Protein AF-A0A0A9WWU2-F1 (afdb_monomer)

InterPro domains:
  IPR002110 Ankyrin repeat [PF00023] (186-217)
  IPR002110 Ankyrin repeat [PF00023] (389-419)
  IPR002110 Ankyrin repeat [PF12796] (60-145)
  IPR002110 Ankyrin repeat [PF12796] (426-517)
  IPR002110 Ankyrin repeat [PF12796] (536-629)
  IPR002110 Ankyrin repeat [PS50088] (89-121)
  IPR002110 Ankyrin repeat [PS50088] (186-218)
  IPR002110 Ankyrin repeat [PS50088] (310-342)
  IPR002110 Ankyrin repeat [PS50088] (388-420)
  IPR002110 Ankyrin repeat [PS50088] (531-563)
  IPR002110 Ankyrin repeat [PS50088] (568-600)
  IPR002110 Ankyrin repeat [PS50088] (602-634)
  IPR002110 Ankyrin repeat [SM00248] (55-85)
  IPR002110 Ankyrin repeat [SM00248] (89-118)
  IPR002110 Ankyrin repeat [SM00248] (122-152)
  IPR002110 Ankyrin repeat [SM00248] (186-215)
  IPR002110 Ankyrin repeat [SM00248] (310-339)
  IPR002110 Ankyrin repeat [SM00248] (343-372)
  IPR002110 Ankyrin repeat [SM00248] (388-417)
  IPR002110 Ankyrin repeat [SM00248] (421-449)

Secondary structure (DSSP, 8-state):
------------------------------S---SHHHHHHHHHHHHHHHHHHHHHHHHHHHHHHTT-HHHHHHHHHTT--TT-B-TTT--BHHHHHHHHT-HHHHHHHHHTT--TT-B-TTS-BHHHHHHHTT-HHHHHHHHHH-GGGTT-----PPPPTTS---B--S--HHHHHHHS-PPPPTT--HHHHHHHHT-HHHHHHHHHTT--TT---TTS--HHHHTTTT----S---------GGGGGTS-THHHHHHHHHHHGGGTTS--PPPHHHHHHHHHHHTTPPPP------GGGTTT--SSPPP--HHHHHHHHT-HHHHHHHHHTT--TT-B-TTS-BHHHHHHHTT-HHHHHHHHH--GGGSTT--S--S-SSS---TTS--HHHHHHHTT-HHHHHHHHHTT--TT---TT---HHHHHHHHT-HHHHHHHHHSTTGGGTTT---TTS--HHHHHHHTT-HHHHHHHHHTT--TT-EETTTEEHHHHHHHTT-HHHHHHHHH-HHHHHTTTTTPPP-SSS-S--HHHHHHHHT-HHHHHHHHHTT--TT-B--HHHHTT-BHHHHHHHHT-HHHHHHHHHH-TTGGG---TT---HHHHHHHTT-HHHHHHHHHTT--TT-EEEETTEEEEHHHHHHHHSSSHHHHHHHHHHHTEEE-SS-TTSTT--EEEE-TTTS-S-TTT-TTHHHHHHHHSS-HHHHHHHTTSHHHHHHHHHHHHHHHHHHHHHHHHHHHHHHHHHHHHIIIIII----HHHHHHHHHHHHHHHHHHHHHHHHHHHHHHH-TTTGGGSHHHHHHHHHHHHHHHHHHS-TTSTTHHHHHHHHHHHHHHHHHHHHTT-TTTHHHHHHHHHHHHHHHHHHHHHHHHHHHHHHHHHHHTTT-TTSSSHHHHHHHHHHTTTS---TTSS---SS--HHHHHHHHHHHHHIIIIIIIIHHHHHHHHHTTHHHHHHHHHHHHHHHHHHHHHHHHHHHT-TTHHHHS-HHHHHHHHTT-PPPSEEEE-SSS-S-S-TTPPPHHHHHHHHHHHHHHHHHHHHHHHHHHHHHHHHHHHHHHHHHHHHHH-TT------THHHHHHHHHHHHHHHHHHHHHHHHHHHHHHHHHHHHHHHHTTSPPPPPPP-

Radius of gyration: 55.6 Å; Cα contacts (8 Å, |Δi|>4): 1404; chains: 1; bounding box: 120×112×161 Å

Mean predicted aligned error: 19.59 Å

Sequence (1134 aa):
MKSTRYLRVPTNGDVELDDIDDGRSLERQQSLTTSIGSAETGRRVRQQNDRRRERLNTELLNAVSHKDVDQVQKLILEGASGRACCRKSGITALHLAASLGDIITLSVLLENGADARARDGKGREAAHLAAWAGQLEVLEDLANKDPGIIGCRVERSSISEDQEILDSWTHSHEEFDAIIPIELEDGITPLHLASMRGHVRCVDFLLKNGANVDAQTAKELTPIDVAGLHLAEPEGADDISKPRVGDIAEEGPGRFMAVAFKMVNASKKKPKAQNPLLRIYEELVNSGATMPKGRVLRSTEMRSAVQTKKVTTPMHTGVMTGDVEVIRYLLNSGACLMAWNSDEETALHLAVREKLYEPLKEMLYWDADQLNNVGSHWESKVDVRDSRGLTPLLLAAQLQWADGVALLLEEGADVTLTSNKNETVLHFAAKLGDDRMMQEFLSAPNCSKILERRDDQYYTPVCHAVESKSLDCVKLLSNSKANLAVTVPGNLTMLHKAAENNSPDIIAFLATDESVKQQDLVNKVCRLEKGGVAPLHIAALKGYHECVRELIQGGCDVSVKTLPESHRSSTALHLAARHGHLSAMELILMRDTKSHTARDDDYWTPLHVAAARGHSQCVKILLWCNADLAAAVRDESGKRTAIDLIMLCIPQPVDFLEGIFDAYITFDGKSMTDEDAKITIKYDVLVPDDRCERQLKVMNALLNCDKIDTIQKLLLHPVIETFLCLKWRKLRIFFVMIMILYGIMTSALTVYAHLMYVEKTSDPLLLDIANAASCVMIFFDFIILFLEIMNLIQLHRFYIKDFESLIKWGMIITCFVVGMADPTYNWTKYVAATAVLLSWLELLFLLARCPSWGYYVLMFSRVAVDVLKVLSTFVLMFIGFTFSFLILFEGTDPFRNFFESFIKLLVMTLEFDYQNMFEPVKGVTALSVTGRLTFISFLILVSIVMMNLMLGLAVNDISALKAQGKTQRLVKQTQFLSLLEMLVYNRTLKRLLPLRIYRPFEDRRAVDDKIIVRPAKPLESINHTLPKSLREAVIDSIWSKSQDNEVEVTISLQDINQKIEDLTDVVKRGSSSSSSSVGGGNILQPLLSVLEDIQHEQAAMKAVLDDIKSKIAEDRASRASVRGHWGPRPPQRT

Structure (mmCIF, N/CA/C/O backbone):
data_AF-A0A0A9WWU2-F1
#
_entry.id   AF-A0A0A9WWU2-F1
#
loop_
_atom_site.group_PDB
_atom_site.id
_atom_site.type_symbol
_atom_site.label_atom_id
_atom_site.label_alt_id
_atom_site.label_comp_id
_atom_site.label_asym_id
_atom_site.label_entity_id
_atom_site.label_seq_id
_atom_site.pdbx_PDB_ins_code
_atom_site.Cartn_x
_atom_site.Cartn_y
_atom_site.Cartn_z
_atom_site.occupancy
_atom_site.B_iso_or_equiv
_atom_site.auth_seq_id
_atom_site.auth_comp_id
_atom_site.auth_asym_id
_atom_site.auth_atom_id
_atom_site.pdbx_PDB_model_num
ATOM 1 N N . MET A 1 1 ? 5.470 39.200 13.741 1.00 31.44 1 MET A N 1
ATOM 2 C CA . MET A 1 1 ? 6.683 39.792 14.365 1.00 31.44 1 MET A CA 1
ATOM 3 C C . MET A 1 1 ? 7.929 39.243 13.662 1.00 31.44 1 MET A C 1
ATOM 5 O O . MET A 1 1 ? 7.791 38.237 12.988 1.00 31.44 1 MET A O 1
ATOM 9 N N . LYS A 1 2 ? 9.086 39.916 13.816 1.00 24.81 2 LYS A N 1
ATOM 10 C CA . LYS A 1 2 ? 10.490 39.408 13.871 1.00 24.81 2 LYS A CA 1
ATOM 11 C C . LYS A 1 2 ? 10.729 37.898 13.555 1.00 24.81 2 LYS A C 1
ATOM 13 O O . LYS A 1 2 ? 10.044 37.080 14.148 1.00 24.81 2 LYS A O 1
ATOM 18 N N . SER A 1 3 ? 11.750 37.456 12.792 1.00 24.61 3 SER A N 1
ATOM 19 C CA . SER A 1 3 ? 12.922 38.165 12.220 1.00 24.61 3 SER A CA 1
ATOM 20 C C . SER A 1 3 ? 13.755 37.333 11.200 1.00 24.61 3 SER A C 1
ATOM 22 O O . SER A 1 3 ? 13.970 36.152 11.422 1.00 24.61 3 SER A O 1
ATOM 24 N N . THR A 1 4 ? 14.344 38.010 10.195 1.00 28.08 4 THR A N 1
ATOM 25 C CA . THR A 1 4 ? 15.682 37.793 9.550 1.00 28.08 4 THR A CA 1
ATOM 26 C C . THR A 1 4 ? 16.160 36.459 8.913 1.00 28.08 4 THR A C 1
ATOM 28 O O . THR A 1 4 ? 16.507 35.545 9.646 1.00 28.08 4 THR A O 1
ATOM 31 N N . ARG A 1 5 ? 16.534 36.570 7.608 1.00 29.56 5 ARG A N 1
ATOM 32 C CA . ARG A 1 5 ? 17.795 36.102 6.930 1.00 29.56 5 ARG A CA 1
ATOM 33 C C . ARG A 1 5 ? 17.992 34.575 6.713 1.00 29.56 5 ARG A C 1
ATOM 35 O O . ARG A 1 5 ? 17.654 33.808 7.596 1.00 29.56 5 ARG A O 1
ATOM 42 N N . TYR A 1 6 ? 18.599 34.044 5.631 1.00 29.28 6 TYR A N 1
ATOM 43 C CA . TYR A 1 6 ? 19.192 34.531 4.345 1.00 29.28 6 TYR A CA 1
ATOM 44 C C . TYR A 1 6 ? 19.515 33.274 3.439 1.00 29.28 6 TYR A C 1
ATOM 46 O O . TYR A 1 6 ? 19.091 32.198 3.839 1.00 29.28 6 TYR A O 1
ATOM 54 N N . LEU A 1 7 ? 20.195 33.224 2.263 1.00 28.75 7 LEU A N 1
ATOM 55 C CA . LEU A 1 7 ? 21.044 34.135 1.445 1.00 28.75 7 LEU A CA 1
ATOM 56 C C . LEU A 1 7 ? 21.164 33.635 -0.044 1.00 28.75 7 LEU A C 1
ATOM 58 O O . LEU A 1 7 ? 21.513 32.479 -0.222 1.00 28.75 7 LEU A O 1
ATOM 62 N N . ARG A 1 8 ? 20.991 34.522 -1.054 1.00 26.16 8 ARG A N 1
ATOM 63 C CA . ARG A 1 8 ? 21.381 34.494 -2.515 1.00 26.16 8 ARG A CA 1
ATOM 64 C C . ARG A 1 8 ? 21.003 33.297 -3.458 1.00 26.16 8 ARG A C 1
ATOM 66 O O . ARG A 1 8 ? 21.093 32.162 -3.024 1.00 26.16 8 ARG A O 1
ATOM 73 N N . VAL A 1 9 ? 20.537 33.423 -4.732 1.00 27.72 9 VAL A N 1
ATOM 74 C CA . VAL A 1 9 ? 20.553 34.448 -5.853 1.00 27.72 9 VAL A CA 1
ATOM 75 C C . VAL A 1 9 ? 21.805 34.353 -6.764 1.00 27.72 9 VAL A C 1
ATOM 77 O O . VAL A 1 9 ? 22.866 34.119 -6.180 1.00 27.72 9 VAL A O 1
ATOM 80 N N . PRO A 1 10 ? 21.763 34.551 -8.120 1.00 36.72 10 PRO A N 1
ATOM 81 C CA . PRO A 1 10 ? 20.729 35.161 -9.014 1.00 36.72 10 PRO A C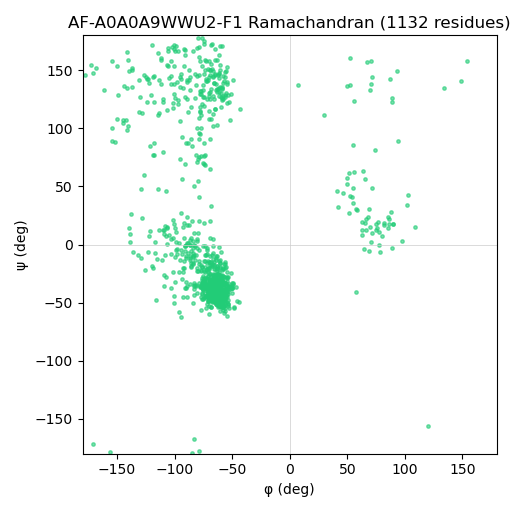A 1
ATOM 82 C C . PRO A 1 10 ? 20.137 34.230 -10.112 1.00 36.72 10 PRO A C 1
ATOM 84 O O . PRO A 1 10 ? 20.613 33.110 -10.243 1.00 36.72 10 PRO A O 1
ATOM 87 N N . THR A 1 11 ? 19.092 34.513 -10.923 1.00 28.08 11 THR A N 1
ATOM 88 C CA . THR A 1 11 ? 18.175 35.659 -1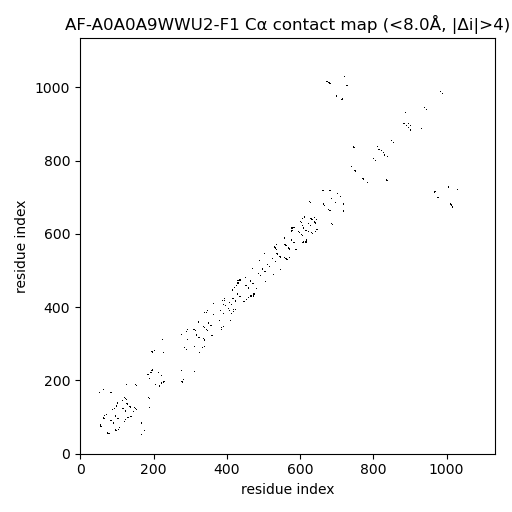1.253 1.00 28.08 11 THR A CA 1
ATOM 89 C C . THR A 1 11 ? 18.549 36.681 -12.354 1.00 28.08 11 THR A C 1
ATOM 91 O O . THR A 1 11 ? 19.534 37.400 -12.230 1.00 28.08 11 THR A O 1
ATOM 94 N N . ASN A 1 12 ? 17.661 36.820 -13.355 1.00 27.56 12 ASN A N 1
ATOM 95 C CA . ASN A 1 12 ? 17.605 37.894 -14.374 1.00 27.56 12 ASN A CA 1
ATOM 96 C C . ASN A 1 12 ? 16.943 39.188 -13.835 1.00 27.56 12 ASN A C 1
ATOM 98 O O . ASN A 1 12 ? 16.232 39.110 -12.833 1.00 27.56 12 ASN A O 1
ATOM 102 N N . GLY A 1 13 ? 17.040 40.303 -14.584 1.00 31.27 13 GLY A N 1
ATOM 103 C CA . GLY A 1 13 ? 16.009 41.366 -14.625 1.00 31.27 13 GLY A CA 1
ATOM 104 C C . GLY A 1 13 ? 16.492 42.828 -14.528 1.00 31.27 13 GLY A C 1
ATOM 105 O O . GLY A 1 13 ? 17.268 43.135 -13.630 1.00 31.27 13 GLY A O 1
ATOM 106 N N . ASP A 1 14 ? 15.930 43.678 -15.406 1.00 25.89 14 ASP A N 1
ATOM 107 C CA . ASP A 1 14 ? 15.613 45.124 -15.255 1.00 25.89 14 ASP A CA 1
ATOM 108 C C . ASP A 1 14 ? 16.807 46.145 -15.181 1.00 25.89 14 ASP A C 1
ATOM 110 O O . ASP A 1 14 ? 17.831 45.836 -14.583 1.00 25.89 14 ASP A O 1
ATOM 114 N N . VAL A 1 15 ? 16.896 47.310 -15.878 1.00 28.97 15 VAL A N 1
ATOM 115 C CA . VAL A 1 15 ? 15.990 48.462 -16.228 1.00 28.97 15 VAL A CA 1
ATOM 116 C C . VAL A 1 15 ? 16.039 49.572 -15.137 1.00 28.97 15 VAL A C 1
ATOM 118 O O . VAL A 1 15 ? 15.866 49.243 -13.969 1.00 28.97 15 VAL A O 1
ATOM 121 N N . GLU A 1 16 ? 16.317 50.878 -15.376 1.00 26.86 16 GLU A N 1
ATOM 122 C CA . GLU A 1 16 ? 16.407 51.742 -16.595 1.00 26.86 16 GLU A CA 1
ATOM 123 C C . GLU A 1 16 ? 17.314 53.015 -16.398 1.00 26.86 16 GLU A C 1
ATOM 125 O O . GLU A 1 16 ? 17.797 53.216 -15.286 1.00 26.86 16 GLU A O 1
ATOM 130 N N . LEU A 1 17 ? 17.438 53.892 -17.430 1.00 26.64 17 LEU A N 1
ATOM 131 C CA . LEU A 1 17 ? 17.912 55.323 -17.431 1.00 26.64 17 LEU A CA 1
ATOM 132 C C . LEU A 1 17 ? 19.436 55.594 -17.168 1.00 26.64 17 LEU A C 1
ATOM 134 O O . LEU A 1 17 ? 20.127 54.696 -16.698 1.00 26.64 17 LEU A O 1
ATOM 138 N N . ASP A 1 18 ? 20.112 56.711 -17.537 1.00 24.98 18 ASP A N 1
ATOM 139 C CA . ASP A 1 18 ? 19.771 58.141 -17.803 1.00 24.98 18 ASP A CA 1
ATOM 140 C C . ASP A 1 18 ? 20.582 58.813 -18.971 1.00 24.98 18 ASP A C 1
ATOM 142 O O . ASP A 1 18 ? 21.797 58.655 -19.057 1.00 24.98 18 ASP A O 1
ATOM 146 N N . ASP A 1 19 ? 19.886 59.580 -19.829 1.00 28.55 19 ASP A N 1
ATOM 147 C CA . ASP A 1 19 ? 19.956 61.048 -20.120 1.00 28.55 19 ASP A CA 1
ATOM 148 C C . ASP A 1 19 ? 21.225 61.908 -20.500 1.00 28.55 19 ASP A C 1
ATOM 150 O O . ASP A 1 19 ? 22.367 61.598 -20.174 1.00 28.55 19 ASP A O 1
ATOM 154 N N . ILE A 1 20 ? 20.936 63.092 -21.105 1.00 29.23 20 ILE A N 1
ATOM 155 C CA . ILE A 1 20 ? 21.700 64.391 -21.175 1.00 29.23 20 ILE A CA 1
ATOM 156 C C . ILE A 1 20 ? 22.672 64.740 -22.366 1.00 29.23 20 ILE A C 1
ATOM 158 O O . ILE A 1 20 ? 23.887 64.569 -22.303 1.00 29.23 20 ILE A O 1
ATOM 162 N N . ASP A 1 21 ? 22.082 65.356 -23.416 1.00 29.41 21 ASP A N 1
ATOM 163 C CA . ASP A 1 21 ? 22.186 66.798 -23.836 1.00 29.41 21 ASP A CA 1
ATOM 164 C C . ASP A 1 21 ? 23.204 67.401 -24.876 1.00 29.41 21 ASP A C 1
ATOM 166 O O . ASP A 1 21 ? 24.341 66.966 -25.027 1.00 29.41 21 ASP A O 1
ATOM 170 N N . ASP A 1 22 ? 22.707 68.472 -25.543 1.00 29.42 22 ASP A N 1
ATOM 171 C CA . ASP A 1 22 ? 23.290 69.662 -26.240 1.00 29.42 22 ASP A CA 1
ATOM 172 C C . ASP A 1 22 ? 24.438 69.508 -27.292 1.00 29.42 22 ASP A C 1
ATOM 174 O O . ASP A 1 22 ? 25.447 68.855 -27.073 1.00 29.42 22 ASP A O 1
ATOM 178 N N . GLY A 1 23 ? 24.483 70.158 -28.466 1.00 28.00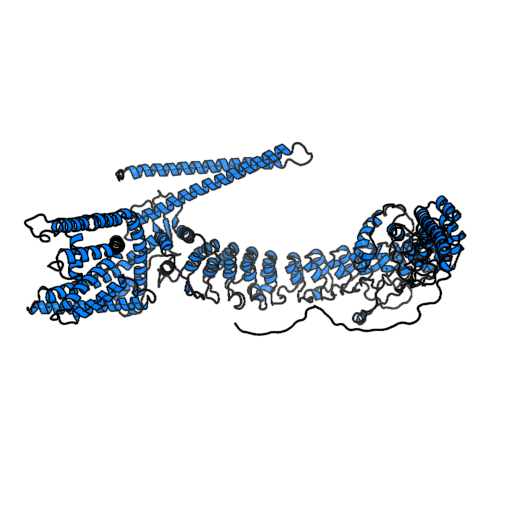 23 GLY A N 1
ATOM 179 C CA . GLY A 1 23 ? 23.793 71.345 -28.972 1.00 28.00 23 GLY A CA 1
ATOM 180 C C . GLY A 1 23 ? 24.604 72.069 -30.074 1.00 28.00 23 GLY A C 1
ATOM 181 O O . GLY A 1 23 ? 25.831 72.001 -30.095 1.00 28.00 23 GLY A O 1
ATOM 182 N N . ARG A 1 24 ? 23.913 72.862 -30.922 1.00 26.17 24 ARG A N 1
ATOM 183 C CA . ARG A 1 24 ? 24.454 73.868 -31.889 1.00 26.17 24 ARG A CA 1
ATOM 184 C C . ARG A 1 24 ? 25.275 73.344 -33.097 1.00 26.17 24 ARG A C 1
ATOM 186 O O . ARG A 1 24 ? 25.878 72.288 -33.046 1.00 26.17 24 ARG A O 1
ATOM 193 N N . SER A 1 25 ? 25.399 74.066 -34.221 1.00 26.59 25 SER A N 1
ATOM 194 C CA . SER A 1 25 ? 24.532 75.091 -34.849 1.00 26.59 25 SER A CA 1
ATOM 195 C C . SER A 1 25 ? 25.003 75.405 -36.281 1.00 26.59 25 SER A C 1
ATOM 197 O O . SER A 1 25 ? 26.201 75.385 -36.530 1.00 26.59 25 SER A O 1
ATOM 199 N N . LEU A 1 26 ? 24.072 75.818 -37.153 1.00 30.38 26 LEU A N 1
ATOM 200 C CA . LEU A 1 26 ? 24.240 76.810 -38.237 1.00 30.38 26 LEU A CA 1
ATOM 201 C C . LEU A 1 26 ? 25.626 76.967 -38.910 1.00 30.38 26 LEU A C 1
ATOM 203 O O . LEU A 1 26 ? 26.474 77.693 -38.401 1.00 30.38 26 LEU A O 1
ATOM 207 N N . GLU A 1 27 ? 25.728 76.571 -40.185 1.00 28.81 27 GLU A N 1
ATOM 208 C CA . GLU A 1 27 ? 26.043 77.556 -41.236 1.00 28.81 27 GLU A CA 1
ATOM 209 C C . GLU A 1 27 ? 25.511 77.122 -42.621 1.00 28.81 27 GLU A C 1
ATOM 211 O O . GLU A 1 27 ? 25.275 75.944 -42.871 1.00 28.81 27 GLU A O 1
ATOM 216 N N . ARG A 1 28 ? 25.335 78.098 -43.525 1.00 27.80 28 ARG A N 1
ATOM 217 C CA . ARG A 1 28 ? 25.100 77.941 -44.981 1.00 27.80 28 ARG A CA 1
ATOM 218 C C . ARG A 1 28 ? 23.819 77.228 -45.426 1.00 27.80 28 ARG A C 1
ATOM 220 O O . ARG A 1 28 ? 23.825 76.297 -46.227 1.00 27.80 28 ARG A O 1
ATOM 227 N N . GLN A 1 29 ? 22.696 77.850 -45.079 1.00 33.09 29 GLN A N 1
ATOM 228 C CA . GLN A 1 29 ? 21.669 78.077 -46.102 1.00 33.09 29 GLN A CA 1
ATOM 229 C C . GLN A 1 29 ? 22.179 79.041 -47.205 1.00 33.09 29 GLN A C 1
ATOM 231 O O . GLN A 1 29 ? 23.164 79.749 -47.014 1.00 33.09 29 GLN A O 1
ATOM 236 N N . GLN A 1 30 ? 21.420 79.126 -48.306 1.00 31.56 30 GLN A N 1
ATOM 237 C CA . GLN A 1 30 ? 21.478 80.161 -49.357 1.00 31.56 30 GLN A CA 1
ATOM 238 C C . GLN A 1 30 ? 22.662 80.132 -50.343 1.00 31.56 30 GLN A C 1
ATOM 240 O O . GLN A 1 30 ? 23.523 81.008 -50.361 1.00 31.56 30 GLN A O 1
ATOM 245 N N . SER A 1 31 ? 22.533 79.257 -51.345 1.00 27.38 31 SER A N 1
ATOM 246 C CA . SER A 1 31 ? 22.768 79.657 -52.739 1.00 27.38 31 SER A CA 1
ATOM 247 C C . SER A 1 31 ? 21.765 79.001 -53.708 1.00 27.38 31 SER A C 1
ATOM 249 O O . SER A 1 31 ? 21.940 77.873 -54.150 1.00 27.38 31 SER A O 1
ATOM 251 N N . LEU A 1 32 ? 20.722 79.765 -54.071 1.00 32.12 32 LEU A N 1
ATOM 252 C CA . LEU A 1 32 ? 20.094 79.774 -55.409 1.00 32.12 32 LEU A CA 1
ATOM 253 C C . LEU A 1 32 ? 19.612 78.402 -55.953 1.00 32.12 32 LEU A C 1
ATOM 255 O O . LEU A 1 32 ? 20.302 77.733 -56.712 1.00 32.12 32 LEU A O 1
ATOM 259 N N . THR A 1 33 ? 18.409 77.900 -55.659 1.00 36.00 33 THR A N 1
ATOM 260 C CA . THR A 1 33 ? 17.083 78.449 -56.042 1.00 36.00 33 THR A CA 1
ATOM 261 C C . THR A 1 33 ? 16.942 78.994 -57.478 1.00 36.00 33 THR A C 1
ATOM 263 O O . THR A 1 33 ? 16.146 79.902 -57.698 1.00 36.00 33 THR A O 1
ATOM 266 N N . THR A 1 34 ? 17.646 78.426 -58.473 1.00 41.47 34 THR A N 1
ATOM 267 C CA . THR A 1 34 ? 17.454 78.787 -59.907 1.00 41.47 34 THR A CA 1
ATOM 268 C C . THR A 1 34 ? 17.456 77.632 -60.931 1.00 41.47 34 THR A C 1
ATOM 270 O O . THR A 1 34 ? 17.405 77.901 -62.127 1.00 41.47 34 THR A O 1
ATOM 273 N N . SER A 1 35 ? 17.449 76.353 -60.523 1.00 41.25 35 SER A N 1
ATOM 274 C CA . SER A 1 35 ? 17.482 75.194 -61.457 1.00 41.25 35 SER A CA 1
ATOM 275 C C . SER A 1 35 ? 16.326 74.183 -61.337 1.00 41.25 35 SER A C 1
ATOM 277 O O . SER A 1 35 ? 16.211 73.271 -62.156 1.00 41.25 35 SER A O 1
ATOM 279 N N . ILE A 1 36 ? 15.447 74.334 -60.341 1.00 43.94 36 ILE A N 1
ATOM 280 C CA . ILE A 1 36 ? 14.460 73.304 -59.953 1.00 43.94 36 ILE A CA 1
ATOM 281 C C . ILE A 1 36 ? 13.452 72.993 -61.084 1.00 43.94 36 ILE A C 1
ATOM 283 O O . ILE A 1 36 ? 13.068 71.841 -61.268 1.00 43.94 36 ILE A O 1
ATOM 287 N N . GLY A 1 37 ? 13.092 73.986 -61.907 1.00 43.84 37 GLY A N 1
ATOM 288 C CA . GLY A 1 37 ? 12.043 73.861 -62.930 1.00 43.84 37 GLY A CA 1
ATOM 289 C C . GLY A 1 37 ? 12.329 72.938 -64.128 1.00 43.84 37 GLY A C 1
ATOM 290 O O . GLY A 1 37 ? 11.388 72.598 -64.839 1.00 43.84 37 GLY A O 1
ATOM 291 N N . SER A 1 38 ? 13.579 72.522 -64.376 1.00 46.62 38 SER A N 1
ATOM 292 C CA . SER A 1 38 ? 13.928 71.631 -65.507 1.00 46.62 38 SER A CA 1
ATOM 293 C C . SER A 1 38 ? 14.558 70.295 -65.098 1.00 46.62 38 SER A C 1
ATOM 295 O O . SER A 1 38 ? 14.521 69.338 -65.871 1.00 46.62 38 SER A O 1
ATOM 297 N N . ALA A 1 39 ? 15.088 70.181 -63.877 1.00 46.88 39 ALA A N 1
ATOM 298 C CA . ALA A 1 39 ? 15.637 68.922 -63.374 1.00 46.88 39 ALA A CA 1
ATOM 299 C C . ALA A 1 39 ? 14.539 67.899 -63.013 1.00 46.88 39 ALA A C 1
ATOM 301 O O . ALA A 1 39 ? 14.731 66.692 -63.181 1.00 46.88 39 ALA A O 1
ATOM 302 N N . GLU A 1 40 ? 13.376 68.358 -62.538 1.00 47.72 40 GLU A N 1
ATOM 303 C CA . GLU A 1 40 ? 12.282 67.470 -62.118 1.00 47.72 40 GLU A CA 1
ATOM 304 C C . GLU A 1 40 ? 11.579 66.771 -63.287 1.00 47.72 40 GLU A C 1
ATOM 306 O O . GLU A 1 40 ? 11.230 65.595 -63.177 1.00 47.72 40 GLU A O 1
ATOM 311 N N . THR A 1 41 ? 11.408 67.446 -64.427 1.00 45.91 41 THR A N 1
ATOM 312 C CA . THR A 1 41 ? 10.816 66.841 -65.631 1.00 45.91 41 THR A CA 1
ATOM 313 C C . THR A 1 41 ? 11.724 65.756 -66.210 1.00 45.91 41 THR A C 1
ATOM 315 O O . THR A 1 41 ? 11.249 64.655 -66.488 1.00 45.91 41 THR A O 1
ATOM 318 N N . GLY A 1 42 ? 13.037 66.002 -66.284 1.00 50.56 42 GLY A N 1
ATOM 319 C CA . GLY A 1 42 ? 14.022 64.989 -66.679 1.00 50.56 42 GLY A CA 1
ATOM 320 C C . GLY A 1 42 ? 14.055 63.776 -65.738 1.00 50.56 42 GLY A C 1
ATOM 321 O O . GLY A 1 42 ? 14.077 62.635 -66.202 1.00 50.56 42 GLY A O 1
ATOM 322 N N . ARG A 1 43 ? 13.980 64.000 -64.415 1.00 51.69 43 ARG A N 1
ATOM 323 C CA . ARG A 1 43 ? 13.891 62.915 -63.418 1.00 51.69 43 ARG A CA 1
ATOM 324 C C . ARG A 1 43 ? 12.603 62.097 -63.549 1.00 51.69 43 ARG A C 1
ATOM 326 O O . ARG A 1 43 ? 12.678 60.874 -63.479 1.00 51.69 43 ARG A O 1
ATOM 333 N N . ARG A 1 44 ? 11.448 62.731 -63.791 1.00 50.28 44 ARG A N 1
ATOM 334 C CA . ARG A 1 44 ? 10.166 62.025 -63.991 1.00 50.28 44 ARG A CA 1
ATOM 335 C C . ARG A 1 44 ? 10.160 61.149 -65.246 1.00 50.28 44 ARG A C 1
ATOM 337 O O . ARG A 1 44 ? 9.656 60.033 -65.181 1.00 50.28 44 ARG A O 1
ATOM 344 N N . VAL A 1 45 ? 10.739 61.613 -66.358 1.00 54.06 45 VAL A N 1
ATOM 345 C CA . VAL A 1 45 ? 10.802 60.820 -67.603 1.00 54.06 45 VAL A CA 1
ATOM 346 C C . VAL A 1 45 ? 11.761 59.633 -67.475 1.00 54.06 45 VAL A C 1
ATOM 348 O O . VAL A 1 45 ? 11.417 58.549 -67.943 1.00 54.06 45 VAL A O 1
ATOM 351 N N . ARG A 1 46 ? 12.906 59.784 -66.783 1.00 56.38 46 ARG A N 1
ATOM 352 C CA . ARG A 1 46 ? 13.734 58.625 -66.392 1.00 56.38 46 ARG A CA 1
ATOM 353 C C . ARG A 1 46 ? 12.915 57.639 -65.559 1.00 56.38 46 ARG A C 1
ATOM 355 O O . ARG A 1 46 ? 12.640 56.553 -66.050 1.00 56.38 46 ARG A O 1
ATOM 362 N N . GLN A 1 47 ? 12.360 58.070 -64.423 1.00 59.62 47 GLN A N 1
ATOM 363 C CA . GLN A 1 47 ? 11.559 57.205 -63.542 1.00 59.62 47 GLN A CA 1
ATOM 364 C C . GLN A 1 47 ? 10.374 56.496 -64.230 1.00 59.62 47 GLN A C 1
ATOM 366 O O . GLN A 1 47 ? 9.972 55.428 -63.776 1.00 59.62 47 GLN A O 1
ATOM 371 N N . GLN A 1 48 ? 9.789 57.051 -65.299 1.00 58.78 48 GLN A N 1
ATOM 372 C CA . GLN A 1 48 ? 8.766 56.353 -66.094 1.00 58.78 48 GLN A CA 1
ATOM 373 C C . GLN A 1 48 ? 9.345 55.279 -67.027 1.00 58.78 48 GLN A C 1
ATOM 375 O O . GLN A 1 48 ? 8.772 54.193 -67.120 1.00 58.78 48 GLN A O 1
ATOM 380 N N . ASN A 1 49 ? 10.462 55.558 -67.703 1.00 60.91 49 ASN A N 1
ATOM 381 C CA . ASN A 1 49 ? 11.142 54.580 -68.556 1.00 60.91 49 ASN A CA 1
ATOM 382 C C . ASN A 1 49 ? 11.775 53.454 -67.729 1.00 60.91 49 ASN A C 1
ATOM 384 O O . ASN A 1 49 ? 11.658 52.288 -68.105 1.00 60.91 49 ASN A O 1
ATOM 388 N N . ASP A 1 50 ? 12.364 53.804 -66.585 1.00 64.44 50 ASP A N 1
ATOM 389 C CA . ASP A 1 50 ? 12.920 52.867 -65.614 1.00 64.44 50 ASP A CA 1
ATOM 390 C C . ASP A 1 50 ? 11.807 51.906 -65.163 1.00 64.44 50 ASP A C 1
ATOM 392 O O . ASP A 1 50 ? 11.887 50.720 -65.463 1.00 64.44 50 ASP A O 1
ATOM 396 N N . ARG A 1 51 ? 10.678 52.413 -64.635 1.00 67.75 51 ARG A N 1
ATOM 397 C CA . ARG A 1 51 ? 9.503 51.596 -64.247 1.00 67.75 51 ARG A CA 1
ATOM 398 C C . ARG A 1 51 ? 8.935 50.710 -65.351 1.00 67.75 51 ARG A C 1
ATOM 400 O O . ARG A 1 51 ? 8.430 49.623 -65.067 1.00 67.75 51 ARG A O 1
ATOM 407 N N . ARG A 1 52 ? 8.993 51.141 -66.616 1.00 73.44 52 ARG A N 1
ATOM 408 C CA . ARG A 1 52 ? 8.593 50.287 -67.745 1.00 73.44 52 ARG A CA 1
ATOM 409 C C . ARG A 1 52 ? 9.550 49.100 -67.899 1.00 73.44 52 ARG A C 1
ATOM 411 O O . ARG A 1 52 ? 9.084 47.983 -68.105 1.00 73.44 52 ARG A O 1
ATOM 418 N N . ARG A 1 53 ? 10.860 49.326 -67.771 1.00 72.75 53 ARG A N 1
ATOM 419 C CA . ARG A 1 53 ? 11.889 48.276 -67.814 1.00 72.75 53 ARG A CA 1
ATOM 420 C C . ARG A 1 53 ? 11.838 47.375 -66.577 1.00 72.75 53 ARG A C 1
ATOM 422 O O . ARG A 1 53 ? 11.928 46.164 -66.734 1.00 72.75 53 ARG A O 1
ATOM 429 N N . GLU A 1 54 ? 11.595 47.934 -65.388 1.00 72.44 54 GLU A N 1
ATOM 430 C CA . GLU A 1 54 ? 11.369 47.180 -64.143 1.00 72.44 54 GLU A CA 1
ATOM 431 C C . GLU A 1 54 ? 10.216 46.172 -64.318 1.00 72.44 54 GLU A C 1
ATOM 433 O O . GLU A 1 54 ? 10.331 44.992 -63.972 1.00 72.44 54 GLU A O 1
ATOM 438 N N . ARG A 1 55 ? 9.109 46.606 -64.938 1.00 77.88 55 ARG A N 1
ATOM 439 C CA . ARG A 1 55 ? 7.973 45.735 -65.271 1.00 77.88 55 ARG A CA 1
ATOM 440 C C . ARG A 1 55 ? 8.317 44.684 -66.336 1.00 77.88 55 ARG A C 1
ATOM 442 O O . ARG A 1 55 ? 8.022 43.515 -66.118 1.00 77.88 55 ARG A O 1
ATOM 449 N N . LEU A 1 56 ? 8.954 45.062 -67.446 1.00 79.62 56 LEU A N 1
ATOM 450 C CA . LEU A 1 56 ? 9.329 44.116 -68.510 1.00 79.62 56 LEU A CA 1
ATOM 451 C C . LEU A 1 56 ? 10.317 43.042 -68.018 1.00 79.62 56 LEU A C 1
ATOM 453 O O . LEU A 1 56 ? 10.156 41.872 -68.346 1.00 79.62 56 LEU A O 1
ATOM 457 N N . ASN A 1 57 ? 11.281 43.405 -67.165 1.00 83.06 57 ASN A N 1
ATOM 458 C CA . ASN A 1 57 ? 12.173 42.455 -66.487 1.00 83.06 57 ASN A CA 1
ATOM 459 C C . ASN A 1 57 ? 11.397 41.480 -65.578 1.00 83.06 57 ASN A C 1
ATOM 461 O O . ASN A 1 57 ? 11.773 40.318 -65.454 1.00 83.06 57 ASN A O 1
ATOM 465 N N . THR A 1 58 ? 10.314 41.946 -64.949 1.00 80.38 58 THR A N 1
ATOM 466 C CA . THR A 1 58 ? 9.442 41.123 -64.095 1.00 80.38 58 THR A CA 1
ATOM 467 C C . THR A 1 58 ? 8.642 40.116 -64.929 1.00 80.38 58 THR A C 1
ATOM 469 O O . THR A 1 58 ? 8.606 38.932 -64.608 1.00 80.38 58 THR A O 1
ATOM 472 N N . GLU A 1 59 ? 8.038 40.570 -66.030 1.00 80.69 59 GLU A N 1
ATOM 473 C CA . GLU A 1 59 ? 7.293 39.709 -66.959 1.00 80.69 59 GLU A CA 1
ATOM 474 C C . GLU A 1 59 ? 8.223 38.702 -67.668 1.00 80.69 59 GLU A C 1
ATOM 476 O O . GLU A 1 59 ? 7.815 37.567 -67.905 1.00 80.69 59 GLU A O 1
ATOM 481 N N . LEU A 1 60 ? 9.492 39.065 -67.913 1.00 84.69 60 LEU A N 1
ATOM 482 C CA . LEU A 1 60 ? 10.515 38.170 -68.469 1.00 84.69 60 LEU A CA 1
ATOM 483 C C . LEU A 1 60 ? 10.849 37.011 -67.516 1.00 84.69 60 LEU A C 1
ATOM 485 O O . LEU A 1 60 ? 10.863 35.864 -67.950 1.00 84.69 60 LEU A O 1
ATOM 489 N N . LEU A 1 61 ? 11.078 37.284 -66.225 1.00 82.06 61 LEU A N 1
ATOM 490 C CA . LEU A 1 61 ? 11.358 36.235 -65.232 1.00 82.06 61 LEU A CA 1
ATOM 491 C C . LEU A 1 61 ? 10.193 35.235 -65.114 1.00 82.06 61 LEU A C 1
ATOM 493 O O . LEU A 1 61 ? 10.429 34.029 -65.059 1.00 82.06 61 LEU A O 1
ATOM 497 N N . ASN A 1 62 ? 8.949 35.727 -65.160 1.00 82.00 62 ASN A N 1
ATOM 498 C CA . ASN A 1 62 ? 7.754 34.878 -65.174 1.00 82.00 62 ASN A CA 1
ATOM 499 C C . ASN A 1 62 ? 7.655 34.026 -66.454 1.00 82.00 62 ASN A C 1
ATOM 501 O O . ASN A 1 62 ? 7.283 32.859 -66.375 1.00 82.00 62 ASN A O 1
ATOM 505 N N . ALA A 1 63 ? 7.982 34.572 -67.631 1.00 84.88 63 ALA A N 1
ATOM 506 C CA . ALA A 1 63 ? 7.952 33.811 -68.886 1.00 84.88 63 ALA A CA 1
ATOM 507 C C . ALA A 1 63 ? 8.984 32.666 -68.881 1.00 84.88 63 ALA A C 1
ATOM 509 O O . ALA A 1 63 ? 8.660 31.534 -69.243 1.00 84.88 63 ALA A O 1
ATOM 510 N N . VAL A 1 64 ? 10.196 32.929 -68.372 1.00 84.06 64 VAL A N 1
ATOM 511 C CA . VAL A 1 64 ? 11.247 31.910 -68.210 1.00 84.06 64 VAL A CA 1
ATOM 512 C C . VAL A 1 64 ? 10.829 30.812 -67.227 1.00 84.06 64 VAL A C 1
ATOM 514 O O . VAL A 1 64 ? 11.043 29.636 -67.512 1.00 84.06 64 VAL A O 1
ATOM 517 N N . SER A 1 65 ? 10.199 31.150 -66.093 1.00 80.38 65 SER A N 1
ATOM 518 C CA . SER A 1 65 ? 9.774 30.133 -65.115 1.00 80.38 65 SER A CA 1
ATOM 519 C C . SER A 1 65 ? 8.682 29.193 -65.641 1.00 80.38 65 SER A C 1
ATOM 521 O O . SER A 1 65 ? 8.547 28.083 -65.133 1.00 80.38 65 SER A O 1
ATOM 523 N N . HIS A 1 66 ? 7.940 29.608 -66.673 1.00 81.25 66 HIS A N 1
ATOM 524 C CA . HIS A 1 66 ? 6.916 28.809 -67.355 1.00 81.25 66 HIS A CA 1
ATOM 525 C C . HIS A 1 66 ? 7.409 28.157 -68.667 1.00 81.25 66 HIS A C 1
ATOM 527 O O . HIS A 1 66 ? 6.620 27.488 -69.332 1.00 81.25 66 HIS A O 1
ATOM 533 N N . LYS A 1 67 ? 8.693 28.321 -69.036 1.00 81.06 67 LYS A N 1
ATOM 534 C CA . LYS A 1 67 ? 9.291 27.867 -70.313 1.00 81.06 67 LYS A CA 1
ATOM 535 C C . LYS A 1 67 ? 8.614 28.432 -71.579 1.00 81.06 67 LYS A C 1
ATOM 537 O O . LYS A 1 67 ? 8.599 27.779 -72.623 1.00 81.06 67 LYS A O 1
ATOM 542 N N . ASP A 1 68 ? 8.054 29.643 -71.516 1.00 85.19 68 ASP A N 1
ATOM 543 C CA . ASP A 1 68 ? 7.447 30.295 -72.687 1.00 85.19 68 ASP A CA 1
ATOM 544 C C . ASP A 1 68 ? 8.514 31.034 -73.518 1.00 85.19 68 ASP A C 1
ATOM 546 O O . ASP A 1 68 ? 8.758 32.234 -73.362 1.00 85.19 68 ASP A O 1
ATOM 550 N N . VAL A 1 69 ? 9.176 30.280 -74.401 1.00 84.69 69 VAL A N 1
ATOM 551 C CA . VAL A 1 69 ? 10.250 30.763 -75.288 1.00 84.69 69 VAL A CA 1
ATOM 552 C C . VAL A 1 69 ? 9.780 31.916 -76.191 1.00 84.69 69 VAL A C 1
ATOM 554 O O . VAL A 1 69 ? 10.522 32.881 -76.400 1.00 84.69 69 VAL A O 1
ATOM 557 N N . ASP A 1 70 ? 8.549 31.849 -76.706 1.00 85.31 70 ASP A N 1
ATOM 558 C CA . ASP A 1 70 ? 7.987 32.863 -77.606 1.00 85.31 70 ASP A CA 1
ATOM 559 C C . ASP A 1 70 ? 7.734 34.180 -76.853 1.00 85.31 70 ASP A C 1
ATOM 561 O O . ASP A 1 70 ? 8.075 35.268 -77.338 1.00 85.31 70 ASP A O 1
ATOM 565 N N . GLN A 1 71 ? 7.196 34.103 -75.630 1.00 84.38 71 GLN A N 1
ATOM 566 C CA . GLN A 1 71 ? 7.018 35.264 -74.763 1.00 84.38 71 GLN A CA 1
ATOM 567 C C . GLN A 1 71 ? 8.367 35.846 -74.308 1.00 84.38 71 GLN A C 1
ATOM 569 O O . GLN A 1 71 ? 8.509 37.071 -74.283 1.00 84.38 71 GLN A O 1
ATOM 574 N N . VAL A 1 72 ? 9.374 35.012 -74.017 1.00 84.62 72 VAL A N 1
ATOM 575 C CA . VAL A 1 72 ? 10.747 35.455 -73.701 1.00 84.62 72 VAL A CA 1
ATOM 576 C C . VAL A 1 72 ? 11.349 36.266 -74.852 1.00 84.62 72 VAL A C 1
ATOM 578 O O . VAL A 1 72 ? 11.769 37.407 -74.637 1.00 84.62 72 VAL A O 1
ATOM 581 N N . GLN A 1 73 ? 11.355 35.729 -76.079 1.00 85.06 73 GLN A N 1
ATOM 582 C CA . GLN A 1 73 ? 11.906 36.430 -77.248 1.00 85.06 73 GLN A CA 1
ATOM 583 C C . GLN A 1 73 ? 11.182 37.759 -77.499 1.00 85.06 73 GLN A C 1
ATOM 585 O O . GLN A 1 73 ? 11.818 38.792 -77.725 1.00 85.06 73 GLN A O 1
ATOM 590 N N . LYS A 1 74 ? 9.848 37.759 -77.396 1.00 87.62 74 LYS A N 1
ATOM 591 C CA . LYS A 1 74 ? 9.030 38.965 -77.546 1.00 87.62 74 LYS A CA 1
ATOM 592 C C . LYS A 1 74 ? 9.363 40.033 -76.497 1.00 87.62 74 LYS A C 1
ATOM 594 O O . LYS A 1 74 ? 9.519 41.198 -76.854 1.00 87.62 74 LYS A O 1
ATOM 599 N N . LEU A 1 75 ? 9.486 39.665 -75.222 1.00 85.94 75 LEU A N 1
ATOM 600 C CA . LEU A 1 75 ? 9.775 40.620 -74.145 1.00 85.94 75 LEU A CA 1
ATOM 601 C C . LEU A 1 75 ? 11.169 41.245 -74.284 1.00 85.94 75 LEU A C 1
ATOM 603 O O . LEU A 1 75 ? 11.326 42.443 -74.042 1.00 85.94 75 LEU A O 1
ATOM 607 N N . ILE A 1 76 ? 12.162 40.474 -74.736 1.00 84.31 76 ILE A N 1
ATOM 608 C CA . ILE A 1 76 ? 13.503 40.984 -75.059 1.00 84.31 76 ILE A CA 1
ATOM 609 C C . ILE A 1 76 ? 13.428 42.011 -76.204 1.00 84.31 76 ILE A C 1
ATOM 611 O O . ILE A 1 76 ? 13.957 43.115 -76.065 1.00 84.31 76 ILE A O 1
ATOM 615 N N . LEU A 1 77 ? 12.690 41.717 -77.284 1.00 84.56 77 LEU A N 1
ATOM 616 C CA . LEU A 1 77 ? 12.450 42.664 -78.387 1.00 84.56 77 LEU A CA 1
ATOM 617 C C . LEU A 1 77 ? 11.691 43.934 -77.948 1.00 84.56 77 LEU A C 1
ATOM 619 O O . LEU A 1 77 ? 11.916 45.009 -78.503 1.00 84.56 77 LEU A O 1
ATOM 623 N N . GLU A 1 78 ? 10.818 43.842 -76.940 1.00 83.12 78 GLU A N 1
ATOM 624 C CA . GLU A 1 78 ? 10.117 44.993 -76.348 1.00 83.12 78 GLU A CA 1
ATOM 625 C C . GLU A 1 78 ? 10.973 45.813 -75.356 1.00 83.12 78 GLU A C 1
ATOM 627 O O . GLU A 1 78 ? 10.539 46.885 -74.913 1.00 83.12 78 GLU A O 1
ATOM 632 N N . GLY A 1 79 ? 12.199 45.363 -75.054 1.00 77.12 79 GLY A N 1
ATOM 633 C CA . GLY A 1 79 ? 13.197 46.079 -74.251 1.00 77.12 79 GLY A CA 1
ATOM 634 C C . GLY A 1 79 ? 13.462 45.509 -72.851 1.00 77.12 79 GLY A C 1
ATOM 635 O O . GLY A 1 79 ? 14.061 46.207 -72.025 1.00 77.12 79 GLY A O 1
ATOM 636 N N . ALA A 1 80 ? 13.028 44.279 -72.556 1.00 82.00 80 ALA A N 1
ATOM 637 C CA . ALA A 1 80 ? 13.442 43.569 -71.345 1.00 82.00 80 ALA A CA 1
ATOM 638 C C . ALA A 1 80 ? 14.953 43.268 -71.369 1.00 82.00 80 ALA A C 1
ATOM 640 O O . ALA A 1 80 ? 15.553 43.048 -72.419 1.00 82.00 80 ALA A O 1
ATOM 641 N N . SER A 1 81 ? 15.588 43.272 -70.199 1.00 79.94 81 SER A N 1
ATOM 642 C CA . SER A 1 81 ? 17.037 43.106 -70.075 1.00 79.94 81 SER A CA 1
ATOM 643 C C . SER A 1 81 ? 17.407 41.628 -69.905 1.00 79.94 81 SER A C 1
ATOM 645 O O . SER A 1 81 ? 16.949 41.010 -68.949 1.00 79.94 81 SER A O 1
ATOM 647 N N . GLY A 1 82 ? 18.315 41.074 -70.722 1.00 74.56 82 GLY A N 1
ATOM 648 C CA . GLY A 1 82 ? 18.829 39.701 -70.529 1.00 74.56 82 GLY A CA 1
ATOM 649 C C . GLY A 1 82 ? 19.495 39.471 -69.159 1.00 74.56 82 GLY A C 1
ATOM 650 O O . GLY A 1 82 ? 19.560 38.352 -68.661 1.00 74.56 82 GLY A O 1
ATOM 651 N N . ARG A 1 83 ? 19.916 40.558 -68.495 1.00 77.75 83 ARG A N 1
ATOM 652 C CA . ARG A 1 83 ? 20.430 40.587 -67.112 1.00 77.75 83 ARG A CA 1
ATOM 653 C C . ARG A 1 83 ? 19.345 40.758 -66.031 1.00 77.75 83 ARG A C 1
ATOM 655 O O . ARG A 1 83 ? 19.673 41.157 -64.920 1.00 77.75 83 ARG A O 1
ATOM 662 N N . ALA A 1 84 ? 18.067 40.530 -66.339 1.00 80.56 84 ALA A N 1
ATOM 663 C CA . ALA A 1 84 ? 16.983 40.637 -65.359 1.00 80.56 84 ALA A CA 1
ATOM 664 C C . ALA A 1 84 ? 17.192 39.676 -64.175 1.00 80.56 84 ALA A C 1
ATOM 666 O O . ALA A 1 84 ? 17.490 38.491 -64.368 1.00 80.56 84 ALA A O 1
ATOM 667 N N . CYS A 1 85 ? 17.008 40.189 -62.957 1.00 78.88 85 CYS A N 1
ATOM 668 C CA . CYS A 1 85 ? 17.175 39.443 -61.716 1.00 78.88 85 CYS A CA 1
ATOM 669 C C . CYS A 1 85 ? 16.106 39.780 -60.664 1.00 78.88 85 CYS A C 1
ATOM 671 O O . CYS A 1 85 ? 15.461 40.831 -60.694 1.00 78.88 85 CYS A O 1
ATOM 673 N N . CYS A 1 86 ? 15.922 38.861 -59.719 1.00 76.81 86 CYS A N 1
ATOM 674 C CA . CYS A 1 86 ? 15.101 39.050 -58.532 1.00 76.81 86 CYS A CA 1
ATOM 675 C C . CYS A 1 86 ? 15.812 39.970 -57.524 1.00 76.81 86 CYS A C 1
ATOM 677 O O . CYS A 1 86 ? 16.845 39.588 -56.974 1.00 76.81 86 CYS A O 1
ATOM 679 N N . ARG A 1 87 ? 15.212 41.126 -57.186 1.00 71.19 87 ARG A N 1
ATOM 680 C CA . ARG A 1 87 ? 15.753 42.082 -56.188 1.00 71.19 87 ARG A CA 1
ATOM 681 C C . ARG A 1 87 ? 16.140 41.439 -54.842 1.00 71.19 87 ARG A C 1
ATOM 683 O O . ARG A 1 87 ? 17.052 41.928 -54.186 1.00 71.19 87 ARG A O 1
ATOM 690 N N . LYS A 1 88 ? 15.427 40.398 -54.384 1.00 68.62 88 LYS A N 1
ATOM 691 C CA . LYS A 1 88 ? 15.628 39.812 -53.040 1.00 68.62 88 LYS A CA 1
ATOM 692 C C . LYS A 1 88 ? 16.604 38.640 -52.996 1.00 68.62 88 LYS A C 1
ATOM 694 O O . LYS A 1 88 ? 17.417 38.591 -52.083 1.00 68.62 88 LYS A O 1
ATOM 699 N N . SER A 1 89 ? 16.500 37.693 -53.929 1.00 71.25 89 SER A N 1
ATOM 700 C CA . SER A 1 89 ? 17.320 36.471 -53.939 1.00 71.25 89 SER A CA 1
ATOM 701 C C . SER A 1 89 ? 18.413 36.469 -55.013 1.00 71.25 89 SER A C 1
ATOM 703 O O . SER A 1 89 ? 19.165 35.506 -55.114 1.00 71.25 89 SER A O 1
ATOM 705 N N . GLY A 1 90 ? 18.539 37.532 -55.819 1.00 77.00 90 GLY A N 1
ATOM 706 C CA . GLY A 1 90 ? 19.572 37.691 -56.854 1.00 77.00 90 GLY A CA 1
ATOM 707 C C . GLY A 1 90 ? 19.436 36.751 -58.060 1.00 77.00 90 GLY A C 1
ATOM 708 O O . GLY A 1 90 ? 20.177 36.893 -59.028 1.00 77.00 90 GLY A O 1
ATOM 709 N N . ILE A 1 91 ? 18.483 35.813 -58.025 1.00 81.56 91 ILE A N 1
ATOM 710 C CA . ILE A 1 91 ? 18.220 34.831 -59.084 1.00 81.56 91 ILE A CA 1
ATOM 711 C C . ILE A 1 91 ? 17.994 35.562 -60.411 1.00 81.56 91 ILE A C 1
ATOM 713 O O . ILE A 1 91 ? 17.092 36.395 -60.522 1.00 81.56 91 ILE A O 1
ATOM 717 N N . THR A 1 92 ? 18.814 35.253 -61.416 1.00 85.69 92 THR A N 1
ATOM 718 C CA . THR A 1 92 ? 18.670 35.798 -62.775 1.00 85.69 92 THR A CA 1
ATOM 719 C C . THR A 1 92 ? 17.793 34.900 -63.646 1.00 85.69 92 THR A C 1
ATOM 721 O O . THR A 1 92 ? 17.628 33.712 -63.363 1.00 85.69 92 THR A O 1
ATOM 724 N N . ALA A 1 93 ? 17.298 35.438 -64.763 1.00 84.00 93 ALA A N 1
ATOM 725 C CA . ALA A 1 93 ? 16.623 34.649 -65.798 1.00 84.00 93 ALA A CA 1
ATOM 726 C C . ALA A 1 93 ? 17.444 33.410 -66.232 1.00 84.00 93 ALA A C 1
ATOM 728 O O . ALA A 1 93 ? 16.896 32.326 -66.415 1.00 84.00 93 ALA A O 1
ATOM 729 N N . LEU A 1 94 ? 18.774 33.543 -66.308 1.00 86.62 94 LEU A N 1
ATOM 730 C CA . LEU A 1 94 ? 19.678 32.451 -66.676 1.00 86.62 94 LEU A CA 1
ATOM 731 C C . LEU A 1 94 ? 19.709 31.318 -65.632 1.00 86.62 94 LEU A C 1
ATOM 733 O O . LEU A 1 94 ? 19.790 30.151 -66.006 1.00 86.62 94 LEU A O 1
ATOM 737 N N . HIS A 1 95 ? 19.604 31.637 -64.337 1.00 85.00 95 HIS A N 1
ATOM 738 C CA . HIS A 1 95 ? 19.544 30.629 -63.270 1.00 85.00 95 HIS A CA 1
ATOM 739 C C . HIS A 1 95 ? 18.266 29.787 -63.349 1.00 85.00 95 HIS A C 1
ATOM 741 O O . HIS A 1 95 ? 18.328 28.569 -63.185 1.00 85.00 95 HIS A O 1
ATOM 747 N N . LEU A 1 96 ? 17.123 30.422 -63.636 1.00 82.94 96 LEU A N 1
ATOM 748 C CA . LEU A 1 96 ? 15.851 29.724 -63.839 1.00 82.94 96 LEU A CA 1
ATOM 749 C C . LEU A 1 96 ? 15.936 28.799 -65.061 1.00 82.94 96 LEU A C 1
ATOM 751 O O . LEU A 1 96 ? 15.701 27.602 -64.924 1.00 82.94 96 LEU A O 1
ATOM 755 N N . ALA A 1 97 ? 16.361 29.316 -66.221 1.00 85.88 97 ALA A N 1
ATOM 756 C CA . ALA A 1 97 ? 16.511 28.522 -67.444 1.00 85.88 97 ALA A CA 1
ATOM 757 C C . ALA A 1 97 ? 17.450 27.314 -67.250 1.00 85.88 97 ALA A C 1
ATOM 759 O O . ALA A 1 97 ? 17.110 26.192 -67.631 1.00 85.88 97 ALA A O 1
ATOM 760 N N . ALA A 1 98 ? 18.593 27.521 -66.582 1.00 86.12 98 ALA A N 1
ATOM 761 C CA . ALA A 1 98 ? 19.575 26.469 -66.335 1.00 86.12 98 ALA A CA 1
ATOM 762 C C . ALA A 1 98 ? 19.098 25.398 -65.337 1.00 86.12 98 ALA A C 1
ATOM 764 O O . ALA A 1 98 ? 19.389 24.217 -65.520 1.00 86.12 98 ALA A O 1
ATOM 765 N N . SER A 1 99 ? 18.338 25.789 -64.307 1.00 83.81 99 SER A N 1
ATOM 766 C CA . SER A 1 99 ? 17.725 24.848 -63.358 1.00 83.81 99 SER A CA 1
ATOM 767 C C . SER A 1 99 ? 16.558 24.066 -63.973 1.00 83.81 99 SER A C 1
ATOM 769 O O . SER A 1 99 ? 16.282 22.946 -63.551 1.00 83.81 99 SER A O 1
ATOM 771 N N . LEU A 1 100 ? 15.868 24.652 -64.957 1.00 81.06 100 LEU A N 1
ATOM 772 C CA . LEU A 1 100 ? 14.702 24.072 -65.627 1.00 81.06 100 LEU A CA 1
ATOM 773 C C . LEU A 1 100 ? 15.050 23.220 -66.862 1.00 81.06 100 LEU A C 1
ATOM 775 O O . LEU A 1 100 ? 14.166 22.532 -67.378 1.00 81.06 100 LEU A O 1
ATOM 779 N N . GLY A 1 101 ? 16.290 23.265 -67.356 1.00 81.50 101 GLY A N 1
ATOM 780 C CA . GLY A 1 101 ? 16.701 22.555 -68.574 1.00 81.50 101 GLY A CA 1
ATOM 781 C C . GLY A 1 101 ? 16.244 23.217 -69.881 1.00 81.50 101 GLY A C 1
ATOM 782 O O . GLY A 1 101 ? 16.160 22.547 -70.905 1.00 81.50 101 GLY A O 1
ATOM 783 N N . ASP A 1 102 ? 15.895 24.508 -69.865 1.00 85.19 102 ASP A N 1
ATOM 784 C CA . ASP A 1 102 ? 15.448 25.220 -71.070 1.0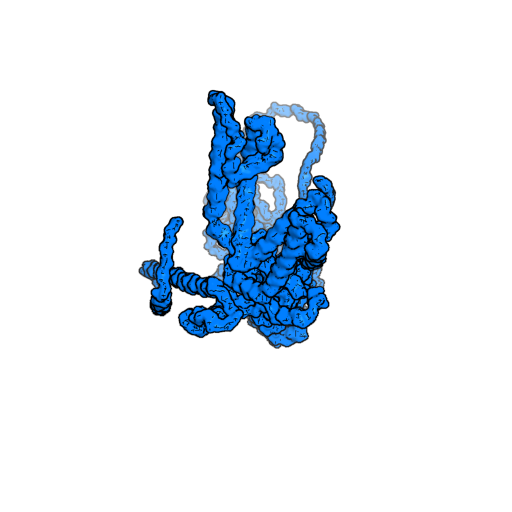0 85.19 102 ASP A CA 1
ATOM 785 C C . ASP A 1 102 ? 16.641 25.817 -71.830 1.00 85.19 102 ASP A C 1
ATOM 787 O O . ASP A 1 102 ? 17.041 26.966 -71.624 1.00 85.19 102 ASP A O 1
ATOM 791 N N . ILE A 1 103 ? 17.210 24.992 -72.711 1.00 85.31 103 ILE A N 1
ATOM 792 C CA . ILE A 1 103 ? 18.357 25.329 -73.562 1.00 85.31 103 ILE A CA 1
ATOM 793 C C . ILE A 1 103 ? 18.026 26.516 -74.475 1.00 85.31 103 ILE A C 1
ATOM 795 O O . ILE A 1 103 ? 18.826 27.436 -74.586 1.00 85.31 103 ILE A O 1
ATOM 799 N N . ILE A 1 104 ? 16.841 26.542 -75.098 1.00 85.31 104 ILE A N 1
ATOM 800 C CA . ILE A 1 104 ? 16.505 27.551 -76.117 1.00 85.31 104 ILE A CA 1
ATOM 801 C C . ILE A 1 104 ? 16.389 28.935 -75.469 1.00 85.31 104 ILE A C 1
ATOM 803 O O . ILE A 1 104 ? 16.974 29.904 -75.957 1.00 85.31 104 ILE A O 1
ATOM 807 N N . THR A 1 105 ? 15.700 29.023 -74.328 1.00 85.25 105 THR A N 1
ATOM 808 C CA . THR A 1 105 ? 15.648 30.247 -73.519 1.00 85.25 105 THR A CA 1
ATOM 809 C C . THR A 1 105 ? 17.038 30.654 -73.020 1.00 85.25 105 THR A C 1
ATOM 811 O O . THR A 1 105 ? 17.373 31.839 -73.043 1.00 85.25 105 THR A O 1
ATOM 814 N N . LEU A 1 106 ? 17.880 29.698 -72.612 1.00 87.25 106 LEU A N 1
ATOM 815 C CA . LEU A 1 106 ? 19.248 29.963 -72.162 1.00 87.25 106 LEU A CA 1
ATOM 816 C C . LEU A 1 106 ? 20.131 30.550 -73.279 1.00 87.25 106 LEU A C 1
ATOM 818 O O . LEU A 1 106 ? 20.759 31.589 -73.060 1.00 87.25 106 LEU A O 1
ATOM 822 N N . SER A 1 107 ? 20.142 29.960 -74.480 1.00 86.50 107 SER A N 1
ATOM 823 C CA . SER A 1 107 ? 20.900 30.484 -75.624 1.00 86.50 107 SER A CA 1
ATOM 824 C C . SER A 1 107 ? 20.426 31.899 -75.998 1.00 86.50 107 SER A C 1
ATOM 826 O O . SER A 1 107 ? 21.252 32.801 -76.150 1.00 86.50 107 SER A O 1
ATOM 828 N N . VAL A 1 108 ? 19.104 32.132 -76.041 1.00 86.06 108 VAL A N 1
ATOM 829 C CA . VAL A 1 108 ? 18.495 33.452 -76.310 1.00 86.06 108 VAL A CA 1
ATOM 830 C C . VAL A 1 108 ? 18.905 34.500 -75.267 1.00 86.06 108 VAL A C 1
ATOM 832 O O . VAL A 1 108 ? 19.234 35.632 -75.631 1.00 86.06 108 VAL A O 1
ATOM 835 N N . LEU A 1 109 ? 18.917 34.154 -73.976 1.00 85.69 109 LEU A N 1
ATOM 836 C CA . LEU A 1 109 ? 19.333 35.068 -72.906 1.00 85.69 109 LEU A CA 1
ATOM 837 C C . LEU A 1 109 ? 20.822 35.434 -73.013 1.00 85.69 109 LEU A C 1
ATOM 839 O O . LEU A 1 109 ? 21.171 36.611 -72.887 1.00 85.69 109 LEU A O 1
ATOM 843 N N . LEU A 1 110 ? 21.692 34.453 -73.278 1.00 85.06 110 LEU A N 1
ATOM 844 C CA . LEU A 1 110 ? 23.137 34.663 -73.429 1.00 85.06 110 LEU A CA 1
ATOM 845 C C . LEU A 1 110 ? 23.471 35.537 -74.646 1.00 85.06 110 LEU A C 1
ATOM 847 O O . LEU A 1 110 ? 24.298 36.442 -74.545 1.00 85.06 110 LEU A O 1
ATOM 851 N N . GLU A 1 111 ? 22.795 35.334 -75.779 1.00 85.44 111 GLU A N 1
ATOM 852 C CA . GLU A 1 111 ? 22.964 36.180 -76.970 1.00 85.44 111 GLU A CA 1
ATOM 853 C C . GLU A 1 111 ? 22.486 37.622 -76.748 1.00 85.44 111 GLU A C 1
ATOM 855 O O . GLU A 1 111 ? 23.056 38.557 -77.309 1.00 85.44 111 GLU A O 1
ATOM 860 N N . ASN A 1 112 ? 21.516 37.826 -75.851 1.00 83.19 112 ASN A N 1
ATOM 861 C CA . ASN A 1 112 ? 21.020 39.145 -75.448 1.00 83.19 112 ASN A CA 1
ATOM 862 C C . ASN A 1 112 ? 21.703 39.692 -74.175 1.00 83.19 112 ASN A C 1
ATOM 864 O O . ASN A 1 112 ? 21.148 40.523 -73.449 1.00 83.19 112 ASN A O 1
ATOM 868 N N . GLY A 1 113 ? 22.945 39.265 -73.921 1.00 77.69 113 GLY A N 1
ATOM 869 C CA . GLY A 1 113 ? 23.849 39.893 -72.956 1.00 77.69 113 GLY A CA 1
ATOM 870 C C . GLY A 1 113 ? 23.636 39.503 -71.492 1.00 77.69 113 GLY A C 1
ATOM 871 O O . GLY A 1 113 ? 24.138 40.213 -70.609 1.00 77.69 113 GLY A O 1
ATOM 872 N N . ALA A 1 114 ? 22.923 38.404 -71.217 1.00 83.62 114 ALA A N 1
ATOM 873 C CA . ALA A 1 114 ? 22.987 37.744 -69.915 1.00 83.62 114 ALA A CA 1
ATOM 874 C C . ALA A 1 114 ? 24.433 37.323 -69.600 1.00 83.62 114 ALA A C 1
ATOM 876 O O . ALA A 1 114 ? 25.197 36.955 -70.491 1.00 83.62 114 ALA A O 1
ATOM 877 N N . ASP A 1 115 ? 24.811 37.389 -68.327 1.00 82.50 115 ASP A N 1
ATOM 878 C CA . ASP A 1 115 ? 26.143 37.002 -67.867 1.00 82.50 115 ASP A CA 1
ATOM 879 C C . ASP A 1 115 ? 26.112 35.560 -67.339 1.00 82.50 115 ASP A C 1
ATOM 881 O O . ASP A 1 115 ? 25.371 35.253 -66.402 1.00 82.50 115 ASP A O 1
ATOM 885 N N . ALA A 1 116 ? 26.917 34.680 -67.941 1.00 82.69 116 ALA A N 1
ATOM 886 C CA . ALA A 1 116 ? 27.035 33.277 -67.549 1.00 82.69 116 ALA A CA 1
ATOM 887 C C . ALA A 1 116 ? 27.703 33.082 -66.172 1.00 82.69 116 ALA A C 1
ATOM 889 O O . ALA A 1 116 ? 27.541 32.027 -65.558 1.00 82.69 116 ALA A O 1
ATOM 890 N N . ARG A 1 117 ? 28.408 34.109 -65.676 1.00 84.19 117 ARG A N 1
ATOM 891 C CA . ARG A 1 117 ? 29.035 34.184 -64.346 1.00 84.19 117 ARG A CA 1
ATOM 892 C C . ARG A 1 117 ? 28.242 35.003 -63.340 1.00 84.19 117 ARG A C 1
ATOM 894 O O . ARG A 1 117 ? 28.726 35.222 -62.230 1.00 84.19 117 ARG A O 1
ATOM 901 N N . ALA A 1 118 ? 27.041 35.462 -63.699 1.00 82.94 118 ALA A N 1
ATOM 902 C CA . ALA A 1 118 ? 26.164 36.102 -62.731 1.00 82.94 118 ALA A CA 1
ATOM 903 C C . ALA A 1 118 ? 25.983 35.171 -61.525 1.00 82.94 118 ALA A C 1
ATOM 905 O O . ALA A 1 118 ? 25.640 34.000 -61.693 1.00 82.94 118 ALA A O 1
ATOM 906 N N . ARG A 1 119 ? 26.207 35.706 -60.324 1.00 83.31 119 ARG A N 1
ATOM 907 C CA . ARG A 1 119 ? 25.956 35.010 -59.063 1.00 83.31 119 ARG A CA 1
ATOM 908 C C . ARG A 1 119 ? 24.643 35.483 -58.468 1.00 83.31 119 ARG A C 1
ATOM 910 O O . ARG A 1 119 ? 24.354 36.678 -58.490 1.00 83.31 119 ARG A O 1
ATOM 917 N N . ASP A 1 120 ? 23.860 34.553 -57.941 1.00 80.56 120 ASP A N 1
ATOM 918 C CA . ASP A 1 120 ? 22.673 34.898 -57.162 1.00 80.56 120 ASP A CA 1
ATOM 919 C C . ASP A 1 120 ? 23.016 35.299 -55.713 1.00 80.56 120 ASP A C 1
ATOM 921 O O . ASP A 1 120 ? 24.169 35.255 -55.278 1.00 80.56 120 ASP A O 1
ATOM 925 N N . GLY A 1 121 ? 22.000 35.677 -54.932 1.00 72.81 121 GLY A N 1
ATOM 926 C CA . GLY A 1 121 ? 22.148 36.098 -53.534 1.00 72.81 121 GLY A CA 1
ATOM 927 C C . GLY A 1 121 ? 22.599 34.992 -52.569 1.00 72.81 121 GLY A C 1
ATOM 928 O O . GLY A 1 121 ? 22.767 35.264 -51.383 1.00 72.81 121 GLY A O 1
ATOM 929 N N . LYS A 1 122 ? 22.800 33.756 -53.050 1.00 74.38 122 LYS A N 1
ATOM 930 C CA . LYS A 1 122 ? 23.412 32.645 -52.305 1.00 74.38 122 LYS A CA 1
ATOM 931 C C . LYS A 1 122 ? 24.810 32.289 -52.830 1.00 74.38 122 LYS A C 1
ATOM 933 O O . LYS A 1 122 ? 25.371 31.280 -52.408 1.00 74.38 122 LYS A O 1
ATOM 938 N N . GLY A 1 123 ? 25.376 33.099 -53.730 1.00 78.81 123 GLY A N 1
ATOM 939 C CA . GLY A 1 123 ? 26.702 32.891 -54.314 1.00 78.81 123 GLY A CA 1
ATOM 940 C C . GLY A 1 123 ? 26.758 31.787 -55.373 1.00 78.81 123 GLY A C 1
ATOM 941 O O . GLY A 1 123 ? 27.850 31.328 -55.701 1.00 78.81 123 GLY A O 1
ATOM 942 N N . ARG A 1 124 ? 25.606 31.322 -55.880 1.00 85.19 124 ARG A N 1
ATOM 943 C CA . ARG A 1 124 ? 25.512 30.237 -56.871 1.00 85.19 124 ARG A CA 1
ATOM 944 C C . ARG A 1 124 ? 25.632 30.819 -58.283 1.00 85.19 124 ARG A C 1
ATOM 946 O O . ARG A 1 124 ? 25.112 31.898 -58.531 1.00 85.19 124 ARG A O 1
ATOM 953 N N . GLU A 1 125 ? 26.280 30.092 -59.194 1.00 88.88 125 GLU A N 1
ATOM 954 C CA . GLU A 1 125 ? 26.298 30.365 -60.652 1.00 88.88 125 GLU A CA 1
ATOM 955 C C . GLU A 1 125 ? 25.407 29.347 -61.392 1.00 88.88 125 GLU A C 1
ATOM 957 O O . GLU A 1 125 ? 25.280 28.205 -60.936 1.00 88.88 125 GLU A O 1
ATOM 962 N N . ALA A 1 126 ? 24.859 29.704 -62.560 1.00 86.69 126 ALA A N 1
ATOM 963 C CA . ALA A 1 126 ? 23.888 28.897 -63.322 1.00 86.69 126 ALA A CA 1
ATOM 964 C C . ALA A 1 126 ? 24.294 27.420 -63.551 1.00 86.69 126 ALA A C 1
ATOM 966 O O . ALA A 1 126 ? 23.453 26.524 -63.471 1.00 86.69 126 ALA A O 1
ATOM 967 N N . ALA A 1 127 ? 25.584 27.136 -63.759 1.00 87.19 127 ALA A N 1
ATOM 968 C CA . ALA A 1 127 ? 26.082 25.772 -63.961 1.00 87.19 127 ALA A CA 1
ATOM 969 C C . ALA A 1 127 ? 26.021 24.872 -62.716 1.00 87.19 127 ALA A C 1
ATOM 971 O O . ALA A 1 127 ? 25.907 23.655 -62.858 1.00 87.19 127 ALA A O 1
ATOM 972 N N . HIS A 1 128 ? 26.032 25.436 -61.503 1.00 86.50 128 HIS A N 1
ATOM 973 C CA . HIS A 1 128 ? 25.772 24.659 -60.286 1.00 86.50 128 HIS A CA 1
ATOM 974 C C . HIS A 1 128 ? 24.348 24.089 -60.312 1.00 86.50 128 HIS A C 1
ATOM 976 O O . HIS A 1 128 ? 24.121 22.946 -59.919 1.00 86.50 128 HIS A O 1
ATOM 982 N N . LEU A 1 129 ? 23.394 24.870 -60.826 1.00 86.19 129 LEU A N 1
ATOM 983 C CA . LEU A 1 129 ? 21.994 24.468 -60.932 1.00 86.19 129 LEU A CA 1
ATOM 984 C C . LEU A 1 129 ? 21.801 23.434 -62.044 1.00 86.19 129 LEU A C 1
ATOM 986 O O . LEU A 1 129 ? 21.191 22.398 -61.796 1.00 86.19 129 LEU A O 1
ATOM 990 N N . ALA A 1 130 ? 22.405 23.650 -63.218 1.00 86.69 130 ALA A N 1
ATOM 991 C CA . ALA A 1 130 ? 22.400 22.674 -64.310 1.00 86.69 130 ALA A CA 1
ATOM 992 C C . ALA A 1 130 ? 23.002 21.320 -63.882 1.00 86.69 130 ALA A C 1
ATOM 994 O O . ALA A 1 130 ? 22.407 20.268 -64.119 1.00 86.69 130 ALA A O 1
ATOM 995 N N . ALA A 1 131 ? 24.143 21.335 -63.181 1.00 85.75 131 ALA A N 1
ATOM 996 C CA . ALA A 1 131 ? 24.803 20.125 -62.690 1.00 85.75 131 ALA A CA 1
ATOM 997 C C . ALA A 1 131 ? 24.020 19.404 -61.577 1.00 85.75 131 ALA A C 1
ATOM 999 O O . ALA A 1 131 ? 24.064 18.179 -61.506 1.00 85.75 131 ALA A O 1
ATOM 1000 N N . TRP A 1 132 ? 23.272 20.129 -60.737 1.00 82.25 132 TRP A N 1
ATOM 1001 C CA . TRP A 1 132 ? 22.353 19.547 -59.747 1.00 82.25 132 TRP A CA 1
ATOM 1002 C C . TRP A 1 132 ? 21.078 18.972 -60.383 1.00 82.25 132 TRP A C 1
ATOM 1004 O O . TRP A 1 132 ? 20.594 17.919 -59.963 1.00 82.25 132 TRP A O 1
ATOM 1014 N N . ALA A 1 133 ? 20.548 19.639 -61.410 1.00 79.88 133 ALA A N 1
ATOM 1015 C CA . ALA A 1 133 ? 19.346 19.244 -62.142 1.00 79.88 133 ALA A CA 1
ATOM 1016 C C . ALA A 1 133 ? 19.600 18.190 -63.242 1.00 79.88 133 ALA A C 1
ATOM 1018 O O . ALA A 1 133 ? 18.658 17.785 -63.920 1.00 79.88 133 ALA A O 1
ATOM 1019 N N . GLY A 1 134 ? 20.851 17.750 -63.437 1.00 82.19 134 GLY A N 1
ATOM 1020 C CA . GLY A 1 134 ? 21.231 16.729 -64.426 1.00 82.19 134 GLY A CA 1
ATOM 1021 C C . GLY A 1 134 ? 21.243 17.215 -65.881 1.00 82.19 134 GLY A C 1
ATOM 1022 O O . GLY A 1 134 ? 21.320 16.407 -66.804 1.00 82.19 134 GLY A O 1
ATOM 1023 N N . GLN A 1 135 ? 21.169 18.530 -66.100 1.00 87.25 135 GLN A N 1
ATOM 1024 C CA . GLN A 1 135 ? 20.957 19.147 -67.409 1.00 87.25 135 GLN A CA 1
ATOM 1025 C C . GLN A 1 135 ? 22.270 19.240 -68.198 1.00 87.25 135 GLN A C 1
ATOM 1027 O O . GLN A 1 135 ? 22.885 20.303 -68.288 1.00 87.25 135 GLN A O 1
ATOM 1032 N N . LEU A 1 136 ? 22.708 18.108 -68.760 1.00 86.75 136 LEU A N 1
ATOM 1033 C CA . LEU A 1 136 ? 23.950 18.006 -69.536 1.00 86.75 136 LEU A CA 1
ATOM 1034 C C . LEU A 1 136 ? 24.018 19.040 -70.665 1.00 86.75 136 LEU A C 1
ATOM 1036 O O . LEU A 1 136 ? 25.006 19.749 -70.771 1.00 86.75 136 LEU A O 1
ATOM 1040 N N . GLU A 1 137 ? 22.981 19.129 -71.494 1.00 86.12 137 GLU A N 1
ATOM 1041 C CA . GLU A 1 137 ? 22.995 19.946 -72.718 1.00 86.12 137 GLU A CA 1
ATOM 1042 C C . GLU A 1 137 ? 23.065 21.452 -72.391 1.00 86.12 137 GLU A C 1
ATOM 1044 O O . GLU A 1 137 ? 23.756 22.211 -73.062 1.00 86.12 137 GLU A O 1
ATOM 1049 N N . VAL A 1 138 ? 22.462 21.873 -71.272 1.00 86.81 138 VAL A N 1
ATOM 1050 C CA . VAL A 1 138 ? 22.634 23.219 -70.692 1.00 86.81 138 VAL A CA 1
ATOM 1051 C C . VAL A 1 138 ? 24.065 23.448 -70.191 1.00 86.81 138 VAL A C 1
ATOM 1053 O O . VAL A 1 138 ? 24.615 24.538 -70.350 1.00 86.81 138 VAL A O 1
ATOM 1056 N N . LEU A 1 139 ? 24.665 22.443 -69.548 1.00 87.06 139 LEU A N 1
ATOM 1057 C CA . LEU A 1 139 ? 26.022 22.515 -69.003 1.00 87.06 139 LEU A CA 1
ATOM 1058 C C . LEU A 1 139 ? 27.081 22.540 -70.121 1.00 87.06 139 LEU A C 1
ATOM 1060 O O . LEU A 1 139 ? 28.077 23.252 -69.997 1.00 87.06 139 LEU A O 1
ATOM 1064 N N . GLU A 1 140 ? 26.827 21.826 -71.220 1.00 88.12 140 GLU A N 1
ATOM 1065 C CA . GLU A 1 140 ? 27.574 21.887 -72.479 1.00 88.12 140 GLU A CA 1
ATOM 1066 C C . GLU A 1 140 ? 27.504 23.296 -73.086 1.00 88.12 140 GLU A C 1
ATOM 1068 O O . GLU A 1 140 ? 28.548 23.901 -73.325 1.00 88.12 140 GLU A O 1
ATOM 1073 N N . ASP A 1 141 ? 26.308 23.871 -73.262 1.00 87.00 141 ASP A N 1
ATOM 1074 C CA . ASP A 1 141 ? 26.146 25.201 -73.871 1.00 87.00 141 ASP A CA 1
ATOM 1075 C C . ASP A 1 141 ? 26.752 26.334 -73.017 1.00 87.00 141 ASP A C 1
ATOM 1077 O O . ASP A 1 141 ? 27.378 27.253 -73.552 1.00 87.00 141 ASP A O 1
ATOM 1081 N N . LEU A 1 142 ? 26.661 26.244 -71.683 1.00 86.19 142 LEU A N 1
ATOM 1082 C CA . LEU A 1 142 ? 27.349 27.166 -70.770 1.00 86.19 142 LEU A CA 1
ATOM 1083 C C . LEU A 1 142 ? 28.879 27.053 -70.893 1.00 86.19 142 LEU A C 1
ATOM 1085 O O . LEU A 1 142 ? 29.553 28.071 -71.056 1.00 86.19 142 LEU A O 1
ATOM 1089 N N . ALA A 1 143 ? 29.433 25.835 -70.870 1.00 84.75 143 ALA A N 1
ATOM 1090 C CA . ALA A 1 143 ? 30.875 25.610 -71.002 1.00 84.75 143 ALA A CA 1
ATOM 1091 C C . ALA A 1 143 ? 31.422 25.999 -72.391 1.00 84.75 143 ALA A C 1
ATOM 1093 O O . ALA A 1 143 ? 32.549 26.483 -72.495 1.00 84.75 143 ALA A O 1
ATOM 1094 N N . ASN A 1 144 ? 30.618 25.856 -73.451 1.00 85.31 144 ASN A N 1
ATOM 1095 C CA . ASN A 1 144 ? 30.948 26.314 -74.804 1.00 85.31 144 ASN A CA 1
ATOM 1096 C C . ASN A 1 144 ? 31.068 27.847 -74.900 1.00 85.31 144 ASN A C 1
ATOM 1098 O O . ASN A 1 144 ? 31.807 28.351 -75.748 1.00 85.31 144 ASN A O 1
ATOM 1102 N N . LYS A 1 145 ? 30.343 28.599 -74.057 1.00 82.88 145 LYS A N 1
ATOM 1103 C CA . LYS A 1 145 ? 30.378 30.073 -74.022 1.00 82.88 145 LYS A CA 1
ATOM 1104 C C . LYS A 1 145 ? 31.457 30.605 -73.062 1.00 82.88 145 LYS A C 1
ATOM 1106 O O . LYS A 1 145 ? 32.091 31.606 -73.387 1.00 82.88 145 LYS A O 1
ATOM 1111 N N . ASP A 1 146 ? 31.705 29.936 -71.931 1.00 82.88 146 ASP A N 1
ATOM 1112 C CA . ASP A 1 146 ? 32.844 30.195 -71.031 1.00 82.88 146 ASP A CA 1
ATOM 1113 C C . ASP A 1 146 ? 33.363 28.883 -70.391 1.00 82.88 146 ASP A C 1
ATOM 1115 O O . ASP A 1 146 ? 32.769 28.378 -69.432 1.00 82.88 146 ASP A O 1
ATOM 1119 N N . PRO A 1 147 ? 34.510 28.343 -70.851 1.00 81.12 147 PRO A N 1
ATOM 1120 C CA . PRO A 1 147 ? 35.070 27.093 -70.330 1.00 81.12 147 PRO A CA 1
ATOM 1121 C C . PRO A 1 147 ? 35.437 27.117 -68.840 1.00 81.12 147 PRO A C 1
ATOM 1123 O O . PRO A 1 147 ? 35.470 26.073 -68.189 1.00 81.12 147 PRO A O 1
ATOM 1126 N N . GLY A 1 148 ? 35.697 28.288 -68.250 1.00 79.50 148 GLY A N 1
ATOM 1127 C CA . GLY A 1 148 ? 36.048 28.386 -66.832 1.00 79.50 148 GLY A CA 1
ATOM 1128 C C . GLY A 1 148 ? 34.868 28.128 -65.884 1.00 79.50 148 GLY A C 1
ATOM 1129 O O . GLY A 1 148 ? 35.050 28.157 -64.665 1.00 79.50 148 GLY A O 1
ATOM 1130 N N . ILE A 1 149 ? 33.662 27.914 -66.418 1.00 83.75 149 ILE A N 1
ATOM 1131 C CA . ILE A 1 149 ? 32.463 27.520 -65.669 1.00 83.75 149 ILE A CA 1
ATOM 1132 C C . ILE A 1 149 ? 32.596 26.092 -65.113 1.00 83.75 149 ILE A C 1
ATOM 1134 O O . ILE A 1 149 ? 32.099 25.806 -64.030 1.00 83.75 149 ILE A O 1
ATOM 1138 N N . ILE A 1 150 ? 33.335 25.206 -65.786 1.00 85.38 150 ILE A N 1
ATOM 1139 C CA . ILE A 1 150 ? 33.539 23.806 -65.364 1.00 85.38 150 ILE A CA 1
ATOM 1140 C C . ILE A 1 150 ? 34.158 23.704 -63.954 1.00 85.38 150 ILE A C 1
ATOM 1142 O O . ILE A 1 150 ? 33.859 22.777 -63.199 1.00 85.38 150 ILE A O 1
ATOM 1146 N N . GLY A 1 151 ? 34.999 24.677 -63.588 1.00 80.06 151 GLY A N 1
ATOM 1147 C CA . GLY A 1 151 ? 35.667 24.774 -62.288 1.00 80.06 151 GLY A CA 1
ATOM 1148 C C . GLY A 1 151 ? 35.116 25.854 -61.352 1.00 80.06 151 GLY A C 1
ATOM 1149 O O . GLY A 1 151 ? 35.817 26.208 -60.402 1.00 80.06 151 GLY A O 1
ATOM 1150 N N . CYS A 1 152 ? 33.927 26.415 -61.612 1.00 86.12 152 CYS A N 1
ATOM 1151 C CA . CYS A 1 152 ? 33.369 27.460 -60.752 1.00 86.12 152 CYS A CA 1
ATOM 1152 C C . CYS A 1 152 ? 33.050 26.950 -59.335 1.00 86.12 152 CYS A C 1
ATOM 1154 O O . CYS A 1 152 ? 32.945 25.743 -59.092 1.00 86.12 152 CYS A O 1
ATOM 1156 N N . ARG A 1 153 ? 32.961 27.890 -58.388 1.00 86.06 153 ARG A N 1
ATOM 1157 C CA . ARG A 1 153 ? 32.738 27.632 -56.961 1.00 86.06 153 ARG A CA 1
ATOM 1158 C C . ARG A 1 153 ? 31.617 28.514 -56.432 1.00 86.06 153 ARG A C 1
ATOM 1160 O O . ARG A 1 153 ? 31.558 29.694 -56.774 1.00 86.06 153 ARG A O 1
ATOM 1167 N N . VAL A 1 154 ? 30.785 27.957 -55.556 1.00 85.31 154 VAL A N 1
ATOM 1168 C CA . VAL A 1 154 ? 29.832 28.733 -54.750 1.00 85.31 154 VAL A CA 1
ATOM 1169 C C . VAL A 1 154 ? 30.609 29.633 -53.790 1.00 85.31 154 VAL A C 1
ATOM 1171 O O . VAL A 1 154 ? 31.446 29.142 -53.033 1.00 85.31 154 VAL A O 1
ATOM 1174 N N . GLU A 1 155 ? 30.340 30.936 -53.820 1.00 79.88 155 GLU A N 1
ATOM 1175 C CA . GLU A 1 155 ? 31.031 31.933 -52.991 1.00 79.88 155 GLU A CA 1
ATOM 1176 C C . GLU A 1 155 ? 30.063 33.050 -52.573 1.00 79.88 155 GLU A C 1
ATOM 1178 O O . GLU A 1 155 ? 29.689 33.908 -53.379 1.00 79.88 155 GLU A O 1
ATOM 1183 N N . ARG A 1 156 ? 29.669 33.066 -51.295 1.00 71.12 156 ARG A N 1
ATOM 1184 C CA . ARG A 1 156 ? 28.790 34.083 -50.689 1.00 71.12 156 ARG A CA 1
ATOM 1185 C C . ARG A 1 156 ? 29.517 35.422 -50.458 1.00 71.12 156 ARG A C 1
ATOM 1187 O O . ARG A 1 156 ? 29.776 35.823 -49.325 1.00 71.12 156 ARG A O 1
ATOM 1194 N N . SER A 1 157 ? 29.852 36.135 -51.533 1.00 57.22 157 SER A N 1
ATOM 1195 C CA . SER A 1 157 ? 30.401 37.498 -51.460 1.00 57.22 157 SER A CA 1
ATOM 1196 C C . SER A 1 157 ? 29.386 38.500 -50.898 1.00 57.22 157 SER A C 1
ATOM 1198 O O . SER A 1 157 ? 28.227 38.502 -51.315 1.00 57.22 157 SER A O 1
ATOM 1200 N N . SER A 1 158 ? 29.829 39.423 -50.039 1.00 47.72 158 SER A N 1
ATOM 1201 C CA . SER A 1 158 ? 29.060 40.635 -49.728 1.00 47.72 158 SER A CA 1
ATOM 1202 C C . SER A 1 158 ? 28.786 41.418 -51.015 1.00 47.72 158 SER A C 1
ATOM 1204 O O . SER A 1 158 ? 29.729 41.698 -51.756 1.00 47.72 158 SER A O 1
ATOM 1206 N N . ILE A 1 159 ? 27.519 41.761 -51.266 1.00 49.81 159 ILE A N 1
ATOM 1207 C CA . ILE A 1 159 ? 27.067 42.452 -52.485 1.00 49.81 159 ILE A CA 1
ATOM 1208 C C . ILE A 1 159 ? 27.910 43.715 -52.704 1.00 49.81 159 ILE A C 1
ATOM 1210 O O . ILE A 1 159 ? 27.965 44.581 -51.832 1.00 49.81 159 ILE A O 1
ATOM 1214 N N . SER A 1 160 ? 28.567 43.818 -53.860 1.00 39.94 160 SER A N 1
ATOM 1215 C CA . SER A 1 160 ? 29.310 45.017 -54.240 1.00 39.94 160 SER A CA 1
ATOM 1216 C C . SER A 1 160 ? 28.341 46.146 -54.592 1.00 39.94 160 SER A C 1
ATOM 1218 O O . SER A 1 160 ? 27.487 45.994 -55.465 1.00 39.94 160 SER A O 1
ATOM 1220 N N . GLU A 1 161 ? 28.496 47.300 -53.940 1.00 43.56 161 GLU A N 1
ATOM 1221 C CA . GLU A 1 161 ? 27.592 48.455 -54.098 1.00 43.56 161 GLU A CA 1
ATOM 1222 C C . GLU A 1 161 ? 27.607 49.066 -55.520 1.00 43.56 161 GLU A C 1
ATOM 1224 O O . GLU A 1 161 ? 26.721 49.846 -55.863 1.00 43.56 161 GLU A O 1
ATOM 1229 N N . ASP A 1 162 ? 28.567 48.671 -56.366 1.00 39.97 162 ASP A N 1
ATOM 1230 C CA . ASP A 1 162 ? 28.747 49.137 -57.750 1.00 39.97 162 ASP A CA 1
ATOM 1231 C C . ASP A 1 162 ? 27.939 48.359 -58.817 1.00 39.97 162 ASP A C 1
ATOM 1233 O O . ASP A 1 162 ? 28.013 48.690 -60.004 1.00 39.97 162 ASP A O 1
ATOM 1237 N N . GLN A 1 163 ? 27.157 47.331 -58.458 1.00 48.06 163 GLN A N 1
ATOM 1238 C CA . GLN A 1 163 ? 26.172 46.775 -59.398 1.00 48.06 163 GLN A CA 1
ATOM 1239 C C . GLN A 1 163 ? 24.929 47.678 -59.449 1.00 48.06 163 GLN A C 1
ATOM 1241 O O . GLN A 1 163 ? 24.142 47.702 -58.505 1.00 48.06 163 GLN A O 1
ATOM 1246 N N . GLU A 1 164 ? 24.728 48.397 -60.566 1.00 44.75 164 GLU A N 1
ATOM 1247 C CA . GLU A 1 164 ? 23.504 49.178 -60.820 1.00 44.75 164 GLU A CA 1
ATOM 1248 C C . GLU A 1 164 ? 22.258 48.295 -60.634 1.00 44.75 164 GLU A C 1
ATOM 1250 O O . GLU A 1 164 ? 21.964 47.426 -61.459 1.00 44.75 164 GLU A O 1
ATOM 1255 N N . ILE A 1 165 ? 21.530 48.516 -59.535 1.00 52.56 165 ILE A N 1
ATOM 1256 C CA . ILE A 1 165 ? 20.421 47.654 -59.117 1.00 52.56 165 ILE A CA 1
ATOM 1257 C C . ILE A 1 165 ? 19.261 47.808 -60.116 1.00 52.56 165 ILE A C 1
ATOM 1259 O O . ILE A 1 165 ? 18.620 48.857 -60.192 1.00 52.56 165 ILE A O 1
ATOM 1263 N N . LEU A 1 166 ? 19.035 46.777 -60.938 1.00 55.81 166 LEU A N 1
ATOM 1264 C CA . LEU A 1 166 ? 18.164 46.845 -62.116 1.00 55.81 166 LEU A CA 1
ATOM 1265 C C . LEU A 1 166 ? 16.878 46.027 -61.920 1.00 55.81 166 LEU A C 1
ATOM 1267 O O . LEU A 1 166 ? 16.734 44.894 -62.380 1.00 55.81 166 LEU A O 1
ATOM 1271 N N . ASP A 1 167 ? 15.940 46.631 -61.205 1.00 56.19 167 ASP A N 1
ATOM 1272 C CA . ASP A 1 167 ? 14.985 45.904 -60.375 1.00 56.19 167 ASP A CA 1
ATOM 1273 C C . ASP A 1 167 ? 13.693 45.413 -61.032 1.00 56.19 167 ASP A C 1
ATOM 1275 O O . ASP A 1 167 ? 13.019 46.122 -61.765 1.00 56.19 167 ASP A O 1
ATOM 1279 N N . SER A 1 168 ? 13.249 44.216 -60.655 1.00 58.12 168 SER A N 1
ATOM 1280 C CA . SER A 1 168 ? 11.858 43.779 -60.829 1.00 58.12 168 SER A CA 1
ATOM 1281 C C . SER A 1 168 ? 10.934 44.444 -59.791 1.00 58.12 168 SER A C 1
ATOM 1283 O O . SER A 1 168 ? 11.241 44.385 -58.597 1.00 58.12 168 SER A O 1
ATOM 1285 N N . TRP A 1 169 ? 9.779 44.996 -60.186 1.00 52.38 169 TRP A N 1
ATOM 1286 C CA . TRP A 1 169 ? 8.916 45.754 -59.255 1.00 52.38 169 TRP A CA 1
ATOM 1287 C C . TRP A 1 169 ? 7.978 44.888 -58.394 1.00 52.38 169 TRP A C 1
ATOM 1289 O O . TRP A 1 169 ? 7.767 45.205 -57.224 1.00 52.38 169 TRP A O 1
ATOM 1299 N N . THR A 1 170 ? 7.403 43.808 -58.943 1.00 52.69 170 THR A N 1
ATOM 1300 C CA . THR A 1 170 ? 6.377 42.987 -58.257 1.00 52.69 170 THR A CA 1
ATOM 1301 C C . THR A 1 170 ? 6.329 41.539 -58.773 1.00 52.69 170 THR A C 1
ATOM 1303 O O . THR A 1 170 ? 5.696 41.284 -59.796 1.00 52.69 170 THR A O 1
ATOM 1306 N N . HIS A 1 171 ? 6.926 40.576 -58.066 1.00 56.16 171 HIS A N 1
ATOM 1307 C CA . HIS A 1 171 ? 6.775 39.141 -58.366 1.00 56.16 171 HIS A CA 1
ATOM 1308 C C . HIS A 1 171 ? 6.686 38.284 -57.096 1.00 56.16 171 HIS A C 1
ATOM 1310 O O . HIS A 1 171 ? 7.010 38.739 -55.996 1.00 56.16 171 HIS A O 1
ATOM 1316 N N . SER A 1 172 ? 6.259 37.033 -57.264 1.00 54.28 172 SER A N 1
ATOM 1317 C CA . SER A 1 172 ? 6.223 36.031 -56.202 1.00 54.28 172 SER A CA 1
ATOM 1318 C C . SER A 1 172 ? 7.625 35.466 -55.971 1.00 54.28 172 SER A C 1
ATOM 1320 O O . SER A 1 172 ? 8.084 34.571 -56.675 1.00 54.28 172 SER A O 1
ATOM 1322 N N . HIS A 1 173 ? 8.349 36.023 -54.998 1.00 59.38 173 HIS A N 1
ATOM 1323 C CA . HIS A 1 173 ? 9.680 35.513 -54.640 1.00 59.38 173 HIS A CA 1
ATOM 1324 C C . HIS A 1 173 ? 9.628 34.045 -54.186 1.00 59.38 173 HIS A C 1
ATOM 1326 O O . HIS A 1 173 ? 10.568 33.295 -54.429 1.00 59.38 173 HIS A O 1
ATOM 1332 N N . GLU A 1 174 ? 8.521 33.632 -53.557 1.00 57.84 174 GLU A N 1
ATOM 1333 C CA . GLU A 1 174 ? 8.342 32.269 -53.049 1.00 57.84 174 GLU A CA 1
ATOM 1334 C C . GLU A 1 174 ? 8.236 31.232 -54.179 1.00 57.84 174 GLU A C 1
ATOM 1336 O O . GLU A 1 174 ? 8.708 30.114 -54.002 1.00 57.84 174 GLU A O 1
ATOM 1341 N N . GLU A 1 175 ? 7.709 31.598 -55.354 1.00 62.78 175 GLU A N 1
ATOM 1342 C CA . GLU A 1 175 ? 7.682 30.723 -56.538 1.00 62.78 175 GLU A CA 1
ATOM 1343 C C . GLU A 1 175 ? 9.087 30.506 -57.124 1.00 62.78 175 GLU A C 1
ATOM 1345 O O . GLU A 1 175 ? 9.482 29.370 -57.380 1.00 62.78 175 GLU A O 1
ATOM 1350 N N . PHE A 1 176 ? 9.886 31.567 -57.288 1.00 65.75 176 PHE A N 1
ATOM 1351 C CA . PHE A 1 176 ? 11.249 31.440 -57.825 1.00 65.75 176 PHE A CA 1
ATOM 1352 C C . PHE A 1 176 ? 12.208 30.740 -56.853 1.00 65.75 176 PHE A C 1
ATOM 1354 O O . PHE A 1 176 ? 13.007 29.900 -57.274 1.00 65.75 176 PHE A O 1
ATOM 1361 N N . ASP A 1 177 ? 12.105 31.027 -55.554 1.00 61.25 177 ASP A N 1
ATOM 1362 C CA . ASP A 1 177 ? 12.913 30.350 -54.537 1.00 61.25 177 ASP A CA 1
ATOM 1363 C C . ASP A 1 177 ? 12.477 28.875 -54.355 1.00 61.25 177 ASP A C 1
ATOM 1365 O O . ASP A 1 177 ? 13.309 28.042 -53.989 1.00 61.25 177 ASP A O 1
ATOM 1369 N N . ALA A 1 178 ? 11.223 28.513 -54.673 1.00 60.97 178 ALA A N 1
ATOM 1370 C CA . ALA A 1 178 ? 10.755 27.121 -54.711 1.00 60.97 178 ALA A CA 1
ATOM 1371 C C . ALA A 1 178 ? 11.267 26.330 -55.931 1.00 60.97 178 ALA A C 1
ATOM 1373 O O . ALA A 1 178 ? 11.501 25.129 -55.807 1.00 60.97 178 ALA A O 1
ATOM 1374 N N . ILE A 1 179 ? 11.491 26.984 -57.080 1.00 64.44 179 ILE A N 1
ATOM 1375 C CA . ILE A 1 179 ? 12.119 26.362 -58.265 1.00 64.44 179 ILE A CA 1
ATOM 1376 C C . ILE A 1 179 ? 13.602 26.042 -58.004 1.00 64.44 179 ILE A C 1
ATOM 1378 O O . ILE A 1 179 ? 14.123 25.065 -58.540 1.00 64.44 179 ILE A O 1
ATOM 1382 N N . ILE A 1 180 ? 14.288 26.824 -57.156 1.00 64.44 180 ILE A N 1
ATOM 1383 C CA . ILE A 1 180 ? 15.728 26.668 -56.874 1.00 64.44 180 ILE A CA 1
ATOM 1384 C C . ILE A 1 180 ? 16.016 26.544 -55.352 1.00 64.44 180 ILE A C 1
ATOM 1386 O O . ILE A 1 180 ? 16.783 27.344 -54.793 1.00 64.44 180 ILE A O 1
ATOM 1390 N N . PRO A 1 181 ? 15.466 25.526 -54.654 1.00 56.28 181 PRO A N 1
ATOM 1391 C CA . PRO A 1 181 ? 15.290 25.498 -53.190 1.00 56.28 181 PRO A CA 1
ATOM 1392 C C . PRO A 1 181 ? 16.558 25.154 -52.375 1.00 56.28 181 PRO A C 1
ATOM 1394 O O . PRO A 1 181 ? 16.477 24.714 -51.229 1.00 56.28 181 PRO A O 1
ATOM 1397 N N . ILE A 1 182 ? 17.745 25.310 -52.964 1.00 62.19 182 ILE A N 1
ATOM 1398 C CA . ILE A 1 182 ? 18.996 24.705 -52.489 1.00 62.19 182 ILE A CA 1
ATOM 1399 C C . ILE A 1 182 ? 19.859 25.732 -51.738 1.00 62.19 182 ILE A C 1
ATOM 1401 O O . ILE A 1 182 ? 20.336 26.702 -52.330 1.00 62.19 182 ILE A O 1
ATOM 1405 N N . GLU A 1 183 ? 20.126 25.505 -50.455 1.00 65.56 183 GLU A N 1
ATOM 1406 C CA . GLU A 1 183 ? 21.276 26.114 -49.771 1.00 65.56 183 GLU A CA 1
ATOM 1407 C C . GLU A 1 183 ? 22.534 25.329 -50.172 1.00 65.56 183 GLU A C 1
ATOM 1409 O O . GLU A 1 183 ? 22.616 24.133 -49.901 1.00 65.56 183 GLU A O 1
ATOM 1414 N N . LEU A 1 184 ? 23.503 25.977 -50.823 1.00 72.00 184 LEU A N 1
ATOM 1415 C CA . LEU A 1 184 ? 24.805 25.370 -51.115 1.00 72.00 184 LEU A CA 1
ATOM 1416 C C . LEU A 1 184 ? 25.876 25.901 -50.160 1.00 72.00 184 LEU A C 1
ATOM 1418 O O . LEU A 1 184 ? 25.845 27.065 -49.754 1.00 72.00 184 LEU A O 1
ATOM 1422 N N . GLU A 1 185 ? 26.809 25.026 -49.799 1.00 71.88 185 GLU A N 1
ATOM 1423 C CA . GLU A 1 185 ? 27.996 25.359 -49.013 1.00 71.88 185 GLU A CA 1
ATOM 1424 C C . GLU A 1 185 ? 29.055 26.015 -49.903 1.00 71.88 185 GLU A C 1
ATOM 1426 O O . GLU A 1 185 ? 29.195 25.663 -51.078 1.00 71.88 185 GLU A O 1
ATOM 1431 N N . ASP A 1 186 ? 29.819 26.952 -49.345 1.00 76.56 186 ASP A N 1
ATOM 1432 C CA . ASP A 1 186 ? 30.886 27.625 -50.081 1.00 76.56 186 ASP A CA 1
ATOM 1433 C C . ASP A 1 186 ? 31.971 26.631 -50.551 1.00 76.56 186 ASP A C 1
ATOM 1435 O O . ASP A 1 186 ? 32.266 25.615 -49.912 1.00 76.56 186 ASP A O 1
ATOM 1439 N N . GLY A 1 187 ? 32.565 26.907 -51.711 1.00 80.19 187 GLY A N 1
ATOM 1440 C CA . GLY A 1 187 ? 33.576 26.062 -52.349 1.00 80.19 187 GLY A CA 1
ATOM 1441 C C . GLY A 1 187 ? 33.044 24.825 -53.087 1.00 80.19 187 GLY A C 1
ATOM 1442 O O . GLY A 1 187 ? 33.834 24.165 -53.763 1.00 80.19 187 GLY A O 1
ATOM 1443 N N . ILE A 1 188 ? 31.743 24.511 -53.013 1.00 86.12 188 ILE A N 1
ATOM 1444 C CA . ILE A 1 188 ? 31.111 23.485 -53.864 1.00 86.12 188 ILE A CA 1
ATOM 1445 C C . ILE A 1 188 ? 31.306 23.836 -55.346 1.00 86.12 188 ILE A C 1
ATOM 1447 O O . ILE A 1 188 ? 31.143 24.991 -55.726 1.00 86.12 188 ILE A O 1
ATOM 1451 N N . THR A 1 189 ? 31.600 22.828 -56.175 1.00 90.31 189 THR A N 1
ATOM 1452 C CA . THR A 1 189 ? 31.731 22.942 -57.643 1.00 90.31 189 THR A CA 1
ATOM 1453 C C . THR A 1 189 ? 30.639 22.140 -58.372 1.00 90.31 189 THR A C 1
ATOM 1455 O O . THR A 1 189 ? 30.045 21.239 -57.766 1.00 90.31 189 THR A O 1
ATOM 1458 N N . PRO A 1 190 ? 30.400 22.360 -59.682 1.00 88.31 190 PRO A N 1
ATOM 1459 C CA . PRO A 1 190 ? 29.489 21.533 -60.481 1.00 88.31 190 PRO A CA 1
ATOM 1460 C C . PRO A 1 190 ? 29.755 20.017 -60.387 1.00 88.31 190 PRO A C 1
ATOM 1462 O O . PRO A 1 190 ? 28.812 19.229 -60.315 1.00 88.31 190 PRO A O 1
ATOM 1465 N N . LEU A 1 191 ? 31.027 19.596 -60.304 1.00 88.88 191 LEU A N 1
ATOM 1466 C CA . LEU A 1 191 ? 31.408 18.178 -60.208 1.00 88.88 191 LEU A CA 1
ATOM 1467 C C . LEU A 1 191 ? 30.965 17.534 -58.882 1.00 88.88 191 LEU A C 1
ATOM 1469 O O . LEU A 1 191 ? 30.557 16.371 -58.877 1.00 88.88 191 LEU A O 1
ATOM 1473 N N . HIS A 1 192 ? 30.970 18.286 -57.775 1.00 85.00 192 HIS A N 1
ATOM 1474 C CA . HIS A 1 192 ? 30.411 17.815 -56.502 1.00 85.00 192 HIS A CA 1
ATOM 1475 C C . HIS A 1 192 ? 28.909 17.549 -56.627 1.00 85.00 192 HIS A C 1
ATOM 1477 O O . HIS A 1 192 ? 28.426 16.514 -56.181 1.00 85.00 192 HIS A O 1
ATOM 1483 N N . LEU A 1 193 ? 28.170 18.470 -57.251 1.00 84.88 193 LEU A N 1
ATOM 1484 C CA . LEU A 1 193 ? 26.709 18.403 -57.355 1.00 84.88 193 LEU A CA 1
ATOM 1485 C C . LEU A 1 193 ? 26.255 17.259 -58.265 1.00 84.88 193 LEU A C 1
ATOM 1487 O O . LEU A 1 193 ? 25.361 16.502 -57.886 1.00 84.88 193 LEU A O 1
ATOM 1491 N N . ALA A 1 194 ? 26.924 17.077 -59.406 1.00 85.44 194 ALA A N 1
ATOM 1492 C CA . ALA A 1 194 ? 26.669 15.955 -60.304 1.00 85.44 194 ALA A CA 1
ATOM 1493 C C . ALA A 1 194 ? 26.945 14.600 -59.617 1.00 85.44 194 ALA A C 1
ATOM 1495 O O . ALA A 1 194 ? 26.109 13.697 -59.676 1.00 85.44 194 ALA A O 1
ATOM 1496 N N . SER A 1 195 ? 28.066 14.481 -58.894 1.00 84.69 195 SER A N 1
ATOM 1497 C CA . SER A 1 195 ? 28.437 13.258 -58.158 1.00 84.69 195 SER A CA 1
ATOM 1498 C C . SER A 1 195 ? 27.474 12.957 -56.999 1.00 84.69 195 SER A C 1
ATOM 1500 O O . SER A 1 195 ? 27.055 11.815 -56.807 1.00 84.69 195 SER A O 1
ATOM 1502 N N . MET A 1 196 ? 27.066 13.985 -56.249 1.00 79.88 196 MET A N 1
ATOM 1503 C CA . MET A 1 196 ? 26.166 13.878 -55.093 1.00 79.88 196 MET A CA 1
ATOM 1504 C C . MET A 1 196 ? 24.746 13.434 -55.471 1.00 79.88 196 MET A C 1
ATOM 1506 O O . MET A 1 196 ? 24.111 12.688 -54.720 1.00 79.88 196 MET A O 1
ATOM 1510 N N . ARG A 1 197 ? 24.263 13.871 -56.641 1.00 76.94 197 ARG A N 1
ATOM 1511 C CA . ARG A 1 197 ? 22.945 13.529 -57.200 1.00 76.94 197 ARG A CA 1
ATOM 1512 C C . ARG A 1 197 ? 22.913 12.224 -58.004 1.00 76.94 197 ARG A C 1
ATOM 1514 O O . ARG A 1 197 ? 21.825 11.707 -58.234 1.00 76.94 197 ARG A O 1
ATOM 1521 N N . GLY A 1 198 ? 24.064 11.686 -58.413 1.00 77.25 198 GLY A N 1
ATOM 1522 C CA . GLY A 1 198 ? 24.146 10.477 -59.244 1.00 77.25 198 GLY A CA 1
ATOM 1523 C C . GLY A 1 198 ? 24.124 10.727 -60.761 1.00 77.25 198 GLY A C 1
ATOM 1524 O O . GLY A 1 198 ? 23.873 9.802 -61.533 1.00 77.25 198 GLY A O 1
ATOM 1525 N N . HIS A 1 199 ? 24.390 11.958 -61.210 1.00 85.25 199 HIS A N 1
ATOM 1526 C CA . HIS A 1 199 ? 24.270 12.386 -62.611 1.00 85.25 199 HIS A CA 1
ATOM 1527 C C . HIS A 1 199 ? 25.474 11.972 -63.466 1.00 85.25 199 HIS A C 1
ATOM 1529 O O . HIS A 1 199 ? 26.268 12.811 -63.894 1.00 85.25 199 HIS A O 1
ATOM 1535 N N . VAL A 1 200 ? 25.587 10.668 -63.742 1.00 83.38 200 VAL A N 1
ATOM 1536 C CA . VAL A 1 200 ? 26.707 10.039 -64.474 1.00 83.38 200 VAL A CA 1
ATOM 1537 C C . VAL A 1 200 ? 27.116 10.828 -65.725 1.00 83.38 200 VAL A C 1
ATOM 1539 O O . VAL A 1 200 ? 28.283 11.156 -65.880 1.00 83.38 200 VAL A O 1
ATOM 1542 N N . ARG A 1 201 ? 26.163 11.211 -66.592 1.00 84.25 201 ARG A N 1
ATOM 1543 C CA . ARG A 1 201 ? 26.461 11.946 -67.840 1.00 84.25 201 ARG A CA 1
ATOM 1544 C C . ARG A 1 201 ? 27.110 13.318 -67.601 1.00 84.25 201 ARG A C 1
ATOM 1546 O O . ARG A 1 201 ? 27.978 13.712 -68.374 1.00 84.25 201 ARG A O 1
ATOM 1553 N N . CYS A 1 202 ? 26.722 14.025 -66.540 1.00 85.69 202 CYS A N 1
ATOM 1554 C CA . CYS A 1 202 ? 27.324 15.309 -66.176 1.00 85.69 202 CYS A CA 1
ATOM 1555 C C . CYS A 1 202 ? 28.711 15.120 -65.545 1.00 85.69 202 CYS A C 1
ATOM 1557 O O . CYS A 1 202 ? 29.605 15.917 -65.813 1.00 85.69 202 CYS A O 1
ATOM 1559 N N . VAL A 1 203 ? 28.915 14.052 -64.761 1.00 86.31 203 VAL A N 1
ATOM 1560 C CA . VAL A 1 203 ? 30.238 13.665 -64.235 1.00 86.31 203 VAL A CA 1
ATOM 1561 C C . VAL A 1 203 ? 31.191 13.335 -65.392 1.00 86.31 203 VAL A C 1
ATOM 1563 O O . VAL A 1 203 ? 32.229 13.979 -65.520 1.00 86.31 203 VAL A O 1
ATOM 1566 N N . ASP A 1 204 ? 30.791 12.433 -66.295 1.00 88.00 204 ASP A N 1
ATOM 1567 C CA . ASP A 1 204 ? 31.486 12.097 -67.546 1.00 88.00 204 ASP A CA 1
ATOM 1568 C C . ASP A 1 204 ? 31.946 13.350 -68.321 1.00 88.00 204 ASP A C 1
ATOM 1570 O O . ASP A 1 204 ? 33.086 13.411 -68.781 1.00 88.00 204 ASP A O 1
ATOM 1574 N N . PHE A 1 205 ? 31.054 14.331 -68.503 1.00 90.50 205 PHE A N 1
ATOM 1575 C CA . PHE A 1 205 ? 31.336 15.563 -69.246 1.00 90.50 205 PHE A CA 1
ATOM 1576 C C . PHE A 1 205 ? 32.302 16.492 -68.504 1.00 90.50 205 PHE A C 1
ATOM 1578 O O . PHE A 1 205 ? 33.278 16.962 -69.092 1.00 90.50 205 PHE A O 1
ATOM 1585 N N . LEU A 1 206 ? 32.061 16.746 -67.215 1.00 88.94 206 LEU A N 1
ATOM 1586 C CA . LEU A 1 206 ? 32.895 17.637 -66.408 1.00 88.94 206 LEU A CA 1
ATOM 1587 C C . LEU A 1 206 ? 34.332 17.105 -66.302 1.00 88.94 206 LEU A C 1
ATOM 1589 O O . LEU A 1 206 ? 35.277 17.869 -66.491 1.00 88.94 206 LEU A O 1
ATOM 1593 N N . LEU A 1 207 ? 34.506 15.797 -66.088 1.00 88.06 207 LEU A N 1
ATOM 1594 C CA . LEU A 1 207 ? 35.824 15.155 -66.033 1.00 88.06 207 LEU A CA 1
ATOM 1595 C C . LEU A 1 207 ? 36.568 15.258 -67.374 1.00 88.06 207 LEU A C 1
ATOM 1597 O O . LEU A 1 207 ? 37.723 15.681 -67.405 1.00 88.06 207 LEU A O 1
ATOM 1601 N N . LYS A 1 208 ? 35.897 14.967 -68.500 1.00 87.56 208 LYS A N 1
ATOM 1602 C CA . LYS A 1 208 ? 36.493 15.056 -69.851 1.00 87.56 208 LYS A CA 1
ATOM 1603 C C . LYS A 1 208 ? 36.938 16.472 -70.229 1.00 87.56 208 LYS A C 1
ATOM 1605 O O . LYS A 1 208 ? 37.865 16.611 -71.023 1.00 87.56 208 LYS A O 1
ATOM 1610 N N . ASN A 1 209 ? 36.329 17.503 -69.641 1.00 87.00 209 ASN A N 1
ATOM 1611 C CA . ASN A 1 209 ? 36.706 18.905 -69.843 1.00 87.00 209 ASN A CA 1
ATOM 1612 C C . ASN A 1 209 ? 37.561 19.486 -68.694 1.00 87.00 209 ASN A C 1
ATOM 1614 O O . ASN A 1 209 ? 37.709 20.701 -68.585 1.00 87.00 209 ASN A O 1
ATOM 1618 N N . GLY A 1 210 ? 38.167 18.635 -67.856 1.00 84.56 210 GLY A N 1
ATOM 1619 C CA . GLY A 1 210 ? 39.198 19.044 -66.897 1.00 84.56 210 GLY A CA 1
ATOM 1620 C C . GLY A 1 210 ? 38.691 19.570 -65.550 1.00 84.56 210 GLY A C 1
ATOM 1621 O O . GLY A 1 210 ? 39.413 20.312 -64.882 1.00 84.56 210 GLY A O 1
ATOM 1622 N N . ALA A 1 211 ? 37.480 19.200 -65.120 1.00 88.62 211 ALA A N 1
ATOM 1623 C CA . ALA A 1 211 ? 37.040 19.460 -63.751 1.00 88.62 211 ALA A CA 1
ATOM 1624 C C . ALA A 1 211 ? 37.973 18.778 -62.734 1.00 88.62 211 ALA A C 1
ATOM 1626 O O . ALA A 1 211 ? 38.259 17.586 -62.830 1.00 88.62 211 ALA A O 1
ATOM 1627 N N . ASN A 1 212 ? 38.432 19.537 -61.737 1.00 86.50 212 ASN A N 1
ATOM 1628 C CA . ASN A 1 212 ? 39.369 19.039 -60.732 1.00 86.50 212 ASN A CA 1
ATOM 1629 C C . ASN A 1 212 ? 38.699 18.019 -59.787 1.00 86.50 212 ASN A C 1
ATOM 1631 O O . ASN A 1 212 ? 37.821 18.386 -59.001 1.00 86.50 212 ASN A O 1
ATOM 1635 N N . VAL A 1 213 ? 39.160 16.766 -59.840 1.00 86.19 213 VAL A N 1
ATOM 1636 C CA . VAL A 1 213 ? 38.724 15.655 -58.974 1.00 86.19 213 VAL A CA 1
ATOM 1637 C C . VAL A 1 213 ? 39.102 15.827 -57.503 1.00 86.19 213 VAL A C 1
ATOM 1639 O O . VAL A 1 213 ? 38.394 15.312 -56.647 1.00 86.19 213 VAL A O 1
ATOM 1642 N N . ASP A 1 214 ? 40.150 16.596 -57.201 1.00 83.56 214 ASP A N 1
ATOM 1643 C CA . ASP A 1 214 ? 40.595 16.918 -55.839 1.00 83.56 214 ASP A CA 1
ATOM 1644 C C . ASP A 1 214 ? 40.138 18.333 -55.413 1.00 83.56 214 ASP A C 1
ATOM 1646 O O . ASP A 1 214 ? 40.720 18.967 -54.530 1.00 83.56 214 ASP A O 1
ATOM 1650 N N . ALA A 1 215 ? 39.109 18.893 -56.063 1.00 84.00 215 ALA A N 1
ATOM 1651 C CA . ALA A 1 215 ? 38.500 20.142 -55.614 1.00 84.00 215 ALA A CA 1
ATOM 1652 C C . ALA A 1 215 ? 37.854 19.950 -54.233 1.00 84.00 215 ALA A C 1
ATOM 1654 O O . ALA A 1 215 ? 37.102 19.004 -54.045 1.00 84.00 215 ALA A O 1
ATOM 1655 N N . GLN A 1 216 ? 38.097 20.873 -53.300 1.00 82.50 216 GLN A N 1
ATOM 1656 C CA . GLN A 1 216 ? 37.548 20.805 -51.942 1.00 82.50 216 GLN A CA 1
ATOM 1657 C C . GLN A 1 216 ? 36.508 21.894 -51.648 1.00 82.50 216 GLN A C 1
ATOM 1659 O O . GLN A 1 216 ? 36.724 23.066 -51.990 1.00 82.50 216 GLN A O 1
ATOM 1664 N N . THR A 1 217 ? 35.429 21.506 -50.959 1.00 80.44 217 THR A N 1
ATOM 1665 C CA . THR A 1 217 ? 34.443 22.417 -50.343 1.00 80.44 217 THR A CA 1
ATOM 1666 C C . THR A 1 217 ? 34.991 23.092 -49.076 1.00 80.44 217 THR A C 1
ATOM 1668 O O . THR A 1 217 ? 36.053 22.725 -48.570 1.00 80.44 217 THR A O 1
ATOM 1671 N N . ALA A 1 218 ? 34.233 24.021 -48.481 1.00 75.75 218 ALA A N 1
ATOM 1672 C CA . ALA A 1 218 ? 34.531 24.608 -47.168 1.00 75.75 218 ALA A CA 1
ATOM 1673 C C . ALA A 1 218 ? 34.594 23.599 -45.991 1.00 75.75 218 ALA A C 1
ATOM 1675 O O . ALA A 1 218 ? 34.966 23.979 -44.882 1.00 75.75 218 ALA A O 1
ATOM 1676 N N . LYS A 1 219 ? 34.247 22.321 -46.213 1.00 67.19 219 LYS A N 1
ATOM 1677 C CA . LYS A 1 219 ? 34.399 21.208 -45.255 1.00 67.19 219 LYS A CA 1
ATOM 1678 C C . LYS A 1 219 ? 35.517 20.224 -45.636 1.00 67.19 219 LYS A C 1
ATOM 1680 O O . LYS A 1 219 ? 35.523 19.103 -45.139 1.00 67.19 219 LYS A O 1
ATOM 1685 N N . GLU A 1 220 ? 36.417 20.613 -46.541 1.00 74.50 220 GLU A N 1
ATOM 1686 C CA . GLU A 1 220 ? 37.510 19.781 -47.082 1.00 74.50 220 GLU A CA 1
ATOM 1687 C C . GLU A 1 220 ? 37.046 18.531 -47.870 1.00 74.50 220 GLU A C 1
ATOM 1689 O O . GLU A 1 220 ? 37.875 17.717 -48.279 1.00 74.50 220 GLU A O 1
ATOM 1694 N N . LEU A 1 221 ? 35.738 18.407 -48.142 1.00 75.31 221 LEU A N 1
ATOM 1695 C CA . LEU A 1 221 ? 35.130 17.303 -48.898 1.00 75.31 221 LEU A CA 1
ATOM 1696 C C . LEU A 1 221 ? 35.495 17.379 -50.377 1.00 75.31 221 LEU A C 1
ATOM 1698 O O . LEU A 1 221 ? 35.457 18.468 -50.946 1.00 75.31 221 LEU A O 1
ATOM 1702 N N . THR A 1 222 ? 35.738 16.225 -50.994 1.00 83.44 222 THR A N 1
ATOM 1703 C CA . THR A 1 222 ? 35.944 16.072 -52.442 1.00 83.44 222 THR A CA 1
ATOM 1704 C C . THR A 1 222 ? 34.676 15.560 -53.157 1.00 83.44 222 THR A C 1
ATOM 1706 O O . THR A 1 222 ? 33.749 15.067 -52.500 1.00 83.44 222 THR A O 1
ATOM 1709 N N . PRO A 1 223 ? 34.607 15.592 -54.507 1.00 81.62 223 PRO A N 1
ATOM 1710 C CA . PRO A 1 223 ? 33.520 14.988 -55.281 1.00 81.62 223 PRO A CA 1
ATOM 1711 C C . PRO A 1 223 ? 33.284 13.502 -54.988 1.00 81.62 223 PRO A C 1
ATOM 1713 O O . PRO A 1 223 ? 32.140 13.055 -55.058 1.00 81.62 223 PRO A O 1
ATOM 1716 N N . ILE A 1 224 ? 34.335 12.747 -54.636 1.00 81.81 224 ILE A N 1
ATOM 1717 C CA . ILE A 1 224 ? 34.216 11.323 -54.303 1.00 81.81 224 ILE A CA 1
ATOM 1718 C C . ILE A 1 224 ? 33.631 11.103 -52.898 1.00 81.81 224 ILE A C 1
ATOM 1720 O O . ILE A 1 224 ? 32.842 10.175 -52.724 1.00 81.81 224 ILE A O 1
ATOM 1724 N N . ASP A 1 225 ? 33.904 11.986 -51.928 1.00 74.31 225 ASP A N 1
ATOM 1725 C CA . ASP A 1 225 ? 33.299 11.929 -50.582 1.00 74.31 225 ASP A CA 1
ATOM 1726 C C . ASP A 1 225 ? 31.789 12.210 -50.602 1.00 74.31 225 ASP A C 1
ATOM 1728 O O . ASP A 1 225 ? 31.025 11.569 -49.881 1.00 74.31 225 ASP A O 1
ATOM 1732 N N . VAL A 1 226 ? 31.343 13.159 -51.435 1.00 75.94 226 VAL A N 1
ATOM 1733 C CA . VAL A 1 226 ? 29.914 13.513 -51.552 1.00 75.94 226 VAL A CA 1
ATOM 1734 C C . VAL A 1 226 ? 29.129 12.601 -52.497 1.00 75.94 226 VAL A C 1
ATOM 1736 O O . VAL A 1 226 ? 27.901 12.701 -52.546 1.00 75.94 226 VAL A O 1
ATOM 1739 N N . ALA A 1 227 ? 29.801 11.734 -53.262 1.00 80.75 227 ALA A N 1
ATOM 1740 C CA . ALA A 1 227 ? 29.170 10.888 -54.269 1.00 80.75 227 ALA A CA 1
ATOM 1741 C C . ALA A 1 227 ? 28.055 10.019 -53.662 1.00 80.75 227 ALA A C 1
ATOM 1743 O O . ALA A 1 227 ? 28.258 9.333 -52.663 1.00 80.75 227 ALA A O 1
ATOM 1744 N N . GLY A 1 228 ? 26.864 10.061 -54.267 1.00 70.69 228 GLY A N 1
ATOM 1745 C CA . GLY A 1 228 ? 25.698 9.280 -53.840 1.00 70.69 228 GLY A CA 1
ATOM 1746 C C . GLY A 1 228 ? 24.932 9.790 -52.608 1.00 70.69 228 GLY A C 1
ATOM 1747 O O . GLY A 1 228 ? 23.923 9.188 -52.238 1.00 70.69 228 GLY A O 1
ATOM 1748 N N . LEU A 1 229 ? 25.353 10.890 -51.973 1.00 70.50 229 LEU A N 1
ATOM 1749 C CA . LEU A 1 229 ? 24.781 11.352 -50.698 1.00 70.50 229 LEU A CA 1
ATOM 1750 C C . LEU A 1 229 ? 23.319 11.847 -50.811 1.00 70.50 229 LEU A C 1
ATOM 1752 O O . LEU A 1 229 ? 22.614 11.879 -49.803 1.00 70.50 229 LEU A O 1
ATOM 1756 N N . HIS A 1 230 ? 22.825 12.186 -52.012 1.00 65.62 230 HIS A N 1
ATOM 1757 C CA . HIS A 1 230 ? 21.437 12.616 -52.279 1.00 65.62 230 HIS A CA 1
ATOM 1758 C C . HIS A 1 230 ? 20.768 11.842 -53.442 1.00 65.62 230 HIS A C 1
ATOM 1760 O O . HIS A 1 230 ? 20.129 12.424 -54.323 1.00 65.62 230 HIS A O 1
ATOM 1766 N N . LEU A 1 231 ? 20.873 10.508 -53.435 1.00 64.00 231 LEU A N 1
ATOM 1767 C CA . LEU A 1 231 ? 20.210 9.611 -54.400 1.00 64.00 231 LEU A CA 1
ATOM 1768 C C . LEU A 1 231 ? 18.690 9.464 -54.160 1.00 64.00 231 LEU A C 1
ATOM 1770 O O . LEU A 1 231 ? 18.208 8.393 -53.787 1.00 64.00 231 LEU A O 1
ATOM 1774 N N . ALA A 1 232 ? 17.917 10.529 -54.394 1.00 44.56 232 ALA A N 1
ATOM 1775 C CA . ALA A 1 232 ? 16.453 10.467 -54.399 1.00 44.56 232 ALA A CA 1
ATOM 1776 C C . ALA A 1 232 ? 15.799 11.525 -55.312 1.00 44.56 232 ALA A C 1
ATOM 1778 O O . ALA A 1 232 ? 15.444 12.610 -54.859 1.00 44.56 232 ALA A O 1
ATOM 1779 N N . GLU A 1 233 ? 15.604 11.194 -56.593 1.00 36.97 233 GLU A N 1
ATOM 1780 C CA . GLU A 1 233 ? 14.264 10.906 -57.148 1.00 36.97 233 GLU A CA 1
ATOM 1781 C C . GLU A 1 233 ? 14.336 10.371 -58.591 1.00 36.97 233 GLU A C 1
ATOM 1783 O O . GLU A 1 233 ? 15.316 10.640 -59.284 1.00 36.97 233 GLU A O 1
ATOM 1788 N N . PRO A 1 234 ? 13.339 9.588 -59.056 1.00 34.78 234 PRO A N 1
ATOM 1789 C CA . PRO A 1 234 ? 13.214 9.249 -60.467 1.00 34.78 234 PRO A CA 1
ATOM 1790 C C . PRO A 1 234 ? 12.696 10.452 -61.268 1.00 34.78 234 PRO A C 1
ATOM 1792 O O . PRO A 1 234 ? 11.872 11.228 -60.786 1.00 34.78 234 PRO A O 1
ATOM 1795 N N . GLU A 1 235 ? 13.141 10.575 -62.516 1.00 33.25 235 GLU A N 1
ATOM 1796 C CA . GLU A 1 235 ? 12.645 11.583 -63.458 1.00 33.25 235 GLU A CA 1
ATOM 1797 C C . GLU A 1 235 ? 11.129 11.404 -63.694 1.00 33.25 235 GLU A C 1
ATOM 1799 O O . GLU A 1 235 ? 10.683 10.310 -64.051 1.00 33.25 235 GLU A O 1
ATOM 1804 N N . GLY A 1 236 ? 10.340 12.474 -63.516 1.00 36.09 236 GLY A N 1
ATOM 1805 C CA . GLY A 1 236 ? 8.898 12.491 -63.818 1.00 36.09 236 GLY A CA 1
ATOM 1806 C C . GLY A 1 236 ? 7.939 12.387 -62.620 1.00 36.09 236 GLY A C 1
ATOM 1807 O O . GLY A 1 236 ? 6.943 11.671 -62.708 1.00 36.09 236 GLY A O 1
ATOM 1808 N N . ALA A 1 237 ? 8.213 13.096 -61.520 1.00 28.31 237 ALA A N 1
ATOM 1809 C CA . ALA A 1 237 ? 7.294 13.254 -60.386 1.00 28.31 237 ALA A CA 1
ATOM 1810 C C . ALA A 1 237 ? 6.903 14.733 -60.178 1.00 28.31 237 ALA A C 1
ATOM 1812 O O . ALA A 1 237 ? 7.416 15.403 -59.283 1.00 28.31 237 ALA A O 1
ATOM 1813 N N . ASP A 1 238 ? 5.992 15.239 -61.014 1.00 30.16 238 ASP A N 1
ATOM 1814 C CA . ASP A 1 238 ? 5.401 16.575 -60.862 1.00 30.16 238 ASP A CA 1
ATOM 1815 C C . ASP A 1 238 ? 4.377 16.594 -59.709 1.00 30.16 238 ASP A C 1
ATOM 1817 O O . ASP A 1 238 ? 3.183 16.399 -59.937 1.00 30.16 238 ASP A O 1
ATOM 1821 N N . ASP A 1 239 ? 4.818 16.834 -58.468 1.00 27.86 239 ASP A N 1
ATOM 1822 C CA . ASP A 1 239 ? 3.906 17.228 -57.382 1.00 27.86 239 ASP A CA 1
ATOM 1823 C C . ASP A 1 239 ? 4.575 18.152 -56.342 1.00 27.86 239 ASP A C 1
ATOM 1825 O O . ASP A 1 239 ? 5.661 17.877 -55.820 1.00 27.86 239 ASP A O 1
ATOM 1829 N N . ILE A 1 240 ? 3.936 19.287 -56.044 1.00 33.28 240 ILE A N 1
ATOM 1830 C CA . ILE A 1 240 ? 4.557 20.422 -55.337 1.00 33.28 240 ILE A CA 1
ATOM 1831 C C . ILE A 1 240 ? 4.264 20.349 -53.831 1.00 33.28 240 ILE A C 1
ATOM 1833 O O . ILE A 1 240 ? 3.488 21.132 -53.282 1.00 33.28 240 ILE A O 1
ATOM 1837 N N . SER A 1 241 ? 4.928 19.427 -53.126 1.00 32.47 241 SER A N 1
ATOM 1838 C CA . SER A 1 241 ? 4.955 19.443 -51.654 1.00 32.47 241 SER A CA 1
ATOM 1839 C C . SER A 1 241 ? 6.189 18.751 -51.056 1.00 32.47 241 SER A C 1
ATOM 1841 O O . SER A 1 241 ? 6.148 17.562 -50.728 1.00 32.47 241 SER A O 1
ATOM 1843 N N . LYS A 1 242 ? 7.289 19.495 -50.859 1.00 28.48 242 LYS A N 1
ATOM 1844 C CA . LYS A 1 242 ? 8.490 19.017 -50.142 1.00 28.48 242 LYS A CA 1
ATOM 1845 C C . LYS A 1 242 ? 9.074 20.053 -49.169 1.00 28.48 242 LYS A C 1
ATOM 1847 O O . LYS A 1 242 ? 8.845 21.247 -49.351 1.00 28.48 242 LYS A O 1
ATOM 1852 N N . PRO A 1 243 ? 9.755 19.603 -48.094 1.00 27.36 243 PRO A N 1
ATOM 1853 C CA . PRO A 1 243 ? 10.095 20.450 -46.952 1.00 27.36 243 PRO A CA 1
ATOM 1854 C C . PRO A 1 243 ? 11.299 21.363 -47.207 1.00 27.36 243 PRO A C 1
ATOM 1856 O O . PRO A 1 243 ? 12.112 21.138 -48.102 1.00 27.36 243 PRO A O 1
ATOM 1859 N N . ARG A 1 244 ? 11.409 22.407 -46.379 1.00 28.05 244 ARG A N 1
ATOM 1860 C CA . ARG A 1 244 ? 12.462 23.426 -46.454 1.00 28.05 244 ARG A CA 1
ATOM 1861 C C . ARG A 1 244 ? 13.753 22.922 -45.797 1.00 28.05 244 ARG A C 1
ATOM 1863 O O . ARG A 1 244 ? 13.718 22.266 -44.765 1.00 28.05 244 ARG A O 1
ATOM 1870 N N . VAL A 1 245 ? 14.900 23.312 -46.353 1.00 34.56 245 VAL A N 1
ATOM 1871 C CA . VAL A 1 245 ? 16.250 22.922 -45.885 1.00 34.56 245 VAL A CA 1
ATOM 1872 C C . VAL A 1 245 ? 16.621 23.501 -44.500 1.00 34.56 245 VAL A C 1
ATOM 1874 O O . VAL A 1 245 ? 17.617 23.093 -43.912 1.00 34.56 245 VAL A O 1
ATOM 1877 N N . GLY A 1 246 ? 15.813 24.410 -43.940 1.00 30.28 246 GLY A N 1
ATOM 1878 C CA . GLY A 1 246 ? 16.093 25.086 -42.664 1.00 30.28 246 GLY A CA 1
ATOM 1879 C C . GLY A 1 246 ? 16.192 24.167 -41.439 1.00 30.28 246 GLY A C 1
ATOM 1880 O O . GLY A 1 246 ? 16.999 24.438 -40.554 1.00 30.28 246 GLY A O 1
ATOM 1881 N N . ASP A 1 247 ? 15.445 23.061 -41.409 1.00 27.48 247 ASP A N 1
ATOM 1882 C CA . ASP A 1 247 ? 15.375 22.172 -40.234 1.00 27.48 247 ASP A CA 1
ATOM 1883 C C . ASP A 1 247 ? 16.535 21.147 -40.180 1.00 27.48 247 ASP A C 1
ATOM 1885 O O . ASP A 1 247 ? 16.744 20.458 -39.180 1.00 27.48 247 ASP A O 1
ATOM 1889 N N . ILE A 1 248 ? 17.354 21.080 -41.240 1.00 34.38 248 ILE A N 1
ATOM 1890 C CA . ILE A 1 248 ? 18.466 20.119 -41.410 1.00 34.38 248 ILE A CA 1
ATOM 1891 C C . ILE A 1 248 ? 19.678 20.466 -40.507 1.00 34.38 248 ILE A C 1
ATOM 1893 O O . ILE A 1 248 ? 20.675 19.746 -40.462 1.00 34.38 248 ILE A O 1
ATOM 1897 N N . ALA A 1 249 ? 19.598 21.557 -39.738 1.00 30.45 249 ALA A N 1
ATOM 1898 C CA . ALA A 1 249 ? 20.610 21.939 -38.755 1.00 30.45 249 ALA A CA 1
ATOM 1899 C C . ALA A 1 249 ? 20.514 21.178 -37.414 1.00 30.45 249 ALA A C 1
ATOM 1901 O O . ALA A 1 249 ? 21.528 21.096 -36.719 1.00 30.45 249 ALA A O 1
ATOM 1902 N N . GLU A 1 250 ? 19.343 20.629 -37.049 1.00 30.08 250 GLU A N 1
ATOM 1903 C CA . GLU A 1 250 ? 19.120 20.012 -35.724 1.00 30.08 250 GLU A CA 1
ATOM 1904 C C . GLU A 1 250 ? 18.600 18.557 -35.749 1.00 30.08 250 GLU A C 1
ATOM 1906 O O . GLU A 1 250 ? 18.839 17.830 -34.783 1.00 30.08 250 GLU A O 1
ATOM 1911 N N . GLU A 1 251 ? 17.974 18.070 -36.833 1.00 29.42 251 GLU A N 1
ATOM 1912 C CA . GLU A 1 251 ? 17.597 16.647 -36.958 1.00 29.42 251 GLU A CA 1
ATOM 1913 C C . GLU A 1 251 ? 18.588 15.828 -37.813 1.00 29.42 251 GLU A C 1
ATOM 1915 O O . GLU A 1 251 ? 18.884 16.152 -38.962 1.00 29.42 251 GLU A O 1
ATOM 1920 N N . GLY A 1 252 ? 19.099 14.725 -37.248 1.00 32.72 252 GLY A N 1
ATOM 1921 C CA . GLY A 1 252 ? 20.140 13.894 -37.869 1.00 32.72 252 GLY A CA 1
ATOM 1922 C C . GLY A 1 252 ? 19.681 13.076 -39.096 1.00 32.72 252 GLY A C 1
ATOM 1923 O O . GLY A 1 252 ? 18.529 12.630 -39.162 1.00 32.72 252 GLY A O 1
ATOM 1924 N N . PRO A 1 253 ? 20.590 12.786 -40.051 1.00 34.69 253 PRO A N 1
ATOM 1925 C CA . PRO A 1 253 ? 20.245 12.335 -41.407 1.00 34.69 253 PRO A CA 1
ATOM 1926 C C . PRO A 1 253 ? 19.516 10.982 -41.492 1.00 34.69 253 PRO A C 1
ATOM 1928 O O . PRO A 1 253 ? 18.772 10.738 -42.447 1.00 34.69 253 PRO A O 1
ATOM 1931 N N . GLY A 1 254 ? 19.685 10.099 -40.501 1.00 36.84 254 GLY A N 1
ATOM 1932 C CA . GLY A 1 254 ? 19.147 8.734 -40.543 1.00 36.84 254 GLY A CA 1
ATOM 1933 C C . GLY A 1 254 ? 17.618 8.647 -40.659 1.00 36.84 254 GLY A C 1
ATOM 1934 O O . GLY A 1 254 ? 17.104 7.725 -41.292 1.00 36.84 254 GLY A O 1
ATOM 1935 N N . ARG A 1 255 ? 16.864 9.607 -40.102 1.00 35.38 255 ARG A N 1
ATOM 1936 C CA . ARG A 1 255 ? 15.392 9.507 -40.055 1.00 35.38 255 ARG A CA 1
ATOM 1937 C C . ARG A 1 255 ? 14.709 9.838 -41.382 1.00 35.38 255 ARG A C 1
ATOM 1939 O O . ARG A 1 255 ? 13.737 9.171 -41.733 1.00 35.38 255 ARG A O 1
ATOM 1946 N N . PHE A 1 256 ? 15.231 10.811 -42.129 1.00 35.28 256 PHE A N 1
ATOM 1947 C CA . PHE A 1 256 ? 14.724 11.143 -43.465 1.00 35.28 256 PHE A CA 1
ATOM 1948 C C . PHE A 1 256 ? 15.129 10.080 -44.496 1.00 35.28 256 PHE A C 1
ATOM 1950 O O . PHE A 1 256 ? 14.297 9.632 -45.289 1.00 35.28 256 PHE A O 1
ATOM 1957 N N . MET A 1 257 ? 16.377 9.597 -44.424 1.00 41.34 257 MET A N 1
ATOM 1958 C CA . MET A 1 257 ? 16.872 8.530 -45.299 1.00 41.34 257 MET A CA 1
ATOM 1959 C C . MET A 1 257 ? 16.065 7.232 -45.167 1.00 41.34 257 MET A C 1
ATOM 1961 O O . MET A 1 257 ? 15.731 6.630 -46.183 1.00 41.34 257 MET A O 1
ATOM 1965 N N . ALA A 1 258 ? 15.652 6.835 -43.957 1.00 35.47 258 ALA A N 1
ATOM 1966 C CA . ALA A 1 258 ? 14.845 5.627 -43.745 1.00 35.47 258 ALA A CA 1
ATOM 1967 C C . ALA A 1 258 ? 13.495 5.622 -44.504 1.00 35.47 258 ALA A C 1
ATOM 1969 O O . ALA A 1 258 ? 12.972 4.554 -44.839 1.00 35.47 258 ALA A O 1
ATOM 1970 N N . VAL A 1 259 ? 12.929 6.797 -44.814 1.00 34.09 259 VAL A N 1
ATOM 1971 C CA . VAL A 1 259 ? 11.703 6.918 -45.625 1.00 34.09 259 VAL A CA 1
ATOM 1972 C C . VAL A 1 259 ? 12.014 6.714 -47.112 1.00 34.09 259 VAL A C 1
ATOM 1974 O O . VAL A 1 259 ? 11.334 5.927 -47.774 1.00 34.09 259 VAL A O 1
ATOM 1977 N N . ALA A 1 260 ? 13.086 7.330 -47.622 1.00 35.56 260 ALA A N 1
ATOM 1978 C CA . ALA A 1 260 ? 13.565 7.110 -48.989 1.00 35.56 260 ALA A CA 1
ATOM 1979 C C . ALA A 1 260 ? 14.001 5.647 -49.222 1.00 35.56 260 ALA A C 1
ATOM 1981 O O . ALA A 1 260 ? 13.694 5.055 -50.258 1.00 35.56 260 ALA A O 1
ATOM 1982 N N . PHE A 1 261 ? 14.628 5.014 -48.227 1.00 38.62 261 PHE A N 1
ATOM 1983 C CA . PHE A 1 261 ? 15.130 3.637 -48.287 1.00 38.62 261 PHE A CA 1
ATOM 1984 C C . PHE A 1 261 ? 14.023 2.587 -48.509 1.00 38.62 261 PHE A C 1
ATOM 1986 O O . PHE A 1 261 ? 14.237 1.573 -49.187 1.00 38.62 261 PHE A O 1
ATOM 1993 N N . LYS A 1 262 ? 12.803 2.856 -48.015 1.00 36.28 262 LYS A N 1
ATOM 1994 C CA . LYS A 1 262 ? 11.607 2.049 -48.321 1.00 36.28 262 LYS A CA 1
ATOM 1995 C C . LYS A 1 262 ? 11.154 2.171 -49.778 1.00 36.28 262 LYS A C 1
ATOM 1997 O O . LYS A 1 262 ? 10.620 1.201 -50.309 1.00 36.28 262 LYS A O 1
ATOM 2002 N N . MET A 1 263 ? 11.373 3.315 -50.427 1.00 34.56 263 MET A N 1
ATOM 2003 C CA . MET A 1 263 ? 11.029 3.513 -51.839 1.00 34.56 263 MET A CA 1
ATOM 2004 C C . MET A 1 263 ? 12.093 2.924 -52.774 1.00 34.56 263 MET A C 1
ATOM 2006 O O . MET A 1 263 ? 11.743 2.227 -53.724 1.00 34.56 263 MET A O 1
ATOM 2010 N N . VAL A 1 264 ? 13.387 3.094 -52.472 1.00 39.88 264 VAL A N 1
ATOM 2011 C CA . VAL A 1 264 ? 14.490 2.537 -53.286 1.00 39.88 264 VAL A CA 1
ATOM 2012 C C . VAL A 1 264 ? 14.408 1.006 -53.389 1.00 39.88 264 VAL A C 1
ATOM 2014 O O . VAL A 1 264 ? 14.555 0.445 -54.477 1.00 39.88 264 VAL A O 1
ATOM 2017 N N . ASN A 1 265 ? 14.078 0.308 -52.293 1.00 38.34 265 ASN A N 1
ATOM 2018 C CA . ASN A 1 265 ? 13.939 -1.155 -52.300 1.00 38.34 265 ASN A CA 1
ATOM 2019 C C . ASN A 1 265 ? 12.818 -1.689 -53.218 1.00 38.34 265 ASN A C 1
ATOM 2021 O O . ASN A 1 265 ? 12.870 -2.859 -53.606 1.00 38.34 265 ASN A O 1
ATOM 2025 N N . ALA A 1 266 ? 11.847 -0.864 -53.630 1.00 35.47 266 ALA A N 1
ATOM 2026 C CA . ALA A 1 266 ? 10.818 -1.266 -54.593 1.00 35.47 266 ALA A CA 1
ATOM 2027 C C . ALA A 1 266 ? 11.368 -1.474 -56.023 1.00 35.47 266 ALA A C 1
ATOM 2029 O O . ALA A 1 266 ? 10.736 -2.152 -56.834 1.00 35.47 266 ALA A O 1
ATOM 2030 N N . SER A 1 267 ? 12.560 -0.947 -56.334 1.00 37.31 267 SER A N 1
ATOM 2031 C CA . SER A 1 267 ? 13.151 -0.956 -57.683 1.00 37.31 267 SER A CA 1
ATOM 2032 C C . SER A 1 267 ? 13.828 -2.283 -58.088 1.00 37.31 267 SER A C 1
ATOM 2034 O O . SER A 1 267 ? 14.261 -2.443 -59.230 1.00 37.31 267 SER A O 1
ATOM 2036 N N . LYS A 1 268 ? 13.889 -3.285 -57.194 1.00 36.19 268 LYS A N 1
ATOM 2037 C CA . LYS A 1 268 ? 14.597 -4.581 -57.365 1.00 36.19 268 LYS A CA 1
ATOM 2038 C C . LYS A 1 268 ? 13.994 -5.548 -58.421 1.00 36.19 268 LYS A C 1
ATOM 2040 O O . LYS A 1 268 ? 14.033 -6.764 -58.249 1.00 36.19 268 LYS A O 1
ATOM 2045 N N . LYS A 1 269 ? 13.412 -5.035 -59.516 1.00 32.16 269 LYS A N 1
ATOM 2046 C CA . LYS A 1 269 ? 12.756 -5.805 -60.599 1.00 32.16 269 LYS A CA 1
ATOM 2047 C C . LYS A 1 269 ? 13.049 -5.314 -62.035 1.00 32.16 269 LYS A C 1
ATOM 2049 O O . LYS A 1 269 ? 12.258 -5.582 -62.938 1.00 32.16 269 LYS A O 1
ATOM 2054 N N . LYS A 1 270 ? 14.185 -4.652 -62.290 1.00 28.53 270 LYS A N 1
ATOM 2055 C CA . LYS A 1 270 ? 14.706 -4.425 -63.659 1.00 28.53 270 LYS A CA 1
ATOM 2056 C C . LYS A 1 270 ? 16.149 -4.947 -63.809 1.00 28.53 270 LYS A C 1
ATOM 2058 O O . LYS A 1 270 ? 16.906 -4.871 -62.845 1.00 28.53 270 LYS A O 1
ATOM 2063 N N . PRO A 1 271 ? 16.534 -5.506 -64.974 1.00 31.88 271 PRO A N 1
ATOM 2064 C CA . PRO A 1 271 ? 17.835 -6.150 -65.154 1.00 31.88 271 PRO A CA 1
ATOM 2065 C C . PRO A 1 271 ? 18.934 -5.180 -65.614 1.00 31.88 271 PRO A C 1
ATOM 2067 O O . PRO A 1 271 ? 18.703 -4.360 -66.497 1.00 31.88 271 PRO A O 1
ATOM 2070 N N . LYS A 1 272 ? 20.151 -5.370 -65.084 1.00 38.75 272 LYS A N 1
ATOM 2071 C CA . LYS A 1 272 ? 21.450 -4.973 -65.673 1.00 38.75 272 LYS A CA 1
ATOM 2072 C C . LYS A 1 272 ? 21.525 -3.594 -66.362 1.00 38.75 272 LYS A C 1
ATOM 2074 O O . LYS A 1 272 ? 22.138 -3.463 -67.419 1.00 38.75 272 LYS A O 1
ATOM 2079 N N . ALA A 1 273 ? 20.999 -2.557 -65.717 1.00 48.19 273 ALA A N 1
ATOM 2080 C CA . ALA A 1 273 ? 21.648 -1.251 -65.783 1.00 48.19 273 ALA A CA 1
ATOM 2081 C C . ALA A 1 273 ? 22.776 -1.258 -64.737 1.00 48.19 273 ALA A C 1
ATOM 2083 O O . ALA A 1 273 ? 22.526 -1.611 -63.586 1.00 48.19 273 ALA A O 1
ATOM 2084 N N . GLN A 1 274 ? 24.007 -0.937 -65.140 1.00 55.56 274 GLN A N 1
ATOM 2085 C CA . GLN A 1 274 ? 25.156 -0.828 -64.229 1.00 55.56 274 GLN A CA 1
ATOM 2086 C C . GLN A 1 274 ? 24.875 0.289 -63.212 1.00 55.56 274 GLN A C 1
ATOM 2088 O O . GLN A 1 274 ? 24.367 1.342 -63.602 1.00 55.56 274 GLN A O 1
ATOM 2093 N N . ASN A 1 275 ? 25.128 0.048 -61.919 1.00 69.56 275 ASN A N 1
ATOM 2094 C CA . ASN A 1 275 ? 24.723 0.979 -60.860 1.00 69.56 275 ASN A CA 1
ATOM 2095 C C . ASN A 1 275 ? 25.358 2.372 -61.110 1.00 69.56 275 ASN A C 1
ATOM 2097 O O . ASN A 1 275 ? 26.581 2.455 -61.247 1.00 69.56 275 ASN A O 1
ATOM 2101 N N . PRO A 1 276 ? 24.570 3.468 -61.177 1.00 73.31 276 PRO A N 1
ATOM 2102 C CA . PRO A 1 276 ? 25.102 4.801 -61.460 1.00 73.31 276 PRO A CA 1
ATOM 2103 C C . PRO A 1 276 ? 26.114 5.277 -60.409 1.00 73.31 276 PRO A C 1
ATOM 2105 O O . PRO A 1 276 ? 27.063 5.970 -60.761 1.00 73.31 276 PRO A O 1
ATOM 2108 N N . LEU A 1 277 ? 25.965 4.868 -59.143 1.00 79.69 277 LEU A N 1
ATOM 2109 C CA . LEU A 1 277 ? 26.929 5.169 -58.085 1.00 79.69 277 LEU A CA 1
ATOM 2110 C C . LEU A 1 277 ? 28.240 4.394 -58.275 1.00 79.69 277 LEU A C 1
ATOM 2112 O O . LEU A 1 277 ? 29.309 4.983 -58.141 1.00 79.69 277 LEU A O 1
ATOM 2116 N N . LEU A 1 278 ? 28.165 3.109 -58.648 1.00 80.62 278 LEU A N 1
ATOM 2117 C CA . LEU A 1 278 ? 29.350 2.314 -58.995 1.00 80.62 278 LEU A CA 1
ATOM 2118 C C . LEU A 1 278 ? 30.117 2.979 -60.142 1.00 80.62 278 LEU A C 1
ATOM 2120 O O . LEU A 1 278 ? 31.311 3.219 -60.010 1.00 80.62 278 LEU A O 1
ATOM 2124 N N . ARG A 1 279 ? 29.420 3.365 -61.220 1.00 81.00 279 ARG A N 1
ATOM 2125 C CA . ARG A 1 279 ? 30.058 4.020 -62.367 1.00 81.00 279 ARG A CA 1
ATOM 2126 C C . ARG A 1 279 ? 30.634 5.402 -62.037 1.00 81.00 279 ARG A C 1
ATOM 2128 O O . ARG A 1 279 ? 31.666 5.763 -62.588 1.00 81.00 279 ARG A O 1
ATOM 2135 N N . ILE A 1 280 ? 30.024 6.170 -61.134 1.00 82.69 280 ILE A N 1
ATOM 2136 C CA . ILE A 1 280 ? 30.609 7.441 -60.671 1.00 82.69 280 ILE A CA 1
ATOM 2137 C C . ILE A 1 280 ? 31.896 7.195 -59.877 1.00 82.69 280 ILE A C 1
ATOM 2139 O O . ILE A 1 280 ? 32.871 7.912 -60.092 1.00 82.69 280 ILE A O 1
ATOM 2143 N N . TYR A 1 281 ? 31.950 6.163 -59.027 1.00 84.94 281 TYR A N 1
ATOM 2144 C CA . TYR A 1 281 ? 33.204 5.769 -58.379 1.00 84.94 281 TYR A CA 1
ATOM 2145 C C . TYR A 1 281 ? 34.250 5.272 -59.392 1.00 84.94 281 TYR A C 1
ATOM 2147 O O . TYR A 1 281 ? 35.406 5.672 -59.287 1.00 84.94 281 TYR A O 1
ATOM 2155 N N . GLU A 1 282 ? 33.855 4.485 -60.400 1.00 84.50 282 GLU A N 1
ATOM 2156 C CA . GLU A 1 282 ? 34.740 4.055 -61.494 1.00 84.50 282 GLU A CA 1
ATOM 2157 C C . GLU A 1 282 ? 35.332 5.257 -62.255 1.00 84.50 282 GLU A C 1
ATOM 2159 O O . GLU A 1 282 ? 36.550 5.369 -62.360 1.00 84.50 282 GLU A O 1
ATOM 2164 N N . GLU A 1 283 ? 34.507 6.185 -62.752 1.00 83.50 283 GLU A N 1
ATOM 2165 C CA . GLU A 1 283 ? 34.959 7.338 -63.551 1.00 83.50 283 GLU A CA 1
ATOM 2166 C C . GLU A 1 283 ? 35.796 8.338 -62.731 1.00 83.50 283 GLU A C 1
ATOM 2168 O O . GLU A 1 283 ? 36.796 8.854 -63.236 1.00 83.50 283 GLU A O 1
ATOM 2173 N N . LEU A 1 284 ? 35.457 8.581 -61.455 1.00 84.44 284 LEU A N 1
ATOM 2174 C CA . LEU A 1 284 ? 36.257 9.437 -60.567 1.00 84.44 284 LEU A CA 1
ATOM 2175 C C . LEU A 1 284 ? 37.637 8.823 -60.280 1.00 84.44 284 LEU A C 1
ATOM 2177 O O . LEU A 1 284 ? 38.649 9.507 -60.444 1.00 84.44 284 LEU A O 1
ATOM 2181 N N . VAL A 1 285 ? 37.701 7.540 -59.903 1.00 82.69 285 VAL A N 1
ATOM 2182 C CA . VAL A 1 285 ? 38.971 6.850 -59.604 1.00 82.69 285 VAL A CA 1
ATOM 2183 C C . VAL A 1 285 ? 39.826 6.694 -60.868 1.00 82.69 285 VAL A C 1
ATOM 2185 O O . VAL A 1 285 ? 41.027 6.957 -60.826 1.00 82.69 285 VAL A O 1
ATOM 2188 N N . ASN A 1 286 ? 39.223 6.366 -62.017 1.00 85.00 286 ASN A N 1
ATOM 2189 C CA . ASN A 1 286 ? 39.917 6.330 -63.313 1.00 85.00 286 ASN A CA 1
ATOM 2190 C C . ASN A 1 286 ? 40.471 7.708 -63.721 1.00 85.00 286 ASN A C 1
ATOM 2192 O O . ASN A 1 286 ? 41.527 7.782 -64.348 1.00 85.00 286 ASN A O 1
ATOM 2196 N N . SER A 1 287 ? 39.792 8.795 -63.337 1.00 82.56 287 SER A N 1
ATOM 2197 C CA . SER A 1 287 ? 40.243 10.180 -63.549 1.00 82.56 287 SER A CA 1
ATOM 2198 C C . SER A 1 287 ? 41.282 10.657 -62.522 1.00 82.56 287 SER A C 1
ATOM 2200 O O . SER A 1 287 ? 41.689 11.817 -62.557 1.00 82.56 287 SER A O 1
ATOM 2202 N N . GLY A 1 288 ? 41.737 9.777 -61.623 1.00 79.06 288 GLY A N 1
ATOM 2203 C CA . GLY A 1 288 ? 42.811 10.044 -60.665 1.00 79.06 288 GLY A CA 1
ATOM 2204 C C . GLY A 1 288 ? 42.364 10.444 -59.257 1.00 79.06 288 GLY A C 1
ATOM 2205 O O . GLY A 1 288 ? 43.235 10.704 -58.429 1.00 79.06 288 GLY A O 1
ATOM 2206 N N . ALA A 1 289 ? 41.058 10.466 -58.956 1.00 79.50 289 ALA A N 1
ATOM 2207 C CA . ALA A 1 289 ? 40.569 10.783 -57.612 1.00 79.50 289 ALA A CA 1
ATOM 2208 C C . ALA A 1 289 ? 41.134 9.792 -56.581 1.00 79.50 289 ALA A C 1
ATOM 2210 O O . ALA A 1 289 ? 40.989 8.573 -56.723 1.00 79.50 289 ALA A O 1
ATOM 2211 N N . THR A 1 290 ? 41.770 10.302 -55.524 1.00 74.56 290 THR A N 1
ATOM 2212 C CA . THR A 1 290 ? 42.359 9.433 -54.495 1.00 74.56 290 THR A CA 1
ATOM 2213 C C . THR A 1 290 ? 41.337 9.053 -53.426 1.00 74.56 290 THR A C 1
ATOM 2215 O O . THR A 1 290 ? 40.620 9.898 -52.897 1.00 74.56 290 THR A O 1
ATOM 2218 N N . MET A 1 291 ? 41.274 7.764 -53.073 1.00 72.25 291 MET A N 1
ATOM 2219 C CA . MET A 1 291 ? 40.392 7.302 -51.998 1.00 72.25 291 MET A CA 1
ATOM 2220 C C . MET A 1 291 ? 40.798 7.933 -50.653 1.00 72.25 291 MET A C 1
ATOM 2222 O O . MET A 1 291 ? 41.989 7.928 -50.311 1.00 72.25 291 MET A O 1
ATOM 2226 N N . PRO A 1 292 ? 39.841 8.450 -49.858 1.00 63.47 292 PRO A N 1
ATOM 2227 C CA . PRO A 1 292 ? 40.143 9.200 -48.646 1.00 63.47 292 PRO A CA 1
ATOM 2228 C C . PRO A 1 292 ? 40.825 8.310 -47.603 1.00 63.47 292 PRO A C 1
ATOM 2230 O O . PRO A 1 292 ? 40.246 7.358 -47.068 1.00 63.47 292 PRO A O 1
ATOM 2233 N N . LYS A 1 293 ? 42.075 8.655 -47.274 1.00 56.28 293 LYS A N 1
ATOM 2234 C CA . LYS A 1 293 ? 42.884 7.989 -46.243 1.00 56.28 293 LYS A CA 1
ATOM 2235 C C . LYS A 1 293 ? 42.373 8.360 -44.851 1.00 56.28 293 LYS A C 1
ATOM 2237 O O . LYS A 1 293 ? 42.956 9.195 -44.162 1.00 56.28 293 LYS A O 1
ATOM 2242 N N . GLY A 1 294 ? 41.257 7.745 -44.457 1.00 52.78 294 GLY A N 1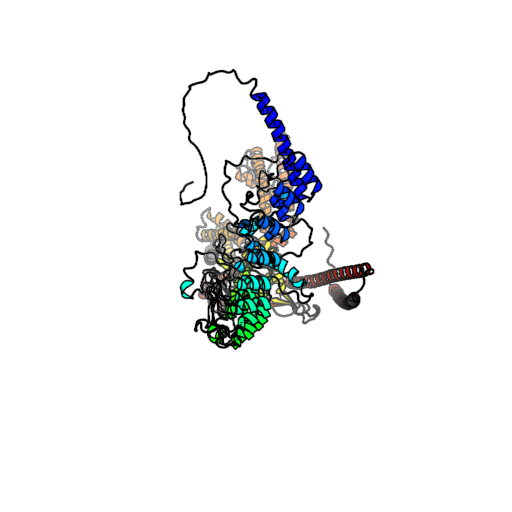
ATOM 2243 C CA . GLY A 1 294 ? 40.617 7.963 -43.162 1.00 52.78 294 GLY A CA 1
ATOM 2244 C C . GLY A 1 294 ? 41.613 7.818 -42.011 1.00 52.78 294 GLY A C 1
ATOM 2245 O O . GLY A 1 294 ? 42.348 6.831 -41.944 1.00 52.78 294 GLY A O 1
ATOM 2246 N N . ARG A 1 295 ? 41.651 8.811 -41.111 1.00 47.19 295 ARG A N 1
ATOM 2247 C CA . ARG A 1 295 ? 42.578 8.838 -39.972 1.00 47.19 295 ARG A CA 1
ATOM 2248 C C . ARG A 1 295 ? 42.284 7.664 -39.035 1.00 47.19 295 ARG A C 1
ATOM 2250 O O . ARG A 1 295 ? 41.357 7.734 -38.233 1.00 47.19 295 ARG A O 1
ATOM 2257 N N . VAL A 1 296 ? 43.110 6.621 -39.111 1.00 47.19 296 VAL A N 1
ATOM 2258 C CA . VAL A 1 296 ? 43.099 5.488 -38.177 1.00 47.19 296 VAL A CA 1
ATOM 2259 C C . VAL A 1 296 ? 43.589 5.978 -36.812 1.00 47.19 296 VAL A C 1
ATOM 2261 O O . VAL A 1 296 ? 44.789 6.003 -36.542 1.00 47.19 296 VAL A O 1
ATOM 2264 N N . LEU A 1 297 ? 42.651 6.422 -35.974 1.00 45.56 297 LEU A N 1
ATOM 2265 C CA . LEU A 1 297 ? 42.929 6.843 -34.604 1.00 45.56 297 LEU A CA 1
ATOM 2266 C C . LEU A 1 297 ? 43.313 5.623 -33.765 1.00 45.56 297 LEU A C 1
ATOM 2268 O O . LEU A 1 297 ? 42.566 4.647 -33.686 1.00 45.56 297 LEU A O 1
ATOM 2272 N N . ARG A 1 298 ? 44.472 5.680 -33.108 1.00 41.19 298 ARG A N 1
ATOM 2273 C CA . ARG A 1 298 ? 44.878 4.633 -32.162 1.00 41.19 298 ARG A CA 1
ATOM 2274 C C . ARG A 1 298 ? 44.110 4.801 -30.850 1.00 41.19 298 ARG A C 1
ATOM 2276 O O . ARG A 1 298 ? 43.736 5.910 -30.475 1.00 41.19 298 ARG A O 1
ATOM 2283 N N . SER A 1 299 ? 43.914 3.712 -30.106 1.00 40.00 299 SER A N 1
ATOM 2284 C CA . SER A 1 299 ? 43.133 3.693 -28.851 1.00 40.00 299 SER A CA 1
ATOM 2285 C C . SER A 1 299 ? 43.588 4.720 -27.798 1.00 40.00 299 SER A C 1
ATOM 2287 O O . SER A 1 299 ? 42.793 5.164 -26.972 1.00 40.00 299 SER A O 1
ATOM 2289 N N . THR A 1 300 ? 44.846 5.161 -27.856 1.00 36.75 300 THR A N 1
ATOM 2290 C CA . THR A 1 300 ? 45.420 6.227 -27.020 1.00 36.75 300 THR A CA 1
ATOM 2291 C C . THR A 1 300 ? 44.910 7.640 -27.337 1.00 36.75 300 THR A C 1
ATOM 2293 O O . THR A 1 300 ? 45.021 8.523 -26.491 1.00 36.75 300 THR A O 1
ATOM 2296 N N . GLU A 1 301 ? 44.360 7.882 -28.529 1.00 42.56 301 GLU A N 1
ATOM 2297 C CA . GLU A 1 301 ? 43.983 9.217 -29.030 1.00 42.56 301 GLU A CA 1
ATOM 2298 C C . GLU A 1 301 ? 42.510 9.578 -28.750 1.00 42.56 301 GLU A C 1
ATOM 2300 O O . GLU A 1 301 ? 42.109 10.735 -28.891 1.00 42.56 301 GLU A O 1
ATOM 2305 N N . MET A 1 302 ? 41.712 8.618 -28.258 1.00 44.72 302 MET A N 1
ATOM 2306 C CA . MET A 1 302 ? 40.280 8.774 -27.941 1.00 44.72 302 MET A CA 1
ATOM 2307 C C . MET A 1 302 ? 39.950 9.911 -26.951 1.00 44.72 302 MET A C 1
ATOM 2309 O O . MET A 1 302 ? 38.789 10.288 -26.829 1.00 44.72 302 MET A O 1
ATOM 2313 N N . ARG A 1 303 ? 40.934 10.462 -26.224 1.00 37.84 303 ARG A N 1
ATOM 2314 C CA . ARG A 1 303 ? 40.724 11.503 -25.196 1.00 37.84 303 ARG A CA 1
ATOM 2315 C C . ARG A 1 303 ? 41.001 12.945 -25.641 1.00 37.84 303 ARG A C 1
ATOM 2317 O O . ARG A 1 303 ? 40.765 13.847 -24.843 1.00 37.84 303 ARG A O 1
ATOM 2324 N N . SER A 1 304 ? 41.499 13.186 -26.856 1.00 38.28 304 SER A N 1
ATOM 2325 C CA . SER A 1 304 ? 41.875 14.542 -27.316 1.00 38.28 304 SER A CA 1
ATOM 2326 C C . SER A 1 304 ? 41.289 14.963 -28.671 1.00 38.28 304 SER A C 1
ATOM 2328 O O . SER A 1 304 ? 41.331 16.144 -29.011 1.00 38.28 304 SER A O 1
ATOM 2330 N N . ALA A 1 305 ? 40.703 14.044 -29.443 1.00 36.97 305 ALA A N 1
ATOM 2331 C CA . ALA A 1 305 ? 40.210 14.297 -30.803 1.00 36.97 305 ALA A CA 1
ATOM 2332 C C . ALA A 1 305 ? 38.793 14.930 -30.869 1.00 36.97 305 ALA A C 1
ATOM 2334 O O . ALA A 1 305 ? 37.929 14.441 -31.597 1.00 36.97 305 ALA A O 1
ATOM 2335 N N . VAL A 1 306 ? 38.557 16.013 -30.115 1.00 40.41 306 VAL A N 1
ATOM 2336 C CA . VAL A 1 306 ? 37.224 16.636 -29.907 1.00 40.41 306 VAL A CA 1
ATOM 2337 C C . VAL A 1 306 ? 36.925 17.819 -30.857 1.00 40.41 306 VAL A C 1
ATOM 2339 O O . VAL A 1 306 ? 35.780 18.241 -30.976 1.00 40.41 306 VAL A O 1
ATOM 2342 N N . GLN A 1 307 ? 37.924 18.353 -31.574 1.00 37.75 307 GLN A N 1
ATOM 2343 C CA . GLN A 1 307 ? 37.826 19.671 -32.237 1.00 37.75 307 GLN A CA 1
ATOM 2344 C C . GLN A 1 307 ? 37.757 19.690 -33.783 1.00 37.75 307 GLN A C 1
ATOM 2346 O O . GLN A 1 307 ? 37.891 20.759 -34.370 1.00 37.75 307 GLN A O 1
ATOM 2351 N N . THR A 1 308 ? 37.541 18.558 -34.465 1.00 43.03 308 THR A N 1
ATOM 2352 C CA . THR A 1 308 ? 37.364 18.531 -35.941 1.00 43.03 308 THR A CA 1
ATOM 2353 C C . THR A 1 308 ? 36.113 17.740 -36.322 1.00 43.03 308 THR A C 1
ATOM 2355 O O . THR A 1 308 ? 35.949 16.605 -35.876 1.00 43.03 308 THR A O 1
ATOM 2358 N N . LYS A 1 309 ? 35.216 18.341 -37.121 1.00 47.62 309 LYS A N 1
ATOM 2359 C CA . LYS A 1 309 ? 34.020 17.658 -37.650 1.00 47.62 309 LYS A CA 1
ATOM 2360 C C . LYS A 1 309 ? 34.463 16.565 -38.629 1.00 47.62 309 LYS A C 1
ATOM 2362 O O . LYS A 1 309 ? 35.246 16.839 -39.532 1.00 47.62 309 LYS A O 1
ATOM 2367 N N . LYS A 1 310 ? 33.980 15.338 -38.426 1.00 54.59 310 LYS A N 1
ATOM 2368 C CA . LYS A 1 310 ? 34.377 14.147 -39.195 1.00 54.59 310 LYS A CA 1
ATOM 2369 C C . LYS A 1 310 ? 33.443 13.930 -40.389 1.00 54.59 310 LYS A C 1
ATOM 2371 O O . LYS A 1 310 ? 32.295 14.372 -40.381 1.00 54.59 310 LYS A O 1
ATOM 2376 N N . VAL A 1 311 ? 33.972 13.280 -41.421 1.00 58.16 311 VAL A N 1
ATOM 2377 C CA . VAL A 1 311 ? 33.388 13.191 -42.766 1.00 58.16 311 VAL A CA 1
ATOM 2378 C C . VAL A 1 311 ? 32.729 11.830 -42.991 1.00 58.16 311 VAL A C 1
ATOM 2380 O O . VAL A 1 311 ? 33.293 10.793 -42.650 1.00 58.16 311 VAL A O 1
ATOM 2383 N N . THR A 1 312 ? 31.554 11.815 -43.620 1.00 65.12 312 THR A N 1
ATOM 2384 C CA . THR A 1 312 ? 30.952 10.599 -44.187 1.00 65.12 312 THR A CA 1
ATOM 2385 C C . THR A 1 312 ? 31.803 10.096 -45.352 1.00 65.12 312 THR A C 1
ATOM 2387 O O . THR A 1 312 ? 31.753 10.662 -46.438 1.00 65.12 312 THR A O 1
ATOM 2390 N N . THR A 1 313 ? 32.608 9.053 -45.138 1.00 75.12 313 THR A N 1
ATOM 2391 C CA . THR A 1 313 ? 33.451 8.492 -46.211 1.00 75.12 313 THR A CA 1
ATOM 2392 C C . THR A 1 313 ? 32.622 7.707 -47.243 1.00 75.12 313 THR A C 1
ATOM 2394 O O . THR A 1 313 ? 31.566 7.176 -46.881 1.00 75.12 313 THR A O 1
ATOM 2397 N N . PRO A 1 314 ? 33.119 7.511 -48.484 1.00 77.00 314 PRO A N 1
ATOM 2398 C CA . PRO A 1 314 ? 32.455 6.712 -49.524 1.00 77.00 314 PRO A CA 1
ATOM 2399 C C . PRO A 1 314 ? 32.000 5.322 -49.060 1.00 77.00 314 PRO A C 1
ATOM 2401 O O . PRO A 1 314 ? 30.948 4.836 -49.466 1.00 77.00 314 PRO A O 1
ATOM 2404 N N . MET A 1 315 ? 32.758 4.703 -48.148 1.00 81.75 315 MET A N 1
ATOM 2405 C CA . MET A 1 315 ? 32.425 3.407 -47.552 1.00 81.75 315 MET A CA 1
ATOM 2406 C C . MET A 1 315 ? 31.091 3.432 -46.788 1.00 81.75 315 MET A C 1
ATOM 2408 O O . MET A 1 315 ? 30.312 2.484 -46.868 1.00 81.75 315 MET A O 1
ATOM 2412 N N . HIS A 1 316 ? 30.799 4.527 -46.080 1.00 79.75 316 HIS A N 1
ATOM 2413 C CA . HIS A 1 316 ? 29.528 4.700 -45.379 1.00 79.75 316 HIS A CA 1
ATOM 2414 C C . HIS A 1 316 ? 28.374 4.902 -46.362 1.00 79.75 316 HIS A C 1
ATOM 2416 O O . HIS A 1 316 ? 27.306 4.341 -46.140 1.00 79.75 316 HIS A O 1
ATOM 2422 N N . THR A 1 317 ? 28.583 5.622 -47.470 1.00 77.62 317 THR A N 1
ATOM 2423 C CA . THR A 1 317 ? 27.565 5.747 -48.527 1.00 77.62 317 THR A CA 1
ATOM 2424 C C . THR A 1 317 ? 27.296 4.400 -49.201 1.00 77.62 317 THR A C 1
ATOM 2426 O O . THR A 1 317 ? 26.137 4.023 -49.359 1.00 77.62 317 THR A O 1
ATOM 2429 N N . GLY A 1 318 ? 28.340 3.621 -49.510 1.00 78.50 318 GLY A N 1
ATOM 2430 C CA . GLY A 1 318 ? 28.210 2.251 -50.016 1.00 78.50 318 GLY A CA 1
ATOM 2431 C C . GLY A 1 318 ? 27.337 1.382 -49.105 1.00 78.50 318 GLY A C 1
ATOM 2432 O O . GLY A 1 318 ? 26.318 0.854 -49.550 1.00 78.50 318 GLY A O 1
ATOM 2433 N N . VAL A 1 319 ? 27.655 1.328 -47.807 1.00 82.38 319 VAL A N 1
ATOM 2434 C CA . VAL A 1 319 ? 26.839 0.612 -46.807 1.00 82.38 319 VAL A CA 1
ATOM 2435 C C . VAL A 1 319 ? 25.417 1.169 -46.702 1.00 82.38 319 VAL A C 1
ATOM 2437 O O . VAL A 1 319 ? 24.472 0.386 -46.693 1.00 82.38 319 VAL A O 1
ATOM 2440 N N . MET A 1 320 ? 25.237 2.492 -46.686 1.00 74.88 320 MET A N 1
ATOM 2441 C CA . MET A 1 320 ? 23.922 3.143 -46.600 1.00 74.88 320 MET A CA 1
ATOM 2442 C C . MET A 1 320 ? 23.026 2.842 -47.811 1.00 74.88 320 MET A C 1
ATOM 2444 O O . MET A 1 320 ? 21.811 2.754 -47.658 1.00 74.88 320 MET A O 1
ATOM 2448 N N . THR A 1 321 ? 23.592 2.645 -49.008 1.00 73.62 321 THR A N 1
ATOM 2449 C CA . THR A 1 321 ? 22.821 2.170 -50.176 1.00 73.62 321 THR A CA 1
ATOM 2450 C C . THR A 1 321 ? 22.511 0.670 -50.128 1.00 73.62 321 THR A C 1
ATOM 2452 O O . THR A 1 321 ? 21.582 0.215 -50.797 1.00 73.62 321 THR A O 1
ATOM 2455 N N . GLY A 1 322 ? 23.255 -0.101 -49.328 1.00 73.88 322 GLY A N 1
ATOM 2456 C CA . GLY A 1 322 ? 23.118 -1.552 -49.204 1.00 73.88 322 GLY A CA 1
ATOM 2457 C C . GLY A 1 322 ? 23.567 -2.339 -50.441 1.00 73.88 322 GLY A C 1
ATOM 2458 O O . GLY A 1 322 ? 23.217 -3.515 -50.557 1.00 73.88 322 GLY A O 1
ATOM 2459 N N . ASP A 1 323 ? 24.300 -1.715 -51.370 1.00 80.69 323 ASP A N 1
ATOM 2460 C CA . ASP A 1 323 ? 24.758 -2.361 -52.601 1.00 80.69 323 ASP A CA 1
ATOM 2461 C C . ASP A 1 323 ? 26.114 -3.062 -52.404 1.00 80.69 323 ASP A C 1
ATOM 2463 O O . ASP A 1 323 ? 27.154 -2.440 -52.175 1.00 80.69 323 ASP A O 1
ATOM 2467 N N . VAL A 1 324 ? 26.082 -4.389 -52.518 1.00 81.94 324 VAL A N 1
ATOM 2468 C CA . VAL A 1 324 ? 27.235 -5.282 -52.361 1.00 81.94 324 VAL A CA 1
ATOM 2469 C C . VAL A 1 324 ? 28.298 -5.069 -53.448 1.00 81.94 324 VAL A C 1
ATOM 2471 O O . VAL A 1 324 ? 29.487 -5.189 -53.159 1.00 81.94 324 VAL A O 1
ATOM 2474 N N . GLU A 1 325 ? 27.914 -4.725 -54.681 1.00 81.62 325 GLU A N 1
ATOM 2475 C CA . GLU A 1 325 ? 28.868 -4.491 -55.774 1.00 81.62 325 GLU A CA 1
ATOM 2476 C C . GLU A 1 325 ? 29.637 -3.180 -55.553 1.00 81.62 325 GLU A C 1
ATOM 2478 O O . GLU A 1 325 ? 30.860 -3.153 -55.708 1.00 81.62 325 GLU A O 1
ATOM 2483 N N . VAL A 1 326 ? 28.951 -2.128 -55.084 1.00 82.62 326 VAL A N 1
ATOM 2484 C CA . VAL A 1 326 ? 29.579 -0.853 -54.683 1.00 82.62 326 VAL A CA 1
ATOM 2485 C C . VAL A 1 326 ? 30.535 -1.061 -53.505 1.00 82.62 326 VAL A C 1
ATOM 2487 O O . VAL A 1 326 ? 31.680 -0.620 -53.561 1.00 82.62 326 VAL A O 1
ATOM 2490 N N . ILE A 1 327 ? 30.102 -1.771 -52.458 1.00 83.31 327 ILE A N 1
ATOM 2491 C CA . ILE A 1 327 ? 30.930 -2.089 -51.282 1.00 83.31 327 ILE A CA 1
ATOM 2492 C C . ILE A 1 327 ? 32.202 -2.843 -51.689 1.00 83.31 327 ILE A C 1
ATOM 2494 O O . ILE A 1 327 ? 33.301 -2.459 -51.287 1.00 83.31 327 ILE A O 1
ATOM 2498 N N . ARG A 1 328 ? 32.073 -3.879 -52.528 1.00 82.81 328 ARG A N 1
ATOM 2499 C CA . ARG A 1 328 ? 33.208 -4.687 -52.992 1.00 82.81 328 ARG A CA 1
ATOM 2500 C C . ARG A 1 328 ? 34.171 -3.883 -53.872 1.00 82.81 328 ARG A C 1
ATOM 2502 O O . ARG A 1 328 ? 35.382 -4.042 -53.732 1.00 82.81 328 ARG A O 1
ATOM 2509 N N . TYR A 1 329 ? 33.662 -2.999 -54.735 1.00 83.19 329 TYR A N 1
ATOM 2510 C CA . TYR A 1 329 ? 34.500 -2.088 -55.521 1.00 83.19 329 TYR A CA 1
ATOM 2511 C C . TYR A 1 329 ? 35.286 -1.128 -54.617 1.00 83.19 329 TYR A C 1
ATOM 2513 O O . TYR A 1 329 ? 36.507 -1.055 -54.718 1.00 83.19 329 TYR A O 1
ATOM 2521 N N . LEU A 1 330 ? 34.611 -0.453 -53.679 1.00 80.50 330 LEU A N 1
ATOM 2522 C CA . LEU A 1 330 ? 35.240 0.498 -52.756 1.00 80.50 330 LEU A CA 1
ATOM 2523 C C . LEU A 1 330 ? 36.347 -0.154 -51.913 1.00 80.50 330 LEU A C 1
ATOM 2525 O O . LEU A 1 330 ? 37.424 0.426 -51.773 1.00 80.50 330 LEU A O 1
ATOM 2529 N N . LEU A 1 331 ? 36.112 -1.362 -51.391 1.00 78.50 331 LEU A N 1
ATOM 2530 C CA . LEU A 1 331 ? 37.115 -2.131 -50.646 1.00 78.50 331 LEU A CA 1
ATOM 2531 C C . LEU A 1 331 ? 38.333 -2.472 -51.518 1.00 78.50 331 LEU A C 1
ATOM 2533 O O . LEU A 1 331 ? 39.464 -2.192 -51.124 1.00 78.50 331 LEU A O 1
ATOM 2537 N N . ASN A 1 332 ? 38.116 -2.982 -52.734 1.00 79.81 332 ASN A N 1
ATOM 2538 C CA . ASN A 1 332 ? 39.197 -3.305 -53.672 1.00 79.81 332 ASN A CA 1
ATOM 2539 C C . ASN A 1 332 ? 39.986 -2.065 -54.137 1.00 79.81 332 ASN A C 1
ATOM 2541 O O . ASN A 1 332 ? 41.184 -2.166 -54.396 1.00 79.81 332 ASN A O 1
ATOM 2545 N N . SER A 1 333 ? 39.347 -0.892 -54.182 1.00 76.38 333 SER A N 1
ATOM 2546 C CA . SER A 1 333 ? 39.991 0.406 -54.436 1.00 76.38 333 SER A CA 1
ATOM 2547 C C . SER A 1 333 ? 40.676 1.020 -53.201 1.00 76.38 333 SER A C 1
ATOM 2549 O O . SER A 1 333 ? 41.222 2.120 -53.287 1.00 76.38 333 SER A O 1
ATOM 2551 N N . GLY A 1 334 ? 40.686 0.330 -52.054 1.00 71.31 334 GLY A N 1
ATOM 2552 C CA . GLY A 1 334 ? 41.410 0.743 -50.848 1.00 71.31 334 GLY A CA 1
ATOM 2553 C C . GLY A 1 334 ? 40.636 1.664 -49.897 1.00 71.31 334 GLY A C 1
ATOM 2554 O O . GLY A 1 334 ? 41.251 2.463 -49.188 1.00 71.31 334 GLY A O 1
ATOM 2555 N N . ALA A 1 335 ? 39.300 1.590 -49.862 1.00 76.06 335 ALA A N 1
ATOM 2556 C CA . ALA A 1 335 ? 38.488 2.350 -48.909 1.00 76.06 335 ALA A CA 1
ATOM 2557 C C . ALA A 1 335 ? 38.799 1.995 -47.440 1.00 76.06 335 ALA A C 1
ATOM 2559 O O . ALA A 1 335 ? 38.842 0.829 -47.046 1.00 76.06 335 ALA A O 1
ATOM 2560 N N . CYS A 1 336 ? 38.941 3.014 -46.585 1.00 73.69 336 CYS A N 1
ATOM 2561 C CA . CYS A 1 336 ? 39.185 2.810 -45.157 1.00 73.69 336 CYS A CA 1
ATOM 2562 C C . CYS A 1 336 ? 37.897 2.413 -44.407 1.00 73.69 336 CYS A C 1
ATOM 2564 O O . CYS A 1 336 ? 37.095 3.269 -44.027 1.00 73.69 336 CYS A O 1
ATOM 2566 N N . LEU A 1 337 ? 37.736 1.112 -44.140 1.00 76.06 337 LEU A N 1
ATOM 2567 C CA . LEU A 1 337 ? 36.645 0.537 -43.333 1.00 76.06 337 LEU A CA 1
ATOM 2568 C C . LEU A 1 337 ? 36.635 1.037 -41.870 1.00 76.06 337 LEU A C 1
ATOM 2570 O O . LEU A 1 337 ? 35.590 1.062 -41.222 1.00 76.06 337 LEU A O 1
ATOM 2574 N N . MET A 1 338 ? 37.802 1.435 -41.352 1.00 73.94 338 MET A N 1
ATOM 2575 C CA . MET A 1 338 ? 38.020 1.855 -39.957 1.00 73.94 338 MET A CA 1
ATOM 2576 C C . MET A 1 338 ? 37.740 3.348 -39.711 1.00 73.94 338 MET A C 1
ATOM 2578 O O . MET A 1 338 ? 37.921 3.829 -38.594 1.00 73.94 338 MET A O 1
ATOM 2582 N N . ALA A 1 339 ? 37.345 4.103 -40.739 1.00 74.75 339 ALA A N 1
ATOM 2583 C CA . ALA A 1 339 ? 36.986 5.510 -40.593 1.00 74.75 339 ALA A CA 1
ATOM 2584 C C . ALA A 1 339 ? 35.669 5.680 -39.812 1.00 74.75 339 ALA A C 1
ATOM 2586 O O . ALA A 1 339 ? 34.773 4.843 -39.913 1.00 74.75 339 ALA A O 1
ATOM 2587 N N . TRP A 1 340 ? 35.536 6.798 -39.094 1.00 75.50 340 TRP A N 1
ATOM 2588 C CA . TRP A 1 340 ? 34.275 7.237 -38.489 1.00 75.50 340 TRP A CA 1
ATOM 2589 C C . TRP A 1 340 ? 33.533 8.222 -39.399 1.00 75.50 340 TRP A C 1
ATOM 2591 O O . TRP A 1 340 ? 34.167 9.085 -40.009 1.00 75.50 340 TRP A O 1
ATOM 2601 N N . ASN A 1 341 ? 32.204 8.123 -39.441 1.00 73.38 341 ASN A N 1
ATOM 2602 C CA . ASN A 1 341 ? 31.313 9.095 -40.082 1.00 73.38 341 ASN A CA 1
ATOM 2603 C C . ASN A 1 341 ? 30.994 10.308 -39.170 1.00 73.38 341 ASN A C 1
ATOM 2605 O O . ASN A 1 341 ? 31.619 10.513 -38.127 1.00 73.38 341 ASN A O 1
ATOM 2609 N N . SER A 1 342 ? 29.995 11.109 -39.564 1.00 72.00 342 SER A N 1
ATOM 2610 C CA . SER A 1 342 ? 29.420 12.212 -38.771 1.00 72.00 342 SER A CA 1
ATOM 2611 C C . SER A 1 342 ? 28.848 11.782 -37.418 1.00 72.00 342 SER A C 1
ATOM 2613 O O . SER A 1 342 ? 28.875 12.561 -36.469 1.00 72.00 342 SER A O 1
ATOM 2615 N N . ASP A 1 343 ? 28.336 10.555 -37.349 1.00 70.12 343 ASP A N 1
ATOM 2616 C CA . ASP A 1 343 ? 27.633 9.978 -36.200 1.00 70.12 343 ASP A CA 1
ATOM 2617 C C . ASP A 1 343 ? 28.626 9.282 -35.236 1.00 70.12 343 ASP A C 1
ATOM 2619 O O . ASP A 1 343 ? 28.236 8.720 -34.213 1.00 70.12 343 ASP A O 1
ATOM 2623 N N . GLU A 1 344 ? 29.923 9.328 -35.572 1.00 76.00 344 GLU A N 1
ATOM 2624 C CA . GLU A 1 344 ? 31.043 8.651 -34.909 1.00 76.00 344 GLU A CA 1
ATOM 2625 C C . GLU A 1 344 ? 30.913 7.114 -34.845 1.00 76.00 344 GLU A C 1
ATOM 2627 O O . GLU A 1 344 ? 31.441 6.447 -33.951 1.00 76.00 344 GLU A O 1
ATOM 2632 N N . GLU A 1 345 ? 30.233 6.552 -35.845 1.00 78.81 345 GLU A N 1
ATOM 2633 C CA . GLU A 1 345 ? 30.119 5.123 -36.132 1.00 78.81 345 GLU A CA 1
ATOM 2634 C C . GLU A 1 345 ? 31.083 4.737 -37.271 1.00 78.81 345 GLU A C 1
ATOM 2636 O O . GLU A 1 345 ? 31.431 5.571 -38.108 1.00 78.81 345 GLU A O 1
ATOM 2641 N N . THR A 1 346 ? 31.529 3.474 -37.321 1.00 84.25 346 THR A N 1
ATOM 2642 C CA . THR A 1 346 ? 32.237 2.924 -38.499 1.00 84.25 346 THR A CA 1
ATOM 2643 C C . THR A 1 346 ? 31.256 2.273 -39.476 1.00 84.25 346 THR A C 1
ATOM 2645 O O . THR A 1 346 ? 30.123 1.954 -39.113 1.00 84.25 346 THR A O 1
ATOM 2648 N N . ALA A 1 347 ? 31.702 1.970 -40.697 1.00 83.62 347 ALA A N 1
ATOM 2649 C CA . ALA A 1 347 ? 30.879 1.306 -41.710 1.00 83.62 347 ALA A CA 1
ATOM 2650 C C . ALA A 1 347 ? 30.306 -0.053 -41.237 1.00 83.62 347 ALA A C 1
ATOM 2652 O O . ALA A 1 347 ? 29.168 -0.387 -41.567 1.00 83.62 347 ALA A O 1
ATOM 2653 N N . LEU A 1 348 ? 31.036 -0.794 -40.389 1.00 87.44 348 LEU A N 1
ATOM 2654 C CA . LEU A 1 348 ? 30.537 -2.015 -39.735 1.00 87.44 348 LEU A CA 1
ATOM 2655 C C . LEU A 1 348 ? 29.385 -1.724 -38.756 1.00 87.44 348 LEU A C 1
ATOM 2657 O O . LEU A 1 348 ? 28.372 -2.421 -38.778 1.00 87.44 348 LEU A O 1
ATOM 2661 N N . HIS A 1 349 ? 29.499 -0.674 -37.934 1.00 87.38 349 HIS A N 1
ATOM 2662 C CA . HIS A 1 349 ? 28.420 -0.248 -37.033 1.00 87.38 349 HIS A CA 1
ATOM 2663 C C . HIS A 1 349 ? 27.184 0.220 -37.810 1.00 87.38 349 HIS A C 1
ATOM 2665 O O . HIS A 1 349 ? 26.068 -0.120 -37.428 1.00 87.38 349 HIS A O 1
ATOM 2671 N N . LEU A 1 350 ? 27.371 0.930 -38.928 1.00 86.50 350 LEU A N 1
ATOM 2672 C CA . LEU A 1 350 ? 26.280 1.358 -39.805 1.00 86.50 350 LEU A CA 1
ATOM 2673 C C . LEU A 1 350 ? 25.534 0.157 -40.417 1.00 86.50 350 LEU A C 1
ATOM 2675 O O . LEU A 1 350 ? 24.305 0.127 -40.395 1.00 86.50 350 LEU A O 1
ATOM 2679 N N . ALA A 1 351 ? 26.249 -0.872 -40.889 1.00 89.12 351 ALA A N 1
ATOM 2680 C CA . ALA A 1 351 ? 25.616 -2.096 -41.388 1.00 89.12 351 ALA A CA 1
ATOM 2681 C C . ALA A 1 351 ? 24.861 -2.861 -40.288 1.00 89.12 351 ALA A C 1
ATOM 2683 O O . ALA A 1 351 ? 23.782 -3.389 -40.548 1.00 89.12 351 ALA A O 1
ATOM 2684 N N . VAL A 1 352 ? 25.380 -2.881 -39.054 1.00 90.44 352 VAL A N 1
ATOM 2685 C CA . VAL A 1 352 ? 24.670 -3.445 -37.894 1.00 90.44 352 VAL A CA 1
ATOM 2686 C C . VAL A 1 352 ? 23.426 -2.628 -37.531 1.00 90.44 352 VAL A C 1
ATOM 2688 O O . VAL A 1 352 ? 22.374 -3.212 -37.271 1.00 90.44 352 VAL A O 1
ATOM 2691 N N . ARG A 1 353 ? 23.513 -1.292 -37.559 1.00 88.75 353 ARG A N 1
ATOM 2692 C CA . ARG A 1 353 ? 22.394 -0.384 -37.269 1.00 88.75 353 ARG A CA 1
ATOM 2693 C C . ARG A 1 353 ? 21.229 -0.579 -38.235 1.00 88.75 353 ARG A C 1
ATOM 2695 O O . ARG A 1 353 ? 20.093 -0.727 -37.790 1.00 88.75 353 ARG A O 1
ATOM 2702 N N . GLU A 1 354 ? 21.520 -0.650 -39.530 1.00 85.31 354 GLU A N 1
ATOM 2703 C CA . GLU A 1 354 ? 20.518 -0.861 -40.582 1.00 85.31 354 GLU A CA 1
ATOM 2704 C C . GLU A 1 354 ? 20.200 -2.361 -40.829 1.00 85.31 354 GLU A C 1
ATOM 2706 O O . GLU A 1 354 ? 19.442 -2.697 -41.740 1.00 85.31 354 GLU A O 1
ATOM 2711 N N . LYS A 1 355 ? 20.755 -3.274 -40.007 1.00 89.94 355 LYS A N 1
ATOM 2712 C CA . LYS A 1 355 ? 20.587 -4.748 -40.051 1.00 89.94 355 LYS A CA 1
ATOM 2713 C C . LYS A 1 355 ? 20.875 -5.384 -41.423 1.00 89.94 355 LYS A C 1
ATOM 2715 O O . LYS A 1 355 ? 20.167 -6.275 -41.896 1.00 89.94 355 LYS A O 1
ATOM 2720 N N . LEU A 1 356 ? 21.933 -4.915 -42.081 1.00 88.00 356 LEU A N 1
ATOM 2721 C CA . LEU A 1 356 ? 22.315 -5.283 -43.444 1.00 88.00 356 LEU A CA 1
ATOM 2722 C C . LEU A 1 356 ? 23.262 -6.496 -43.467 1.00 88.00 356 LEU A C 1
ATOM 2724 O O . LEU A 1 356 ? 24.481 -6.338 -43.508 1.00 88.00 356 LEU A O 1
ATOM 2728 N N . TYR A 1 357 ? 22.693 -7.708 -43.483 1.00 87.06 357 TYR A N 1
ATOM 2729 C CA . TYR A 1 357 ? 23.443 -8.974 -43.430 1.00 87.06 357 TYR A CA 1
ATOM 2730 C C . TYR A 1 357 ? 24.533 -9.115 -44.511 1.00 87.06 357 TYR A C 1
ATOM 2732 O O . TYR A 1 357 ? 25.708 -9.205 -44.171 1.00 87.06 357 TYR A O 1
ATOM 2740 N N . GLU A 1 358 ? 24.186 -9.101 -45.806 1.00 86.25 358 GLU A N 1
ATOM 2741 C CA . GLU A 1 358 ? 25.183 -9.320 -46.875 1.00 86.25 358 GLU A CA 1
ATOM 2742 C C . GLU A 1 358 ? 26.238 -8.188 -46.964 1.00 86.25 358 GLU A C 1
ATOM 2744 O O . GLU A 1 358 ? 27.422 -8.509 -47.064 1.00 86.25 358 GLU A O 1
ATOM 2749 N N . PRO A 1 359 ? 25.892 -6.885 -46.832 1.00 88.38 359 PRO A N 1
ATOM 2750 C CA . PRO A 1 359 ? 26.877 -5.814 -46.643 1.00 88.38 359 PRO A CA 1
ATOM 2751 C C . PRO A 1 359 ? 27.837 -6.030 -45.467 1.00 88.38 359 PRO A C 1
ATOM 2753 O O . PRO A 1 359 ? 29.042 -5.850 -45.635 1.00 88.38 359 PRO A O 1
ATOM 2756 N N . LEU A 1 360 ? 27.341 -6.435 -44.291 1.00 88.38 360 LEU A N 1
ATOM 2757 C CA . LEU A 1 360 ? 28.192 -6.733 -43.134 1.00 88.38 360 LEU A CA 1
ATOM 2758 C C . LEU A 1 360 ? 29.125 -7.916 -43.423 1.00 88.38 360 LEU A C 1
ATOM 2760 O O . LEU A 1 360 ? 30.319 -7.840 -43.156 1.00 88.38 360 LEU A O 1
ATOM 2764 N N . LYS A 1 361 ? 28.588 -8.980 -44.016 1.00 87.50 361 LYS A N 1
ATOM 2765 C CA . LYS A 1 361 ? 29.289 -10.223 -44.341 1.00 87.50 361 LYS A CA 1
ATOM 2766 C C . LYS A 1 361 ? 30.419 -10.032 -45.354 1.00 87.50 361 LYS A C 1
ATOM 2768 O O . LYS A 1 361 ? 31.532 -10.485 -45.111 1.00 87.50 361 LYS A O 1
ATOM 2773 N N . GLU A 1 362 ? 30.178 -9.309 -46.446 1.00 85.44 362 GLU A N 1
ATOM 2774 C CA . GLU A 1 362 ? 31.225 -8.966 -47.423 1.00 85.44 362 GLU A CA 1
ATOM 2775 C C . GLU A 1 362 ? 32.293 -8.055 -46.805 1.00 85.44 362 GLU A C 1
ATOM 2777 O O . GLU A 1 362 ? 33.487 -8.264 -47.023 1.00 85.44 362 GLU A O 1
ATOM 2782 N N . MET A 1 363 ? 31.891 -7.090 -45.968 1.00 85.12 363 MET A N 1
ATOM 2783 C CA . MET A 1 363 ? 32.852 -6.272 -45.229 1.00 85.12 363 MET A CA 1
ATOM 2784 C C . MET A 1 363 ? 33.688 -7.092 -44.245 1.00 85.12 363 MET A C 1
ATOM 2786 O O . MET A 1 363 ? 34.871 -6.792 -44.109 1.00 85.12 363 MET A O 1
ATOM 2790 N N . LEU A 1 364 ? 33.132 -8.107 -43.574 1.00 82.62 364 LEU A N 1
ATOM 2791 C CA . LEU A 1 364 ? 33.866 -8.981 -42.649 1.00 82.62 364 LEU A CA 1
ATOM 2792 C C . LEU A 1 364 ? 34.834 -9.917 -43.391 1.00 82.62 364 LEU A C 1
ATOM 2794 O O . LEU A 1 364 ? 36.021 -9.901 -43.065 1.00 82.62 364 LEU A O 1
ATOM 2798 N N . TYR A 1 365 ? 34.391 -10.610 -44.446 1.00 81.19 365 TYR A N 1
ATOM 2799 C CA . TYR A 1 365 ? 35.236 -11.542 -45.213 1.00 81.19 365 TYR A CA 1
ATOM 2800 C C . TYR A 1 365 ? 36.329 -10.892 -46.072 1.00 81.19 365 TYR A C 1
ATOM 2802 O O . TYR A 1 365 ? 37.228 -11.592 -46.533 1.00 81.19 365 TYR A O 1
ATOM 2810 N N . TRP A 1 366 ? 36.283 -9.578 -46.314 1.00 78.06 366 TRP A N 1
ATOM 2811 C CA . TRP A 1 366 ? 37.310 -8.909 -47.118 1.00 78.06 366 TRP A CA 1
ATOM 2812 C C . TRP A 1 366 ? 38.692 -8.911 -46.437 1.00 78.06 366 TRP A C 1
ATOM 2814 O O . TRP A 1 366 ? 38.899 -8.232 -45.426 1.00 78.06 366 TRP A O 1
ATOM 2824 N N . ASP A 1 367 ? 39.639 -9.650 -47.009 1.00 65.06 367 ASP A N 1
ATOM 2825 C CA . ASP A 1 367 ? 41.035 -9.717 -46.571 1.00 65.06 367 ASP A CA 1
ATOM 2826 C C . ASP A 1 367 ? 41.906 -8.701 -47.333 1.00 65.06 367 ASP A C 1
ATOM 2828 O O . ASP A 1 367 ? 41.827 -8.577 -48.558 1.00 65.06 367 ASP A O 1
ATOM 2832 N N . ALA A 1 368 ? 42.751 -7.979 -46.595 1.00 56.16 368 ALA A N 1
ATOM 2833 C CA . ALA A 1 368 ? 43.628 -6.941 -47.123 1.00 56.16 368 ALA A CA 1
ATOM 2834 C C . ALA A 1 368 ? 44.905 -7.499 -47.777 1.00 56.16 368 ALA A C 1
ATOM 2836 O O . ALA A 1 368 ? 45.499 -6.808 -48.605 1.00 56.16 368 ALA A O 1
ATOM 2837 N N . ASP A 1 369 ? 45.314 -8.736 -47.463 1.00 51.81 369 ASP A N 1
ATOM 2838 C CA . ASP A 1 369 ? 46.590 -9.312 -47.927 1.00 51.81 369 ASP A CA 1
ATOM 2839 C C . ASP A 1 369 ? 46.657 -9.549 -49.455 1.00 51.81 369 ASP A C 1
ATOM 2841 O O . ASP A 1 369 ? 47.729 -9.828 -49.998 1.00 51.81 369 ASP A O 1
ATOM 2845 N N . GLN A 1 370 ? 45.551 -9.360 -50.190 1.00 51.16 370 GLN A N 1
ATOM 2846 C CA . GLN A 1 370 ? 45.567 -9.324 -51.661 1.00 51.16 370 GLN A CA 1
ATOM 2847 C C . GLN A 1 370 ? 46.120 -8.008 -52.247 1.00 51.16 370 GLN A C 1
ATOM 2849 O O . GLN A 1 370 ? 46.547 -7.997 -53.405 1.00 51.16 370 GLN A O 1
ATOM 2854 N N . LEU A 1 371 ? 46.172 -6.907 -51.481 1.00 48.12 371 LEU A N 1
ATOM 2855 C CA . LEU A 1 371 ? 46.867 -5.681 -51.889 1.00 48.12 371 LEU A CA 1
ATOM 2856 C C . LEU A 1 371 ? 48.287 -5.662 -51.308 1.00 48.12 371 LEU A C 1
ATOM 2858 O O . LEU A 1 371 ? 48.503 -5.415 -50.125 1.00 48.12 371 LEU A O 1
ATOM 2862 N N . ASN A 1 372 ? 49.268 -5.892 -52.185 1.00 40.66 372 ASN A N 1
ATOM 2863 C CA . ASN A 1 372 ? 50.683 -6.037 -51.840 1.00 40.66 372 ASN A CA 1
ATOM 2864 C C . ASN A 1 372 ? 51.214 -5.017 -50.806 1.00 40.66 372 ASN A C 1
ATOM 2866 O O . ASN A 1 372 ? 51.441 -3.847 -51.118 1.00 40.66 372 ASN A O 1
ATOM 2870 N N . ASN A 1 373 ? 51.630 -5.554 -49.656 1.00 43.47 373 ASN A N 1
ATOM 2871 C CA . ASN A 1 373 ? 52.759 -5.061 -48.862 1.00 43.47 373 ASN A CA 1
ATOM 2872 C C . ASN A 1 373 ? 52.562 -3.723 -48.108 1.00 43.47 373 ASN A C 1
ATOM 2874 O O . ASN A 1 373 ? 53.448 -2.865 -48.106 1.00 43.47 373 ASN A O 1
ATOM 2878 N N . VAL A 1 374 ? 51.443 -3.580 -47.385 1.00 42.47 374 VAL A N 1
ATOM 2879 C CA . VAL A 1 374 ? 51.333 -2.662 -46.232 1.00 42.47 374 VAL A CA 1
ATOM 2880 C C . VAL A 1 374 ? 51.156 -3.498 -44.961 1.00 42.47 374 VAL A C 1
ATOM 2882 O O . VAL A 1 374 ? 50.166 -4.203 -44.805 1.00 42.47 374 VAL A O 1
ATOM 2885 N N . GLY A 1 375 ? 52.150 -3.473 -44.071 1.00 38.16 375 GLY A N 1
ATOM 2886 C CA . GLY A 1 375 ? 52.294 -4.495 -43.031 1.00 38.16 375 GLY A CA 1
ATOM 2887 C C . GLY A 1 375 ? 51.359 -4.380 -41.819 1.00 38.16 375 GLY A C 1
ATOM 2888 O O . GLY A 1 375 ? 51.311 -3.346 -41.155 1.00 38.16 375 GLY A O 1
ATOM 2889 N N . SER A 1 376 ? 50.748 -5.517 -41.463 1.00 41.50 376 SER A N 1
ATOM 2890 C CA . SER A 1 376 ? 50.633 -6.012 -40.077 1.00 41.50 376 SER A CA 1
ATOM 2891 C C . SER A 1 376 ? 50.119 -5.020 -39.015 1.00 41.50 376 SER A C 1
ATOM 2893 O O . SER A 1 376 ? 50.765 -4.835 -37.981 1.00 41.50 376 SER A O 1
ATOM 2895 N N . HIS A 1 377 ? 48.978 -4.363 -39.258 1.00 42.94 377 HIS A N 1
ATOM 2896 C CA . HIS A 1 377 ? 48.382 -3.384 -38.327 1.00 42.94 377 HIS A CA 1
ATOM 2897 C C . HIS A 1 377 ? 46.842 -3.467 -38.190 1.00 42.94 377 HIS A C 1
ATOM 2899 O O . HIS A 1 377 ? 46.228 -2.563 -37.625 1.00 42.94 377 HIS A O 1
ATOM 2905 N N . TRP A 1 378 ? 46.210 -4.545 -38.668 1.00 49.66 378 TRP A N 1
ATOM 2906 C CA . TRP A 1 378 ? 44.742 -4.684 -38.776 1.00 49.66 378 TRP A CA 1
ATOM 2907 C C . TRP A 1 378 ? 44.102 -5.632 -37.731 1.00 49.66 378 TRP A C 1
ATOM 2909 O O . TRP A 1 378 ? 42.964 -6.056 -37.903 1.00 49.66 378 TRP A O 1
ATOM 2919 N N . GLU A 1 379 ? 44.839 -6.001 -36.676 1.00 45.84 379 GLU A N 1
ATOM 2920 C CA . GLU A 1 379 ? 44.704 -7.278 -35.934 1.00 45.84 379 GLU A CA 1
ATOM 2921 C C . GLU A 1 379 ? 43.355 -7.583 -35.242 1.00 45.84 379 GLU A C 1
ATOM 2923 O O . GLU A 1 379 ? 43.106 -8.744 -34.932 1.00 45.84 379 GLU A O 1
ATOM 2928 N N . SER A 1 380 ? 42.456 -6.610 -35.046 1.00 58.69 380 SER A N 1
ATOM 2929 C CA . SER A 1 380 ? 41.017 -6.914 -34.951 1.00 58.69 380 SER A CA 1
ATOM 2930 C C . SER A 1 380 ? 40.174 -5.832 -35.618 1.00 58.69 380 SER A C 1
ATOM 2932 O O . SER A 1 380 ? 39.992 -4.721 -35.120 1.00 58.69 380 SER A O 1
ATOM 2934 N N . LYS A 1 381 ? 39.640 -6.213 -36.774 1.00 71.81 381 LYS A N 1
ATOM 2935 C CA . LYS A 1 381 ? 38.672 -5.479 -37.592 1.00 71.81 381 LYS A CA 1
ATOM 2936 C C . LYS A 1 381 ? 37.238 -5.614 -37.061 1.00 71.81 381 LYS A C 1
ATOM 2938 O O . LYS A 1 381 ? 36.408 -4.752 -37.337 1.00 71.81 381 LYS A O 1
ATOM 2943 N N . VAL A 1 382 ? 36.954 -6.674 -36.300 1.00 78.25 382 VAL A N 1
ATOM 2944 C CA . VAL A 1 382 ? 35.617 -6.994 -35.770 1.00 78.25 382 VAL A CA 1
ATOM 2945 C C . VAL A 1 382 ? 35.330 -6.221 -34.476 1.00 78.25 382 VAL A C 1
ATOM 2947 O O . VAL A 1 382 ? 34.209 -5.768 -34.264 1.00 78.25 382 VAL A O 1
ATOM 2950 N N . ASP A 1 383 ? 36.358 -5.972 -33.659 1.00 82.62 383 ASP A N 1
ATOM 2951 C CA . ASP A 1 383 ? 36.255 -5.330 -32.336 1.00 82.62 383 ASP A CA 1
ATOM 2952 C C . ASP A 1 383 ? 36.421 -3.796 -32.348 1.00 82.62 383 ASP A C 1
ATOM 2954 O O . ASP A 1 383 ? 36.699 -3.171 -31.316 1.00 82.62 383 ASP A O 1
ATOM 2958 N N . VAL A 1 384 ? 36.263 -3.168 -33.518 1.00 80.69 384 VAL A N 1
ATOM 2959 C CA . VAL A 1 384 ? 36.262 -1.702 -33.663 1.00 80.69 384 VAL A CA 1
ATOM 2960 C C . VAL A 1 384 ? 35.239 -1.046 -32.742 1.00 80.69 384 VAL A C 1
ATOM 2962 O O . VAL A 1 384 ? 34.217 -1.645 -32.426 1.00 80.69 384 VAL A O 1
ATOM 2965 N N .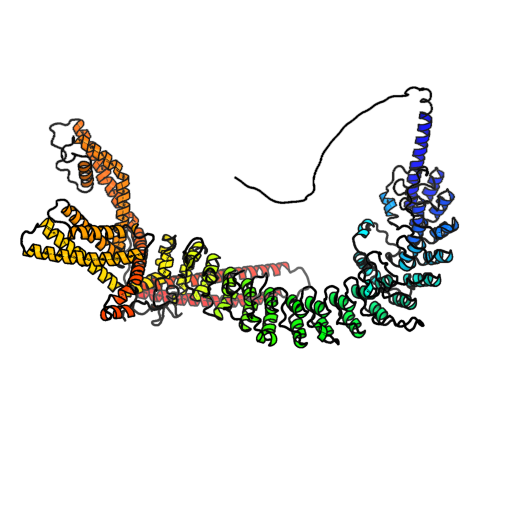 ARG A 1 385 ? 35.475 0.211 -32.344 1.00 82.25 385 ARG A N 1
ATOM 2966 C CA . ARG A 1 385 ? 34.579 0.939 -31.434 1.00 82.25 385 ARG A CA 1
ATOM 2967 C C . ARG A 1 385 ? 33.981 2.203 -32.036 1.00 82.25 385 ARG A C 1
ATOM 2969 O O . ARG A 1 385 ? 34.655 2.922 -32.775 1.00 82.25 385 ARG A O 1
ATOM 2976 N N . ASP A 1 386 ? 32.732 2.473 -31.676 1.00 81.12 386 ASP A N 1
ATOM 2977 C CA . ASP A 1 386 ? 32.066 3.761 -31.887 1.00 81.12 386 ASP A CA 1
ATOM 2978 C C . ASP A 1 386 ? 32.375 4.768 -30.753 1.00 81.12 386 ASP A C 1
ATOM 2980 O O . ASP A 1 386 ? 33.087 4.464 -29.787 1.00 81.12 386 ASP A O 1
ATOM 2984 N N . SER A 1 387 ? 31.807 5.974 -30.839 1.00 78.19 387 SER A N 1
ATOM 2985 C CA . SER A 1 387 ? 31.883 7.013 -29.792 1.00 78.19 387 SER A CA 1
ATOM 2986 C C . SER A 1 387 ? 31.334 6.597 -28.421 1.00 78.19 387 SER A C 1
ATOM 2988 O O . SER A 1 387 ? 31.778 7.106 -27.389 1.00 78.19 387 SER A O 1
ATOM 2990 N N . ARG A 1 388 ? 30.390 5.650 -28.380 1.00 79.88 388 ARG A N 1
ATOM 2991 C CA . ARG A 1 388 ? 29.798 5.076 -27.159 1.00 79.88 388 ARG A CA 1
ATOM 2992 C C . ARG A 1 388 ? 30.658 3.938 -26.587 1.00 79.88 388 ARG A C 1
ATOM 2994 O O . ARG A 1 388 ? 30.337 3.401 -25.523 1.00 79.88 388 ARG A O 1
ATOM 3001 N N . GLY A 1 389 ? 31.754 3.583 -27.261 1.00 82.94 389 GLY A N 1
ATOM 3002 C CA . GLY A 1 389 ? 32.635 2.472 -26.919 1.00 82.94 389 GLY A CA 1
ATOM 3003 C C . GLY A 1 389 ? 32.026 1.097 -27.188 1.00 82.94 389 GLY A C 1
ATOM 3004 O O . GLY A 1 389 ? 32.598 0.105 -26.734 1.00 82.94 389 GLY A O 1
ATOM 3005 N N . LEU A 1 390 ? 30.879 1.036 -27.871 1.00 87.50 390 LEU A N 1
ATOM 3006 C CA . LEU A 1 390 ? 30.268 -0.205 -28.337 1.00 87.50 390 LEU A CA 1
ATOM 3007 C C . LEU A 1 390 ? 31.126 -0.790 -29.457 1.00 87.50 390 LEU A C 1
ATOM 3009 O O . LEU A 1 390 ? 31.766 -0.048 -30.196 1.00 87.50 390 LEU A O 1
ATOM 3013 N N . THR A 1 391 ? 31.114 -2.112 -29.575 1.00 90.31 391 THR A N 1
ATOM 3014 C CA . THR A 1 391 ? 31.571 -2.842 -30.761 1.00 90.31 391 THR A CA 1
ATOM 3015 C C . THR A 1 391 ? 30.370 -3.186 -31.650 1.00 90.31 391 THR A C 1
ATOM 3017 O O . THR A 1 391 ? 29.232 -3.141 -31.161 1.00 90.31 391 THR A O 1
ATOM 3020 N N . PRO A 1 392 ? 30.572 -3.616 -32.912 1.00 90.19 392 PRO A N 1
ATOM 3021 C CA . PRO A 1 392 ? 29.503 -4.150 -33.752 1.00 90.19 392 PRO A CA 1
ATOM 3022 C C . PRO A 1 392 ? 28.683 -5.237 -33.040 1.00 90.19 392 PRO A C 1
ATOM 3024 O O . PRO A 1 392 ? 27.460 -5.240 -33.145 1.00 90.19 392 PRO A O 1
ATOM 3027 N N . LEU A 1 393 ? 29.328 -6.094 -32.236 1.00 92.12 393 LEU A N 1
ATOM 3028 C CA . LEU A 1 393 ? 28.658 -7.136 -31.449 1.00 92.12 393 LEU A CA 1
ATOM 3029 C C . LEU A 1 393 ? 27.779 -6.555 -30.327 1.00 92.12 393 LEU A C 1
ATOM 3031 O O . LEU A 1 393 ? 26.632 -6.969 -30.166 1.00 92.12 393 LEU A O 1
ATOM 3035 N N . LEU A 1 394 ? 28.283 -5.571 -29.569 1.00 91.56 394 LEU A N 1
ATOM 3036 C CA . LEU A 1 394 ? 27.502 -4.892 -28.525 1.00 91.56 394 LEU A CA 1
ATOM 3037 C C . LEU A 1 394 ? 26.309 -4.125 -29.123 1.00 91.56 394 LEU A C 1
ATOM 3039 O O . LEU A 1 394 ? 25.225 -4.130 -28.540 1.00 91.56 394 LEU A O 1
ATOM 3043 N N . LEU A 1 395 ? 26.480 -3.517 -30.302 1.00 91.62 395 LEU A N 1
ATOM 3044 C CA . LEU A 1 395 ? 25.406 -2.838 -31.025 1.00 91.62 395 LEU A CA 1
ATOM 3045 C C . LEU A 1 395 ? 24.367 -3.834 -31.577 1.00 91.62 395 LEU A C 1
ATOM 3047 O O . LEU A 1 395 ? 23.169 -3.594 -31.440 1.00 91.62 395 LEU A O 1
ATOM 3051 N N . ALA A 1 396 ? 24.790 -4.979 -32.124 1.00 92.31 396 ALA A N 1
ATOM 3052 C CA . ALA A 1 396 ? 23.887 -6.034 -32.598 1.00 92.31 396 ALA A CA 1
ATOM 3053 C C . ALA A 1 396 ? 23.054 -6.635 -31.448 1.00 92.31 396 ALA A C 1
ATOM 3055 O O . ALA A 1 396 ? 21.844 -6.828 -31.595 1.00 92.31 396 ALA A O 1
ATOM 3056 N N . ALA A 1 397 ? 23.678 -6.835 -30.279 1.00 91.38 397 ALA A N 1
ATOM 3057 C CA . ALA A 1 397 ? 23.007 -7.244 -29.046 1.00 91.38 397 ALA A CA 1
ATOM 3058 C C . ALA A 1 397 ? 21.981 -6.196 -28.575 1.00 91.38 397 ALA A C 1
ATOM 3060 O O . ALA A 1 397 ? 20.835 -6.534 -28.279 1.00 91.38 397 ALA A O 1
ATOM 3061 N N . GLN A 1 398 ? 22.361 -4.910 -28.551 1.00 91.38 398 GLN A N 1
ATOM 3062 C CA . GLN A 1 398 ? 21.465 -3.808 -28.184 1.00 91.38 398 GLN A CA 1
ATOM 3063 C C . GLN A 1 398 ? 20.255 -3.695 -29.129 1.00 91.38 398 GLN A C 1
ATOM 3065 O O . GLN A 1 398 ? 19.163 -3.334 -28.689 1.00 91.38 398 GLN A O 1
ATOM 3070 N N . LEU A 1 399 ? 20.438 -3.998 -30.416 1.00 90.31 399 LEU A N 1
ATOM 3071 C CA . LEU A 1 399 ? 19.405 -3.904 -31.448 1.00 90.31 399 LEU A CA 1
ATOM 3072 C C . LEU A 1 399 ? 18.557 -5.174 -31.611 1.00 90.31 399 LEU A C 1
ATOM 3074 O O . LEU A 1 399 ? 17.682 -5.178 -32.479 1.00 90.31 399 LEU A O 1
ATOM 3078 N N . GLN A 1 400 ? 18.789 -6.234 -30.825 1.00 90.19 400 GLN A N 1
ATOM 3079 C CA . GLN A 1 400 ? 18.136 -7.543 -30.987 1.00 90.19 400 GLN A CA 1
ATOM 3080 C C . GLN A 1 400 ? 18.258 -8.055 -32.434 1.00 90.19 400 GLN A C 1
ATOM 3082 O O . GLN A 1 400 ? 17.270 -8.173 -33.167 1.00 90.19 400 GLN A O 1
ATOM 3087 N N . TRP A 1 401 ? 19.489 -8.267 -32.907 1.00 91.75 401 TRP A N 1
ATOM 3088 C CA . TRP A 1 401 ? 19.738 -8.826 -34.238 1.00 91.75 401 TRP A CA 1
ATOM 3089 C C . TRP A 1 401 ? 20.553 -10.120 -34.170 1.00 91.75 401 TRP A C 1
ATOM 3091 O O . TRP A 1 401 ? 21.771 -10.106 -34.325 1.00 91.75 401 TRP A O 1
ATOM 3101 N N . ALA A 1 402 ? 19.850 -11.236 -33.956 1.00 88.38 402 ALA A N 1
ATOM 3102 C CA . ALA A 1 402 ? 20.443 -12.566 -33.815 1.00 88.38 402 ALA A CA 1
ATOM 3103 C C . ALA A 1 402 ? 21.318 -12.969 -35.017 1.00 88.38 402 ALA A C 1
ATOM 3105 O O . ALA A 1 402 ? 22.445 -13.397 -34.813 1.00 88.38 402 ALA A O 1
ATOM 3106 N N . ASP A 1 403 ? 20.876 -12.749 -36.264 1.00 88.25 403 ASP A N 1
ATOM 3107 C CA . ASP A 1 403 ? 21.668 -13.139 -37.450 1.00 88.25 403 ASP A CA 1
ATOM 3108 C C . ASP A 1 403 ? 23.008 -12.380 -37.532 1.00 88.25 403 ASP A C 1
ATOM 3110 O O . ASP A 1 403 ? 24.016 -12.924 -37.980 1.00 88.25 403 ASP A O 1
ATOM 3114 N N . GLY A 1 404 ? 23.024 -11.120 -37.078 1.00 87.44 404 GLY A N 1
ATOM 3115 C CA . GLY A 1 404 ? 24.236 -10.308 -36.979 1.00 87.44 404 GLY A CA 1
ATOM 3116 C C . GLY A 1 404 ? 25.110 -10.680 -35.781 1.00 87.44 404 GLY A C 1
ATOM 3117 O O . GLY A 1 404 ? 26.330 -10.674 -35.903 1.00 87.44 404 GLY A O 1
ATOM 3118 N N . VAL A 1 405 ? 24.507 -11.041 -34.642 1.00 90.25 405 VAL A N 1
ATOM 3119 C CA . VAL A 1 405 ? 25.222 -11.585 -33.475 1.00 90.25 405 VAL A CA 1
ATOM 3120 C C . VAL A 1 405 ? 25.916 -12.898 -33.836 1.00 90.25 405 VAL A C 1
ATOM 3122 O O . VAL A 1 405 ? 27.112 -13.021 -33.591 1.00 90.25 405 VAL A O 1
ATOM 3125 N N . ALA A 1 406 ? 25.207 -13.832 -34.473 1.00 89.25 406 ALA A N 1
ATOM 3126 C CA . ALA A 1 406 ? 25.755 -15.104 -34.932 1.00 89.25 406 ALA A CA 1
ATOM 3127 C C . ALA A 1 406 ? 26.932 -14.892 -35.896 1.00 89.25 406 ALA A C 1
ATOM 3129 O O . ALA A 1 406 ? 28.029 -15.359 -35.609 1.00 89.25 406 ALA A O 1
ATOM 3130 N N . LEU A 1 407 ? 26.747 -14.095 -36.957 1.00 89.62 407 LEU A N 1
ATOM 3131 C CA . LEU A 1 407 ? 27.806 -13.782 -37.926 1.00 89.62 407 LEU A CA 1
ATOM 3132 C C . LEU A 1 407 ? 29.043 -13.140 -37.266 1.00 89.62 407 LEU A C 1
ATOM 3134 O O . LEU A 1 407 ? 30.173 -13.482 -37.597 1.00 89.62 407 LEU A O 1
ATOM 3138 N N . LEU A 1 408 ? 28.857 -12.222 -36.314 1.00 89.12 408 LEU A N 1
ATOM 3139 C CA . LEU A 1 408 ? 29.977 -11.581 -35.614 1.00 89.12 408 LEU A CA 1
ATOM 3140 C C . LEU A 1 408 ? 30.695 -12.533 -34.641 1.00 89.12 408 LEU A C 1
ATOM 3142 O O . LEU A 1 408 ? 31.898 -12.388 -34.438 1.00 89.12 408 LEU A O 1
ATOM 3146 N N . LEU A 1 409 ? 29.990 -13.504 -34.051 1.00 88.06 409 LEU A N 1
ATOM 3147 C CA . LEU A 1 409 ? 30.591 -14.551 -33.216 1.00 88.06 409 LEU A CA 1
ATOM 3148 C C . LEU A 1 409 ? 31.304 -15.627 -34.054 1.00 88.06 409 LEU A C 1
ATOM 3150 O O . LEU A 1 409 ? 32.352 -16.111 -33.629 1.00 88.06 409 LEU A O 1
ATOM 3154 N N . GLU A 1 410 ? 30.783 -15.968 -35.237 1.00 86.62 410 GLU A N 1
ATOM 3155 C CA . GLU A 1 410 ? 31.438 -16.850 -36.218 1.00 86.62 410 GLU A CA 1
ATOM 3156 C C . GLU A 1 410 ? 32.775 -16.256 -36.690 1.00 86.62 410 GLU A C 1
ATOM 3158 O O . GLU A 1 410 ? 33.794 -16.945 -36.666 1.00 86.62 410 GLU A O 1
ATOM 3163 N N . GLU A 1 411 ? 32.803 -14.952 -36.986 1.00 85.12 411 GLU A N 1
ATOM 3164 C CA . GLU A 1 411 ? 34.020 -14.202 -37.337 1.00 85.12 411 GLU A CA 1
ATOM 3165 C C . GLU A 1 411 ? 34.875 -13.783 -36.114 1.00 85.12 411 GLU A C 1
ATOM 3167 O O . GLU A 1 411 ? 35.837 -13.025 -36.246 1.00 85.12 411 GLU A O 1
ATOM 3172 N N . GLY A 1 412 ? 34.568 -14.295 -34.914 1.00 82.25 412 GLY A N 1
ATOM 3173 C CA . GLY A 1 412 ? 35.471 -14.265 -33.755 1.00 82.25 412 GLY A CA 1
ATOM 3174 C C . GLY A 1 412 ? 35.454 -13.016 -32.861 1.00 82.25 412 GLY A C 1
ATOM 3175 O O . GLY A 1 412 ? 36.430 -12.802 -32.143 1.00 82.25 412 GLY A O 1
ATOM 3176 N N . ALA A 1 413 ? 34.383 -12.213 -32.860 1.00 87.31 413 ALA A N 1
ATOM 3177 C CA . ALA A 1 413 ? 34.255 -11.018 -32.010 1.00 87.31 413 ALA A CA 1
ATOM 3178 C C . ALA A 1 413 ? 34.464 -11.287 -30.499 1.00 87.31 413 ALA A C 1
ATOM 3180 O O . ALA A 1 413 ? 33.914 -12.238 -29.932 1.00 87.31 413 ALA A O 1
ATOM 3181 N N . ASP A 1 414 ? 35.190 -10.402 -29.805 1.00 84.69 414 ASP A N 1
ATOM 3182 C CA . ASP A 1 414 ? 35.506 -10.564 -28.382 1.00 84.69 414 ASP A CA 1
ATOM 3183 C C . ASP A 1 414 ? 34.342 -10.139 -27.466 1.00 84.69 414 ASP A C 1
ATOM 3185 O O . ASP A 1 414 ? 34.148 -8.968 -27.117 1.00 84.69 414 ASP A O 1
ATOM 3189 N N . VAL A 1 415 ? 33.604 -11.142 -26.981 1.00 88.19 415 VAL A N 1
ATOM 3190 C CA . VAL A 1 415 ? 32.539 -11.000 -25.971 1.00 88.19 415 VAL A CA 1
ATOM 3191 C C . VAL A 1 415 ? 32.991 -10.324 -24.667 1.00 88.19 415 VAL A C 1
ATOM 3193 O O . VAL A 1 415 ? 32.144 -9.847 -23.910 1.00 88.19 415 VAL A O 1
ATOM 3196 N N . THR A 1 416 ? 34.295 -10.280 -24.362 1.00 88.50 416 THR A N 1
ATOM 3197 C CA . THR A 1 416 ? 34.814 -9.723 -23.100 1.00 88.50 416 THR A CA 1
ATOM 3198 C C . THR A 1 416 ? 34.938 -8.195 -23.086 1.00 88.50 416 THR A C 1
ATOM 3200 O O . THR A 1 416 ? 35.159 -7.599 -22.019 1.00 88.50 416 THR A O 1
ATOM 3203 N N . LEU A 1 417 ? 34.745 -7.554 -24.241 1.00 87.94 417 LEU A N 1
ATOM 3204 C CA . LEU A 1 417 ? 34.758 -6.104 -24.403 1.00 87.94 417 LEU A CA 1
ATOM 3205 C C . LEU A 1 417 ? 33.496 -5.440 -23.825 1.00 87.94 417 LEU A C 1
ATOM 3207 O O . LEU A 1 417 ? 32.456 -6.064 -23.610 1.00 87.94 417 LEU A O 1
ATOM 3211 N N . THR A 1 418 ? 33.608 -4.143 -23.535 1.00 89.38 418 THR A N 1
ATOM 3212 C CA . THR A 1 418 ? 32.567 -3.357 -22.857 1.00 89.38 418 THR A CA 1
ATOM 3213 C C . THR A 1 418 ? 32.361 -1.985 -23.469 1.00 89.38 418 THR A C 1
ATOM 3215 O O . THR A 1 418 ? 33.337 -1.366 -23.901 1.00 89.38 418 THR A O 1
ATOM 3218 N N . SER A 1 419 ? 31.126 -1.477 -23.382 1.00 89.38 419 SER A N 1
ATOM 3219 C CA . SER A 1 419 ? 30.779 -0.080 -23.680 1.00 89.38 419 SER A CA 1
ATOM 3220 C C . SER A 1 419 ? 31.558 0.911 -22.800 1.00 89.38 419 SER A C 1
ATOM 3222 O O . SER A 1 419 ? 32.176 0.527 -21.799 1.00 89.38 419 SER A O 1
ATOM 3224 N N . ASN A 1 420 ? 31.471 2.210 -23.106 1.00 87.31 420 ASN A N 1
ATOM 3225 C CA . ASN A 1 420 ? 32.006 3.269 -22.237 1.00 87.31 420 ASN A CA 1
ATOM 3226 C C . ASN A 1 420 ? 31.359 3.304 -20.834 1.00 87.31 420 ASN A C 1
ATOM 3228 O O . ASN A 1 420 ? 31.908 3.960 -19.957 1.00 87.31 420 ASN A O 1
ATOM 3232 N N . LYS A 1 421 ? 30.236 2.596 -20.617 1.00 87.38 421 LYS A N 1
ATOM 3233 C CA . LYS A 1 421 ? 29.557 2.424 -19.316 1.00 87.38 421 LYS A CA 1
ATOM 3234 C C . LYS A 1 421 ? 29.876 1.089 -18.625 1.00 87.38 421 LYS A C 1
ATOM 3236 O O . LYS A 1 421 ? 29.138 0.646 -17.745 1.00 87.38 421 LYS A O 1
ATOM 3241 N N . ASN A 1 422 ? 30.911 0.391 -19.097 1.00 89.62 422 ASN A N 1
ATOM 3242 C CA . ASN A 1 422 ? 31.308 -0.954 -18.671 1.00 89.62 422 ASN A CA 1
ATOM 3243 C C . ASN A 1 422 ? 30.268 -2.080 -18.926 1.00 89.62 422 ASN A C 1
ATOM 3245 O O . ASN A 1 422 ? 30.464 -3.204 -18.463 1.00 89.62 422 ASN A O 1
ATOM 3249 N N . GLU A 1 423 ? 29.218 -1.836 -19.723 1.00 91.00 423 GLU A N 1
ATOM 3250 C CA . GLU A 1 423 ? 28.216 -2.849 -20.107 1.00 91.00 423 GLU A CA 1
ATOM 3251 C C . GLU A 1 423 ? 28.833 -3.904 -21.056 1.00 91.00 423 GLU A C 1
ATOM 3253 O O . GLU A 1 423 ? 29.472 -3.542 -22.046 1.00 91.00 423 GLU A O 1
ATOM 3258 N N . THR A 1 424 ? 28.628 -5.202 -20.781 1.00 92.56 424 THR A N 1
ATOM 3259 C CA . THR A 1 424 ? 29.024 -6.341 -21.654 1.00 92.56 424 THR A CA 1
ATOM 3260 C C . THR A 1 424 ? 27.842 -6.852 -22.491 1.00 92.56 424 THR A C 1
ATOM 3262 O O . THR A 1 424 ? 26.694 -6.515 -22.201 1.00 92.56 424 THR A O 1
ATOM 3265 N N . VAL A 1 425 ? 28.078 -7.751 -23.460 1.00 91.62 425 VAL A N 1
ATOM 3266 C CA . VAL A 1 425 ? 27.004 -8.415 -24.240 1.00 91.62 425 VAL A CA 1
ATOM 3267 C C . VAL A 1 425 ? 25.928 -9.064 -23.354 1.00 91.62 425 VAL A C 1
ATOM 3269 O O . VAL A 1 425 ? 24.735 -8.932 -23.623 1.00 91.62 425 VAL A O 1
ATOM 3272 N N . LEU A 1 426 ? 26.331 -9.662 -22.225 1.00 93.06 426 LEU A N 1
ATOM 3273 C CA . LEU A 1 426 ? 25.408 -10.253 -21.251 1.00 93.06 426 LEU A CA 1
ATOM 3274 C C . LEU A 1 426 ? 24.547 -9.207 -20.529 1.00 93.06 426 LEU A C 1
ATOM 3276 O O . LEU A 1 426 ? 23.411 -9.514 -20.183 1.00 93.06 426 LEU A O 1
ATOM 3280 N N . HIS A 1 427 ? 25.050 -7.983 -20.306 1.00 92.81 427 HIS A N 1
ATOM 3281 C CA . HIS A 1 427 ? 24.234 -6.904 -19.735 1.00 92.81 427 HIS A CA 1
ATOM 3282 C C . HIS A 1 427 ? 23.106 -6.534 -20.704 1.00 92.81 427 HIS A C 1
ATOM 3284 O O . HIS A 1 427 ? 21.963 -6.414 -20.273 1.00 92.81 427 HIS A O 1
ATOM 3290 N N . PHE A 1 428 ? 23.394 -6.420 -22.007 1.00 91.88 428 PHE A N 1
ATOM 3291 C CA . PHE A 1 428 ? 22.374 -6.138 -23.023 1.00 91.88 428 PHE A CA 1
ATOM 3292 C C . PHE A 1 428 ? 21.338 -7.266 -23.127 1.00 91.88 428 PHE A C 1
ATOM 3294 O O . PHE A 1 428 ? 20.148 -6.991 -22.980 1.00 91.88 428 PHE A O 1
ATOM 3301 N N . ALA A 1 429 ? 21.762 -8.528 -23.275 1.00 92.62 429 ALA A N 1
ATOM 3302 C CA . ALA A 1 429 ? 20.838 -9.669 -23.331 1.00 92.62 429 ALA A CA 1
ATOM 3303 C C . ALA A 1 429 ? 19.949 -9.768 -22.075 1.00 92.62 429 ALA A C 1
ATOM 3305 O O . ALA A 1 429 ? 18.728 -9.873 -22.177 1.00 92.62 429 ALA A O 1
ATOM 3306 N N . ALA A 1 430 ? 20.537 -9.641 -20.880 1.00 93.12 430 ALA A N 1
ATOM 3307 C CA . ALA A 1 430 ? 19.803 -9.696 -19.618 1.00 93.12 430 ALA A CA 1
ATOM 3308 C C . ALA A 1 430 ? 18.786 -8.553 -19.450 1.00 93.12 430 ALA A C 1
ATOM 3310 O O . ALA A 1 430 ? 17.659 -8.788 -19.015 1.00 93.12 430 ALA A O 1
ATOM 3311 N N . LYS A 1 431 ? 19.169 -7.326 -19.820 1.00 92.38 431 LYS A N 1
ATOM 3312 C CA . LYS A 1 431 ? 18.355 -6.097 -19.731 1.00 92.38 431 LYS A CA 1
ATOM 3313 C C . LYS A 1 431 ? 17.185 -6.095 -20.712 1.00 92.38 431 LYS A C 1
ATOM 3315 O O . LYS A 1 431 ? 16.134 -5.539 -20.410 1.00 92.38 431 LYS A O 1
ATOM 3320 N N . LEU A 1 432 ? 17.364 -6.746 -21.860 1.00 90.81 432 LEU A N 1
ATOM 3321 C CA . LEU A 1 432 ? 16.321 -6.985 -22.859 1.00 90.81 432 LEU A CA 1
ATOM 3322 C C . LEU A 1 432 ? 15.470 -8.231 -22.546 1.00 90.81 432 LEU A C 1
ATOM 3324 O O . LEU A 1 432 ? 14.382 -8.372 -23.093 1.00 90.81 432 LEU A O 1
ATOM 3328 N N . GLY A 1 433 ? 15.946 -9.108 -21.654 1.00 90.81 433 GLY A N 1
ATOM 3329 C CA . GLY A 1 433 ? 15.263 -10.330 -21.223 1.00 90.81 433 GLY A CA 1
ATOM 3330 C C . GLY A 1 433 ? 15.380 -11.517 -22.189 1.00 90.81 433 GLY A C 1
ATOM 3331 O O . GLY A 1 433 ? 14.728 -12.531 -21.947 1.00 90.81 433 GLY A O 1
ATOM 3332 N N . ASP A 1 434 ? 16.197 -11.396 -23.240 1.00 91.50 434 ASP A N 1
ATOM 3333 C CA . ASP A 1 434 ? 16.300 -12.344 -24.357 1.00 91.50 434 ASP A CA 1
ATOM 3334 C C . ASP A 1 434 ? 17.101 -13.601 -23.973 1.00 91.50 434 ASP A C 1
ATOM 3336 O O . ASP A 1 434 ? 18.316 -13.546 -23.761 1.00 91.50 434 ASP A O 1
ATOM 3340 N N . ASP A 1 435 ? 16.412 -14.740 -23.891 1.00 89.75 435 ASP A N 1
ATOM 3341 C CA . ASP A 1 435 ? 16.982 -16.030 -23.501 1.00 89.75 435 ASP A CA 1
ATOM 3342 C C . ASP A 1 435 ? 17.849 -16.667 -24.598 1.00 89.75 435 ASP A C 1
ATOM 3344 O O . ASP A 1 435 ? 18.714 -17.490 -24.290 1.00 89.75 435 ASP A O 1
ATOM 3348 N N . ARG A 1 436 ? 17.649 -16.293 -25.868 1.00 90.00 436 ARG A N 1
ATOM 3349 C CA . ARG A 1 436 ? 18.327 -16.889 -27.028 1.00 90.00 436 ARG A CA 1
ATOM 3350 C C . ARG A 1 436 ? 19.683 -16.249 -27.248 1.00 90.00 436 ARG A C 1
ATOM 3352 O O . ARG A 1 436 ? 20.687 -16.955 -27.241 1.00 90.00 436 ARG A O 1
ATOM 3359 N N . MET A 1 437 ? 19.731 -14.918 -27.291 1.00 89.19 437 MET A N 1
ATOM 3360 C CA . MET A 1 437 ? 20.998 -14.185 -27.281 1.00 89.19 437 MET A CA 1
ATOM 3361 C C . MET A 1 437 ? 21.796 -14.501 -26.005 1.00 89.19 437 MET A C 1
ATOM 3363 O O . MET A 1 437 ? 23.015 -14.632 -26.055 1.00 89.19 437 MET A O 1
ATOM 3367 N N . MET A 1 438 ? 21.128 -14.708 -24.859 1.00 91.31 438 MET A N 1
ATOM 3368 C CA . MET A 1 438 ? 21.789 -15.187 -23.638 1.00 91.31 438 MET A CA 1
ATOM 3369 C C . MET A 1 438 ? 22.425 -16.578 -23.825 1.00 91.31 438 MET A C 1
ATOM 3371 O O . MET A 1 438 ? 23.566 -16.774 -23.413 1.00 91.31 438 MET A O 1
ATOM 3375 N N . GLN A 1 439 ? 21.741 -17.534 -24.466 1.00 90.44 439 GLN A N 1
ATOM 3376 C CA . GLN A 1 439 ? 22.308 -18.852 -24.795 1.00 90.44 439 GLN A CA 1
ATOM 3377 C C . GLN A 1 439 ? 23.501 -18.750 -25.760 1.00 90.44 439 GLN A C 1
ATOM 3379 O O . GLN A 1 439 ? 24.540 -19.358 -25.502 1.00 90.44 439 GLN A O 1
ATOM 3384 N N . GLU A 1 440 ? 23.385 -17.949 -26.820 1.00 87.56 440 GLU A N 1
ATOM 3385 C CA . GLU A 1 440 ? 24.451 -17.715 -27.802 1.00 87.56 440 GLU A CA 1
ATOM 3386 C C . GLU A 1 440 ? 25.701 -17.115 -27.134 1.00 87.56 440 GLU A C 1
ATOM 3388 O O . GLU A 1 440 ? 26.782 -17.705 -27.211 1.00 87.56 440 GLU A O 1
ATOM 3393 N N . PHE A 1 441 ? 25.563 -16.026 -26.367 1.00 90.25 441 PHE A N 1
ATOM 3394 C CA . PHE A 1 441 ? 26.689 -15.417 -25.648 1.00 90.25 441 PHE A CA 1
ATOM 3395 C C . PHE A 1 441 ? 27.291 -16.331 -24.571 1.00 90.25 441 PHE A C 1
ATOM 3397 O O . PHE A 1 441 ? 28.504 -16.304 -24.370 1.00 90.25 441 PHE A O 1
ATOM 3404 N N . LEU A 1 442 ? 26.490 -17.147 -23.875 1.00 88.62 442 LEU A N 1
ATOM 3405 C CA . LEU A 1 442 ? 26.998 -18.112 -22.888 1.00 88.62 442 LEU A CA 1
ATOM 3406 C C . LEU A 1 442 ? 27.710 -19.315 -23.530 1.00 88.62 442 LEU A C 1
ATOM 3408 O O . LEU A 1 442 ? 28.528 -19.949 -22.862 1.00 88.62 442 LEU A O 1
ATOM 3412 N N . SER A 1 443 ? 27.439 -19.616 -24.804 1.00 87.50 443 SER A N 1
ATOM 3413 C CA . SER A 1 443 ? 28.158 -20.647 -25.568 1.00 87.50 443 SER A CA 1
ATOM 3414 C C . SER A 1 443 ? 29.548 -20.193 -26.042 1.00 87.50 443 SER A C 1
ATOM 3416 O O . SER A 1 443 ? 30.425 -21.028 -26.274 1.00 87.50 443 SER A O 1
ATOM 3418 N N . ALA A 1 444 ? 29.770 -18.878 -26.149 1.00 85.81 444 ALA A N 1
ATOM 3419 C CA . ALA A 1 444 ? 31.004 -18.301 -26.665 1.00 85.81 444 ALA A CA 1
ATOM 3420 C C . ALA A 1 444 ? 32.212 -18.508 -25.718 1.00 85.81 444 ALA A C 1
ATOM 3422 O O . ALA A 1 444 ? 32.079 -18.461 -24.486 1.00 85.81 444 ALA A O 1
ATOM 3423 N N . PRO A 1 445 ? 33.433 -18.690 -26.262 1.00 77.94 445 PRO A N 1
ATOM 3424 C CA . PRO A 1 445 ? 34.642 -18.816 -25.454 1.00 77.94 445 PRO A CA 1
ATOM 3425 C C . PRO A 1 445 ? 34.892 -17.557 -24.608 1.00 77.94 445 PRO A C 1
ATOM 3427 O O . PRO A 1 445 ? 34.488 -16.453 -24.952 1.00 77.94 445 PRO A O 1
ATOM 3430 N N . ASN A 1 446 ? 35.598 -17.716 -23.484 1.00 79.94 446 ASN A N 1
ATOM 3431 C CA . ASN A 1 446 ? 35.896 -16.658 -22.502 1.00 79.94 446 ASN A CA 1
ATOM 3432 C C . ASN A 1 446 ? 34.698 -16.035 -21.750 1.00 79.94 446 ASN A C 1
ATOM 3434 O O . ASN A 1 446 ? 34.943 -15.262 -20.821 1.00 79.94 446 ASN A O 1
ATOM 3438 N N . CYS A 1 447 ? 33.443 -16.399 -22.044 1.00 81.69 447 CYS A N 1
ATOM 3439 C CA . CYS A 1 447 ? 32.256 -15.810 -21.406 1.00 81.69 447 CYS A CA 1
ATOM 3440 C C . CYS A 1 447 ? 32.243 -15.907 -19.857 1.00 81.69 447 CYS A C 1
ATOM 3442 O O . CYS A 1 447 ? 31.762 -15.011 -19.163 1.00 81.69 447 CYS A O 1
ATOM 3444 N N . SER A 1 448 ? 32.901 -16.913 -19.270 1.00 82.12 448 SER A N 1
ATOM 3445 C CA . SER A 1 448 ? 33.078 -17.024 -17.810 1.00 82.12 448 SER A CA 1
ATOM 3446 C C . SER A 1 448 ? 33.783 -15.823 -17.152 1.00 82.12 448 SER A C 1
ATOM 3448 O O . SER A 1 448 ? 33.612 -15.601 -15.955 1.00 82.12 448 SER A O 1
ATOM 3450 N N . LYS A 1 449 ? 34.540 -15.014 -17.910 1.00 81.75 449 LYS A N 1
ATOM 3451 C CA . LYS A 1 449 ? 35.218 -13.799 -17.417 1.00 81.75 449 LYS A CA 1
ATOM 3452 C C . LYS A 1 449 ? 34.282 -12.596 -17.236 1.00 81.75 449 LYS A C 1
ATOM 3454 O O . LYS A 1 449 ? 34.668 -11.643 -16.563 1.00 81.75 449 LYS A O 1
ATOM 3459 N N . ILE A 1 450 ? 33.087 -12.608 -17.838 1.00 87.75 450 ILE A N 1
ATOM 3460 C CA . ILE A 1 450 ? 32.153 -11.465 -17.837 1.00 87.75 450 ILE A CA 1
ATOM 3461 C C . ILE A 1 450 ? 30.905 -11.650 -16.966 1.00 87.75 450 ILE A C 1
ATOM 3463 O O . ILE A 1 450 ? 30.211 -10.662 -16.731 1.00 87.75 450 ILE A O 1
ATOM 3467 N N . LEU A 1 451 ? 30.648 -12.853 -16.436 1.00 87.19 451 LEU A N 1
ATOM 3468 C CA . LEU A 1 451 ? 29.490 -13.151 -15.572 1.00 87.19 451 LEU A CA 1
ATOM 3469 C C . LEU A 1 451 ? 29.393 -12.221 -14.347 1.00 87.19 451 LEU A C 1
ATOM 3471 O O . LEU A 1 451 ? 28.320 -11.723 -14.022 1.00 87.19 451 LEU A O 1
ATOM 3475 N N . GLU A 1 452 ? 30.534 -11.950 -13.707 1.00 89.06 452 GLU A N 1
ATOM 3476 C CA . GLU A 1 452 ? 30.642 -11.127 -12.491 1.00 89.06 452 GLU A CA 1
ATOM 3477 C C . GLU A 1 452 ? 31.010 -9.660 -12.771 1.00 89.06 452 GLU A C 1
ATOM 3479 O O . GLU A 1 452 ? 31.194 -8.870 -11.838 1.00 89.06 452 GLU A O 1
ATOM 3484 N N . ARG A 1 453 ? 31.169 -9.279 -14.047 1.00 89.19 453 ARG A N 1
ATOM 3485 C CA . ARG A 1 453 ? 31.559 -7.913 -14.410 1.00 89.19 453 ARG A CA 1
ATOM 3486 C C . ARG A 1 453 ? 30.407 -6.956 -14.111 1.00 89.19 453 ARG A C 1
ATOM 3488 O O . ARG A 1 453 ? 29.243 -7.322 -14.254 1.00 89.19 453 ARG A O 1
ATOM 3495 N N . ARG A 1 454 ? 30.752 -5.744 -13.676 1.00 90.44 454 ARG A N 1
ATOM 3496 C CA . ARG A 1 454 ? 29.793 -4.699 -13.312 1.00 90.44 454 ARG A CA 1
ATOM 3497 C C . ARG A 1 454 ? 29.857 -3.523 -14.270 1.00 90.44 454 ARG A C 1
ATOM 3499 O O . ARG A 1 454 ? 30.955 -3.125 -14.663 1.00 90.44 454 ARG A O 1
ATOM 3506 N N . ASP A 1 455 ? 28.691 -2.973 -14.575 1.00 91.06 455 ASP A N 1
ATOM 3507 C CA . ASP A 1 455 ? 28.540 -1.679 -15.235 1.00 91.06 455 ASP A CA 1
ATOM 3508 C C . ASP A 1 455 ? 28.784 -0.497 -14.270 1.00 91.06 455 ASP A C 1
ATOM 3510 O O . ASP A 1 455 ? 29.002 -0.672 -13.066 1.00 91.06 455 ASP A O 1
ATOM 3514 N N . ASP A 1 456 ? 28.716 0.728 -14.796 1.00 89.25 456 ASP A N 1
ATOM 3515 C CA . ASP A 1 456 ? 28.853 1.978 -14.031 1.00 89.25 456 ASP A CA 1
ATOM 3516 C C . ASP A 1 456 ? 27.786 2.167 -12.929 1.00 89.25 456 ASP A C 1
ATOM 3518 O O . ASP A 1 456 ? 27.957 2.998 -12.035 1.00 89.25 456 ASP A O 1
ATOM 3522 N N . GLN A 1 457 ? 26.682 1.409 -12.959 1.00 86.69 457 GLN A N 1
ATOM 3523 C CA . GLN A 1 457 ? 25.653 1.405 -11.911 1.00 86.69 457 GLN A CA 1
ATOM 3524 C C . GLN A 1 457 ? 25.937 0.355 -10.820 1.00 86.69 457 GLN A C 1
ATOM 3526 O O . GLN A 1 457 ? 25.187 0.257 -9.845 1.00 86.69 457 GLN A O 1
ATOM 3531 N N . TYR A 1 458 ? 27.035 -0.400 -10.945 1.00 87.44 458 TYR A N 1
ATOM 3532 C CA . TYR A 1 458 ? 27.403 -1.578 -10.155 1.00 87.44 458 TYR A CA 1
ATOM 3533 C C . TYR A 1 458 ? 26.461 -2.788 -10.318 1.00 87.44 458 TYR A C 1
ATOM 3535 O O . TYR A 1 458 ? 26.487 -3.692 -9.476 1.00 87.44 458 TYR A O 1
ATOM 3543 N N . TYR A 1 459 ? 25.653 -2.833 -11.380 1.00 90.25 459 TYR A N 1
ATOM 3544 C CA . TYR A 1 459 ? 24.800 -3.979 -11.710 1.00 90.25 459 TYR A CA 1
ATOM 3545 C C . TYR A 1 459 ? 25.632 -5.028 -12.461 1.00 90.25 459 TYR A C 1
ATOM 3547 O O . TYR A 1 459 ? 26.548 -4.680 -13.198 1.00 90.25 459 TYR A O 1
ATOM 3555 N N . THR A 1 460 ? 25.332 -6.314 -12.261 1.00 91.94 460 THR A N 1
ATOM 3556 C CA . THR A 1 460 ? 25.853 -7.426 -13.082 1.00 91.94 460 THR A CA 1
ATOM 3557 C C . THR A 1 460 ? 24.782 -7.873 -14.092 1.00 91.94 460 THR A C 1
ATOM 3559 O O . THR A 1 460 ? 23.621 -7.462 -13.964 1.00 91.94 460 THR A O 1
ATOM 3562 N N . PRO A 1 461 ? 25.083 -8.765 -15.059 1.00 91.50 461 PRO A N 1
ATOM 3563 C CA . PRO A 1 461 ? 24.064 -9.338 -15.942 1.00 91.50 461 PRO A CA 1
ATOM 3564 C C . PRO A 1 461 ? 22.899 -9.980 -15.178 1.00 91.50 461 PRO A C 1
ATOM 3566 O O . PRO A 1 461 ? 21.743 -9.800 -15.549 1.00 91.50 461 PRO A O 1
ATOM 3569 N N . VAL A 1 462 ? 23.169 -10.652 -14.051 1.00 92.25 462 VAL A N 1
ATOM 3570 C CA . VAL A 1 462 ? 22.114 -11.238 -13.206 1.00 92.25 462 VAL A CA 1
ATOM 3571 C C . VAL A 1 462 ? 21.173 -10.150 -12.670 1.00 92.25 462 VAL A C 1
ATOM 3573 O O . VAL A 1 462 ? 19.962 -10.359 -12.608 1.00 92.25 462 VAL A O 1
ATOM 3576 N N . CYS A 1 463 ? 21.699 -8.974 -12.302 1.00 91.81 463 CYS A N 1
ATOM 3577 C CA . CYS A 1 463 ? 20.890 -7.854 -11.812 1.00 91.81 463 CYS A CA 1
ATOM 3578 C C . CYS A 1 463 ? 19.912 -7.356 -12.881 1.00 91.81 463 CYS A C 1
ATOM 3580 O O . CYS A 1 463 ? 18.725 -7.210 -12.592 1.00 91.81 463 CYS A O 1
ATOM 3582 N N . HIS A 1 464 ? 20.384 -7.189 -14.120 1.00 92.50 464 HIS A N 1
ATOM 3583 C CA . HIS A 1 464 ? 19.538 -6.808 -15.255 1.00 92.50 464 HIS A CA 1
ATOM 3584 C C . HIS A 1 464 ? 18.503 -7.887 -15.615 1.00 92.50 464 HIS A C 1
ATOM 3586 O O . HIS A 1 464 ? 17.378 -7.539 -15.953 1.00 92.50 464 HIS A O 1
ATOM 3592 N N . ALA A 1 465 ? 18.822 -9.180 -15.465 1.00 93.56 465 ALA A N 1
ATOM 3593 C CA . ALA A 1 465 ? 17.882 -10.281 -15.726 1.00 93.56 465 ALA A CA 1
ATOM 3594 C C . ALA A 1 465 ? 16.729 -10.342 -14.702 1.00 93.56 465 ALA A C 1
ATOM 3596 O O . ALA A 1 465 ? 15.586 -10.642 -15.050 1.00 93.56 465 ALA A O 1
ATOM 3597 N N . VAL A 1 466 ? 17.001 -10.009 -13.434 1.00 92.31 466 VAL A N 1
ATOM 3598 C CA . VAL A 1 466 ? 15.954 -9.841 -12.408 1.00 92.31 466 VAL A CA 1
ATOM 3599 C C . VAL A 1 466 ? 15.174 -8.534 -12.612 1.00 92.31 466 VAL A C 1
ATOM 3601 O O . VAL A 1 466 ? 13.984 -8.471 -12.291 1.00 92.31 466 VAL A O 1
ATOM 3604 N N . GLU A 1 467 ? 15.802 -7.499 -13.180 1.00 90.50 467 GLU A N 1
ATOM 3605 C CA . GLU A 1 467 ? 15.130 -6.235 -13.498 1.00 90.50 467 GLU A CA 1
ATOM 3606 C C . GLU A 1 467 ? 14.157 -6.363 -14.683 1.00 90.50 467 GLU A C 1
ATOM 3608 O O . GLU A 1 467 ? 13.007 -5.940 -14.567 1.00 90.50 467 GLU A O 1
ATOM 3613 N N . SER A 1 468 ? 14.557 -7.053 -15.758 1.00 90.81 468 SER A N 1
ATOM 3614 C CA . SER A 1 468 ? 13.698 -7.415 -16.900 1.00 90.81 468 SER A CA 1
ATOM 3615 C C . SER A 1 468 ? 12.670 -8.513 -16.589 1.00 90.81 468 SER A C 1
ATOM 3617 O O . SER A 1 468 ? 11.778 -8.773 -17.395 1.00 90.81 468 SER A O 1
ATOM 3619 N N . LYS A 1 469 ? 12.759 -9.131 -15.402 1.00 92.88 469 LYS A N 1
ATOM 3620 C CA . LYS A 1 469 ? 11.933 -10.258 -14.931 1.00 92.88 469 LYS A CA 1
ATOM 3621 C C . LYS A 1 469 ? 12.072 -11.546 -15.759 1.00 92.88 469 LYS A C 1
ATOM 3623 O O . LYS A 1 469 ? 11.213 -12.422 -15.657 1.00 92.88 469 LYS A O 1
ATOM 3628 N N . SER A 1 470 ? 13.145 -11.702 -16.537 1.00 92.94 470 SER A N 1
ATOM 3629 C CA . SER A 1 470 ? 13.384 -12.913 -17.330 1.00 92.94 470 SER A CA 1
ATOM 3630 C C . SER A 1 470 ? 13.932 -14.046 -16.454 1.00 92.94 470 SER A C 1
ATOM 3632 O O . SER A 1 470 ? 15.133 -14.142 -16.186 1.00 92.94 470 SER A O 1
ATOM 3634 N N . LEU A 1 471 ? 13.028 -14.917 -15.994 1.00 93.00 471 LEU A N 1
ATOM 3635 C CA . LEU A 1 471 ? 13.357 -16.104 -15.200 1.00 93.00 471 LEU A CA 1
ATOM 3636 C C . LEU A 1 471 ? 14.370 -17.009 -15.916 1.00 93.00 471 LEU A C 1
ATOM 3638 O O . LEU A 1 471 ? 15.279 -17.541 -15.280 1.00 93.00 471 LEU A O 1
ATOM 3642 N N . ASP A 1 472 ? 14.226 -17.189 -17.226 1.00 93.81 472 ASP A N 1
ATOM 3643 C CA . ASP A 1 472 ? 15.061 -18.120 -17.980 1.00 93.81 472 ASP A CA 1
ATOM 3644 C C . ASP A 1 472 ? 16.474 -17.570 -18.211 1.00 93.81 472 ASP A C 1
ATOM 3646 O O . ASP A 1 472 ? 17.435 -18.319 -18.047 1.00 93.81 472 ASP A O 1
ATOM 3650 N N . CYS A 1 473 ? 16.647 -16.253 -18.384 1.00 92.56 473 CYS A N 1
ATOM 3651 C CA . CYS A 1 473 ? 17.970 -15.622 -18.290 1.00 92.56 473 CYS A CA 1
ATOM 3652 C C . CYS A 1 473 ? 18.627 -15.838 -16.915 1.00 92.56 473 CYS A C 1
ATOM 3654 O O . CYS A 1 473 ? 19.825 -16.116 -16.848 1.00 92.56 473 CYS A O 1
ATOM 3656 N N . VAL A 1 474 ? 17.868 -15.774 -15.812 1.00 92.19 474 VAL A N 1
ATOM 3657 C CA . VAL A 1 474 ? 18.398 -16.058 -14.462 1.00 92.19 474 VAL A CA 1
ATOM 3658 C C . VAL A 1 474 ? 18.808 -17.533 -14.314 1.00 92.19 474 VAL A C 1
ATOM 3660 O O . VAL A 1 474 ? 19.880 -17.807 -13.770 1.00 92.19 474 VAL A O 1
ATOM 3663 N N . LYS A 1 475 ? 18.026 -18.485 -14.848 1.00 91.88 475 LYS A N 1
ATOM 3664 C CA . LYS A 1 475 ? 18.394 -19.918 -14.884 1.00 91.88 475 LYS A CA 1
ATOM 3665 C C . LYS A 1 475 ? 19.647 -20.171 -15.727 1.00 91.88 475 LYS A C 1
ATOM 3667 O O . LYS A 1 475 ? 20.528 -20.907 -15.295 1.00 91.88 475 LYS A O 1
ATOM 3672 N N . LEU A 1 476 ? 19.747 -19.567 -16.912 1.00 92.19 476 LEU A N 1
ATOM 3673 C CA . LEU A 1 476 ? 20.896 -19.706 -17.815 1.00 92.19 476 LEU A CA 1
ATOM 3674 C C . LEU A 1 476 ? 22.186 -19.181 -17.165 1.00 92.19 476 LEU A C 1
ATOM 3676 O O . LEU A 1 476 ? 23.203 -19.877 -17.151 1.00 92.19 476 LEU A O 1
ATOM 3680 N N . LEU A 1 477 ? 22.122 -18.004 -16.537 1.00 90.94 477 LEU A N 1
ATOM 3681 C CA . LEU A 1 477 ? 23.238 -17.438 -15.777 1.00 90.94 477 LEU A CA 1
ATOM 3682 C C . LEU A 1 477 ? 23.610 -18.323 -14.571 1.00 90.94 477 LEU A C 1
ATOM 3684 O O . LEU A 1 477 ? 24.792 -18.609 -14.374 1.00 90.94 477 LEU A O 1
ATOM 3688 N N . SER A 1 478 ? 22.632 -18.846 -13.822 1.00 89.81 478 SER A N 1
ATOM 3689 C CA . SER A 1 478 ? 22.862 -19.814 -12.734 1.00 89.81 478 SER A CA 1
ATOM 3690 C C . SER A 1 478 ? 23.561 -21.094 -13.225 1.00 89.81 478 SER A C 1
ATOM 3692 O O . SER A 1 478 ? 24.584 -21.489 -12.665 1.00 89.81 478 SER A O 1
ATOM 3694 N N . ASN A 1 479 ? 23.104 -21.680 -14.338 1.00 89.56 479 ASN A N 1
ATOM 3695 C CA . ASN A 1 479 ? 23.729 -22.851 -14.969 1.00 89.56 479 ASN A CA 1
ATOM 3696 C C . ASN A 1 479 ? 25.189 -22.583 -15.387 1.00 89.56 479 ASN A C 1
ATOM 3698 O O . ASN A 1 479 ? 26.038 -23.469 -15.273 1.00 89.56 479 ASN A O 1
ATOM 3702 N N . SER A 1 480 ? 25.506 -21.353 -15.812 1.00 87.88 480 SER A N 1
ATOM 3703 C CA . SER A 1 480 ? 26.878 -20.914 -16.120 1.00 87.88 480 SER A CA 1
ATOM 3704 C C . SER A 1 480 ? 27.760 -20.647 -14.884 1.00 87.88 480 SER A C 1
ATOM 3706 O O . SER A 1 480 ? 28.945 -20.348 -15.029 1.00 87.88 480 SER A O 1
ATOM 3708 N N . LYS A 1 481 ? 27.208 -20.814 -13.670 1.00 86.00 481 LYS A N 1
ATOM 3709 C CA . LYS A 1 481 ? 27.810 -20.519 -12.354 1.00 86.00 481 LYS A CA 1
ATOM 3710 C C . LYS A 1 481 ? 28.013 -19.027 -12.057 1.00 86.00 481 LYS A C 1
ATOM 3712 O O . LYS A 1 481 ? 28.924 -18.675 -11.308 1.00 86.00 481 LYS A O 1
ATOM 3717 N N . ALA A 1 482 ? 27.158 -18.159 -12.599 1.00 86.88 482 ALA A N 1
ATOM 3718 C CA . ALA A 1 482 ? 27.079 -16.767 -12.158 1.00 86.88 482 ALA A CA 1
ATOM 3719 C C . ALA A 1 482 ? 26.588 -16.678 -10.701 1.00 86.88 482 ALA A C 1
ATOM 3721 O O . ALA A 1 482 ? 25.758 -17.472 -10.250 1.00 86.88 482 ALA A O 1
ATOM 3722 N N . ASN A 1 483 ? 27.088 -15.697 -9.959 1.00 86.06 483 ASN A N 1
ATOM 3723 C CA . ASN A 1 483 ? 26.811 -15.525 -8.541 1.00 86.06 483 ASN A CA 1
ATOM 3724 C C . ASN A 1 483 ? 25.431 -14.892 -8.298 1.00 86.06 483 ASN A C 1
ATOM 3726 O O . ASN A 1 483 ? 25.196 -13.722 -8.605 1.00 86.06 483 ASN A O 1
ATOM 3730 N N . LEU A 1 484 ? 24.520 -15.638 -7.672 1.00 85.81 484 LEU A N 1
ATOM 3731 C CA . LEU A 1 484 ? 23.181 -15.142 -7.332 1.00 85.81 484 LEU A CA 1
ATOM 3732 C C . LEU A 1 484 ? 23.149 -14.358 -6.002 1.00 85.81 484 LEU A C 1
ATOM 3734 O O . LEU A 1 484 ? 22.173 -13.667 -5.711 1.00 85.81 484 LEU A O 1
ATOM 3738 N N . ALA A 1 485 ? 24.235 -14.392 -5.219 1.00 84.44 485 ALA A N 1
ATOM 3739 C CA . ALA A 1 485 ? 24.381 -13.670 -3.951 1.00 84.44 485 ALA A CA 1
ATOM 3740 C C . ALA A 1 485 ? 24.812 -12.192 -4.105 1.00 84.44 485 ALA A C 1
ATOM 3742 O O . ALA A 1 485 ? 25.151 -11.528 -3.119 1.00 84.44 485 ALA A O 1
ATOM 3743 N N . VAL A 1 486 ? 24.810 -11.656 -5.331 1.00 85.44 486 VAL A N 1
ATOM 3744 C CA . VAL A 1 486 ? 25.193 -10.267 -5.633 1.00 85.44 486 VAL A CA 1
ATOM 3745 C C . VAL A 1 486 ? 24.260 -9.253 -4.950 1.00 85.44 486 VAL A C 1
ATOM 3747 O O . VAL A 1 486 ? 23.056 -9.465 -4.782 1.00 85.44 486 VAL A O 1
ATOM 3750 N N . THR A 1 487 ? 24.839 -8.114 -4.558 1.00 85.12 487 THR A N 1
ATOM 3751 C CA . THR A 1 487 ? 24.114 -6.952 -4.032 1.00 85.12 487 THR A CA 1
ATOM 3752 C C . THR A 1 487 ? 24.359 -5.712 -4.886 1.00 85.12 487 THR A C 1
ATOM 3754 O O . THR A 1 487 ? 25.515 -5.332 -5.092 1.00 85.12 487 THR A O 1
ATOM 3757 N N . VAL A 1 488 ? 23.278 -5.050 -5.297 1.00 83.88 488 VAL A N 1
ATOM 3758 C CA . VAL A 1 488 ? 23.301 -3.740 -5.974 1.00 83.88 488 VAL A CA 1
ATOM 3759 C C . VAL A 1 488 ? 23.506 -2.598 -4.951 1.00 83.88 488 VAL A C 1
ATOM 3761 O O . VAL A 1 488 ? 23.438 -2.850 -3.735 1.00 83.88 488 VAL A O 1
ATOM 3764 N N . PRO A 1 489 ? 23.765 -1.342 -5.380 1.00 80.50 489 PRO A N 1
ATOM 3765 C CA . PRO A 1 489 ? 23.899 -0.203 -4.468 1.00 80.50 489 PRO A CA 1
ATOM 3766 C C . PRO A 1 489 ? 22.753 -0.100 -3.450 1.00 80.50 489 PRO A C 1
ATOM 3768 O O . PRO A 1 489 ? 21.600 -0.410 -3.740 1.00 80.50 489 PRO A O 1
ATOM 3771 N N . GLY A 1 490 ? 23.091 0.285 -2.216 1.00 71.94 490 GLY A N 1
ATOM 3772 C CA . GLY A 1 490 ? 22.187 0.232 -1.058 1.00 71.94 490 GLY A CA 1
ATOM 3773 C C . GLY A 1 490 ? 22.209 -1.092 -0.270 1.00 71.94 490 GLY A C 1
ATOM 3774 O O . GLY A 1 490 ? 21.580 -1.187 0.789 1.00 71.94 490 GLY A O 1
ATOM 3775 N N . ASN A 1 491 ? 22.981 -2.087 -0.732 1.00 79.62 491 ASN A N 1
ATOM 3776 C CA . ASN A 1 491 ? 23.045 -3.468 -0.219 1.00 79.62 491 ASN A CA 1
ATOM 3777 C C . ASN A 1 491 ? 21.765 -4.297 -0.448 1.00 79.62 491 ASN A C 1
ATOM 3779 O O . ASN A 1 491 ? 21.525 -5.266 0.276 1.00 79.62 491 ASN A O 1
ATOM 3783 N N . LEU A 1 492 ? 20.944 -3.942 -1.442 1.00 84.56 492 LEU A N 1
ATOM 3784 C CA . LEU A 1 492 ? 19.781 -4.746 -1.822 1.00 84.56 492 LEU A CA 1
ATOM 3785 C C . LEU A 1 492 ? 20.256 -6.043 -2.496 1.00 84.56 492 LEU A C 1
ATOM 3787 O O . LEU A 1 492 ? 21.093 -6.005 -3.397 1.00 84.56 492 LEU A O 1
ATOM 3791 N N . THR A 1 493 ? 19.730 -7.188 -2.057 1.00 88.62 493 THR A N 1
ATOM 3792 C CA . THR A 1 493 ? 19.994 -8.498 -2.685 1.00 88.62 493 THR A CA 1
ATOM 3793 C C . THR A 1 493 ? 19.067 -8.724 -3.878 1.00 88.62 493 THR A C 1
ATOM 3795 O O . THR A 1 493 ? 18.041 -8.056 -4.019 1.00 88.62 493 THR A O 1
ATOM 3798 N N . MET A 1 494 ? 19.370 -9.731 -4.695 1.00 89.00 494 MET A N 1
ATOM 3799 C CA . MET A 1 494 ? 18.529 -10.150 -5.824 1.00 89.00 494 MET A CA 1
ATOM 3800 C C . MET A 1 494 ? 17.067 -10.425 -5.423 1.00 89.00 494 MET A C 1
ATOM 3802 O O . MET A 1 494 ? 16.147 -10.018 -6.130 1.00 89.00 494 MET A O 1
ATOM 3806 N N . LEU A 1 495 ? 16.836 -10.994 -4.231 1.00 90.12 495 LEU A N 1
ATOM 3807 C CA . LEU A 1 495 ? 15.494 -11.190 -3.665 1.00 90.12 495 LEU A CA 1
ATOM 3808 C C . LEU A 1 495 ? 14.755 -9.871 -3.375 1.00 90.12 495 LEU A C 1
ATOM 3810 O O . LEU A 1 495 ? 13.543 -9.805 -3.564 1.00 90.12 495 LEU A O 1
ATOM 3814 N N . HIS A 1 496 ? 15.455 -8.805 -2.966 1.00 89.69 496 HIS A N 1
ATOM 3815 C CA . HIS A 1 496 ? 14.826 -7.488 -2.797 1.00 89.69 496 HIS A CA 1
ATOM 3816 C C . HIS A 1 496 ? 14.362 -6.920 -4.140 1.00 89.69 496 HIS A C 1
ATOM 3818 O O . HIS A 1 496 ? 13.287 -6.334 -4.204 1.00 89.69 496 HIS A O 1
ATOM 3824 N N . LYS A 1 497 ? 15.153 -7.096 -5.208 1.00 89.06 497 LYS A N 1
ATOM 3825 C CA . LYS A 1 497 ? 14.802 -6.623 -6.555 1.00 89.06 497 LYS A CA 1
ATOM 3826 C C . LYS A 1 497 ? 13.656 -7.429 -7.170 1.00 89.06 497 LYS A C 1
ATOM 3828 O O . LYS A 1 497 ? 12.718 -6.833 -7.690 1.00 89.06 497 LYS A O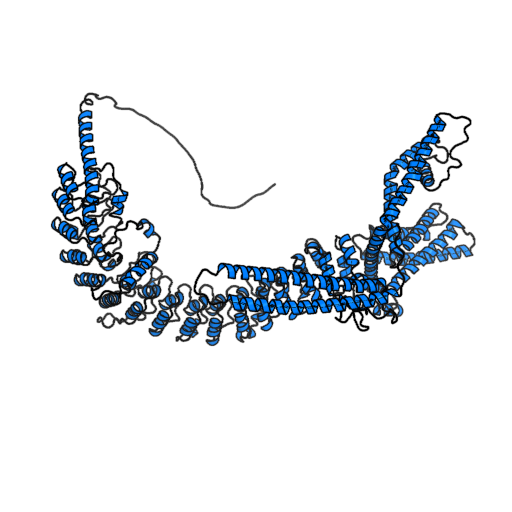 1
ATOM 3833 N N . ALA A 1 498 ? 13.654 -8.752 -7.013 1.00 92.38 498 ALA A N 1
ATOM 3834 C CA . ALA A 1 498 ? 12.527 -9.593 -7.423 1.00 92.38 498 ALA A CA 1
ATOM 3835 C C . ALA A 1 498 ? 11.227 -9.250 -6.654 1.00 92.38 498 ALA A C 1
ATOM 3837 O O . ALA A 1 498 ? 10.143 -9.240 -7.240 1.00 92.38 498 ALA A O 1
ATOM 3838 N N . ALA A 1 499 ? 11.330 -8.881 -5.368 1.00 91.62 499 ALA A N 1
ATOM 3839 C CA . ALA A 1 499 ? 10.203 -8.386 -4.572 1.00 91.62 499 ALA A CA 1
ATOM 3840 C C . ALA A 1 499 ? 9.773 -6.947 -4.933 1.00 91.62 499 ALA A C 1
ATOM 3842 O O . ALA A 1 499 ? 8.580 -6.656 -4.911 1.00 91.62 499 ALA A O 1
ATOM 3843 N N . GLU A 1 500 ? 10.702 -6.052 -5.296 1.00 90.88 500 GLU A N 1
ATOM 3844 C CA . GLU A 1 500 ? 10.400 -4.695 -5.796 1.00 90.88 500 GLU A CA 1
ATOM 3845 C C . GLU A 1 500 ? 9.637 -4.754 -7.135 1.00 90.88 500 GLU A C 1
ATOM 3847 O O . GLU A 1 500 ? 8.736 -3.946 -7.361 1.00 90.88 500 GLU A O 1
ATOM 3852 N N . ASN A 1 501 ? 9.933 -5.763 -7.964 1.00 90.25 501 ASN A N 1
ATOM 3853 C CA . ASN A 1 501 ? 9.398 -5.929 -9.317 1.00 90.25 501 ASN A CA 1
ATOM 3854 C C . ASN A 1 501 ? 8.147 -6.822 -9.438 1.00 90.25 501 ASN A C 1
ATOM 3856 O O . ASN A 1 501 ? 7.588 -6.907 -10.534 1.00 90.25 501 ASN A O 1
ATOM 3860 N N . ASN A 1 502 ? 7.686 -7.465 -8.360 1.00 93.88 502 ASN A N 1
ATOM 3861 C CA . ASN A 1 502 ? 6.643 -8.505 -8.388 1.00 93.88 502 ASN A CA 1
ATOM 3862 C C . ASN A 1 502 ? 6.979 -9.681 -9.333 1.00 93.88 502 ASN A C 1
ATOM 3864 O O . ASN A 1 502 ? 6.273 -9.911 -10.315 1.00 93.88 502 ASN A O 1
ATOM 3868 N N . SER A 1 503 ? 8.069 -10.397 -9.041 1.00 94.25 503 SER A N 1
ATOM 3869 C CA . SER A 1 503 ? 8.537 -11.564 -9.808 1.00 94.25 503 SER A CA 1
ATOM 3870 C C . SER A 1 503 ? 8.555 -12.837 -8.935 1.00 94.25 503 SER A C 1
ATOM 3872 O O . SER A 1 503 ? 9.632 -13.233 -8.474 1.00 94.25 503 SER A O 1
ATOM 3874 N N . PRO A 1 504 ? 7.398 -13.479 -8.661 1.00 93.06 504 PRO A N 1
ATOM 3875 C CA . PRO A 1 504 ? 7.311 -14.607 -7.728 1.00 93.06 504 PRO A CA 1
ATOM 3876 C C . PRO A 1 504 ? 8.138 -15.824 -8.167 1.00 93.06 504 PRO A C 1
ATOM 3878 O O . PRO A 1 504 ? 8.826 -16.408 -7.336 1.00 93.06 504 PRO A O 1
ATOM 3881 N N . ASP A 1 505 ? 8.180 -16.159 -9.459 1.00 93.50 505 ASP A N 1
ATOM 3882 C CA . ASP A 1 505 ? 8.933 -17.325 -9.954 1.00 93.50 505 ASP A CA 1
ATOM 3883 C C . ASP A 1 505 ? 10.452 -17.158 -9.785 1.00 93.50 505 ASP A C 1
ATOM 3885 O O . ASP A 1 505 ? 11.175 -18.109 -9.487 1.00 93.50 505 ASP A O 1
ATOM 3889 N N . ILE A 1 506 ? 10.940 -15.919 -9.923 1.00 92.62 506 ILE A N 1
ATOM 3890 C CA . ILE A 1 506 ? 12.343 -15.568 -9.666 1.00 92.62 506 ILE A CA 1
ATOM 3891 C C . ILE A 1 506 ? 12.642 -15.647 -8.166 1.00 92.62 506 ILE A C 1
ATOM 3893 O O . ILE A 1 506 ? 13.713 -16.119 -7.792 1.00 92.62 506 ILE A O 1
ATOM 3897 N N . ILE A 1 507 ? 11.709 -15.238 -7.299 1.00 92.19 507 ILE A N 1
ATOM 3898 C CA . ILE A 1 507 ? 11.840 -15.425 -5.846 1.00 92.19 507 ILE A CA 1
ATOM 3899 C C . ILE A 1 507 ? 11.918 -16.914 -5.504 1.00 92.19 507 ILE A C 1
ATOM 3901 O O . ILE A 1 507 ? 12.824 -17.301 -4.771 1.00 92.19 507 ILE A O 1
ATOM 3905 N N . ALA A 1 508 ? 11.021 -17.740 -6.049 1.00 91.38 508 ALA A N 1
ATOM 3906 C CA . ALA A 1 508 ? 11.013 -19.180 -5.816 1.00 91.38 508 ALA A CA 1
ATOM 3907 C C . ALA A 1 508 ? 12.343 -19.821 -6.251 1.00 91.38 508 ALA A C 1
ATOM 3909 O O . ALA A 1 508 ? 12.980 -20.513 -5.457 1.00 91.38 508 ALA A O 1
ATOM 3910 N N . PHE A 1 509 ? 12.826 -19.513 -7.461 1.00 91.00 509 PHE A N 1
ATOM 3911 C CA . PHE A 1 509 ? 14.120 -20.000 -7.945 1.00 91.00 509 PHE A CA 1
ATOM 3912 C C . PHE A 1 509 ? 15.286 -19.548 -7.047 1.00 91.00 509 PHE A C 1
ATOM 3914 O O . PHE A 1 509 ? 16.027 -20.387 -6.532 1.00 91.00 509 PHE A O 1
ATOM 3921 N N . LEU A 1 510 ? 15.413 -18.242 -6.779 1.00 88.56 510 LEU A N 1
ATOM 3922 C CA . LEU A 1 510 ? 16.480 -17.691 -5.934 1.00 88.56 510 LEU A CA 1
ATOM 3923 C C . LEU A 1 510 ? 16.441 -18.234 -4.496 1.00 88.56 510 LEU A C 1
ATOM 3925 O O . LEU A 1 510 ? 17.493 -18.431 -3.900 1.00 88.56 510 LEU A O 1
ATOM 3929 N N . ALA A 1 511 ? 15.261 -18.503 -3.933 1.00 84.69 511 ALA A N 1
ATOM 3930 C CA . ALA A 1 511 ? 15.126 -19.090 -2.600 1.00 84.69 511 ALA A CA 1
ATOM 3931 C C . ALA A 1 511 ? 15.483 -20.589 -2.556 1.00 84.69 511 ALA A C 1
ATOM 3933 O O . ALA A 1 511 ? 15.869 -21.101 -1.502 1.00 84.69 511 ALA A O 1
ATOM 3934 N N . THR A 1 512 ? 15.403 -21.305 -3.685 1.00 84.69 512 THR A N 1
ATOM 3935 C CA . THR A 1 512 ? 15.900 -22.690 -3.775 1.00 84.69 512 THR A CA 1
ATOM 3936 C C . THR A 1 512 ? 17.419 -22.798 -3.928 1.00 84.69 512 THR A C 1
ATOM 3938 O O . THR A 1 512 ? 17.960 -23.868 -3.647 1.00 84.69 512 THR A O 1
ATOM 3941 N N . ASP A 1 513 ? 18.121 -21.725 -4.299 1.00 83.75 513 ASP A N 1
ATOM 3942 C CA . ASP A 1 513 ? 19.566 -21.747 -4.549 1.00 83.75 513 ASP A CA 1
ATOM 3943 C C . ASP A 1 513 ? 20.417 -21.812 -3.262 1.00 83.75 513 ASP A C 1
ATOM 3945 O O . ASP A 1 513 ? 20.177 -21.118 -2.270 1.00 83.75 513 ASP A O 1
ATOM 3949 N N . GLU A 1 514 ? 21.453 -22.651 -3.280 1.00 74.00 514 GLU A N 1
ATOM 3950 C CA . GLU A 1 514 ? 22.323 -22.887 -2.123 1.00 74.00 514 GLU A CA 1
ATOM 3951 C C . GLU A 1 514 ? 23.211 -21.685 -1.762 1.00 74.00 514 GLU A C 1
ATOM 3953 O O . GLU A 1 514 ? 23.458 -21.449 -0.578 1.00 74.00 514 GLU A O 1
ATOM 3958 N N . SER A 1 515 ? 23.649 -20.875 -2.734 1.00 74.62 515 SER A N 1
ATOM 3959 C CA . SER A 1 515 ? 24.463 -19.676 -2.462 1.00 74.62 515 SER A CA 1
ATOM 3960 C C . SER A 1 515 ? 23.670 -18.596 -1.717 1.00 74.62 515 SER A C 1
ATOM 3962 O O . SER A 1 515 ? 24.221 -17.878 -0.877 1.00 74.62 515 SER A O 1
ATOM 3964 N N . VAL A 1 516 ? 22.361 -18.527 -1.978 1.00 76.94 516 VAL A N 1
ATOM 3965 C CA . VAL A 1 516 ? 21.422 -17.585 -1.357 1.00 76.94 516 VAL A CA 1
ATOM 3966 C C . VAL A 1 516 ? 21.071 -18.024 0.070 1.00 76.94 516 VAL A C 1
ATOM 3968 O O . VAL A 1 516 ? 21.069 -17.190 0.982 1.00 76.94 516 VAL A O 1
ATOM 3971 N N . LYS A 1 517 ? 20.851 -19.330 0.287 1.00 72.38 517 LYS A N 1
ATOM 3972 C CA . LYS A 1 517 ? 20.608 -19.924 1.617 1.00 72.38 517 LYS A CA 1
ATOM 3973 C C . LYS A 1 517 ? 21.817 -19.813 2.545 1.00 72.38 517 LYS A C 1
ATOM 3975 O O . LYS A 1 517 ? 21.669 -19.389 3.686 1.00 72.38 517 LYS A O 1
ATOM 3980 N N . GLN A 1 518 ? 23.016 -20.163 2.068 1.00 60.69 518 GLN A N 1
ATOM 3981 C CA . GLN A 1 518 ? 24.234 -20.205 2.895 1.00 60.69 518 GLN A CA 1
ATOM 3982 C C . GLN A 1 518 ? 24.646 -18.834 3.460 1.00 60.69 518 GLN A C 1
ATOM 3984 O O . GLN A 1 518 ? 25.393 -18.775 4.435 1.00 60.69 518 GLN A O 1
ATOM 3989 N N . GLN A 1 519 ? 24.150 -17.738 2.877 1.00 64.62 519 GLN A N 1
ATOM 3990 C CA . GLN A 1 519 ? 24.380 -16.365 3.343 1.00 64.62 519 GLN A CA 1
ATOM 3991 C C . GLN A 1 519 ? 23.146 -15.712 4.006 1.00 64.62 519 GLN A C 1
ATOM 3993 O O . GLN A 1 519 ? 23.181 -14.513 4.281 1.00 64.62 519 GLN A O 1
ATOM 3998 N N . ASP A 1 520 ? 22.059 -16.465 4.228 1.00 73.94 520 ASP A N 1
ATOM 3999 C CA . ASP A 1 520 ? 20.768 -15.990 4.762 1.00 73.94 520 ASP A CA 1
ATOM 4000 C C . ASP A 1 520 ? 20.249 -14.694 4.093 1.00 73.94 520 ASP A C 1
ATOM 4002 O O . ASP A 1 520 ? 19.791 -13.733 4.722 1.00 73.94 520 ASP A O 1
ATOM 4006 N N . LEU A 1 521 ? 20.338 -14.632 2.759 1.00 79.94 521 LEU A N 1
ATOM 4007 C CA . LEU A 1 521 ? 19.962 -13.428 2.001 1.00 79.94 521 LEU A CA 1
ATOM 4008 C C . LEU A 1 521 ? 18.447 -13.189 1.942 1.00 79.94 521 LEU A C 1
ATOM 4010 O O . LEU A 1 521 ? 18.023 -12.126 1.481 1.00 79.94 521 LEU A O 1
ATOM 4014 N N . VAL A 1 522 ? 17.658 -14.167 2.395 1.00 80.12 522 VAL A N 1
ATOM 4015 C CA . VAL A 1 522 ? 16.197 -14.104 2.519 1.00 80.12 522 VAL A CA 1
ATOM 4016 C C . VAL A 1 522 ? 15.795 -13.159 3.656 1.00 80.12 522 VAL A C 1
ATOM 4018 O O . VAL A 1 522 ? 14.861 -12.376 3.498 1.00 80.12 522 VAL A O 1
ATOM 4021 N N . ASN A 1 523 ? 16.538 -13.177 4.769 1.00 83.12 523 ASN A N 1
ATOM 4022 C CA . ASN A 1 523 ? 16.264 -12.365 5.961 1.00 83.12 523 ASN A CA 1
ATOM 4023 C C . ASN A 1 523 ? 17.137 -11.101 6.057 1.00 83.12 523 ASN A C 1
ATOM 4025 O O . ASN A 1 523 ? 16.873 -10.213 6.869 1.00 83.12 523 ASN A O 1
ATOM 4029 N N . LYS A 1 524 ? 18.169 -10.990 5.210 1.00 82.94 524 LYS A N 1
ATOM 4030 C CA . LYS A 1 524 ? 19.083 -9.842 5.147 1.00 82.94 524 LYS A CA 1
ATOM 4031 C C . LYS A 1 524 ? 18.335 -8.522 4.924 1.00 82.94 524 LYS A C 1
ATOM 4033 O O . LYS A 1 524 ? 17.589 -8.370 3.963 1.00 82.94 524 LYS A O 1
ATOM 4038 N N . VAL A 1 525 ? 18.606 -7.551 5.792 1.00 82.69 525 VAL A N 1
ATOM 4039 C CA . VAL A 1 525 ? 18.037 -6.194 5.760 1.00 82.69 525 VAL A CA 1
ATOM 4040 C C . VAL A 1 525 ? 18.999 -5.239 5.035 1.00 82.69 525 VAL A C 1
ATOM 4042 O O . VAL A 1 525 ? 20.210 -5.278 5.279 1.00 82.69 525 VAL A O 1
ATOM 4045 N N . CYS A 1 526 ? 18.490 -4.379 4.144 1.00 80.81 526 CYS A N 1
ATOM 4046 C CA . CYS A 1 526 ? 19.298 -3.356 3.461 1.00 80.81 526 CYS A CA 1
ATOM 4047 C C . CYS A 1 526 ? 19.781 -2.247 4.432 1.00 80.81 526 CYS A C 1
ATOM 4049 O O . CYS A 1 526 ? 19.402 -2.233 5.602 1.00 80.81 526 CYS A O 1
ATOM 4051 N N . ARG A 1 527 ? 20.664 -1.328 3.999 1.00 63.16 527 ARG A N 1
ATOM 4052 C CA . ARG A 1 527 ? 21.321 -0.375 4.936 1.00 63.16 527 ARG A CA 1
ATOM 4053 C C . ARG A 1 527 ? 21.339 1.106 4.554 1.00 63.16 527 ARG A C 1
ATOM 4055 O O . ARG A 1 527 ? 21.747 1.905 5.385 1.00 63.16 527 ARG A O 1
ATOM 4062 N N . LEU A 1 528 ? 20.940 1.488 3.342 1.00 52.00 528 LEU A N 1
ATOM 4063 C CA . LEU A 1 528 ? 21.060 2.874 2.868 1.00 52.00 528 LEU A CA 1
ATOM 4064 C C . LEU A 1 528 ? 19.802 3.327 2.126 1.00 52.00 528 LEU A C 1
ATOM 4066 O O . LEU A 1 528 ? 19.287 2.587 1.291 1.00 52.00 528 LEU A O 1
ATOM 4070 N N . GLU A 1 529 ? 19.362 4.549 2.447 1.00 53.44 529 GLU A N 1
ATOM 4071 C CA . GLU A 1 529 ? 18.375 5.425 1.775 1.00 53.44 529 GLU A CA 1
ATOM 4072 C C . GLU A 1 529 ? 16.950 4.877 1.547 1.00 53.44 529 GLU A C 1
ATOM 4074 O O . GLU A 1 529 ? 15.982 5.574 1.837 1.00 53.44 529 GLU A O 1
ATOM 4079 N N . LYS A 1 530 ? 16.778 3.610 1.150 1.00 51.53 530 LYS A N 1
ATOM 4080 C CA . LYS A 1 530 ? 15.488 2.887 1.107 1.00 51.53 530 LYS A CA 1
ATOM 4081 C C . LYS A 1 530 ? 15.141 2.161 2.422 1.00 51.53 530 LYS A C 1
ATOM 4083 O O . LYS A 1 530 ? 14.355 1.219 2.433 1.00 51.53 530 LYS A O 1
ATOM 4088 N N . GLY A 1 531 ? 15.698 2.617 3.544 1.00 55.53 531 GLY A N 1
ATOM 4089 C CA . GLY A 1 531 ? 15.031 2.488 4.843 1.00 55.53 531 GLY A CA 1
ATOM 4090 C C . GLY A 1 531 ? 15.125 1.161 5.603 1.00 55.53 531 GLY A C 1
ATOM 4091 O O . GLY A 1 531 ? 14.335 0.942 6.517 1.00 55.53 531 GLY A O 1
ATOM 4092 N N . GLY A 1 532 ? 16.079 0.286 5.288 1.00 74.94 532 GLY A N 1
ATOM 4093 C CA . GLY A 1 532 ? 16.325 -0.897 6.116 1.00 74.94 532 GLY A CA 1
ATOM 4094 C C . GLY A 1 532 ? 15.164 -1.885 6.121 1.00 74.94 532 GLY A C 1
ATOM 4095 O O . GLY A 1 532 ? 14.632 -2.223 7.174 1.00 74.94 532 GLY A O 1
ATOM 4096 N N . VAL A 1 533 ? 14.776 -2.330 4.931 1.00 87.12 533 VAL A N 1
ATOM 4097 C CA . VAL A 1 533 ? 13.769 -3.368 4.686 1.00 87.12 533 VAL A CA 1
ATOM 4098 C C . VAL A 1 533 ? 14.439 -4.694 4.311 1.00 87.12 533 VAL A C 1
ATOM 4100 O O . VAL A 1 533 ? 15.576 -4.698 3.844 1.00 87.12 533 VAL A O 1
ATOM 4103 N N . ALA A 1 534 ? 13.725 -5.804 4.505 1.00 90.19 534 ALA A N 1
ATOM 4104 C CA . ALA A 1 534 ? 14.047 -7.122 3.935 1.00 90.19 534 ALA A CA 1
ATOM 4105 C C . ALA A 1 534 ? 13.127 -7.410 2.721 1.00 90.19 534 ALA A C 1
ATOM 4107 O O . ALA A 1 534 ? 12.127 -6.699 2.556 1.00 90.19 534 ALA A O 1
ATOM 4108 N N . PRO A 1 535 ? 13.355 -8.460 1.904 1.00 90.81 535 PRO A N 1
ATOM 4109 C CA . PRO A 1 535 ? 12.500 -8.784 0.754 1.00 90.81 535 PRO A CA 1
ATOM 4110 C C . PRO A 1 535 ? 11.009 -8.912 1.115 1.00 90.81 535 PRO A C 1
ATOM 4112 O O . PRO A 1 535 ? 10.151 -8.345 0.437 1.00 90.81 535 PRO A O 1
ATOM 4115 N N . LEU A 1 536 ? 10.702 -9.568 2.243 1.00 92.69 536 LEU A N 1
ATOM 4116 C CA . LEU A 1 536 ? 9.328 -9.759 2.727 1.00 92.69 536 LEU A CA 1
ATOM 4117 C C . LEU A 1 536 ? 8.648 -8.435 3.099 1.00 92.69 536 LEU A C 1
ATOM 4119 O O . LEU A 1 536 ? 7.453 -8.269 2.866 1.00 92.69 536 LEU A O 1
ATOM 4123 N N . HIS A 1 537 ? 9.408 -7.463 3.612 1.00 91.88 537 HIS A N 1
ATOM 4124 C CA . HIS A 1 537 ? 8.896 -6.125 3.904 1.00 91.88 537 HIS A CA 1
ATOM 4125 C C . HIS A 1 537 ? 8.507 -5.377 2.623 1.00 91.88 537 HIS A C 1
ATOM 4127 O O . HIS A 1 537 ? 7.478 -4.709 2.615 1.00 91.88 537 HIS A O 1
ATOM 4133 N N . ILE A 1 538 ? 9.276 -5.517 1.536 1.00 91.31 538 ILE A N 1
ATOM 4134 C CA . ILE A 1 538 ? 8.950 -4.903 0.237 1.00 91.31 538 ILE A CA 1
ATOM 4135 C C . ILE A 1 538 ? 7.666 -5.521 -0.332 1.00 91.31 538 ILE A C 1
ATOM 4137 O O . ILE A 1 538 ? 6.736 -4.790 -0.677 1.00 91.31 538 ILE A O 1
ATOM 4141 N N . ALA A 1 539 ? 7.576 -6.855 -0.362 1.00 93.75 539 ALA A N 1
ATOM 4142 C CA . ALA A 1 539 ? 6.395 -7.559 -0.859 1.00 93.75 539 ALA A CA 1
ATOM 4143 C C . ALA A 1 539 ? 5.131 -7.227 -0.035 1.00 93.75 539 ALA A C 1
ATOM 4145 O O . ALA A 1 539 ? 4.083 -6.916 -0.605 1.00 93.75 539 ALA A O 1
ATOM 4146 N N . ALA A 1 540 ? 5.242 -7.197 1.299 1.00 93.50 540 ALA A N 1
ATOM 4147 C CA . ALA A 1 540 ? 4.145 -6.853 2.205 1.00 93.50 540 ALA A CA 1
ATOM 4148 C C . ALA A 1 540 ? 3.732 -5.369 2.144 1.00 93.50 540 ALA A C 1
ATOM 4150 O O . ALA A 1 540 ? 2.550 -5.068 2.276 1.00 93.50 540 ALA A O 1
ATOM 4151 N N . LEU A 1 541 ? 4.668 -4.441 1.906 1.00 92.12 541 LEU A N 1
ATOM 4152 C CA . LEU A 1 541 ? 4.386 -3.011 1.703 1.00 92.12 541 LEU A CA 1
ATOM 4153 C C . LEU A 1 541 ? 3.632 -2.756 0.385 1.00 92.12 541 LEU A C 1
ATOM 4155 O O . LEU A 1 541 ? 2.767 -1.881 0.312 1.00 92.12 541 LEU A O 1
ATOM 4159 N N . LYS A 1 542 ? 3.962 -3.521 -0.662 1.00 91.62 542 LYS A N 1
ATOM 4160 C CA . LYS A 1 542 ? 3.360 -3.411 -1.999 1.00 91.62 542 LYS A CA 1
ATOM 4161 C C . LYS A 1 542 ? 2.063 -4.209 -2.174 1.00 91.62 542 LYS A C 1
ATOM 4163 O O . LYS A 1 542 ? 1.302 -3.890 -3.081 1.00 91.62 542 LYS A O 1
ATOM 4168 N N . GLY A 1 543 ? 1.806 -5.201 -1.319 1.00 91.69 543 GLY A N 1
ATOM 4169 C CA . GLY A 1 543 ? 0.635 -6.083 -1.408 1.00 91.69 543 GLY A CA 1
ATOM 4170 C C . GLY A 1 543 ? 0.821 -7.286 -2.335 1.00 91.69 543 GLY A C 1
ATOM 4171 O O . GLY A 1 543 ? -0.148 -7.956 -2.681 1.00 91.69 543 GLY A O 1
ATOM 4172 N N . TYR A 1 544 ? 2.062 -7.577 -2.732 1.00 95.69 544 TYR A N 1
ATOM 4173 C CA . TYR A 1 544 ? 2.424 -8.658 -3.649 1.00 95.69 544 TYR A CA 1
ATOM 4174 C C . TYR A 1 544 ? 2.325 -10.025 -2.953 1.00 95.69 544 TYR A C 1
ATOM 4176 O O . TYR A 1 544 ? 3.327 -10.609 -2.542 1.00 95.69 544 TYR A O 1
ATOM 4184 N N . HIS A 1 545 ? 1.096 -10.522 -2.780 1.00 92.94 545 HIS A N 1
ATOM 4185 C CA . HIS A 1 545 ? 0.801 -11.727 -1.998 1.00 92.94 545 HIS A CA 1
ATOM 4186 C C . HIS A 1 545 ? 1.484 -12.996 -2.534 1.00 92.94 545 HIS A C 1
ATOM 4188 O O . HIS A 1 545 ? 1.802 -13.887 -1.754 1.00 92.94 545 HIS A O 1
ATOM 4194 N N . GLU A 1 546 ? 1.771 -13.082 -3.834 1.00 94.31 546 GLU A N 1
ATOM 4195 C CA . GLU A 1 546 ? 2.509 -14.217 -4.410 1.00 94.31 546 GLU A CA 1
ATOM 4196 C C . GLU A 1 546 ? 3.993 -14.159 -4.037 1.00 94.31 546 GLU A C 1
ATOM 4198 O O . GLU A 1 546 ? 4.532 -15.130 -3.521 1.00 94.31 546 GLU A O 1
ATOM 4203 N N . CYS A 1 547 ? 4.627 -12.987 -4.132 1.00 94.06 547 CYS A N 1
ATOM 4204 C CA . CYS A 1 547 ? 5.974 -12.778 -3.598 1.00 94.06 547 CYS A CA 1
ATOM 4205 C C . CYS A 1 547 ? 6.050 -13.036 -2.081 1.00 94.06 547 CYS A C 1
ATOM 4207 O O . CYS A 1 547 ? 7.037 -13.589 -1.606 1.00 94.06 547 CYS A O 1
ATOM 4209 N N . VAL A 1 548 ? 5.010 -12.678 -1.312 1.00 93.19 548 VAL A N 1
ATOM 4210 C CA . VAL A 1 548 ? 4.904 -13.020 0.121 1.00 93.19 548 VAL A CA 1
ATOM 4211 C C . VAL A 1 548 ? 4.828 -14.538 0.323 1.00 93.19 548 VAL A C 1
ATOM 4213 O O . VAL A 1 548 ? 5.536 -15.061 1.183 1.00 93.19 548 VAL A O 1
ATOM 4216 N N . ARG A 1 549 ? 4.021 -15.253 -0.476 1.00 93.56 549 ARG A N 1
ATOM 4217 C CA . ARG A 1 549 ? 3.913 -16.721 -0.443 1.00 93.56 549 ARG A CA 1
ATOM 4218 C C . ARG A 1 549 ? 5.270 -17.374 -0.708 1.00 93.56 549 ARG A C 1
ATOM 4220 O O . ARG A 1 549 ? 5.723 -18.158 0.121 1.00 93.56 549 ARG A O 1
ATOM 4227 N N . GLU A 1 550 ? 5.945 -17.008 -1.795 1.00 92.69 550 GLU A N 1
ATOM 4228 C CA . GLU A 1 550 ? 7.203 -17.650 -2.194 1.00 92.69 550 GLU A CA 1
ATOM 4229 C C . GLU A 1 550 ? 8.368 -17.318 -1.251 1.00 92.69 550 GLU A C 1
ATOM 4231 O O . GLU A 1 550 ? 9.173 -18.195 -0.947 1.00 92.69 550 GLU A O 1
ATOM 4236 N N . LEU A 1 551 ? 8.420 -16.111 -0.672 1.00 90.94 551 LEU A N 1
ATOM 4237 C CA . LEU A 1 551 ? 9.387 -15.795 0.391 1.00 90.94 551 LEU A CA 1
ATOM 4238 C C . LEU A 1 551 ? 9.140 -16.615 1.670 1.00 90.94 551 LEU A C 1
ATOM 4240 O O . LEU A 1 551 ? 10.094 -17.054 2.313 1.00 90.94 551 LEU A O 1
ATOM 4244 N N . ILE A 1 552 ? 7.876 -16.852 2.039 1.00 90.06 552 ILE A N 1
ATOM 4245 C CA . ILE A 1 552 ? 7.515 -17.685 3.198 1.00 90.06 552 ILE A CA 1
ATOM 4246 C C . ILE A 1 552 ? 7.838 -19.168 2.944 1.00 90.06 552 ILE A C 1
ATOM 4248 O O . ILE A 1 552 ? 8.355 -19.834 3.846 1.00 90.06 552 ILE A O 1
ATOM 4252 N N . GLN A 1 553 ? 7.590 -19.679 1.732 1.00 89.25 553 GLN A N 1
ATOM 4253 C CA . GLN A 1 553 ? 8.013 -21.026 1.318 1.00 89.25 553 GLN A CA 1
ATOM 4254 C C . GLN A 1 553 ? 9.545 -21.156 1.313 1.00 89.25 553 GLN A C 1
ATOM 4256 O O . GLN A 1 553 ? 10.081 -22.144 1.812 1.00 89.25 553 GLN A O 1
ATOM 4261 N N . GLY A 1 554 ? 10.247 -20.114 0.859 1.00 83.50 554 GLY A N 1
ATOM 4262 C CA . GLY A 1 554 ? 11.705 -19.970 0.885 1.00 83.50 554 GLY A CA 1
ATOM 4263 C C . GLY A 1 554 ? 12.345 -19.845 2.275 1.00 83.50 554 GLY A C 1
ATOM 4264 O O . GLY A 1 554 ? 13.553 -19.640 2.366 1.00 83.50 554 GLY A O 1
ATOM 4265 N N . GLY A 1 555 ? 11.571 -19.961 3.359 1.00 83.81 555 GLY A N 1
ATOM 4266 C CA . GLY A 1 555 ? 12.091 -19.987 4.728 1.00 83.81 555 GLY A CA 1
ATOM 4267 C C . GLY A 1 555 ? 12.307 -18.619 5.382 1.00 83.81 555 GLY A C 1
ATOM 4268 O O . GLY A 1 555 ? 13.011 -18.551 6.387 1.00 83.81 555 GLY A O 1
ATOM 4269 N N . CYS A 1 556 ? 11.711 -17.542 4.858 1.00 86.12 556 CYS A N 1
ATOM 4270 C CA . CYS A 1 556 ? 11.812 -16.214 5.470 1.00 86.12 556 CYS A CA 1
ATOM 4271 C C . CYS A 1 556 ? 11.227 -16.180 6.896 1.00 86.12 556 CYS A C 1
ATOM 4273 O O . CYS A 1 556 ? 10.125 -16.681 7.146 1.00 86.12 556 CYS A O 1
ATOM 4275 N N . ASP A 1 557 ? 11.948 -15.543 7.821 1.00 85.75 557 ASP A N 1
ATOM 4276 C CA . ASP A 1 557 ? 11.476 -15.234 9.165 1.00 85.75 557 ASP A CA 1
ATOM 4277 C C . ASP A 1 557 ? 10.547 -14.009 9.132 1.00 85.75 557 ASP A C 1
ATOM 4279 O O . ASP A 1 557 ? 10.930 -12.871 8.852 1.00 85.75 557 ASP A O 1
ATOM 4283 N N . VAL A 1 558 ? 9.284 -14.270 9.453 1.00 87.31 558 VAL A N 1
ATOM 4284 C CA . VAL A 1 558 ? 8.185 -13.300 9.445 1.00 87.31 558 VAL A CA 1
ATOM 4285 C C . VAL A 1 558 ? 8.271 -12.314 10.627 1.00 87.31 558 VAL A C 1
ATOM 4287 O O . VAL A 1 558 ? 7.616 -11.269 10.617 1.00 87.31 558 VAL A O 1
ATOM 4290 N N . SER A 1 559 ? 9.095 -12.619 11.637 1.00 86.44 559 SER A N 1
ATOM 4291 C CA . SER A 1 559 ? 9.323 -11.785 12.823 1.00 86.44 559 SER A CA 1
ATOM 4292 C C . SER A 1 559 ? 10.420 -10.726 12.644 1.00 86.44 559 SER A C 1
ATOM 4294 O O . SER A 1 559 ? 10.528 -9.822 13.480 1.00 86.44 559 SER A O 1
ATOM 4296 N N . VAL A 1 560 ? 11.188 -10.787 11.544 1.00 88.12 560 VAL A N 1
ATOM 4297 C CA . VAL A 1 560 ? 12.203 -9.780 11.194 1.00 88.12 560 VAL A CA 1
ATOM 4298 C C . VAL A 1 560 ? 11.569 -8.389 11.168 1.00 88.12 560 VAL A C 1
ATOM 4300 O O . VAL A 1 560 ? 10.450 -8.192 10.687 1.00 88.12 560 VAL A O 1
ATOM 4303 N N . LYS A 1 561 ? 12.313 -7.412 11.683 1.00 88.62 561 LYS A N 1
ATOM 4304 C CA . LYS A 1 561 ? 11.928 -6.002 11.737 1.00 88.62 561 LYS A CA 1
ATOM 4305 C C . LYS A 1 561 ? 12.713 -5.174 10.727 1.00 88.62 561 LYS A C 1
ATOM 4307 O O . LYS A 1 561 ? 13.844 -5.513 10.382 1.00 88.62 561 LYS A O 1
ATOM 4312 N N . THR A 1 562 ? 12.137 -4.054 10.304 1.00 88.19 562 THR A N 1
ATOM 4313 C CA . THR A 1 562 ? 12.880 -2.997 9.612 1.00 88.19 562 THR A CA 1
ATOM 4314 C C . THR A 1 562 ? 13.889 -2.323 10.545 1.00 88.19 562 THR A C 1
ATOM 4316 O O . THR A 1 562 ? 13.848 -2.504 11.761 1.00 88.19 562 THR A O 1
ATOM 4319 N N . LEU A 1 563 ? 14.744 -1.452 10.006 1.00 83.88 563 LEU A N 1
ATOM 4320 C CA . LEU A 1 563 ? 15.487 -0.502 10.840 1.00 83.88 563 LEU A CA 1
ATOM 4321 C C . LEU A 1 563 ? 14.543 0.559 11.467 1.00 83.88 563 LEU A C 1
ATOM 4323 O O . LEU A 1 563 ? 13.474 0.844 10.901 1.00 83.88 563 LEU A O 1
ATOM 4327 N N . PRO A 1 564 ? 14.925 1.176 12.608 1.00 76.38 564 PRO A N 1
ATOM 4328 C CA . PRO A 1 564 ? 14.138 2.229 13.262 1.00 76.38 564 PRO A CA 1
ATOM 4329 C C . PRO A 1 564 ? 13.883 3.448 12.365 1.00 76.38 564 PRO A C 1
ATOM 4331 O O . PRO A 1 564 ? 12.771 3.968 12.298 1.00 76.38 564 PRO A O 1
ATOM 4334 N N . GLU A 1 565 ? 14.911 3.877 11.631 1.00 73.12 565 GLU A N 1
ATOM 4335 C CA . GLU A 1 565 ? 14.996 5.194 10.977 1.00 73.12 565 GLU A CA 1
ATOM 4336 C C . GLU A 1 565 ? 13.971 5.432 9.854 1.00 73.12 565 GLU A C 1
ATOM 4338 O O . GLU A 1 565 ? 13.728 6.577 9.483 1.00 73.12 565 GLU A O 1
ATOM 4343 N N . SER A 1 566 ? 13.348 4.377 9.316 1.00 74.12 566 SER A N 1
ATOM 4344 C CA . SER A 1 566 ? 12.385 4.492 8.210 1.00 74.12 566 SER A CA 1
ATOM 4345 C C . SER A 1 566 ? 10.972 4.060 8.576 1.00 74.12 566 SER A C 1
ATOM 4347 O O . SER A 1 566 ? 10.000 4.754 8.266 1.00 74.12 566 SER A O 1
ATOM 4349 N N . HIS A 1 567 ? 10.835 2.896 9.212 1.00 80.56 567 HIS A N 1
ATOM 4350 C CA . HIS A 1 567 ? 9.539 2.287 9.521 1.00 80.56 567 HIS A CA 1
ATOM 4351 C C . HIS A 1 567 ? 9.421 1.908 11.009 1.00 80.56 567 HIS A C 1
ATOM 4353 O O . HIS A 1 567 ? 8.595 1.067 11.357 1.00 80.56 567 HIS A O 1
ATOM 4359 N N . ARG A 1 568 ? 10.210 2.547 11.891 1.00 83.88 568 ARG A N 1
ATOM 4360 C CA . ARG A 1 568 ? 10.120 2.424 13.361 1.00 83.88 568 ARG A CA 1
ATOM 4361 C C . ARG A 1 568 ? 10.185 0.973 13.847 1.00 83.88 568 ARG A C 1
ATOM 4363 O O . ARG A 1 568 ? 9.417 0.559 14.704 1.00 83.88 568 ARG A O 1
ATOM 4370 N N . SER A 1 569 ? 11.055 0.168 13.237 1.00 87.44 569 SER A N 1
ATOM 4371 C CA . SER A 1 569 ? 11.195 -1.265 13.540 1.00 87.44 569 SER A CA 1
ATOM 4372 C C . SER A 1 569 ? 9.888 -2.072 13.424 1.00 87.44 569 SER A C 1
ATOM 4374 O O . SER A 1 569 ? 9.650 -3.013 14.192 1.00 87.44 569 SER A O 1
ATOM 4376 N N . SER A 1 570 ? 9.050 -1.697 12.450 1.00 90.06 570 SER A N 1
ATOM 4377 C CA . SER A 1 570 ? 7.891 -2.459 11.966 1.00 90.06 570 SER A CA 1
ATOM 4378 C C . SER A 1 570 ? 8.287 -3.867 11.520 1.00 90.06 570 SER A C 1
ATOM 4380 O O . SER A 1 570 ? 9.367 -4.059 10.972 1.00 90.06 570 SER A O 1
ATOM 4382 N N . THR A 1 571 ? 7.378 -4.833 11.657 1.00 92.25 571 THR A N 1
ATOM 4383 C CA . THR A 1 571 ? 7.457 -6.122 10.935 1.00 92.25 571 THR A CA 1
ATOM 4384 C C . THR A 1 571 ? 6.692 -6.052 9.609 1.00 92.25 571 THR A C 1
ATOM 4386 O O . THR A 1 571 ? 5.884 -5.142 9.398 1.00 92.25 571 THR A O 1
ATOM 4389 N N . ALA A 1 572 ? 6.855 -7.046 8.732 1.00 92.00 572 ALA A N 1
ATOM 4390 C CA . ALA A 1 572 ? 6.101 -7.144 7.477 1.00 92.00 572 ALA A CA 1
ATOM 4391 C C . ALA A 1 572 ? 4.570 -7.052 7.683 1.00 92.00 572 ALA A C 1
ATOM 4393 O O . ALA A 1 572 ? 3.879 -6.393 6.904 1.00 92.00 572 ALA A O 1
ATOM 4394 N N . LEU A 1 573 ? 4.049 -7.612 8.785 1.00 94.19 573 LEU A N 1
ATOM 4395 C CA . LEU A 1 573 ? 2.630 -7.518 9.149 1.00 94.19 573 LEU A CA 1
ATOM 4396 C C . LEU A 1 573 ? 2.173 -6.076 9.429 1.00 94.19 573 LEU A C 1
ATOM 4398 O O . LEU A 1 573 ? 1.058 -5.717 9.060 1.00 94.19 573 LEU A O 1
ATOM 4402 N N . HIS A 1 574 ? 3.021 -5.231 10.031 1.00 93.19 574 HIS A N 1
ATOM 4403 C CA . HIS A 1 574 ? 2.707 -3.811 10.240 1.00 93.19 574 HIS A CA 1
ATOM 4404 C C . HIS A 1 574 ? 2.603 -3.064 8.903 1.00 93.19 574 HIS A C 1
ATOM 4406 O O . HIS A 1 574 ? 1.727 -2.217 8.741 1.00 93.19 574 HIS A O 1
ATOM 4412 N N . LEU A 1 575 ? 3.458 -3.390 7.925 1.00 92.81 575 LEU A N 1
ATOM 4413 C CA . LEU A 1 575 ? 3.438 -2.751 6.604 1.00 92.81 575 LEU A CA 1
ATOM 4414 C C . LEU A 1 575 ? 2.199 -3.164 5.794 1.00 92.81 575 LEU A C 1
ATOM 4416 O O . LEU A 1 575 ? 1.512 -2.295 5.256 1.00 92.81 575 LEU A O 1
ATOM 4420 N N . ALA A 1 576 ? 1.847 -4.453 5.789 1.00 94.44 576 ALA A N 1
ATOM 4421 C CA . ALA A 1 576 ? 0.610 -4.927 5.167 1.00 94.44 576 ALA A CA 1
ATOM 4422 C C . ALA A 1 576 ? -0.638 -4.315 5.840 1.00 94.44 576 ALA A C 1
ATOM 4424 O O . ALA A 1 576 ? -1.518 -3.789 5.154 1.00 94.44 576 ALA A O 1
ATOM 4425 N N . ALA A 1 577 ? -0.670 -4.273 7.179 1.00 94.56 577 ALA A N 1
ATOM 4426 C CA . ALA A 1 577 ? -1.741 -3.652 7.963 1.00 94.56 577 ALA A CA 1
ATOM 4427 C C . ALA A 1 577 ? -1.859 -2.129 7.758 1.00 94.56 577 ALA A C 1
ATOM 4429 O O . ALA A 1 577 ? -2.953 -1.584 7.859 1.00 94.56 577 ALA A O 1
ATOM 4430 N N . ARG A 1 578 ? -0.758 -1.430 7.446 1.00 93.44 578 ARG A N 1
ATOM 4431 C CA . ARG A 1 578 ? -0.742 0.017 7.155 1.00 93.44 578 ARG A CA 1
ATOM 4432 C C . ARG A 1 578 ? -1.405 0.354 5.822 1.00 93.44 578 ARG A C 1
ATOM 4434 O O . ARG A 1 578 ? -2.029 1.410 5.703 1.00 93.44 578 ARG A O 1
ATOM 4441 N N . HIS A 1 579 ? -1.257 -0.525 4.834 1.00 91.94 579 HIS A N 1
ATOM 4442 C CA . HIS A 1 579 ? -1.721 -0.303 3.464 1.00 91.94 579 HIS A CA 1
ATOM 4443 C C . HIS A 1 579 ? -3.011 -1.058 3.101 1.00 91.94 579 HIS A C 1
ATOM 4445 O O . HIS A 1 579 ? -3.598 -0.749 2.070 1.00 91.94 579 HIS A O 1
ATOM 4451 N N . GLY A 1 580 ? -3.498 -1.955 3.966 1.00 92.19 580 GLY A N 1
ATOM 4452 C CA . GLY A 1 580 ? -4.774 -2.661 3.784 1.00 92.19 580 GLY A CA 1
ATOM 4453 C C . GLY A 1 580 ? -4.659 -3.979 3.009 1.00 92.19 580 GLY A C 1
ATOM 4454 O O . GLY A 1 580 ? -5.654 -4.485 2.494 1.00 92.19 580 GLY A O 1
ATOM 4455 N N . HIS A 1 581 ? -3.449 -4.538 2.903 1.00 95.25 581 HIS A N 1
ATOM 4456 C CA . HIS A 1 581 ? -3.134 -5.674 2.028 1.00 95.25 581 HIS A CA 1
ATOM 4457 C C . HIS A 1 581 ? -3.564 -7.017 2.633 1.00 95.25 581 HIS A C 1
ATOM 4459 O O . HIS A 1 581 ? -2.734 -7.801 3.096 1.00 95.25 581 HIS A O 1
ATOM 4465 N N . LEU A 1 582 ? -4.875 -7.271 2.634 1.00 93.12 582 LEU A N 1
ATOM 4466 C CA . LEU A 1 582 ? -5.527 -8.391 3.324 1.00 93.12 582 LEU A CA 1
ATOM 4467 C C . LEU A 1 582 ? -4.857 -9.751 3.060 1.00 93.12 582 LEU A C 1
ATOM 4469 O O . LEU A 1 582 ? -4.397 -10.395 3.999 1.00 93.12 582 LEU A O 1
ATOM 4473 N N . SER A 1 583 ? -4.702 -10.143 1.794 1.00 93.44 583 SER A N 1
ATOM 4474 C CA . SER A 1 583 ? -4.142 -11.450 1.413 1.00 93.44 583 SER A CA 1
ATOM 4475 C C . SER A 1 583 ? -2.664 -11.622 1.778 1.00 93.44 583 SER A C 1
ATOM 4477 O O . SER A 1 583 ? -2.207 -12.736 2.027 1.00 93.44 583 SER A O 1
ATOM 4479 N N . ALA A 1 584 ? -1.904 -10.526 1.870 1.00 92.38 584 ALA A N 1
ATOM 4480 C CA . ALA A 1 584 ? -0.540 -10.565 2.394 1.00 92.38 584 ALA A CA 1
ATOM 4481 C C . ALA A 1 584 ? -0.530 -10.775 3.920 1.00 92.38 584 ALA A C 1
ATOM 4483 O O . ALA A 1 584 ? 0.320 -11.504 4.429 1.00 92.38 584 ALA A O 1
ATOM 4484 N N . MET A 1 585 ? -1.490 -10.188 4.650 1.00 93.50 585 MET A N 1
ATOM 4485 C CA . MET A 1 585 ? -1.656 -10.422 6.090 1.00 93.50 585 MET A CA 1
ATOM 4486 C C . MET A 1 585 ? -2.089 -11.858 6.393 1.00 93.50 585 MET A C 1
ATOM 4488 O O . MET A 1 585 ? -1.560 -12.452 7.327 1.00 93.50 585 MET A O 1
ATOM 4492 N N . GLU A 1 586 ? -3.008 -12.424 5.608 1.00 91.81 586 GLU A N 1
ATOM 4493 C CA . GLU A 1 586 ? -3.476 -13.811 5.752 1.00 91.81 586 GLU A CA 1
ATOM 4494 C C . GLU A 1 586 ? -2.313 -14.807 5.669 1.00 91.81 586 GLU A C 1
ATOM 4496 O O . GLU A 1 586 ? -2.102 -15.582 6.600 1.00 91.81 586 GLU A O 1
ATOM 4501 N N . LEU A 1 587 ? -1.499 -14.733 4.610 1.00 90.94 587 LEU A N 1
ATOM 4502 C CA . LEU A 1 587 ? -0.331 -15.606 4.417 1.00 90.94 587 LEU A CA 1
ATOM 4503 C C . LEU A 1 587 ? 0.705 -15.473 5.549 1.00 90.94 587 LEU A C 1
ATOM 4505 O O . LEU A 1 587 ? 1.278 -16.467 5.996 1.00 90.94 587 LEU A O 1
ATOM 4509 N N . ILE A 1 588 ? 0.917 -14.250 6.041 1.00 90.69 588 ILE A N 1
ATOM 4510 C CA . ILE A 1 588 ? 1.800 -13.946 7.175 1.00 90.69 588 ILE A CA 1
ATOM 4511 C C . ILE A 1 588 ? 1.274 -14.570 8.482 1.00 90.69 588 ILE A C 1
ATOM 4513 O O . ILE A 1 588 ? 2.024 -15.243 9.192 1.00 90.69 588 ILE A O 1
ATOM 4517 N N . LEU A 1 589 ? -0.017 -14.395 8.780 1.00 88.94 589 LEU A N 1
ATOM 4518 C CA . LEU A 1 589 ? -0.664 -14.881 10.006 1.00 88.94 589 LEU A CA 1
ATOM 4519 C C . LEU A 1 589 ? -0.841 -16.407 10.020 1.00 88.94 589 LEU A C 1
ATOM 4521 O O . LEU A 1 589 ? -0.778 -17.019 11.086 1.00 88.94 589 LEU A O 1
ATOM 4525 N N . MET A 1 590 ? -1.000 -17.035 8.850 1.00 87.25 590 MET A N 1
ATOM 4526 C CA . MET A 1 590 ? -0.973 -18.496 8.700 1.00 87.25 590 MET A CA 1
ATOM 4527 C C . MET A 1 590 ? 0.401 -19.101 9.031 1.00 87.25 590 MET A C 1
ATOM 4529 O O . MET A 1 590 ? 0.467 -20.266 9.424 1.00 87.25 590 MET A O 1
ATOM 4533 N N . ARG A 1 591 ? 1.497 -18.340 8.873 1.00 84.44 591 ARG A N 1
ATOM 4534 C CA . ARG A 1 591 ? 2.866 -18.823 9.117 1.00 84.44 591 ARG A CA 1
ATOM 4535 C C . ARG A 1 591 ? 3.334 -18.619 10.556 1.00 84.44 591 ARG A C 1
ATOM 4537 O O . ARG A 1 591 ? 3.910 -19.547 11.121 1.00 84.44 591 ARG A O 1
ATOM 4544 N N . ASP A 1 592 ? 3.101 -17.441 11.135 1.00 79.50 592 ASP A N 1
ATOM 4545 C CA . ASP A 1 592 ? 3.394 -17.158 12.545 1.00 79.50 592 ASP A CA 1
ATOM 4546 C C . ASP A 1 592 ? 2.181 -16.558 13.263 1.00 79.50 592 ASP A C 1
ATOM 4548 O O . ASP A 1 592 ? 1.802 -15.402 13.052 1.00 79.50 592 ASP A O 1
ATOM 4552 N N . THR A 1 593 ? 1.637 -17.332 14.201 1.00 70.00 593 THR A N 1
ATOM 4553 C CA . THR A 1 593 ? 0.500 -16.937 15.035 1.00 70.00 593 THR A CA 1
ATOM 4554 C C . THR A 1 593 ? 0.839 -15.856 16.062 1.00 70.00 593 THR A C 1
ATOM 4556 O O . THR A 1 593 ? -0.083 -15.246 16.596 1.00 70.00 593 THR A O 1
ATOM 4559 N N . LYS A 1 594 ? 2.120 -15.569 16.344 1.00 76.44 594 LYS A N 1
ATOM 4560 C CA . LYS A 1 594 ? 2.543 -14.545 17.322 1.00 76.44 594 LYS A CA 1
ATOM 4561 C C . LYS A 1 594 ? 2.775 -13.168 16.709 1.00 76.44 594 LYS A C 1
ATOM 4563 O O . LYS A 1 594 ? 2.705 -12.178 17.442 1.00 76.44 594 LYS A O 1
ATOM 4568 N N . SER A 1 595 ? 2.984 -13.090 15.397 1.00 77.81 595 SER A N 1
ATOM 4569 C CA . SER A 1 595 ? 3.262 -11.869 14.629 1.00 77.81 595 SER A CA 1
ATOM 4570 C C . SER A 1 595 ? 2.286 -10.721 14.924 1.00 77.81 595 SER A C 1
ATOM 4572 O O . SER A 1 595 ? 2.693 -9.560 14.985 1.00 77.81 595 SER A O 1
ATOM 4574 N N . HIS A 1 596 ? 1.015 -11.029 15.204 1.00 79.19 596 HIS A N 1
ATOM 4575 C CA . HIS A 1 596 ? -0.021 -10.051 15.553 1.00 79.19 596 HIS A CA 1
ATOM 4576 C C . HIS A 1 596 ? 0.221 -9.302 16.885 1.00 79.19 596 HIS A C 1
ATOM 4578 O O . HIS A 1 596 ? -0.335 -8.221 17.088 1.00 79.19 596 HIS A O 1
ATOM 4584 N N . THR A 1 597 ? 1.038 -9.854 17.792 1.00 83.62 597 THR A N 1
ATOM 4585 C CA . THR A 1 597 ? 1.428 -9.221 19.069 1.00 83.62 597 THR A CA 1
ATOM 4586 C C . THR A 1 597 ? 2.689 -8.365 18.971 1.00 83.62 597 THR A C 1
ATOM 4588 O O . THR A 1 597 ? 3.015 -7.657 19.929 1.00 83.62 597 THR A O 1
ATOM 4591 N N . ALA A 1 598 ? 3.407 -8.434 17.842 1.00 87.44 598 ALA A N 1
ATOM 4592 C CA . ALA A 1 598 ? 4.639 -7.688 17.634 1.00 87.44 598 ALA A CA 1
ATOM 4593 C C . ALA A 1 598 ? 4.403 -6.184 17.825 1.00 87.44 598 ALA A C 1
ATOM 4595 O O . ALA A 1 598 ? 3.316 -5.676 17.544 1.00 87.44 598 ALA A O 1
ATOM 4596 N N . ARG A 1 599 ? 5.435 -5.482 18.300 1.00 89.06 599 ARG A N 1
ATOM 4597 C CA . ARG A 1 599 ? 5.397 -4.034 18.515 1.00 89.06 599 ARG A CA 1
ATOM 4598 C C . ARG A 1 599 ? 6.481 -3.318 17.741 1.00 89.06 599 ARG A C 1
ATOM 4600 O O . ARG A 1 599 ? 7.612 -3.805 17.719 1.00 89.06 599 ARG A O 1
ATOM 4607 N N . ASP A 1 600 ? 6.141 -2.176 17.167 1.00 89.75 600 ASP A N 1
ATOM 4608 C CA . ASP A 1 600 ? 7.090 -1.206 16.618 1.00 89.75 600 ASP A CA 1
ATOM 4609 C C . ASP A 1 600 ? 7.733 -0.350 17.742 1.00 89.75 600 ASP A C 1
ATOM 4611 O O . ASP A 1 600 ? 7.497 -0.595 18.931 1.00 89.75 600 ASP A O 1
ATOM 4615 N N . ASP A 1 601 ? 8.593 0.609 17.391 1.00 87.12 601 ASP A N 1
ATOM 4616 C CA . ASP A 1 601 ? 9.324 1.449 18.359 1.00 87.12 601 ASP A CA 1
ATOM 4617 C C . ASP A 1 601 ? 8.418 2.454 19.101 1.00 87.12 601 ASP A C 1
ATOM 4619 O O . ASP A 1 601 ? 8.744 2.871 20.215 1.00 87.12 601 ASP A O 1
ATOM 4623 N N . ASP A 1 602 ? 7.248 2.783 18.541 1.00 84.94 602 ASP A N 1
ATOM 4624 C CA . ASP A 1 602 ? 6.200 3.571 19.207 1.00 84.94 602 ASP A CA 1
ATOM 4625 C C . ASP A 1 602 ? 5.294 2.688 20.099 1.00 84.94 602 ASP A C 1
ATOM 4627 O O . ASP A 1 602 ? 4.332 3.168 20.705 1.00 84.94 602 ASP A O 1
ATOM 4631 N N . TYR A 1 603 ? 5.595 1.388 20.203 1.00 87.81 603 TYR A N 1
ATOM 4632 C CA . TYR A 1 603 ? 4.807 0.337 20.855 1.00 87.81 603 TYR A CA 1
ATOM 4633 C C . TYR A 1 603 ? 3.460 0.006 20.186 1.00 87.81 603 TYR A C 1
ATOM 4635 O O . TYR A 1 603 ? 2.657 -0.722 20.786 1.00 87.81 603 TYR A O 1
ATOM 4643 N N . TRP A 1 604 ? 3.198 0.480 18.963 1.00 90.88 604 TRP A N 1
ATOM 4644 C CA . TRP A 1 604 ? 2.006 0.098 18.202 1.00 90.88 604 TRP A CA 1
ATOM 4645 C C . TRP A 1 604 ? 2.078 -1.380 17.829 1.00 90.88 604 TRP A C 1
ATOM 4647 O O . TRP A 1 604 ? 3.153 -1.924 17.611 1.00 90.88 604 TRP A O 1
ATOM 4657 N N . THR A 1 605 ? 0.916 -2.026 17.735 1.00 92.12 605 THR A N 1
ATOM 4658 C CA . THR A 1 605 ? 0.774 -3.368 17.143 1.00 92.12 605 THR A CA 1
ATOM 4659 C C . THR A 1 605 ? 0.114 -3.256 15.764 1.00 92.12 605 THR A C 1
ATOM 4661 O O . THR A 1 605 ? -0.518 -2.227 15.485 1.00 92.12 605 THR A O 1
ATOM 4664 N N . PRO A 1 606 ? 0.129 -4.304 14.915 1.00 93.06 606 PRO A N 1
ATOM 4665 C CA . PRO A 1 606 ? -0.557 -4.278 13.621 1.00 93.06 606 PRO A CA 1
ATOM 4666 C C . PRO A 1 606 ? -2.047 -3.922 13.725 1.00 93.06 606 PRO A C 1
ATOM 4668 O O . PRO A 1 606 ? -2.588 -3.292 12.821 1.00 93.06 606 PRO A O 1
ATOM 4671 N N . LEU A 1 607 ? -2.698 -4.251 14.850 1.00 93.75 607 LEU A N 1
ATOM 4672 C CA . LEU A 1 607 ? -4.092 -3.886 15.125 1.00 93.75 607 LEU A CA 1
ATOM 4673 C C . LEU A 1 607 ? -4.276 -2.368 15.280 1.00 93.75 607 LEU A C 1
ATOM 4675 O O . LEU A 1 607 ? -5.219 -1.818 14.719 1.00 93.75 607 LEU A O 1
ATOM 4679 N N . HIS A 1 608 ? -3.364 -1.681 15.976 1.00 92.56 608 HIS A N 1
ATOM 4680 C CA . HIS A 1 608 ? -3.390 -0.216 16.080 1.00 92.56 608 HIS A CA 1
ATOM 4681 C C . HIS A 1 608 ? -3.157 0.429 14.709 1.00 92.56 608 HIS A C 1
ATOM 4683 O O . HIS A 1 608 ? -3.852 1.375 14.340 1.00 92.56 608 HIS A O 1
ATOM 4689 N N . VAL A 1 609 ? -2.213 -0.115 13.933 1.00 92.94 609 VAL A N 1
ATOM 4690 C CA . VAL A 1 609 ? -1.876 0.381 12.593 1.00 92.94 609 VAL A CA 1
ATOM 4691 C C . VAL A 1 609 ? -3.051 0.213 11.621 1.00 92.94 609 VAL A C 1
ATOM 4693 O O . VAL A 1 609 ? -3.397 1.171 10.933 1.00 92.94 609 VAL A O 1
ATOM 4696 N N . ALA A 1 610 ? -3.709 -0.952 11.599 1.00 94.56 610 ALA A N 1
ATOM 4697 C CA . ALA A 1 610 ? -4.898 -1.189 10.779 1.00 94.56 610 ALA A CA 1
ATOM 4698 C C . ALA A 1 610 ? -6.086 -0.312 11.214 1.00 94.56 610 ALA A C 1
ATOM 4700 O O . ALA A 1 610 ? -6.732 0.312 10.370 1.00 94.56 610 ALA A O 1
ATOM 4701 N N . ALA A 1 611 ? -6.345 -0.213 12.525 1.00 93.44 611 ALA A N 1
ATOM 4702 C CA . ALA A 1 611 ? -7.447 0.578 13.071 1.00 93.44 611 ALA A CA 1
ATOM 4703 C C . ALA A 1 611 ? -7.296 2.076 12.762 1.00 93.44 611 ALA A C 1
ATOM 4705 O O . ALA A 1 611 ? -8.213 2.671 12.206 1.00 93.44 611 ALA A O 1
ATOM 4706 N N . ALA A 1 612 ? -6.127 2.674 13.023 1.00 91.81 612 ALA A N 1
ATOM 4707 C CA . ALA A 1 612 ? -5.869 4.092 12.741 1.00 91.81 612 ALA A CA 1
ATOM 4708 C C . ALA A 1 612 ? -5.880 4.448 11.242 1.00 91.81 612 ALA A C 1
ATOM 4710 O O . ALA A 1 612 ? -5.931 5.624 10.883 1.00 91.81 612 ALA A O 1
ATOM 4711 N N . ARG A 1 613 ? -5.801 3.443 10.361 1.00 92.69 613 ARG A N 1
ATOM 4712 C CA . ARG A 1 613 ? -5.913 3.592 8.902 1.00 92.69 613 ARG A CA 1
ATOM 4713 C C . ARG A 1 613 ? -7.318 3.279 8.370 1.00 92.69 613 ARG A C 1
ATOM 4715 O O . ARG A 1 613 ? -7.545 3.459 7.181 1.00 92.69 613 ARG A O 1
ATOM 4722 N N . GLY A 1 614 ? -8.247 2.846 9.228 1.00 91.25 614 GLY A N 1
ATOM 4723 C CA . GLY A 1 614 ? -9.628 2.517 8.861 1.00 91.25 614 GLY A CA 1
ATOM 4724 C C . GLY A 1 614 ? -9.809 1.160 8.164 1.00 91.25 614 GLY A C 1
ATOM 4725 O O . GLY A 1 614 ? -10.895 0.879 7.660 1.00 91.25 614 GLY A O 1
ATOM 4726 N N . HIS A 1 615 ? -8.779 0.303 8.133 1.00 93.88 615 HIS A N 1
ATOM 4727 C CA . HIS A 1 615 ? -8.770 -0.955 7.368 1.00 93.88 615 HIS A CA 1
ATOM 4728 C C . HIS A 1 615 ? -9.589 -2.058 8.058 1.00 93.88 615 HIS A C 1
ATOM 4730 O O . HIS A 1 615 ? -9.054 -2.980 8.675 1.00 93.88 615 HIS A O 1
ATOM 4736 N N . SER A 1 616 ? -10.914 -1.957 7.956 1.00 91.69 616 SER A N 1
ATOM 4737 C CA . SER A 1 616 ? -11.896 -2.778 8.680 1.00 91.69 616 SER A CA 1
ATOM 4738 C C . SER A 1 616 ? -11.721 -4.295 8.504 1.00 91.69 616 SER A C 1
ATOM 4740 O O . SER A 1 616 ? -11.801 -5.035 9.485 1.00 91.69 616 SER A O 1
ATOM 4742 N N . GLN A 1 617 ? -11.421 -4.777 7.293 1.00 91.31 617 GLN A N 1
ATOM 4743 C CA . GLN A 1 617 ? -11.196 -6.209 7.041 1.00 91.31 617 GLN A CA 1
ATOM 4744 C C . GLN A 1 617 ? -9.875 -6.697 7.667 1.00 91.31 617 GLN A C 1
ATOM 4746 O O . GLN A 1 617 ? -9.841 -7.749 8.301 1.00 91.31 617 GLN A O 1
ATOM 4751 N N . CYS A 1 618 ? -8.807 -5.896 7.591 1.00 93.31 618 CYS A N 1
ATOM 4752 C CA . CYS A 1 618 ? -7.529 -6.182 8.252 1.00 93.31 618 CYS A CA 1
ATOM 4753 C C . CYS A 1 618 ? -7.683 -6.251 9.780 1.00 93.31 618 CYS A C 1
ATOM 4755 O O . CYS A 1 618 ? -7.094 -7.118 10.424 1.00 93.31 618 CYS A O 1
ATOM 4757 N N . VAL A 1 619 ? -8.520 -5.379 10.357 1.00 92.75 619 VAL A N 1
ATOM 4758 C CA . VAL A 1 619 ? -8.888 -5.424 11.780 1.00 92.75 619 VAL A CA 1
ATOM 4759 C C . VAL A 1 619 ? -9.658 -6.706 12.117 1.00 92.75 619 VAL A C 1
ATOM 4761 O O . VAL A 1 619 ? -9.304 -7.359 13.095 1.00 92.75 619 VAL A O 1
ATOM 4764 N N . LYS A 1 620 ? -10.644 -7.130 11.308 1.00 90.12 620 LYS A N 1
ATOM 4765 C CA . LYS A 1 620 ? -11.367 -8.401 11.530 1.00 90.12 620 LYS A CA 1
ATOM 4766 C C . LYS A 1 620 ? -10.427 -9.608 11.586 1.00 90.12 620 LYS A C 1
ATOM 4768 O O . LYS A 1 620 ? -10.507 -10.376 12.541 1.00 90.12 620 LYS A O 1
ATOM 4773 N N . ILE A 1 621 ? -9.512 -9.751 10.623 1.00 90.38 621 ILE A N 1
ATOM 4774 C CA . ILE A 1 621 ? -8.585 -10.896 10.587 1.00 90.38 621 ILE A CA 1
ATOM 4775 C C . ILE A 1 621 ? -7.622 -10.875 11.783 1.00 90.38 621 ILE A C 1
ATOM 4777 O O . ILE A 1 621 ? -7.424 -11.903 12.424 1.00 90.38 621 ILE A O 1
ATOM 4781 N N . LEU A 1 622 ? -7.081 -9.710 12.159 1.00 90.19 622 LEU A N 1
ATOM 4782 C CA . LEU A 1 622 ? -6.228 -9.602 13.351 1.00 90.19 622 LEU A CA 1
ATOM 4783 C C . LEU A 1 622 ? -6.972 -9.983 14.644 1.00 90.19 622 LEU A C 1
ATOM 4785 O O . LEU A 1 622 ? -6.379 -10.601 15.527 1.00 90.19 622 LEU A O 1
ATOM 4789 N N . LEU A 1 623 ? -8.266 -9.668 14.750 1.00 88.31 623 LEU A N 1
ATOM 4790 C CA . LEU A 1 623 ? -9.098 -10.063 15.892 1.00 88.31 623 LEU A CA 1
ATOM 4791 C C . LEU A 1 623 ? -9.434 -11.563 15.883 1.00 88.31 623 LEU A C 1
ATOM 4793 O O . LEU A 1 623 ? -9.375 -12.194 16.939 1.00 88.31 623 LEU A O 1
ATOM 4797 N N . TRP A 1 624 ? -9.678 -12.165 14.712 1.00 85.25 624 TRP A N 1
ATOM 4798 C CA . TRP A 1 624 ? -9.762 -13.627 14.561 1.00 85.25 624 TRP A CA 1
ATOM 4799 C C . TRP A 1 624 ? -8.464 -14.341 14.965 1.00 85.25 624 TRP A C 1
ATOM 4801 O O . TRP A 1 624 ? -8.523 -15.453 15.482 1.00 85.25 624 TRP A O 1
ATOM 4811 N N . CYS A 1 625 ? -7.313 -13.679 14.825 1.00 83.56 625 CYS A N 1
ATOM 4812 C CA . CYS A 1 625 ? -6.020 -14.119 15.356 1.00 83.56 625 CYS A CA 1
ATOM 4813 C C . CYS A 1 625 ? -5.764 -13.716 16.827 1.00 83.56 625 CYS A C 1
ATOM 4815 O O . CYS A 1 625 ? -4.612 -13.713 17.247 1.00 83.56 625 CYS A O 1
ATOM 4817 N N . ASN A 1 626 ? -6.802 -13.404 17.616 1.00 81.69 626 ASN A N 1
ATOM 4818 C CA . ASN A 1 626 ? -6.735 -13.079 19.053 1.00 81.69 626 ASN A CA 1
ATOM 4819 C C . ASN A 1 626 ? -5.999 -11.770 19.437 1.00 81.69 626 ASN A C 1
ATOM 4821 O O . ASN A 1 626 ? -5.605 -11.609 20.595 1.00 81.69 626 ASN A O 1
ATOM 4825 N N . ALA A 1 627 ? -5.858 -10.797 18.528 1.00 85.88 627 ALA A N 1
ATOM 4826 C CA . ALA A 1 627 ? -5.210 -9.525 18.859 1.00 85.88 627 ALA A CA 1
ATOM 4827 C C . ALA A 1 627 ? -5.939 -8.731 19.970 1.00 85.88 627 ALA A C 1
ATOM 4829 O O . ALA A 1 627 ? -7.146 -8.503 19.919 1.00 85.88 627 ALA A O 1
ATOM 4830 N N . ASP A 1 628 ? -5.180 -8.272 20.972 1.00 85.31 628 ASP A N 1
ATOM 4831 C CA . ASP A 1 628 ? -5.709 -7.624 22.180 1.00 85.31 628 ASP A CA 1
ATOM 4832 C C . ASP A 1 628 ? -6.306 -6.228 21.903 1.00 85.31 628 ASP A C 1
ATOM 4834 O O . ASP A 1 628 ? -5.586 -5.244 21.720 1.00 85.31 628 ASP A O 1
ATOM 4838 N N . LEU A 1 629 ? -7.638 -6.130 21.958 1.00 87.44 629 LEU A N 1
ATOM 4839 C CA . LEU A 1 629 ? -8.401 -4.876 21.881 1.00 87.44 629 LEU A CA 1
ATOM 4840 C C . LEU A 1 629 ? -8.068 -3.866 22.997 1.00 87.44 629 LEU A C 1
ATOM 4842 O O . LEU A 1 629 ? -8.232 -2.660 22.805 1.00 87.44 629 LEU A O 1
ATOM 4846 N N . ALA A 1 630 ? -7.629 -4.344 24.166 1.00 85.25 630 ALA A N 1
ATOM 4847 C CA . ALA A 1 630 ? -7.242 -3.516 25.307 1.00 85.25 630 ALA A CA 1
ATOM 4848 C C . ALA A 1 630 ? -5.751 -3.151 25.315 1.00 85.25 630 ALA A C 1
ATOM 4850 O O . ALA A 1 630 ? -5.309 -2.419 26.213 1.00 85.25 630 ALA A O 1
ATOM 4851 N N . ALA A 1 631 ? -4.978 -3.629 24.332 1.00 86.12 631 ALA A N 1
ATOM 4852 C CA . ALA A 1 631 ? -3.618 -3.169 24.120 1.00 86.12 631 ALA A CA 1
ATOM 4853 C C . ALA A 1 631 ? -3.637 -1.650 23.922 1.00 86.12 631 ALA A C 1
ATOM 4855 O O . ALA A 1 631 ? -4.564 -1.091 23.330 1.00 86.12 631 ALA A O 1
ATOM 4856 N N . ALA A 1 632 ? -2.640 -0.982 24.499 1.00 84.50 632 ALA A N 1
ATOM 4857 C CA . ALA A 1 632 ? -2.651 0.462 24.635 1.00 84.50 632 ALA A CA 1
ATOM 4858 C C . ALA A 1 632 ? -1.276 1.075 24.404 1.00 84.50 632 ALA A C 1
ATOM 4860 O O . ALA A 1 632 ? -0.275 0.637 24.977 1.00 84.50 632 ALA A O 1
ATOM 4861 N N . VAL A 1 633 ? -1.286 2.145 23.625 1.00 85.56 633 VAL A N 1
ATOM 4862 C CA . VAL A 1 633 ? -0.136 2.903 23.144 1.00 85.56 633 VAL A CA 1
ATOM 4863 C C . VAL A 1 633 ? -0.129 4.285 23.799 1.00 85.56 633 VAL A C 1
ATOM 4865 O O . VAL A 1 633 ? -1.155 4.758 24.300 1.00 85.56 633 VAL A O 1
ATOM 4868 N N . ARG A 1 634 ? 1.038 4.936 23.826 1.00 78.50 634 ARG A N 1
ATOM 4869 C CA . ARG A 1 634 ? 1.160 6.363 24.143 1.00 78.50 634 ARG A CA 1
ATOM 4870 C C . ARG A 1 634 ? 1.477 7.124 22.862 1.00 78.50 634 ARG A C 1
ATOM 4872 O O . ARG A 1 634 ? 2.528 6.921 22.275 1.00 78.50 634 ARG A O 1
ATOM 4879 N N . ASP A 1 635 ? 0.553 7.982 22.478 1.00 70.06 635 ASP A N 1
ATOM 4880 C CA . ASP A 1 635 ? 0.657 8.947 21.389 1.00 70.06 635 ASP A CA 1
ATOM 4881 C C . ASP A 1 635 ? 0.842 10.357 21.993 1.00 70.06 635 ASP A C 1
ATOM 4883 O O . ASP A 1 635 ? 0.648 10.547 23.199 1.00 70.06 635 ASP A O 1
ATOM 4887 N N . GLU A 1 636 ? 1.172 11.364 21.181 1.00 69.25 636 GLU A N 1
ATOM 4888 C CA . GLU A 1 636 ? 1.257 12.771 21.621 1.00 69.25 636 GLU A CA 1
ATOM 4889 C C . GLU A 1 636 ? -0.067 13.248 22.247 1.00 69.25 636 GLU A C 1
ATOM 4891 O O . GLU A 1 636 ? -0.087 14.011 23.212 1.00 69.25 636 GLU A O 1
ATOM 4896 N N . SER A 1 637 ? -1.185 12.720 21.739 1.00 66.31 637 SER A N 1
ATOM 4897 C CA . SER A 1 637 ? -2.539 12.963 22.246 1.00 66.31 637 SER A CA 1
ATOM 4898 C C . SER A 1 637 ? -2.872 12.264 23.577 1.00 66.31 637 SER A C 1
ATOM 4900 O O . SER A 1 637 ? -3.920 12.535 24.168 1.00 66.31 637 SER A O 1
ATOM 4902 N N . GLY A 1 638 ? -2.006 11.372 24.073 1.00 76.62 638 GLY A N 1
ATOM 4903 C CA . GLY A 1 638 ? -2.189 10.630 25.320 1.00 76.62 638 GLY A CA 1
ATOM 4904 C C . GLY A 1 638 ? -2.218 9.109 25.144 1.00 76.62 638 GLY A C 1
ATOM 4905 O O . GLY A 1 638 ? -1.653 8.545 24.210 1.00 76.62 638 GLY A O 1
ATOM 4906 N N . LYS A 1 639 ? -2.846 8.405 26.094 1.00 81.38 639 LYS A N 1
ATOM 4907 C CA . LYS A 1 639 ? -2.977 6.942 26.043 1.00 81.38 639 LYS A CA 1
ATOM 4908 C C . LYS A 1 639 ? -4.208 6.564 25.215 1.00 81.38 639 LYS A C 1
ATOM 4910 O O . LYS A 1 639 ? -5.315 6.871 25.645 1.00 81.38 639 LYS A O 1
ATOM 4915 N N . ARG A 1 640 ? -4.014 5.845 24.108 1.00 85.94 640 ARG A N 1
ATOM 4916 C CA . ARG A 1 640 ? -5.081 5.290 23.253 1.00 85.94 640 ARG A CA 1
ATOM 4917 C C . ARG A 1 640 ? -5.001 3.765 23.222 1.00 85.94 640 ARG A C 1
ATOM 4919 O O . ARG A 1 640 ? -3.908 3.204 23.274 1.00 85.94 640 ARG A O 1
ATOM 4926 N N . THR A 1 641 ? -6.144 3.099 23.153 1.00 88.81 641 THR A N 1
ATOM 4927 C CA . THR A 1 641 ? -6.280 1.652 22.929 1.00 88.81 641 THR A CA 1
ATOM 4928 C C . THR A 1 641 ? -6.611 1.347 21.470 1.00 88.81 641 THR A C 1
ATOM 4930 O O . THR A 1 641 ? -7.024 2.233 20.719 1.00 88.81 641 THR A O 1
ATOM 4933 N N . ALA A 1 642 ? -6.491 0.081 21.065 1.00 88.12 642 ALA A N 1
ATOM 4934 C CA . ALA A 1 642 ? -6.980 -0.360 19.759 1.00 88.12 642 ALA A CA 1
ATOM 4935 C C . ALA A 1 642 ? -8.493 -0.098 19.579 1.00 88.12 642 ALA A C 1
ATOM 4937 O O . ALA A 1 642 ? -8.918 0.293 18.493 1.00 88.12 642 ALA A O 1
ATOM 4938 N N . ILE A 1 643 ? -9.294 -0.221 20.649 1.00 89.06 643 ILE A N 1
ATOM 4939 C CA . ILE A 1 643 ? -10.716 0.169 20.656 1.00 89.06 643 ILE A CA 1
ATOM 4940 C C . ILE A 1 643 ? -10.897 1.661 20.366 1.00 89.06 643 ILE A C 1
ATOM 4942 O O . ILE A 1 643 ? -11.739 2.009 19.542 1.00 89.06 643 ILE A O 1
ATOM 4946 N N . ASP A 1 644 ? -10.124 2.545 21.005 1.00 87.69 644 ASP A N 1
ATOM 4947 C CA . ASP A 1 644 ? -10.256 3.994 20.787 1.00 87.69 644 ASP A CA 1
ATOM 4948 C C . ASP A 1 644 ? -9.995 4.351 19.317 1.00 87.69 644 ASP A C 1
ATOM 4950 O O . ASP A 1 644 ? -10.722 5.148 18.730 1.00 87.69 644 ASP A O 1
ATOM 4954 N N . LEU A 1 645 ? -9.003 3.706 18.692 1.00 88.94 645 LEU A N 1
ATOM 4955 C CA . LEU A 1 645 ? -8.714 3.868 17.266 1.00 88.94 645 LEU A CA 1
ATOM 4956 C C . LEU A 1 645 ? -9.851 3.330 16.381 1.00 88.94 645 LEU A C 1
ATOM 4958 O O . LEU A 1 645 ? -10.238 4.004 15.432 1.00 88.94 645 LEU A O 1
ATOM 4962 N N . ILE A 1 646 ? -10.451 2.180 16.712 1.00 90.25 646 ILE A N 1
ATOM 4963 C CA . ILE A 1 646 ? -11.648 1.665 16.018 1.00 90.25 646 ILE A CA 1
ATOM 4964 C C . ILE A 1 646 ? -12.811 2.674 16.117 1.00 90.25 646 ILE A C 1
ATOM 4966 O O . ILE A 1 646 ? -13.405 3.028 15.102 1.00 90.25 646 ILE A O 1
ATOM 4970 N N . MET A 1 647 ? -13.088 3.205 17.313 1.00 87.88 647 MET A N 1
ATOM 4971 C CA . MET A 1 647 ? -14.177 4.161 17.591 1.00 87.88 647 MET A CA 1
ATOM 4972 C C . MET A 1 647 ? -13.976 5.565 16.981 1.00 87.88 647 MET A C 1
ATOM 4974 O O . MET A 1 647 ? -14.924 6.367 16.941 1.00 87.88 647 MET A O 1
ATOM 4978 N N . LEU A 1 648 ? -12.753 5.881 16.544 1.00 86.94 648 LEU A N 1
ATOM 4979 C CA . LEU A 1 648 ? -12.374 7.146 15.906 1.00 86.94 648 LEU A CA 1
ATOM 4980 C C . LEU A 1 648 ? -12.221 7.032 14.382 1.00 86.94 648 LEU A C 1
ATOM 4982 O O . LEU A 1 648 ? -12.574 7.980 13.685 1.00 86.94 648 LEU A O 1
ATOM 4986 N N . CYS A 1 649 ? -11.698 5.912 13.874 1.00 89.25 649 CYS A N 1
ATOM 4987 C CA . CYS A 1 649 ? -11.213 5.793 12.495 1.00 89.25 649 CYS A CA 1
ATOM 4988 C C . CYS A 1 649 ? -11.992 4.800 11.614 1.00 89.25 649 CYS A C 1
ATOM 4990 O O . CYS A 1 649 ? -11.808 4.827 10.398 1.00 89.25 649 CYS A O 1
ATOM 4992 N N . ILE A 1 650 ? -12.856 3.944 12.176 1.00 87.94 650 ILE A N 1
ATOM 4993 C CA . ILE A 1 650 ? -13.715 3.037 11.395 1.00 87.94 650 ILE A CA 1
ATOM 4994 C C . ILE A 1 650 ? -15.138 3.626 11.304 1.00 87.94 650 ILE A C 1
ATOM 4996 O O . ILE A 1 650 ? -15.700 4.009 12.335 1.00 87.94 650 ILE A O 1
ATOM 5000 N N . PRO A 1 651 ? -15.747 3.726 10.103 1.00 84.88 651 PRO A N 1
ATOM 5001 C CA . PRO A 1 651 ? -17.141 4.143 9.958 1.00 84.88 651 PRO A CA 1
ATOM 5002 C C . PRO A 1 651 ? -18.084 3.091 10.561 1.00 84.88 651 PRO A C 1
ATOM 5004 O O . PRO A 1 651 ? -17.821 1.897 10.464 1.00 84.88 651 PRO A O 1
ATOM 5007 N N . GLN A 1 652 ? -19.185 3.536 11.179 1.00 86.38 652 GLN A N 1
ATOM 5008 C CA . GLN A 1 652 ? -20.145 2.666 11.886 1.00 86.38 652 GLN A CA 1
ATOM 5009 C C . GLN A 1 652 ? -19.470 1.683 12.878 1.00 86.38 652 GLN A C 1
ATOM 5011 O O . GLN A 1 652 ? -19.653 0.469 12.788 1.00 86.38 652 GLN A O 1
ATOM 5016 N N . PRO A 1 653 ? -18.684 2.178 13.860 1.00 86.94 653 PRO A N 1
ATOM 5017 C CA . PRO A 1 653 ? -17.850 1.319 14.703 1.00 86.94 653 PRO A CA 1
ATOM 5018 C C . PRO A 1 653 ? -18.653 0.441 15.677 1.00 86.94 653 PRO A C 1
ATOM 5020 O O . PRO A 1 653 ? -18.127 -0.564 16.144 1.00 86.94 653 PRO A O 1
ATOM 5023 N N . VAL A 1 654 ? -19.911 0.793 15.978 1.00 85.88 654 VAL A N 1
ATOM 5024 C CA . VAL A 1 654 ? -20.824 -0.054 16.768 1.00 85.88 654 VAL A CA 1
ATOM 5025 C C . VAL A 1 654 ? -21.219 -1.270 15.939 1.00 85.88 654 VAL A C 1
ATOM 5027 O O . VAL A 1 654 ? -20.860 -2.380 16.303 1.00 85.88 654 VAL A O 1
ATOM 5030 N N . ASP A 1 655 ? -21.846 -1.044 14.788 1.00 86.38 655 ASP A N 1
ATOM 5031 C CA . ASP A 1 655 ? -22.319 -2.066 13.851 1.00 86.38 655 ASP A CA 1
ATOM 5032 C C . ASP A 1 655 ? -21.167 -3.007 13.418 1.00 86.38 655 ASP A C 1
ATOM 5034 O O . ASP A 1 655 ? -21.323 -4.225 13.343 1.00 86.38 655 ASP A O 1
ATOM 5038 N N . PHE A 1 656 ? -19.961 -2.454 13.228 1.00 89.12 656 PHE A N 1
ATOM 5039 C CA . PHE A 1 656 ? -18.730 -3.210 12.973 1.00 89.12 656 PHE A CA 1
ATOM 5040 C C . PHE A 1 656 ? -18.311 -4.121 14.144 1.00 89.12 656 PHE A C 1
ATOM 5042 O O . PHE A 1 656 ? -17.921 -5.267 13.914 1.00 89.12 656 PHE A O 1
ATOM 5049 N N . LEU A 1 657 ? -18.381 -3.638 15.392 1.00 88.38 657 LEU A N 1
ATOM 5050 C CA . LEU A 1 657 ? -18.035 -4.421 16.586 1.00 88.38 657 LEU A CA 1
ATOM 5051 C C . LEU A 1 657 ? -19.127 -5.429 16.971 1.00 88.38 657 LEU A C 1
ATOM 5053 O O . LEU A 1 657 ? -18.789 -6.521 17.424 1.00 88.38 657 LEU A O 1
ATOM 5057 N N . GLU A 1 658 ? -20.403 -5.109 16.753 1.00 87.44 658 GLU A N 1
ATOM 5058 C CA . GLU A 1 658 ? -21.519 -6.055 16.875 1.00 87.44 658 GLU A CA 1
ATOM 5059 C C . GLU A 1 658 ? -21.328 -7.202 15.874 1.00 87.44 658 GLU A C 1
ATOM 5061 O O . GLU A 1 658 ? -21.226 -8.353 16.295 1.00 87.44 658 GLU A O 1
ATOM 5066 N N . GLY A 1 659 ? -21.071 -6.899 14.594 1.00 85.69 659 GLY A N 1
ATOM 5067 C CA . GLY A 1 659 ? -20.729 -7.900 13.575 1.00 85.69 659 GLY A CA 1
ATOM 5068 C C . GLY A 1 659 ? -19.459 -8.721 13.870 1.00 85.69 659 GLY A C 1
ATOM 5069 O O . GLY A 1 659 ? -19.355 -9.870 13.439 1.00 85.69 659 GLY A O 1
ATOM 5070 N N . ILE A 1 660 ? -18.497 -8.181 14.631 1.00 87.44 660 ILE A N 1
ATOM 5071 C CA . ILE A 1 660 ? -17.354 -8.956 15.144 1.00 87.44 660 ILE A CA 1
ATOM 5072 C C . ILE A 1 660 ? -17.799 -9.895 16.263 1.00 87.44 660 ILE A C 1
ATOM 5074 O O . ILE A 1 660 ? -17.553 -11.094 16.164 1.00 87.44 660 ILE A O 1
ATOM 5078 N N . PHE A 1 661 ? -18.446 -9.397 17.321 1.00 87.81 661 PHE A N 1
ATOM 5079 C CA . PHE A 1 661 ? -18.884 -10.237 18.442 1.00 87.81 661 PHE A CA 1
ATOM 5080 C C . PHE A 1 661 ? -19.877 -11.318 18.000 1.00 87.81 661 PHE A C 1
ATOM 5082 O O . PHE A 1 661 ? -19.871 -12.423 18.546 1.00 87.81 661 PHE A O 1
ATOM 5089 N N . ASP A 1 662 ? -20.675 -11.031 16.978 1.00 85.31 662 ASP A N 1
ATOM 5090 C CA . ASP A 1 662 ? -21.595 -11.961 16.343 1.00 85.31 662 ASP A CA 1
ATOM 5091 C C . ASP A 1 662 ? -20.910 -13.177 15.717 1.00 85.31 662 ASP A C 1
ATOM 5093 O O . ASP A 1 662 ? -21.470 -14.271 15.792 1.00 85.31 662 ASP A O 1
ATOM 5097 N N . ALA A 1 663 ? -19.687 -13.031 15.194 1.00 83.62 663 ALA A N 1
ATOM 5098 C CA . ALA A 1 663 ? -18.885 -14.144 14.680 1.00 83.62 663 ALA A CA 1
ATOM 5099 C C . ALA A 1 663 ? -18.334 -15.065 15.793 1.00 83.62 663 ALA A C 1
ATOM 5101 O O . ALA A 1 663 ? -17.936 -16.200 15.524 1.00 83.62 663 ALA A O 1
ATOM 5102 N N . TYR A 1 664 ? -18.337 -14.615 17.055 1.00 85.12 664 TYR A N 1
ATOM 5103 C CA . TYR A 1 664 ? -17.957 -15.428 18.222 1.00 85.12 664 TYR A CA 1
ATOM 5104 C C . TYR A 1 664 ? -19.156 -16.153 18.859 1.00 85.12 664 TYR A C 1
ATOM 5106 O O . TYR A 1 664 ? -18.973 -16.940 19.794 1.00 85.12 664 TYR A O 1
ATOM 5114 N N . ILE A 1 665 ? -20.368 -15.959 18.321 1.00 84.94 665 ILE A N 1
ATOM 5115 C CA . ILE A 1 665 ? -21.548 -16.792 18.583 1.00 84.94 665 ILE A CA 1
ATOM 5116 C C . ILE A 1 665 ? -21.619 -17.869 17.490 1.00 84.94 665 ILE A C 1
ATOM 5118 O O . ILE A 1 665 ? -22.194 -17.667 16.426 1.00 84.94 665 ILE A O 1
ATOM 5122 N N . THR A 1 666 ? -21.023 -19.030 17.754 1.00 82.06 666 THR A N 1
ATOM 5123 C CA . THR A 1 666 ? -20.977 -20.149 16.793 1.00 82.06 666 THR A CA 1
ATOM 5124 C C . THR A 1 666 ? -22.114 -21.148 17.020 1.00 82.06 666 THR A C 1
ATOM 5126 O O . THR A 1 666 ? -22.528 -21.374 18.158 1.00 82.06 666 THR A O 1
ATOM 5129 N N . PHE A 1 667 ? -22.612 -21.769 15.950 1.00 81.25 667 PHE A N 1
ATOM 5130 C CA . PHE A 1 667 ? -23.667 -22.789 15.982 1.00 81.25 667 PHE A CA 1
ATOM 5131 C C . PHE A 1 667 ? -23.209 -24.053 15.237 1.00 81.25 667 PHE A C 1
ATOM 5133 O O . PHE A 1 667 ? -22.461 -23.949 14.269 1.00 81.25 667 PHE A O 1
ATOM 5140 N N . ASP A 1 668 ? -23.625 -25.243 15.685 1.00 74.62 668 ASP A N 1
ATOM 5141 C CA . ASP A 1 668 ? -23.110 -26.533 15.196 1.00 74.62 668 ASP A CA 1
ATOM 5142 C C . ASP A 1 668 ? -23.854 -27.118 13.978 1.00 74.62 668 ASP A C 1
ATOM 5144 O O . ASP A 1 668 ? -23.696 -28.297 13.668 1.00 74.62 668 ASP A O 1
ATOM 5148 N N . GLY A 1 669 ? -24.641 -26.300 13.267 1.00 61.59 669 GLY A N 1
ATOM 5149 C CA . GLY A 1 669 ? -25.223 -26.627 11.953 1.00 61.59 669 GLY A CA 1
ATOM 5150 C C . GLY A 1 669 ? -26.332 -27.688 11.950 1.00 61.59 669 GLY A C 1
ATOM 5151 O O . GLY A 1 669 ? -26.835 -28.041 10.887 1.00 61.59 669 GLY A O 1
ATOM 5152 N N . LYS A 1 670 ? -26.716 -28.195 13.125 1.00 64.12 670 LYS A N 1
ATOM 5153 C CA . LYS A 1 670 ? -27.844 -29.118 13.327 1.00 64.12 670 LYS A CA 1
ATOM 5154 C C . LYS A 1 670 ? -29.190 -28.395 13.217 1.00 64.12 670 LYS A C 1
ATOM 5156 O O . LYS A 1 670 ? -29.231 -27.165 13.192 1.00 64.12 670 LYS A O 1
ATOM 5161 N N . SER A 1 671 ? -30.308 -29.125 13.227 1.00 60.56 671 SER A N 1
ATOM 5162 C CA . SER A 1 671 ? -31.591 -28.455 13.438 1.00 60.56 671 SER A CA 1
ATOM 5163 C C . SER A 1 671 ? -31.629 -27.877 14.852 1.00 60.56 671 SER A C 1
ATOM 5165 O O . SER A 1 671 ? -31.239 -28.519 15.824 1.00 60.56 671 SER A O 1
ATOM 5167 N N . MET A 1 672 ? -32.163 -26.668 15.008 1.00 60.62 672 MET A N 1
ATOM 5168 C CA . MET A 1 672 ? -32.381 -26.080 16.334 1.00 60.62 672 MET A CA 1
ATOM 5169 C C . MET A 1 672 ? -33.452 -26.820 17.162 1.00 60.62 672 MET A C 1
ATOM 5171 O O . MET A 1 672 ? -33.560 -26.568 18.364 1.00 60.62 672 MET A O 1
ATOM 5175 N N . THR A 1 673 ? -34.234 -27.716 16.544 1.00 59.53 673 THR A N 1
ATOM 5176 C CA . THR A 1 673 ? -35.118 -28.667 17.240 1.00 59.53 673 THR A CA 1
ATOM 5177 C C . THR A 1 673 ? -34.397 -29.928 17.735 1.00 59.53 673 THR A C 1
ATOM 5179 O O . THR A 1 673 ? -34.947 -30.618 18.593 1.00 59.53 673 THR A O 1
ATOM 5182 N N . ASP A 1 674 ? -33.161 -30.204 17.300 1.00 66.00 674 ASP A N 1
ATOM 5183 C CA . ASP A 1 674 ? -32.392 -31.358 17.776 1.00 66.00 674 ASP A CA 1
ATOM 5184 C C . ASP A 1 674 ? -31.985 -31.201 19.250 1.00 66.00 674 ASP A C 1
ATOM 5186 O O . ASP A 1 674 ? -31.403 -30.193 19.664 1.00 66.00 674 ASP A O 1
ATOM 5190 N N . GLU A 1 675 ? -32.178 -32.260 20.045 1.00 65.25 675 GLU A N 1
ATOM 5191 C CA . GLU A 1 675 ? -31.720 -32.328 21.444 1.00 65.25 675 GLU A CA 1
ATOM 5192 C C . GLU A 1 675 ? -30.225 -32.018 21.624 1.00 65.25 675 GLU A C 1
ATOM 5194 O O . GLU A 1 675 ? -29.782 -31.597 22.700 1.00 65.25 675 GLU A O 1
ATOM 5199 N N . ASP A 1 676 ? -29.443 -32.299 20.586 1.00 68.50 676 ASP A N 1
ATOM 5200 C CA . ASP A 1 676 ? -27.989 -32.318 20.617 1.00 68.50 676 ASP A CA 1
ATOM 5201 C C . ASP A 1 676 ? -27.345 -31.076 19.970 1.00 68.50 676 ASP A C 1
ATOM 5203 O O . ASP A 1 676 ? -26.120 -31.007 19.896 1.00 68.50 676 ASP A O 1
ATOM 5207 N N . ALA A 1 677 ? -28.142 -30.091 19.542 1.00 73.75 677 ALA A N 1
ATOM 5208 C CA . ALA A 1 677 ? -27.661 -28.814 19.015 1.00 73.75 677 ALA A CA 1
ATOM 5209 C C . ALA A 1 677 ? -26.950 -27.961 20.091 1.00 73.75 677 ALA A C 1
ATOM 5211 O O . ALA A 1 677 ? -27.315 -27.972 21.277 1.00 73.75 677 ALA A O 1
ATOM 5212 N N . LYS A 1 678 ? -25.910 -27.222 19.692 1.00 79.44 678 LYS A N 1
ATOM 5213 C CA . LYS A 1 678 ? -24.953 -26.534 20.576 1.00 79.44 678 LYS A CA 1
ATOM 5214 C C . LYS A 1 678 ? -24.586 -25.154 20.023 1.00 79.44 678 LYS A C 1
ATOM 5216 O O . LYS A 1 678 ? -23.708 -25.008 19.176 1.00 79.44 678 LYS A O 1
ATOM 5221 N N . ILE A 1 679 ? -25.184 -24.118 20.602 1.00 82.25 679 ILE A N 1
ATOM 5222 C CA . ILE A 1 679 ? -24.714 -22.737 20.460 1.00 82.25 679 ILE A CA 1
ATOM 5223 C C . ILE A 1 679 ? -23.485 -22.580 21.363 1.00 82.25 679 ILE A C 1
ATOM 5225 O O . ILE A 1 679 ? -23.583 -22.780 22.574 1.00 82.25 679 ILE A O 1
ATOM 5229 N N . THR A 1 680 ? -22.331 -22.226 20.806 1.00 84.06 680 THR A N 1
ATOM 5230 C CA . THR A 1 680 ? -21.092 -21.986 21.559 1.00 84.06 680 THR A CA 1
ATOM 5231 C C . THR A 1 680 ? -20.691 -20.521 21.440 1.00 84.06 680 THR A C 1
ATOM 5233 O O . THR A 1 680 ? -20.279 -20.069 20.371 1.00 84.06 680 THR A O 1
ATOM 5236 N N . ILE A 1 681 ? -20.786 -19.794 22.554 1.00 86.88 681 ILE A N 1
ATOM 5237 C CA . ILE A 1 681 ? -20.279 -18.424 22.679 1.00 86.88 681 ILE A CA 1
ATOM 5238 C C . ILE A 1 681 ? -18.830 -18.505 23.155 1.00 86.88 681 ILE A C 1
ATOM 5240 O O . ILE A 1 681 ? -18.549 -19.115 24.190 1.00 86.88 681 ILE A O 1
ATOM 5244 N N . LYS A 1 682 ? -17.925 -17.876 22.409 1.00 86.44 682 LYS A N 1
ATOM 5245 C CA . LYS A 1 682 ? -16.514 -17.701 22.765 1.00 86.44 682 LYS A CA 1
ATOM 5246 C C . LYS A 1 682 ? -16.290 -16.311 23.369 1.00 86.44 682 LYS A C 1
ATOM 5248 O O . LYS A 1 682 ? -16.840 -15.331 22.873 1.00 86.44 682 LYS A O 1
ATOM 5253 N N . TYR A 1 683 ? -15.458 -16.214 24.404 1.00 86.62 683 TYR A N 1
ATOM 5254 C CA . TYR A 1 683 ? -15.097 -14.946 25.056 1.00 86.62 683 TYR A CA 1
ATOM 5255 C C . TYR A 1 683 ? -13.682 -14.454 24.705 1.00 86.62 683 TYR A C 1
ATOM 5257 O O . TYR A 1 683 ? -13.233 -13.444 25.242 1.00 86.62 683 TYR A O 1
ATOM 5265 N N . ASP A 1 684 ? -13.030 -15.125 23.753 1.00 82.62 684 ASP A N 1
ATOM 5266 C CA . ASP A 1 684 ? -11.674 -14.881 23.241 1.00 82.62 684 ASP A CA 1
ATOM 5267 C C . ASP A 1 684 ? -11.356 -13.400 22.921 1.00 82.62 684 ASP A C 1
ATOM 5269 O O . ASP A 1 684 ? -10.247 -12.939 23.168 1.00 82.62 684 ASP A O 1
ATOM 5273 N N . VAL A 1 685 ? -12.330 -12.632 22.411 1.00 83.12 685 VAL A N 1
ATOM 5274 C CA . VAL A 1 685 ? -12.179 -11.190 22.094 1.00 83.12 685 VAL A CA 1
ATOM 5275 C C . VAL A 1 685 ? -12.169 -10.306 23.345 1.00 83.12 685 VAL A C 1
ATOM 5277 O O . VAL A 1 685 ? -11.597 -9.218 23.349 1.00 83.12 685 VAL A O 1
ATOM 5280 N N . LEU A 1 686 ? -12.848 -10.742 24.409 1.00 83.88 686 LEU A N 1
ATOM 5281 C CA . LEU A 1 686 ? -13.023 -9.975 25.646 1.00 83.88 686 LEU A CA 1
ATOM 5282 C C . LEU A 1 686 ? -11.933 -10.293 26.679 1.00 83.88 686 LEU A C 1
ATOM 5284 O O . LEU A 1 686 ? -11.658 -9.470 27.555 1.00 83.88 686 LEU A O 1
ATOM 5288 N N . VAL A 1 687 ? -11.323 -11.477 26.571 1.00 79.50 687 VAL A N 1
ATOM 5289 C CA . VAL A 1 687 ? -10.300 -12.006 27.477 1.00 79.50 687 VAL A CA 1
ATOM 5290 C C . VAL A 1 687 ? -8.990 -12.216 26.701 1.00 79.50 687 VAL A C 1
ATOM 5292 O O . VAL A 1 687 ? -8.747 -13.315 26.207 1.00 79.50 687 VAL A O 1
ATOM 5295 N N . PRO A 1 688 ? -8.126 -11.186 26.584 1.00 66.75 688 PRO A N 1
ATOM 5296 C CA . PRO A 1 688 ? -6.803 -11.344 25.985 1.00 66.75 688 PRO A CA 1
ATOM 5297 C C . PRO A 1 688 ? -5.934 -12.307 26.808 1.00 66.75 688 PRO A C 1
ATOM 5299 O O . PRO A 1 688 ? -6.160 -12.494 28.005 1.00 66.75 688 PRO A O 1
ATOM 5302 N N . ASP A 1 689 ? -4.902 -12.869 26.171 1.00 60.22 689 ASP A N 1
ATOM 5303 C CA . ASP A 1 689 ? -4.187 -14.105 26.562 1.00 60.22 689 ASP A CA 1
ATOM 5304 C C . ASP A 1 689 ? -3.473 -14.097 27.941 1.00 60.22 689 ASP A C 1
ATOM 5306 O O . ASP A 1 689 ? -2.951 -15.106 28.412 1.00 60.22 689 ASP A O 1
ATOM 5310 N N . ASP A 1 690 ? -3.514 -12.976 28.660 1.00 56.91 690 ASP A N 1
ATOM 5311 C CA . ASP A 1 690 ? -3.126 -12.835 30.070 1.00 56.91 690 ASP A CA 1
ATOM 5312 C C . ASP A 1 690 ? -4.257 -13.332 31.004 1.00 56.91 690 ASP A C 1
ATOM 5314 O O . ASP A 1 690 ? -4.774 -12.608 31.865 1.00 56.91 690 ASP A O 1
ATOM 5318 N N . ARG A 1 691 ? -4.680 -14.586 30.774 1.00 55.09 691 ARG A N 1
ATOM 5319 C CA . ARG A 1 691 ? -5.939 -15.207 31.246 1.00 55.09 691 ARG A CA 1
ATOM 5320 C C . ARG A 1 691 ? -6.143 -15.184 32.767 1.00 55.09 691 ARG A C 1
ATOM 5322 O O . ARG A 1 691 ? -7.269 -15.332 33.241 1.00 55.09 691 ARG A O 1
ATOM 5329 N N . CYS A 1 692 ? -5.064 -15.015 33.533 1.00 52.56 692 CYS A N 1
ATOM 5330 C CA . CYS A 1 692 ? -5.039 -15.241 34.976 1.00 52.56 692 CYS A CA 1
ATOM 5331 C C . CYS A 1 692 ? -5.108 -13.980 35.852 1.00 52.56 692 CYS A C 1
ATOM 5333 O O . CYS A 1 692 ? -5.526 -14.125 36.999 1.00 52.56 692 CYS A O 1
ATOM 5335 N N . GLU A 1 693 ? -4.719 -12.779 35.389 1.00 59.81 693 GLU A N 1
ATOM 5336 C CA . GLU A 1 693 ? -4.684 -11.582 36.263 1.00 59.81 693 GLU A CA 1
ATOM 5337 C C . GLU A 1 693 ? -5.888 -10.629 36.115 1.00 59.81 693 GLU A C 1
ATOM 5339 O O . GLU A 1 693 ? -6.393 -10.169 37.139 1.00 59.81 693 GLU A O 1
ATOM 5344 N N . ARG A 1 694 ? -6.359 -10.286 34.900 1.00 72.56 694 ARG A N 1
ATOM 5345 C CA . ARG A 1 694 ? -7.490 -9.337 34.709 1.00 72.56 694 ARG A CA 1
ATOM 5346 C C . ARG A 1 694 ? -8.295 -9.631 33.442 1.00 72.56 694 ARG A C 1
ATOM 5348 O O . ARG A 1 694 ? -7.832 -9.329 32.343 1.00 72.56 694 ARG A O 1
ATOM 5355 N N . GLN A 1 695 ? -9.515 -10.148 33.587 1.00 79.31 695 GLN A N 1
ATOM 5356 C CA . GLN A 1 695 ? -10.392 -10.459 32.450 1.00 79.31 695 GLN A CA 1
ATOM 5357 C C . GLN A 1 695 ? -11.234 -9.255 31.990 1.00 79.31 695 GLN A C 1
ATOM 5359 O O . GLN A 1 695 ? -11.799 -9.285 30.904 1.00 79.31 695 GLN A O 1
ATOM 5364 N N . LEU A 1 696 ? -11.322 -8.174 32.774 1.00 82.62 696 LEU A N 1
ATOM 5365 C CA . LEU A 1 696 ? -12.096 -6.976 32.420 1.00 82.62 696 LEU A CA 1
ATOM 5366 C C . LEU A 1 696 ? -11.270 -5.899 31.693 1.00 82.62 696 LEU A C 1
ATOM 5368 O O . LEU A 1 696 ? -11.724 -4.763 31.577 1.00 82.62 696 LEU A O 1
ATOM 5372 N N . LYS A 1 697 ? -10.070 -6.207 31.178 1.00 82.81 697 LYS A N 1
ATOM 5373 C CA . LYS A 1 697 ? -9.235 -5.239 30.430 1.00 82.81 697 LYS A CA 1
ATOM 5374 C C . LYS A 1 697 ? -9.985 -4.608 29.249 1.00 82.81 697 LYS A C 1
ATOM 5376 O O . LYS A 1 697 ? -10.033 -3.386 29.153 1.00 82.81 697 LYS A O 1
ATOM 5381 N N . VAL A 1 698 ? -10.621 -5.430 28.410 1.00 85.50 698 VAL A N 1
ATOM 5382 C CA . VAL A 1 698 ? -11.377 -4.988 27.221 1.00 85.50 698 VAL A CA 1
ATOM 5383 C C . VAL A 1 698 ? -12.637 -4.218 27.618 1.00 85.50 698 VAL A C 1
ATOM 5385 O O . VAL A 1 698 ? -12.923 -3.173 27.044 1.00 85.50 698 VAL A O 1
ATOM 5388 N N . MET A 1 699 ? -13.337 -4.654 28.671 1.00 85.62 699 MET A N 1
ATOM 5389 C CA . MET A 1 699 ? -14.481 -3.913 29.224 1.00 85.62 699 MET A CA 1
ATOM 5390 C C . MET A 1 699 ? -14.077 -2.533 29.759 1.00 85.62 699 MET A C 1
ATOM 5392 O O . MET A 1 699 ? -14.794 -1.558 29.559 1.00 85.62 699 MET A O 1
ATOM 5396 N N . ASN A 1 700 ? -12.915 -2.425 30.410 1.00 80.69 700 ASN A N 1
ATOM 5397 C CA . ASN A 1 700 ? -12.382 -1.142 30.860 1.00 80.69 700 ASN A CA 1
ATOM 5398 C C . ASN A 1 700 ? -11.960 -0.250 29.689 1.00 80.69 700 ASN A C 1
ATOM 5400 O O . ASN A 1 700 ? -12.157 0.954 29.774 1.00 80.69 700 ASN A O 1
ATOM 5404 N N . ALA A 1 701 ? -11.392 -0.799 28.612 1.00 82.31 701 ALA A N 1
ATOM 5405 C CA . ALA A 1 701 ? -11.108 -0.022 27.407 1.00 82.31 701 ALA A CA 1
ATOM 5406 C C . ALA A 1 701 ? -12.412 0.541 26.810 1.00 82.31 701 ALA A C 1
ATOM 5408 O O . ALA A 1 701 ? -12.548 1.757 26.721 1.00 82.31 701 ALA A O 1
ATOM 5409 N N . LEU A 1 702 ? -13.411 -0.318 26.559 1.00 83.38 702 LEU A N 1
ATOM 5410 C CA . LEU A 1 702 ? -14.742 0.081 26.076 1.00 83.38 702 LEU A CA 1
ATOM 5411 C C . LEU A 1 702 ? -15.411 1.157 26.945 1.00 83.38 702 LEU A C 1
ATOM 5413 O O . LEU A 1 702 ? -16.034 2.060 26.407 1.00 83.38 702 LEU A O 1
ATOM 5417 N N . LEU A 1 703 ? -15.303 1.083 28.275 1.00 79.44 703 LEU A N 1
ATOM 5418 C CA . LEU A 1 703 ? -15.906 2.070 29.181 1.00 79.44 703 LEU A CA 1
ATOM 5419 C C . LEU A 1 703 ? -15.183 3.427 29.234 1.00 79.44 703 LEU A C 1
ATOM 5421 O O . LEU A 1 703 ? -15.747 4.366 29.793 1.00 79.44 703 LEU A O 1
ATOM 5425 N N . ASN A 1 704 ? -13.951 3.530 28.726 1.00 77.44 704 ASN A N 1
ATOM 5426 C CA . ASN A 1 704 ? -13.154 4.760 28.788 1.00 77.44 704 ASN A CA 1
ATOM 5427 C C . ASN A 1 704 ? -13.213 5.607 27.503 1.00 77.44 704 ASN A C 1
ATOM 5429 O O . ASN A 1 704 ? -12.709 6.728 27.528 1.00 77.44 704 ASN A O 1
ATOM 5433 N N . CYS A 1 705 ? -13.809 5.125 26.406 1.00 76.88 705 CYS A N 1
ATOM 5434 C CA . CYS A 1 705 ? -13.941 5.926 25.185 1.00 76.88 705 CYS A CA 1
ATOM 5435 C C . CYS A 1 705 ? -15.006 7.025 25.364 1.00 76.88 705 CYS A C 1
ATOM 5437 O O . CYS A 1 705 ? -16.074 6.778 25.924 1.00 76.88 705 CYS A O 1
ATOM 5439 N N . ASP A 1 706 ? -14.770 8.216 24.807 1.00 64.25 706 ASP A N 1
ATOM 5440 C CA . ASP A 1 706 ? -15.578 9.421 25.079 1.00 64.25 706 ASP A CA 1
ATOM 5441 C C . ASP A 1 706 ? -17.078 9.311 24.707 1.00 64.25 706 ASP A C 1
ATOM 5443 O O . ASP A 1 706 ? -17.912 10.065 25.209 1.00 64.25 706 ASP A O 1
ATOM 5447 N N . LYS A 1 707 ? -17.456 8.372 23.828 1.00 67.88 707 LYS A N 1
ATOM 5448 C CA . LYS A 1 707 ? -18.813 8.228 23.260 1.00 67.88 707 LYS A CA 1
ATOM 5449 C C . LYS A 1 707 ? -19.691 7.236 24.046 1.00 67.88 707 LYS A C 1
ATOM 5451 O O . LYS A 1 707 ? -20.225 6.282 23.470 1.00 67.88 707 LYS A O 1
ATOM 5456 N N . ILE A 1 708 ? -19.862 7.456 25.353 1.00 65.31 708 ILE A N 1
ATOM 5457 C CA . ILE A 1 708 ? -20.549 6.534 26.290 1.00 65.31 708 ILE A CA 1
ATOM 5458 C C . ILE A 1 708 ? -21.938 6.077 25.791 1.00 65.31 708 ILE A C 1
ATOM 5460 O O . ILE A 1 708 ? -22.294 4.909 25.950 1.00 65.31 708 ILE A O 1
ATOM 5464 N N . ASP A 1 709 ? -22.716 6.940 25.132 1.00 68.12 709 ASP A N 1
ATOM 5465 C CA . ASP A 1 709 ? -24.043 6.576 24.604 1.00 68.12 709 ASP A CA 1
ATOM 5466 C C . ASP A 1 709 ? -24.003 5.570 23.438 1.00 68.12 709 ASP A C 1
ATOM 5468 O O . ASP A 1 709 ? -24.924 4.769 23.286 1.00 68.12 709 ASP A O 1
ATOM 5472 N N . THR A 1 710 ? -22.918 5.528 22.654 1.00 69.75 710 THR A N 1
ATOM 5473 C CA . THR A 1 710 ? -22.724 4.463 21.648 1.00 69.75 710 THR A CA 1
ATOM 5474 C C . THR A 1 710 ? -22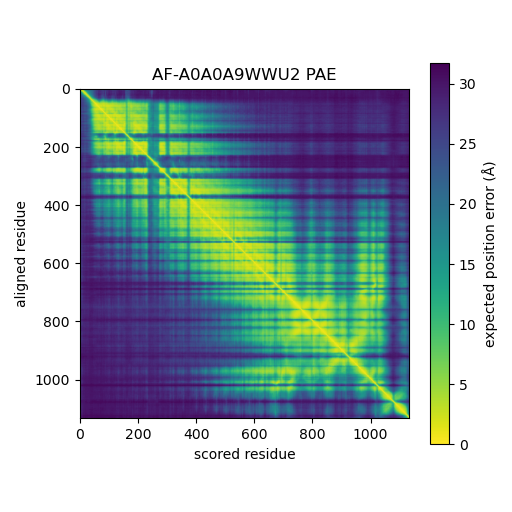.304 3.139 22.288 1.00 69.75 710 THR A C 1
ATOM 5476 O O . THR A 1 710 ? -22.783 2.080 21.886 1.00 69.75 710 THR A O 1
ATOM 5479 N N . ILE A 1 711 ? -21.501 3.192 23.355 1.00 74.38 711 ILE A N 1
ATOM 5480 C CA . ILE A 1 711 ? -21.078 2.014 24.130 1.00 74.38 711 ILE A CA 1
ATOM 5481 C C . ILE A 1 711 ? -22.271 1.360 24.847 1.00 74.38 711 ILE A C 1
ATOM 5483 O O . ILE A 1 711 ? -22.324 0.139 24.962 1.00 74.38 711 ILE A O 1
ATOM 5487 N N . GLN A 1 712 ? -23.269 2.139 25.282 1.00 77.94 712 GLN A N 1
ATOM 5488 C CA . GLN A 1 712 ? -24.483 1.610 25.919 1.00 77.94 712 GLN A CA 1
ATOM 5489 C C . GLN A 1 712 ? -25.273 0.626 25.040 1.00 77.94 712 GLN A C 1
ATOM 5491 O O . GLN A 1 712 ? -25.891 -0.283 25.594 1.00 77.94 712 GLN A O 1
ATOM 5496 N N . LYS A 1 713 ? -25.239 0.773 23.705 1.00 80.81 713 LYS A N 1
ATOM 5497 C CA . LYS A 1 713 ? -25.799 -0.225 22.776 1.00 80.81 713 LYS A CA 1
ATOM 5498 C C . LYS A 1 713 ? -24.970 -1.506 22.803 1.00 80.81 713 LYS A C 1
ATOM 5500 O O . LYS A 1 713 ? -25.490 -2.566 23.132 1.00 80.81 713 LYS A O 1
ATOM 5505 N N . LEU A 1 714 ? -23.661 -1.373 22.594 1.00 84.69 714 LEU A N 1
ATOM 5506 C CA . LEU A 1 714 ? -22.720 -2.489 22.540 1.00 84.69 714 LEU A CA 1
ATOM 5507 C C . LEU A 1 714 ? -22.709 -3.327 23.838 1.00 84.69 714 LEU A C 1
ATOM 5509 O O . LEU A 1 714 ? -22.600 -4.548 23.792 1.00 84.69 714 LEU A O 1
ATOM 5513 N N . LEU A 1 715 ? -22.901 -2.703 25.008 1.00 84.56 715 LEU A N 1
ATOM 5514 C CA . LEU A 1 715 ? -23.025 -3.400 26.300 1.00 84.56 715 LEU A CA 1
ATOM 5515 C C . LEU A 1 715 ? -24.291 -4.271 26.432 1.00 84.56 715 LEU A C 1
ATOM 5517 O O . LEU A 1 715 ? -24.338 -5.126 27.318 1.00 84.56 715 LEU A O 1
ATOM 5521 N N . LEU A 1 716 ? -25.309 -4.077 25.584 1.00 82.62 716 LEU A N 1
ATOM 5522 C CA . LEU A 1 716 ? -26.485 -4.953 25.490 1.00 82.62 716 LEU A CA 1
ATOM 5523 C C . LEU A 1 716 ? -26.239 -6.180 24.597 1.00 82.62 716 LEU A C 1
ATOM 5525 O O . LEU A 1 716 ? -27.083 -7.078 24.584 1.00 82.62 716 LEU A O 1
ATOM 5529 N N . HIS A 1 717 ? -25.115 -6.241 23.872 1.00 85.88 717 HIS A N 1
ATOM 5530 C CA . HIS A 1 717 ? -24.798 -7.357 22.987 1.00 85.88 717 HIS A CA 1
ATOM 5531 C C . HIS A 1 717 ? -24.747 -8.688 23.769 1.00 85.88 717 HIS A C 1
ATOM 5533 O O . HIS A 1 717 ? -24.122 -8.731 24.839 1.00 85.88 717 HIS A O 1
ATOM 5539 N N . PRO A 1 718 ? -25.334 -9.799 23.271 1.00 83.69 718 PRO A N 1
ATOM 5540 C CA . PRO A 1 718 ? -25.466 -11.038 24.044 1.00 83.69 718 PRO A CA 1
ATOM 5541 C C . PRO A 1 718 ? -24.144 -11.596 24.591 1.00 83.69 718 PRO A C 1
ATOM 5543 O O . PRO A 1 718 ? -24.101 -12.096 25.718 1.00 83.69 718 PRO A O 1
ATOM 5546 N N . VAL A 1 719 ? -23.040 -11.470 23.846 1.00 87.06 719 VAL A N 1
ATOM 5547 C CA . VAL A 1 719 ? -21.704 -11.901 24.307 1.00 87.06 719 VAL A CA 1
ATOM 5548 C C . VAL A 1 719 ? -21.265 -11.119 25.553 1.00 87.06 719 VAL A C 1
ATOM 5550 O O . VAL A 1 719 ? -20.771 -11.716 26.508 1.00 87.06 719 VAL A O 1
ATOM 5553 N N . ILE A 1 720 ? -21.509 -9.806 25.599 1.00 88.06 720 ILE A N 1
ATOM 5554 C CA . ILE A 1 720 ? -21.125 -8.962 26.735 1.00 88.06 720 ILE A CA 1
ATOM 5555 C C . ILE A 1 720 ? -22.083 -9.166 27.919 1.00 88.06 720 ILE A C 1
ATOM 5557 O O . ILE A 1 720 ? -21.613 -9.404 29.035 1.00 88.06 720 ILE A O 1
ATOM 5561 N N . GLU A 1 721 ? -23.409 -9.165 27.716 1.00 85.94 721 GLU A N 1
ATOM 5562 C CA . GLU A 1 721 ? -24.347 -9.355 28.838 1.00 85.94 721 GLU A CA 1
ATOM 5563 C C . GLU A 1 721 ? -24.231 -10.768 29.455 1.00 85.94 721 GLU A C 1
ATOM 5565 O O . GLU A 1 721 ? -24.324 -10.910 30.679 1.00 85.94 721 GLU A O 1
ATOM 5570 N N . THR A 1 722 ? -23.927 -11.814 28.669 1.00 86.00 722 THR A N 1
ATOM 5571 C CA . THR A 1 722 ? -23.645 -13.156 29.222 1.00 86.00 722 THR A CA 1
ATOM 5572 C C . THR A 1 722 ? -22.313 -13.218 29.977 1.00 86.00 722 THR A C 1
ATOM 5574 O O . THR A 1 722 ? -22.292 -13.731 31.099 1.00 86.00 722 THR A O 1
ATOM 5577 N N . PHE A 1 723 ? -21.230 -12.645 29.439 1.00 87.69 723 PHE A N 1
ATOM 5578 C CA . PHE A 1 723 ? -19.925 -12.587 30.111 1.00 87.69 723 PHE A CA 1
ATOM 5579 C C . PHE A 1 723 ? -20.008 -11.869 31.468 1.00 87.69 723 PHE A C 1
ATOM 5581 O O . PHE A 1 723 ? -19.591 -12.411 32.498 1.00 87.69 723 PHE A O 1
ATOM 5588 N N . LEU A 1 724 ? -20.636 -10.687 31.503 1.00 86.00 724 LEU A N 1
ATOM 5589 C CA . LEU A 1 724 ? -20.856 -9.915 32.730 1.00 86.00 724 LEU A CA 1
ATOM 5590 C C . LEU A 1 724 ? -21.748 -10.664 33.733 1.00 86.00 724 LEU A C 1
ATOM 5592 O O . LEU A 1 724 ? -21.482 -10.631 34.937 1.00 86.00 724 LEU A O 1
ATOM 5596 N N . CYS A 1 725 ? -22.771 -11.388 33.261 1.00 84.25 725 CYS A N 1
ATOM 5597 C CA . CYS A 1 725 ? -23.625 -12.221 34.110 1.00 84.25 725 CYS A CA 1
ATOM 5598 C C . CYS A 1 725 ? -22.832 -13.352 34.793 1.00 84.25 725 CYS A C 1
ATOM 5600 O O . CYS A 1 725 ? -22.954 -13.553 36.007 1.00 84.25 725 CYS A O 1
ATOM 5602 N N . LEU A 1 726 ? -21.975 -14.056 34.044 1.00 83.19 726 LEU A N 1
ATOM 5603 C CA . LEU A 1 726 ? -21.110 -15.117 34.572 1.00 83.19 726 LEU A CA 1
ATOM 5604 C C . LEU A 1 726 ? -20.086 -14.561 35.572 1.00 83.19 726 LEU A C 1
ATOM 5606 O O . LEU A 1 726 ? -19.967 -15.079 36.686 1.00 83.19 726 LEU A O 1
ATOM 5610 N N . LYS A 1 727 ? -19.398 -13.469 35.218 1.00 85.06 727 LYS A N 1
ATOM 5611 C CA . LYS A 1 727 ? -18.381 -12.825 36.063 1.00 85.06 727 LYS A CA 1
ATOM 5612 C C . LYS A 1 727 ? -18.989 -12.279 37.365 1.00 85.06 727 LYS A C 1
ATOM 5614 O O . LYS A 1 727 ? -18.429 -12.496 38.441 1.00 85.06 727 LYS A O 1
ATOM 5619 N N . TRP A 1 728 ? -20.192 -11.695 37.310 1.00 84.69 728 TRP A N 1
ATOM 5620 C CA . TRP A 1 728 ? -20.966 -11.325 38.504 1.00 84.69 728 TRP A CA 1
ATOM 5621 C C . TRP A 1 728 ? -21.346 -12.544 39.357 1.00 84.69 728 TRP A C 1
ATOM 5623 O O . TRP A 1 728 ? -21.173 -12.516 40.574 1.00 84.69 728 TRP A O 1
ATOM 5633 N N . ARG A 1 729 ? -21.818 -13.647 38.757 1.00 82.12 729 ARG A N 1
ATOM 5634 C CA . ARG A 1 729 ? -22.207 -14.866 39.498 1.00 82.12 729 ARG A CA 1
ATOM 5635 C C . ARG A 1 729 ? -21.049 -15.463 40.306 1.00 82.12 729 ARG A C 1
ATOM 5637 O O . ARG A 1 729 ? -21.299 -15.988 41.393 1.00 82.12 729 ARG A O 1
ATOM 5644 N N . LYS A 1 730 ? -19.814 -15.352 39.801 1.00 81.62 730 LYS A N 1
ATOM 5645 C CA . LYS A 1 730 ? -18.572 -15.727 40.501 1.00 81.62 730 LYS A CA 1
ATOM 5646 C C . LYS A 1 730 ? -18.253 -14.736 41.642 1.00 81.62 730 LYS A C 1
ATOM 5648 O O . LYS A 1 730 ? -18.023 -15.160 42.771 1.00 81.62 730 LYS A O 1
ATOM 5653 N N . LEU A 1 731 ? -18.297 -13.423 41.381 1.00 81.00 731 LEU A N 1
ATOM 5654 C CA . LEU A 1 731 ? -17.844 -12.376 42.318 1.00 81.00 731 LEU A CA 1
ATOM 5655 C C . LEU A 1 731 ? -18.887 -11.879 43.347 1.00 81.00 731 LEU A C 1
ATOM 5657 O O . LEU A 1 731 ? -18.508 -11.228 44.321 1.00 81.00 731 LEU A O 1
ATOM 5661 N N . ARG A 1 732 ? -20.177 -12.222 43.204 1.00 82.38 732 ARG A N 1
ATOM 5662 C CA . ARG A 1 732 ? -21.291 -11.759 44.069 1.00 82.38 732 ARG A CA 1
ATOM 5663 C C . ARG A 1 732 ? -21.085 -11.927 45.582 1.00 82.38 732 ARG A C 1
ATOM 5665 O O . ARG A 1 732 ? -21.705 -11.206 46.354 1.00 82.38 732 ARG A O 1
ATOM 5672 N N . ILE A 1 733 ? -20.241 -12.868 46.015 1.00 80.75 733 ILE A N 1
ATOM 5673 C CA . ILE A 1 733 ? -19.970 -13.123 47.440 1.00 80.75 733 ILE A CA 1
ATOM 5674 C C . ILE A 1 733 ? -19.305 -11.901 48.090 1.00 80.75 733 ILE A C 1
ATOM 5676 O O . ILE A 1 733 ? -19.699 -11.498 49.181 1.00 80.75 733 ILE A O 1
ATOM 5680 N N . PHE A 1 734 ? -18.364 -11.255 47.394 1.00 79.50 734 PHE A N 1
ATOM 5681 C CA . PHE A 1 734 ? -17.714 -10.042 47.892 1.00 79.50 734 PHE A CA 1
ATOM 5682 C C . PHE A 1 734 ? -18.677 -8.847 47.942 1.00 79.50 734 PHE A C 1
ATOM 5684 O O . PHE A 1 734 ? -18.622 -8.063 48.883 1.00 79.50 734 PHE A O 1
ATOM 5691 N N . PHE A 1 735 ? -19.604 -8.731 46.982 1.00 83.56 735 PHE A N 1
ATOM 5692 C CA . PHE A 1 735 ? -20.663 -7.716 47.036 1.00 83.56 735 PHE A CA 1
ATOM 5693 C C . PHE A 1 735 ? -21.563 -7.902 48.270 1.00 83.56 735 PHE A C 1
ATOM 5695 O O . PHE A 1 735 ? -21.854 -6.932 48.965 1.00 83.56 735 PHE A O 1
ATOM 5702 N N . VAL A 1 736 ? -21.941 -9.144 48.597 1.00 85.31 736 VAL A N 1
ATOM 5703 C CA . VAL A 1 736 ? -22.703 -9.446 49.822 1.00 85.31 736 VAL A CA 1
ATOM 5704 C C . VAL A 1 736 ? -21.891 -9.125 51.083 1.00 85.31 736 VAL A C 1
ATOM 5706 O O . VAL A 1 736 ? -22.446 -8.559 52.018 1.00 85.31 736 VAL A O 1
ATOM 5709 N N . MET A 1 737 ? -20.580 -9.396 51.108 1.00 84.50 737 MET A N 1
ATOM 5710 C CA . MET A 1 737 ? -19.714 -8.976 52.222 1.00 84.50 737 MET A CA 1
ATOM 5711 C C . MET A 1 737 ? -19.666 -7.449 52.388 1.00 84.50 737 MET A C 1
ATOM 5713 O O . MET A 1 737 ? -19.751 -6.971 53.515 1.00 84.50 737 MET A O 1
ATOM 5717 N N . ILE A 1 738 ? -19.595 -6.682 51.294 1.00 85.62 738 ILE A N 1
ATOM 5718 C CA . ILE A 1 738 ? -19.648 -5.210 51.337 1.00 85.62 738 ILE A CA 1
ATOM 5719 C C . ILE A 1 738 ? -21.018 -4.726 51.842 1.00 85.62 738 ILE A C 1
ATOM 5721 O O . ILE A 1 738 ? -21.079 -3.861 52.709 1.00 85.62 738 ILE A O 1
ATOM 5725 N N . MET A 1 739 ? -22.123 -5.323 51.387 1.00 88.38 739 MET A N 1
ATOM 5726 C CA . MET A 1 739 ? -23.464 -4.996 51.893 1.00 88.38 739 MET A CA 1
ATOM 5727 C C . MET A 1 739 ? -23.627 -5.288 53.393 1.00 88.38 739 MET A C 1
ATOM 5729 O O . MET A 1 739 ? -24.260 -4.504 54.095 1.00 88.38 739 MET A O 1
ATOM 5733 N N . ILE A 1 740 ? -23.025 -6.369 53.903 1.00 90.50 740 ILE A N 1
ATOM 5734 C CA . ILE A 1 740 ? -23.004 -6.682 55.342 1.00 90.50 740 ILE A CA 1
ATOM 5735 C C . ILE A 1 740 ? -22.137 -5.673 56.114 1.00 90.50 740 ILE A C 1
ATOM 5737 O O . ILE A 1 740 ? -22.555 -5.214 57.173 1.00 90.50 740 ILE A O 1
ATOM 5741 N N . LEU A 1 741 ? -20.970 -5.288 55.581 1.00 91.06 741 LEU A N 1
ATOM 5742 C CA . LEU A 1 741 ? -20.065 -4.301 56.186 1.00 91.06 741 LEU A CA 1
ATOM 5743 C C . LEU A 1 741 ? -20.777 -2.959 56.437 1.00 91.06 741 LEU A C 1
ATOM 5745 O O . LEU A 1 741 ? -20.786 -2.465 57.563 1.00 91.06 741 LEU A O 1
ATOM 5749 N N . TYR A 1 742 ? -21.427 -2.412 55.404 1.00 91.75 742 TYR A N 1
ATOM 5750 C CA . TYR A 1 742 ? -22.202 -1.172 55.515 1.00 91.75 742 TYR A CA 1
ATOM 5751 C C . TYR A 1 742 ? -23.464 -1.358 56.367 1.00 91.75 742 TYR A C 1
ATOM 5753 O O . TYR A 1 742 ? -23.768 -0.499 57.186 1.00 91.75 742 TYR A O 1
ATOM 5761 N N . GLY A 1 743 ? -24.174 -2.486 56.244 1.00 93.44 743 GLY A N 1
ATOM 5762 C CA . GLY A 1 743 ? -25.361 -2.767 57.059 1.00 93.44 743 GLY A CA 1
ATOM 5763 C C . GLY A 1 743 ? -25.070 -2.793 58.565 1.00 93.44 743 GLY A C 1
ATOM 5764 O O . GLY A 1 743 ? -25.831 -2.218 59.343 1.00 93.44 743 GLY A O 1
ATOM 5765 N N . ILE A 1 744 ? -23.943 -3.389 58.977 1.00 94.25 744 ILE A N 1
ATOM 5766 C CA . ILE A 1 744 ? -23.490 -3.379 60.376 1.00 94.25 744 ILE A CA 1
ATOM 5767 C C . ILE A 1 744 ? -23.181 -1.946 60.821 1.00 94.25 744 ILE A C 1
ATOM 5769 O O . ILE A 1 744 ? -23.735 -1.505 61.828 1.00 94.25 744 ILE A O 1
ATOM 5773 N N . MET A 1 745 ? -22.376 -1.201 60.054 1.00 94.19 745 MET A N 1
ATOM 5774 C CA . MET A 1 745 ? -22.028 0.194 60.354 1.00 94.19 745 MET A CA 1
ATOM 5775 C C . MET A 1 745 ? -23.275 1.085 60.510 1.00 94.19 745 MET A C 1
ATOM 5777 O O . MET A 1 745 ? -23.426 1.744 61.537 1.00 94.19 745 MET A O 1
ATOM 5781 N N . THR A 1 746 ? -24.205 1.049 59.547 1.00 94.88 746 THR A N 1
ATOM 5782 C CA . THR A 1 746 ? -25.467 1.807 59.591 1.00 94.88 746 THR A CA 1
ATOM 5783 C C . THR A 1 746 ? -26.308 1.412 60.805 1.00 94.88 746 THR A C 1
ATOM 5785 O O . THR A 1 746 ? -26.817 2.287 61.502 1.00 94.88 746 THR A O 1
ATOM 5788 N N . SER A 1 747 ? -26.413 0.114 61.124 1.00 94.31 747 SER A N 1
ATOM 5789 C CA . SER A 1 747 ? -27.167 -0.338 62.302 1.00 94.31 747 SER A CA 1
ATOM 5790 C C . SER A 1 747 ? -26.562 0.173 63.618 1.00 94.31 747 SER A C 1
ATOM 5792 O O . SER A 1 747 ? -27.285 0.733 64.443 1.00 94.31 747 SER A O 1
ATOM 5794 N N . ALA A 1 748 ? -25.238 0.087 63.783 1.00 94.94 748 ALA A N 1
ATOM 5795 C CA . ALA A 1 748 ? -24.532 0.556 64.973 1.00 94.94 748 ALA A CA 1
ATOM 5796 C C . ALA A 1 748 ? -24.674 2.079 65.160 1.00 94.94 748 ALA A C 1
ATOM 5798 O O . ALA A 1 748 ? -25.010 2.533 66.255 1.00 94.94 748 ALA A O 1
ATOM 5799 N N . LEU A 1 749 ? -24.531 2.850 64.075 1.00 94.38 749 LEU A N 1
ATOM 5800 C CA . LEU A 1 749 ? -24.780 4.295 64.049 1.00 94.38 749 LEU A CA 1
ATOM 5801 C C . LEU A 1 749 ? -26.227 4.638 64.438 1.00 94.38 749 LEU A C 1
ATOM 5803 O O . LEU A 1 749 ? -26.437 5.544 65.242 1.00 94.38 749 LEU A O 1
ATOM 5807 N N . THR A 1 750 ? -27.233 3.908 63.935 1.00 95.00 750 THR A N 1
ATOM 5808 C CA . THR A 1 750 ? -28.636 4.160 64.320 1.00 95.00 750 THR A CA 1
ATOM 5809 C C . THR A 1 750 ? -28.929 3.852 65.787 1.00 95.00 750 THR A C 1
ATOM 5811 O O . THR A 1 750 ? -29.633 4.631 66.427 1.00 95.00 750 THR A O 1
ATOM 5814 N N . VAL A 1 751 ? -28.370 2.770 66.342 1.00 93.81 751 VAL A N 1
ATOM 5815 C CA . VAL A 1 751 ? -28.535 2.415 67.763 1.00 93.81 751 VAL A CA 1
ATOM 5816 C C . VAL A 1 751 ? -27.870 3.462 68.655 1.00 93.81 751 VAL A C 1
ATOM 5818 O O . VAL A 1 751 ? -28.518 3.990 69.556 1.00 93.81 751 VAL A O 1
ATOM 5821 N N . TYR A 1 752 ? -26.620 3.833 68.362 1.00 93.00 752 TYR A N 1
ATOM 5822 C CA . TYR A 1 752 ? -25.911 4.888 69.087 1.00 93.00 752 TYR A CA 1
ATOM 5823 C C . TYR A 1 752 ? -26.669 6.225 69.037 1.00 93.00 752 TYR A C 1
ATOM 5825 O O . TYR A 1 752 ? -26.902 6.854 70.070 1.00 93.00 752 TYR A O 1
ATOM 5833 N N . ALA A 1 753 ? -27.125 6.639 67.850 1.00 92.06 753 ALA A N 1
ATOM 5834 C CA . ALA A 1 753 ? -27.854 7.892 67.690 1.00 92.06 753 ALA A CA 1
ATOM 5835 C C . ALA A 1 753 ? -29.203 7.903 68.438 1.00 92.06 753 ALA A C 1
ATOM 5837 O O . ALA A 1 753 ? -29.595 8.941 68.975 1.00 92.06 753 ALA A O 1
ATOM 5838 N N . HIS A 1 754 ? -29.903 6.766 68.507 1.00 91.50 754 HIS A N 1
ATOM 5839 C CA . HIS A 1 754 ? -31.168 6.654 69.232 1.00 91.50 754 HIS A CA 1
ATOM 5840 C C . HIS A 1 754 ? -30.972 6.780 70.751 1.00 91.50 754 HIS A C 1
ATOM 5842 O O . HIS A 1 754 ? -31.564 7.669 71.368 1.00 91.50 754 HIS A O 1
ATOM 5848 N N . LEU A 1 755 ? -30.087 5.961 71.330 1.00 90.69 755 LEU A N 1
ATOM 5849 C CA . LEU A 1 755 ? -29.814 5.945 72.773 1.00 90.69 755 LEU A CA 1
ATOM 5850 C C . LEU A 1 755 ? -29.321 7.316 73.268 1.00 90.69 755 LEU A C 1
ATOM 5852 O O . LEU A 1 755 ? -29.838 7.854 74.249 1.00 90.69 755 LEU A O 1
ATOM 5856 N N . MET A 1 756 ? -28.373 7.932 72.549 1.00 89.38 756 MET A N 1
ATOM 5857 C CA . MET A 1 756 ? -27.721 9.162 73.013 1.00 89.38 756 MET A CA 1
ATOM 5858 C C . MET A 1 756 ? -28.530 10.442 72.755 1.00 89.38 756 MET A C 1
ATOM 5860 O O . MET A 1 756 ? -28.493 11.348 73.588 1.00 89.38 756 MET A O 1
ATOM 5864 N N . TYR A 1 757 ? -29.267 10.551 71.639 1.00 87.62 757 TYR A N 1
ATOM 5865 C CA . TYR A 1 757 ? -29.961 11.801 71.273 1.00 87.62 757 TYR A CA 1
ATOM 5866 C C . TYR A 1 757 ? -31.486 11.769 71.440 1.00 87.62 757 TYR A C 1
ATOM 5868 O O . TYR A 1 757 ? -32.074 12.833 71.668 1.00 87.62 757 TYR A O 1
ATOM 5876 N N . VAL A 1 758 ? -32.126 10.596 71.335 1.00 87.12 758 VAL A N 1
ATOM 5877 C CA . VAL A 1 758 ? -33.589 10.450 71.459 1.00 87.12 758 VAL A CA 1
ATOM 5878 C C . VAL A 1 758 ? -33.969 10.082 72.889 1.00 87.12 758 VAL A C 1
ATOM 5880 O O . VAL A 1 758 ? -34.633 10.876 73.552 1.00 87.12 758 VAL A O 1
ATOM 5883 N N . GLU A 1 759 ? -33.513 8.926 73.379 1.00 84.94 759 GLU A N 1
ATOM 5884 C CA . GLU A 1 759 ? -33.805 8.471 74.747 1.00 84.94 759 GLU A CA 1
ATOM 5885 C C . GLU A 1 759 ? -32.985 9.226 75.804 1.00 84.94 759 GLU A C 1
ATOM 5887 O O . GLU A 1 759 ? -33.480 9.463 76.905 1.00 84.94 759 GLU A O 1
ATOM 5892 N N . LYS A 1 760 ? -31.760 9.656 75.456 1.00 83.06 760 LYS A N 1
ATOM 5893 C CA . LYS A 1 760 ? -30.805 10.349 76.347 1.00 83.06 760 LYS A CA 1
ATOM 5894 C C . LYS A 1 760 ? -30.541 9.541 77.618 1.00 83.06 760 LYS A C 1
ATOM 5896 O O . LYS A 1 760 ? -30.640 10.050 78.734 1.00 83.06 760 LYS A O 1
ATOM 5901 N N . THR A 1 761 ? -30.259 8.257 77.425 1.00 75.50 761 THR A N 1
ATOM 5902 C CA . THR A 1 761 ? -30.238 7.245 78.483 1.00 75.50 761 THR A CA 1
ATOM 5903 C C . THR A 1 761 ? -29.217 7.566 79.576 1.00 75.50 761 THR A C 1
ATOM 5905 O O . THR A 1 761 ? -28.012 7.569 79.324 1.00 75.50 761 THR A O 1
ATOM 5908 N N . SER A 1 762 ? -29.697 7.764 80.805 1.00 75.69 762 SER A N 1
ATOM 5909 C CA . SER A 1 762 ? -28.853 7.881 82.006 1.00 75.69 762 SER A CA 1
ATOM 5910 C C . SER A 1 762 ? -28.553 6.525 82.663 1.00 75.69 762 SER A C 1
ATOM 5912 O O . SER A 1 762 ? -27.767 6.463 83.608 1.00 75.69 762 SER A O 1
ATOM 5914 N N . ASP A 1 763 ? -29.186 5.445 82.196 1.00 85.44 763 ASP A N 1
ATOM 5915 C CA . ASP A 1 763 ? -29.026 4.101 82.751 1.00 85.44 763 ASP A CA 1
ATOM 5916 C C . ASP A 1 763 ? -27.679 3.480 82.337 1.00 85.44 763 ASP A C 1
ATOM 5918 O O . ASP A 1 763 ? -27.408 3.381 81.135 1.00 85.44 763 ASP A O 1
ATOM 5922 N N . PRO A 1 764 ? -26.853 2.982 83.283 1.00 85.81 764 PRO A N 1
ATOM 5923 C CA . PRO A 1 764 ? -25.518 2.460 82.973 1.00 85.81 764 PRO A CA 1
ATOM 5924 C C . PRO A 1 764 ? -25.506 1.360 81.904 1.00 85.81 764 PRO A C 1
ATOM 5926 O O . PRO A 1 764 ? -24.651 1.362 81.027 1.00 85.81 764 PRO A O 1
ATOM 5929 N N . LEU A 1 765 ? -26.492 0.457 81.929 1.00 85.75 765 LEU A N 1
ATOM 5930 C CA . LEU A 1 765 ? -26.575 -0.673 81.000 1.00 85.75 765 LEU A CA 1
ATOM 5931 C C . LEU A 1 765 ? -26.870 -0.222 79.557 1.00 85.75 765 LEU A C 1
ATOM 5933 O O . LEU A 1 765 ? -26.321 -0.785 78.612 1.00 85.75 765 LEU A O 1
ATOM 5937 N N . LEU A 1 766 ? -27.699 0.811 79.376 1.00 86.19 766 LEU A N 1
ATOM 5938 C CA . LEU A 1 766 ? -27.973 1.386 78.054 1.00 86.19 766 LEU A CA 1
ATOM 5939 C C . LEU A 1 766 ? -26.782 2.216 77.553 1.00 86.19 766 LEU A C 1
ATOM 5941 O O . LEU A 1 766 ? -26.457 2.162 76.367 1.00 86.19 766 LEU A O 1
ATOM 5945 N N . LEU A 1 767 ? -26.072 2.897 78.458 1.00 87.44 767 LEU A N 1
ATOM 5946 C CA . LEU A 1 767 ? -24.828 3.599 78.144 1.00 87.44 767 LEU A CA 1
ATOM 5947 C C . LEU A 1 767 ? -23.709 2.631 77.714 1.00 87.44 767 LEU A C 1
ATOM 5949 O O . LEU A 1 767 ? -23.009 2.908 76.742 1.00 87.44 767 LEU A O 1
ATOM 5953 N N . ASP A 1 768 ? -23.577 1.466 78.356 1.00 88.94 768 ASP A N 1
ATOM 5954 C CA . ASP A 1 768 ? -22.643 0.410 77.937 1.00 88.94 768 ASP A CA 1
ATOM 5955 C C . ASP A 1 768 ? -22.979 -0.138 76.538 1.00 88.94 768 ASP A C 1
ATOM 5957 O O . ASP A 1 768 ? -22.079 -0.347 75.719 1.00 88.94 768 ASP A O 1
ATOM 5961 N N . ILE A 1 769 ? -24.269 -0.307 76.216 1.00 89.31 769 ILE A N 1
ATOM 5962 C CA . ILE A 1 769 ? -24.721 -0.691 74.867 1.00 89.31 769 ILE A CA 1
ATOM 5963 C C . ILE A 1 769 ? -24.397 0.410 73.845 1.00 89.31 769 ILE A C 1
ATOM 5965 O O . ILE A 1 769 ? -23.915 0.097 72.753 1.00 89.31 769 ILE A O 1
ATOM 5969 N N . ALA A 1 770 ? -24.598 1.687 74.183 1.00 89.25 770 ALA A N 1
ATOM 5970 C CA . ALA A 1 770 ? -24.236 2.809 73.317 1.00 89.25 770 ALA A CA 1
ATOM 5971 C C . ALA A 1 770 ? -22.716 2.880 73.075 1.00 89.25 770 ALA A C 1
ATOM 5973 O O . ALA A 1 770 ? -22.280 3.029 71.932 1.00 89.25 770 ALA A O 1
ATOM 5974 N N . ASN A 1 771 ? -21.902 2.690 74.116 1.00 89.50 771 ASN A N 1
ATOM 5975 C CA . ASN A 1 771 ? -20.443 2.635 74.009 1.00 89.50 771 ASN A CA 1
ATOM 5976 C C . ASN A 1 771 ? -19.988 1.470 73.113 1.00 89.50 771 ASN A C 1
ATOM 5978 O O . ASN A 1 771 ? -19.175 1.667 72.207 1.00 89.50 771 ASN A O 1
ATOM 5982 N N . ALA A 1 772 ? -20.563 0.276 73.291 1.00 91.75 772 ALA A N 1
ATOM 5983 C CA . ALA A 1 772 ? -20.293 -0.875 72.432 1.00 91.75 772 ALA A CA 1
ATOM 5984 C C . ALA A 1 772 ? -20.696 -0.617 70.967 1.00 91.75 772 ALA A C 1
ATOM 5986 O O . ALA A 1 772 ? -19.932 -0.936 70.052 1.00 91.75 772 ALA A O 1
ATOM 5987 N N . ALA A 1 773 ? -21.854 0.013 70.732 1.00 92.31 773 ALA A N 1
ATOM 5988 C CA . ALA A 1 773 ? -22.294 0.420 69.399 1.00 92.31 773 ALA A CA 1
ATOM 5989 C C . ALA A 1 773 ? -21.337 1.445 68.764 1.00 92.31 773 ALA A C 1
ATOM 5991 O O . ALA A 1 773 ? -21.013 1.310 67.585 1.00 92.31 773 ALA A O 1
ATOM 5992 N N . SER A 1 774 ? -20.811 2.403 69.537 1.00 91.69 774 SER A N 1
ATOM 5993 C CA . SER A 1 774 ? -19.805 3.362 69.062 1.00 91.69 774 SER A CA 1
ATOM 5994 C C . SER A 1 774 ? -18.493 2.677 68.661 1.00 91.69 774 SER A C 1
ATOM 5996 O O . SER A 1 774 ? -17.990 2.899 67.558 1.00 91.69 774 SER A O 1
ATOM 5998 N N . CYS A 1 775 ? -17.979 1.750 69.478 1.00 92.62 775 CYS A N 1
ATOM 5999 C CA . CYS A 1 775 ? -16.788 0.973 69.129 1.00 92.62 775 CYS A CA 1
ATOM 6000 C C . CYS A 1 775 ? -16.974 0.137 67.848 1.00 92.62 775 CYS A C 1
ATOM 6002 O O . CYS A 1 775 ? -16.061 0.077 67.022 1.00 92.62 775 CYS A O 1
ATOM 6004 N N . VAL A 1 776 ? -18.147 -0.480 67.650 1.00 94.00 776 VAL A N 1
ATOM 6005 C CA . VAL A 1 776 ? -18.474 -1.212 66.412 1.00 94.00 776 VAL A CA 1
ATOM 6006 C C . VAL A 1 776 ? -18.568 -0.258 65.219 1.00 94.00 776 VAL A C 1
ATOM 6008 O O . VAL A 1 776 ? -17.945 -0.515 64.191 1.00 94.00 776 VAL A O 1
ATOM 6011 N N . MET A 1 777 ? -19.292 0.855 65.357 1.00 93.88 777 MET A N 1
ATOM 6012 C CA . MET A 1 777 ? -19.435 1.892 64.331 1.00 93.88 777 MET A CA 1
ATOM 6013 C C . MET A 1 777 ? -18.066 2.379 63.833 1.00 93.88 777 MET A C 1
ATOM 6015 O O . MET A 1 777 ? -17.779 2.273 62.642 1.00 93.88 777 MET A O 1
ATOM 6019 N N . ILE A 1 778 ? -17.195 2.823 64.744 1.00 92.25 778 ILE A N 1
ATOM 6020 C CA . ILE A 1 778 ? -15.861 3.354 64.423 1.00 92.25 778 ILE A CA 1
ATOM 6021 C C . ILE A 1 778 ? -14.968 2.277 63.782 1.00 92.25 778 ILE A C 1
ATOM 6023 O O . ILE A 1 778 ? -14.267 2.552 62.808 1.00 92.25 778 ILE A O 1
ATOM 6027 N N . PHE A 1 779 ? -15.002 1.033 64.276 1.00 93.50 779 PHE A N 1
ATOM 6028 C CA . PHE A 1 779 ? -14.209 -0.062 63.703 1.00 93.50 779 PHE A CA 1
ATOM 6029 C C . PHE A 1 779 ? -14.604 -0.381 62.252 1.00 93.50 779 PHE A C 1
ATOM 6031 O O . PHE A 1 779 ? -13.730 -0.563 61.402 1.00 93.50 779 PHE A O 1
ATOM 6038 N N . PHE A 1 780 ? -15.905 -0.426 61.947 1.00 93.44 780 PHE A N 1
ATOM 6039 C CA . PHE A 1 780 ? -16.379 -0.675 60.583 1.00 93.44 780 PHE A CA 1
ATOM 6040 C C . PHE A 1 780 ? -16.159 0.536 59.659 1.00 93.44 780 PHE A C 1
ATOM 6042 O O . PHE A 1 780 ? -15.789 0.338 58.500 1.00 93.44 780 PHE A O 1
ATOM 6049 N N . ASP A 1 781 ? -16.289 1.765 60.166 1.00 93.06 781 ASP A N 1
ATOM 6050 C CA . ASP A 1 781 ? -15.983 2.995 59.421 1.00 93.06 781 ASP A CA 1
ATOM 6051 C C . ASP A 1 781 ? -14.501 3.059 59.002 1.00 93.06 781 ASP A C 1
ATOM 6053 O O . ASP A 1 781 ? -14.199 3.298 57.833 1.00 93.06 781 ASP A O 1
ATOM 6057 N N . PHE A 1 782 ? -13.557 2.690 59.881 1.00 92.06 782 PHE A N 1
ATOM 6058 C CA . PHE A 1 782 ? -12.137 2.573 59.507 1.00 92.06 782 PHE A CA 1
ATOM 6059 C C . PHE A 1 782 ? -11.874 1.536 58.398 1.00 92.06 782 PHE A C 1
ATOM 6061 O O . PHE A 1 782 ? -10.997 1.750 57.554 1.00 92.06 782 PHE A O 1
ATOM 6068 N N . ILE A 1 783 ? -12.623 0.426 58.355 1.00 89.81 783 ILE A N 1
ATOM 6069 C CA . ILE A 1 783 ? -12.518 -0.562 57.265 1.00 89.81 783 ILE A CA 1
ATOM 6070 C C . ILE A 1 783 ? -13.059 0.029 55.955 1.00 89.81 783 ILE A C 1
ATOM 6072 O O . ILE A 1 783 ? -12.439 -0.147 54.903 1.00 89.81 783 ILE A O 1
ATOM 6076 N N . ILE A 1 784 ? -14.182 0.750 56.008 1.00 91.12 784 ILE A N 1
ATOM 6077 C CA . ILE A 1 784 ? -14.781 1.423 54.847 1.00 91.12 784 ILE A CA 1
ATOM 6078 C C . ILE A 1 784 ? -13.837 2.509 54.308 1.00 91.12 784 ILE A C 1
ATOM 6080 O O . ILE A 1 784 ? -13.535 2.511 53.114 1.00 91.12 784 ILE A O 1
ATOM 6084 N N . LEU A 1 785 ? -13.284 3.356 55.180 1.00 91.00 785 LEU A N 1
ATOM 6085 C CA . LEU A 1 785 ? -12.271 4.360 54.850 1.00 91.00 785 LEU A CA 1
ATOM 6086 C C . LEU A 1 785 ? -11.038 3.736 54.177 1.00 91.00 785 LEU A C 1
ATOM 6088 O O . LEU A 1 785 ? -10.562 4.253 53.168 1.00 91.00 785 LEU A O 1
ATOM 6092 N N . PHE A 1 786 ? -10.532 2.608 54.685 1.00 86.69 786 PHE A N 1
ATOM 6093 C CA . PHE A 1 786 ? -9.399 1.909 54.071 1.00 86.69 786 PHE A CA 1
ATOM 6094 C C . PHE A 1 786 ? -9.723 1.405 52.655 1.00 86.69 786 PHE A C 1
ATOM 6096 O O . PHE A 1 786 ? -8.937 1.625 51.730 1.00 86.69 786 PHE A O 1
ATOM 6103 N N . LEU A 1 787 ? -10.888 0.775 52.462 1.00 84.19 787 LEU A N 1
ATOM 6104 C CA . LEU A 1 787 ? -11.354 0.332 51.142 1.00 84.19 787 LEU A CA 1
ATOM 6105 C C . LEU A 1 787 ? -11.504 1.517 50.173 1.00 84.19 787 LEU A C 1
ATOM 6107 O O . LEU A 1 787 ? -11.102 1.422 49.013 1.00 84.19 787 LEU A O 1
ATOM 6111 N N . GLU A 1 788 ? -12.021 2.648 50.650 1.00 86.88 788 GLU A N 1
ATOM 6112 C CA . GLU A 1 788 ? -12.258 3.835 49.829 1.00 86.88 788 GLU A CA 1
ATOM 6113 C C . GLU A 1 788 ? -10.963 4.580 49.465 1.00 86.88 788 GLU A C 1
ATOM 6115 O O . GLU A 1 788 ? -10.802 5.017 48.325 1.00 86.88 788 GLU A O 1
ATOM 6120 N N . ILE A 1 789 ? -9.975 4.629 50.365 1.00 83.50 789 ILE A N 1
ATOM 6121 C CA . ILE A 1 789 ? -8.613 5.092 50.049 1.00 83.50 789 ILE A CA 1
ATOM 6122 C C . ILE A 1 789 ? -7.972 4.184 48.986 1.00 83.50 789 ILE A C 1
ATOM 6124 O O . ILE A 1 789 ? -7.359 4.682 48.037 1.00 83.50 789 ILE A O 1
ATOM 6128 N N . MET A 1 790 ? -8.146 2.859 49.087 1.00 77.25 790 MET A N 1
ATOM 6129 C CA . MET A 1 790 ? -7.663 1.932 48.057 1.00 77.25 790 MET A CA 1
ATOM 6130 C C . MET A 1 790 ? -8.343 2.157 46.697 1.00 77.25 790 MET A C 1
ATOM 6132 O O . MET A 1 790 ? -7.668 2.017 45.675 1.00 77.25 790 MET A O 1
ATOM 6136 N N . ASN A 1 791 ? -9.627 2.531 46.658 1.00 76.19 791 ASN A N 1
ATOM 6137 C CA . ASN A 1 791 ? -10.329 2.915 45.426 1.00 76.19 791 ASN A CA 1
ATOM 6138 C C . ASN A 1 791 ? -9.784 4.238 44.856 1.00 76.19 791 ASN A C 1
ATOM 6140 O O . ASN A 1 791 ? -9.444 4.313 43.674 1.00 76.19 791 ASN A O 1
ATOM 6144 N N . LEU A 1 792 ? -9.647 5.266 45.701 1.00 77.69 792 LEU A N 1
ATOM 6145 C CA . LEU A 1 792 ? -9.208 6.611 45.317 1.00 77.69 792 LEU A CA 1
ATOM 6146 C C . LEU A 1 792 ? -7.817 6.608 44.661 1.00 77.69 792 LEU A C 1
ATOM 6148 O O . LEU A 1 792 ? -7.631 7.224 43.612 1.00 77.69 792 LEU A O 1
ATOM 6152 N N . ILE A 1 793 ? -6.865 5.853 45.225 1.00 72.62 793 ILE A N 1
ATOM 6153 C CA . ILE A 1 793 ? -5.501 5.694 44.683 1.00 72.62 793 ILE A CA 1
ATOM 6154 C C . ILE A 1 793 ? -5.510 5.073 43.270 1.00 72.62 793 ILE A C 1
ATOM 6156 O O . ILE A 1 793 ? -4.599 5.314 42.478 1.00 72.62 793 ILE A O 1
ATOM 6160 N N . GLN A 1 794 ? -6.540 4.296 42.924 1.00 65.25 794 GLN A N 1
ATOM 6161 C CA . GLN A 1 794 ? -6.665 3.626 41.625 1.00 65.25 794 GLN A CA 1
ATOM 6162 C C . GLN A 1 794 ? -7.456 4.447 40.585 1.00 65.25 794 GLN A C 1
ATOM 6164 O O . GLN A 1 794 ? -7.293 4.222 39.386 1.00 65.25 794 GLN A O 1
ATOM 6169 N N . LEU A 1 795 ? -8.278 5.419 41.007 1.00 62.88 795 LEU A N 1
ATOM 6170 C CA . LEU A 1 795 ? -9.265 6.134 40.172 1.00 62.88 795 LEU A CA 1
ATOM 6171 C C . LEU A 1 795 ? -8.948 7.633 40.002 1.00 62.88 795 LEU A C 1
ATOM 6173 O O . LEU A 1 795 ? -9.804 8.510 40.120 1.00 62.88 795 LEU A O 1
ATOM 6177 N N . HIS A 1 796 ? -7.690 7.926 39.678 1.00 54.25 796 HIS A N 1
ATOM 6178 C CA . HIS A 1 796 ? -7.033 9.226 39.873 1.00 54.25 796 HIS A CA 1
ATOM 6179 C C . HIS A 1 796 ? -7.680 10.476 39.211 1.00 54.25 796 HIS A C 1
ATOM 6181 O O . HIS A 1 796 ? -7.312 11.594 39.569 1.00 54.25 796 HIS A O 1
ATOM 6187 N N . ARG A 1 797 ? -8.586 10.361 38.222 1.00 56.44 797 ARG A N 1
ATOM 6188 C CA . ARG A 1 797 ? -9.010 11.524 37.395 1.00 56.44 797 ARG A CA 1
ATOM 6189 C C . ARG A 1 797 ? -10.428 12.064 37.599 1.00 56.44 797 ARG A C 1
ATOM 6191 O O . ARG A 1 797 ? -10.625 13.252 37.359 1.00 56.44 797 ARG A O 1
ATOM 6198 N N . PHE A 1 798 ? -11.391 11.258 38.052 1.00 54.84 798 PHE A N 1
ATOM 6199 C CA . PHE A 1 798 ? -12.793 11.705 38.162 1.00 54.84 798 PHE A CA 1
ATOM 6200 C C . PHE A 1 798 ? -13.511 11.316 39.462 1.00 54.84 798 PHE A C 1
ATOM 6202 O O . PHE A 1 798 ? -14.600 11.827 39.702 1.00 54.84 798 PHE A O 1
ATOM 6209 N N . TYR A 1 799 ? -12.898 10.504 40.336 1.00 66.50 799 TYR A N 1
ATOM 6210 C CA . TYR A 1 799 ? -13.578 9.868 41.476 1.00 66.50 799 TYR A CA 1
ATOM 6211 C C . TYR A 1 799 ? -14.407 10.812 42.363 1.00 66.50 799 TYR A C 1
ATOM 6213 O O . TYR A 1 799 ? -15.516 10.474 42.762 1.00 66.50 799 TYR A O 1
ATOM 6221 N N . ILE A 1 800 ? -13.880 12.005 42.648 1.00 62.94 800 ILE A N 1
ATOM 6222 C CA . ILE A 1 800 ? -14.473 12.988 43.571 1.00 62.94 800 ILE A CA 1
ATOM 6223 C C . ILE A 1 800 ? -15.632 13.780 42.922 1.00 62.94 800 ILE A C 1
ATOM 6225 O O . ILE A 1 800 ? -16.403 14.422 43.627 1.00 62.94 800 ILE A O 1
ATOM 6229 N N . LYS A 1 801 ? -15.792 13.735 41.590 1.00 63.03 801 LYS A N 1
ATOM 6230 C CA . LYS A 1 801 ? -16.896 14.422 40.889 1.00 63.03 801 LYS A CA 1
ATOM 6231 C C . LYS A 1 801 ? -18.201 13.620 40.865 1.00 63.03 801 LYS A C 1
ATOM 6233 O O . LYS A 1 801 ? -19.250 14.208 40.612 1.00 63.03 801 LYS A O 1
ATOM 6238 N N . ASP A 1 802 ? -18.154 12.318 41.140 1.00 74.38 802 ASP A N 1
ATOM 6239 C CA . ASP A 1 802 ? -19.354 11.489 41.250 1.00 74.38 802 ASP A CA 1
ATOM 6240 C C . ASP A 1 802 ? -20.084 11.768 42.573 1.00 74.38 802 ASP A C 1
ATOM 6242 O O . ASP A 1 802 ? -19.519 11.644 43.660 1.00 74.38 802 ASP A O 1
ATOM 6246 N N . PHE A 1 803 ? -21.380 12.080 42.485 1.00 77.69 803 PHE A N 1
ATOM 6247 C CA . PHE A 1 803 ? -22.247 12.330 43.646 1.00 77.69 803 PHE A CA 1
ATOM 6248 C C . PHE A 1 803 ? -22.307 11.135 44.620 1.00 77.69 803 PHE A C 1
ATOM 6250 O O . PHE A 1 803 ? -22.351 11.319 45.833 1.00 77.69 803 PHE A O 1
ATOM 6257 N N . GLU A 1 804 ? -22.215 9.911 44.091 1.00 80.12 804 GLU A N 1
ATOM 6258 C CA . GLU A 1 804 ? -22.102 8.660 44.859 1.00 80.12 804 GLU A CA 1
ATOM 6259 C C . GLU A 1 804 ? -20.840 8.651 45.749 1.00 80.12 804 GLU A C 1
ATOM 6261 O O . GLU A 1 804 ? -20.899 8.274 46.916 1.00 80.12 804 GLU A O 1
ATOM 6266 N N . SER A 1 805 ? -19.703 9.146 45.248 1.00 84.06 805 SER A N 1
ATOM 6267 C CA . SER A 1 805 ? -18.473 9.290 46.039 1.00 84.06 805 SER A CA 1
ATOM 6268 C C . SER A 1 805 ? -18.599 10.387 47.098 1.00 84.06 805 SER A C 1
ATOM 6270 O O . SER A 1 805 ? -18.133 10.209 48.222 1.00 84.06 805 SER A O 1
ATOM 6272 N N . LEU A 1 806 ? -19.250 11.511 46.774 1.00 86.81 806 LEU A N 1
ATOM 6273 C CA . LEU A 1 806 ? -19.486 12.593 47.738 1.00 86.81 806 LEU A CA 1
ATOM 6274 C C . LEU A 1 806 ? -20.355 12.129 48.919 1.00 86.81 806 LEU A C 1
ATOM 6276 O O . LEU A 1 806 ? -20.068 12.501 50.057 1.00 86.81 806 LEU A O 1
ATOM 6280 N N . ILE A 1 807 ? -21.356 11.274 48.677 1.00 88.50 807 ILE A N 1
ATOM 6281 C CA . ILE A 1 807 ? -22.163 10.664 49.746 1.00 88.50 807 ILE A CA 1
ATOM 6282 C C . ILE A 1 807 ? -21.307 9.767 50.646 1.00 88.50 807 ILE A C 1
ATOM 6284 O O . ILE A 1 807 ? -21.393 9.911 51.862 1.00 88.50 807 ILE A O 1
ATOM 6288 N N . LYS A 1 808 ? -20.436 8.909 50.097 1.00 88.62 808 LYS A N 1
ATOM 6289 C CA . LYS A 1 808 ? -19.540 8.060 50.908 1.00 88.62 808 LYS A CA 1
ATOM 6290 C C . LYS A 1 808 ? -18.587 8.872 51.779 1.00 88.62 808 LYS A C 1
ATOM 6292 O O . LYS A 1 808 ? -18.492 8.611 52.973 1.00 88.62 808 LYS A O 1
ATOM 6297 N N . TRP A 1 809 ? -17.902 9.869 51.213 1.00 90.81 809 TRP A N 1
ATOM 6298 C CA . TRP A 1 809 ? -16.994 10.717 51.993 1.00 90.81 809 TRP A CA 1
ATOM 6299 C C . TRP A 1 809 ? -17.752 11.536 53.045 1.00 90.81 809 TRP A C 1
ATOM 6301 O O . TRP A 1 809 ? -17.287 11.640 54.177 1.00 90.81 809 TRP A O 1
ATOM 6311 N N . GLY A 1 810 ? -18.948 12.043 52.724 1.00 91.69 810 GLY A N 1
ATOM 6312 C CA . GLY A 1 810 ? -19.828 12.693 53.699 1.00 91.69 810 GLY A CA 1
ATOM 6313 C C . GLY A 1 810 ? -20.278 11.751 54.821 1.00 91.69 810 GLY A C 1
ATOM 6314 O O . GLY A 1 810 ? -20.249 12.136 55.989 1.00 91.69 810 GLY A O 1
ATOM 6315 N N . MET A 1 811 ? -20.639 10.510 54.489 1.00 93.81 811 MET A N 1
ATOM 6316 C CA . MET A 1 811 ? -21.010 9.460 55.440 1.00 93.81 811 MET A CA 1
ATOM 6317 C C . MET A 1 811 ? -19.850 9.142 56.392 1.00 93.81 811 MET A C 1
ATOM 6319 O O . MET A 1 811 ? -20.044 9.234 57.597 1.00 93.81 811 MET A O 1
ATOM 6323 N N . ILE A 1 812 ? -18.651 8.853 55.872 1.00 93.44 812 ILE A N 1
ATOM 6324 C CA . ILE A 1 812 ? -17.453 8.552 56.680 1.00 93.44 812 ILE A CA 1
ATOM 6325 C C . ILE A 1 812 ? -17.129 9.727 57.617 1.00 93.44 812 ILE A C 1
ATOM 6327 O O . ILE A 1 812 ? -17.013 9.560 58.827 1.00 93.44 812 ILE A O 1
ATOM 6331 N N . ILE A 1 813 ? -17.054 10.954 57.084 1.00 93.31 813 ILE A N 1
ATOM 6332 C CA . ILE A 1 813 ? -16.706 12.144 57.878 1.00 93.31 813 ILE A CA 1
ATOM 6333 C C . ILE A 1 813 ? -17.747 12.408 58.977 1.00 93.31 813 ILE A C 1
ATOM 6335 O O . ILE A 1 813 ? -17.377 12.701 60.114 1.00 93.31 813 ILE A O 1
ATOM 6339 N N . THR A 1 814 ? -19.044 12.301 58.673 1.00 93.69 814 THR A N 1
ATOM 6340 C CA . THR A 1 814 ? -20.099 12.536 59.675 1.00 93.69 814 THR A CA 1
ATOM 6341 C C . THR A 1 814 ? -20.205 11.397 60.692 1.00 93.69 814 THR A C 1
ATOM 6343 O O . THR A 1 814 ? -20.392 11.676 61.873 1.00 93.69 814 THR A O 1
ATOM 6346 N N . CYS A 1 815 ? -19.994 10.142 60.282 1.00 93.94 815 CYS A N 1
ATOM 6347 C CA . CYS A 1 815 ? -19.913 8.978 61.167 1.00 93.94 815 CYS A CA 1
ATOM 6348 C C . CYS A 1 815 ? -18.752 9.113 62.168 1.00 93.94 815 CYS A C 1
ATOM 6350 O O . CYS A 1 815 ? -18.965 9.024 63.378 1.00 93.94 815 CYS A O 1
ATOM 6352 N N . PHE A 1 816 ? -17.548 9.433 61.682 1.00 92.56 816 PHE A N 1
ATOM 6353 C CA . PHE A 1 816 ? -16.372 9.668 62.520 1.00 92.56 816 PHE A CA 1
ATOM 6354 C C . PHE A 1 816 ? -16.583 10.815 63.523 1.00 92.56 816 PHE A C 1
ATOM 6356 O O . PHE A 1 816 ? -16.271 10.672 64.704 1.00 92.56 816 PHE A O 1
ATOM 6363 N N . VAL A 1 817 ? -17.172 11.940 63.092 1.00 92.50 817 VAL A N 1
ATOM 6364 C CA . VAL A 1 817 ? -17.492 13.066 63.992 1.00 92.50 817 VAL A CA 1
ATOM 6365 C C . VAL A 1 817 ? -18.511 12.665 65.066 1.00 92.50 817 VAL A C 1
ATOM 6367 O O . VAL A 1 817 ? -18.345 13.041 66.223 1.00 92.50 817 VAL A O 1
ATOM 6370 N N . VAL A 1 818 ? -19.533 11.875 64.724 1.00 91.69 818 VAL A N 1
ATOM 6371 C CA . VAL A 1 818 ? -20.562 11.410 65.675 1.00 91.69 818 VAL A CA 1
ATOM 6372 C C . VAL A 1 818 ? -19.999 10.426 66.707 1.00 91.69 818 VAL A C 1
ATOM 6374 O O . VAL A 1 818 ? -20.422 10.465 67.861 1.00 91.69 818 VAL A O 1
ATOM 6377 N N . GLY A 1 819 ? -19.031 9.587 66.326 1.00 87.12 819 GLY A N 1
ATOM 6378 C CA . GLY A 1 819 ? -18.333 8.686 67.251 1.00 87.12 819 GLY A CA 1
ATOM 6379 C C . GLY A 1 819 ? -17.329 9.375 68.189 1.00 87.12 819 GLY A C 1
ATOM 6380 O O . GLY A 1 819 ? -16.982 8.802 69.218 1.00 87.12 819 GLY A O 1
ATOM 6381 N N . MET A 1 820 ? -16.872 10.589 67.852 1.00 87.88 820 MET A N 1
ATOM 6382 C CA . MET A 1 820 ? -15.802 11.309 68.566 1.00 87.88 820 MET A CA 1
ATOM 6383 C C . MET A 1 820 ? -16.261 12.555 69.347 1.00 87.88 820 MET A C 1
ATOM 6385 O O . MET A 1 820 ? -15.472 13.092 70.123 1.00 87.88 820 MET A O 1
ATOM 6389 N N . ALA A 1 821 ? -17.479 13.060 69.128 1.00 87.19 821 ALA A N 1
ATOM 6390 C CA . ALA A 1 821 ? -17.969 14.307 69.727 1.00 87.19 821 ALA A CA 1
ATOM 6391 C C . ALA A 1 821 ? -18.968 14.071 70.874 1.00 87.19 821 ALA A C 1
ATOM 6393 O O . ALA A 1 821 ? -19.825 13.192 70.787 1.00 87.19 821 ALA A O 1
ATOM 6394 N N . ASP A 1 822 ? -18.912 14.907 71.918 1.00 83.38 822 ASP A N 1
ATOM 6395 C CA . ASP A 1 822 ? -19.797 14.775 73.082 1.00 83.38 822 ASP A CA 1
ATOM 6396 C C . ASP A 1 822 ? -21.292 14.930 72.710 1.00 83.38 822 ASP A C 1
ATOM 6398 O O . ASP A 1 822 ? -21.695 15.955 72.136 1.00 83.38 822 ASP A O 1
ATOM 6402 N N . PRO A 1 823 ? -22.166 13.978 73.102 1.00 83.56 823 PRO A N 1
ATOM 6403 C CA . PRO A 1 823 ? -23.608 14.049 72.834 1.00 83.56 823 PRO A CA 1
ATOM 6404 C C . PRO A 1 823 ? -24.341 15.213 73.519 1.00 83.56 823 PRO A C 1
ATOM 6406 O O . PRO A 1 823 ? -25.487 15.514 73.188 1.00 83.56 823 PRO A O 1
ATOM 6409 N N . THR A 1 824 ? -23.697 15.877 74.482 1.00 80.25 824 THR A N 1
ATOM 6410 C CA . THR A 1 824 ? -24.258 17.004 75.246 1.00 80.25 824 THR A CA 1
ATOM 6411 C C . THR A 1 824 ? -24.384 18.288 74.420 1.00 80.25 824 THR A C 1
ATOM 6413 O O . THR A 1 824 ? -25.179 19.168 74.764 1.00 80.25 824 THR A O 1
ATOM 6416 N N . TYR A 1 825 ? -23.631 18.422 73.324 1.00 87.44 825 TYR A N 1
ATOM 6417 C CA . TYR A 1 825 ? -23.642 19.629 72.505 1.00 87.44 825 TYR A CA 1
ATOM 6418 C C . TYR A 1 825 ? -24.864 19.712 71.581 1.00 87.44 825 TYR A C 1
ATOM 6420 O O . TYR A 1 825 ? -25.166 18.820 70.796 1.00 87.44 825 TYR A O 1
ATOM 6428 N N . ASN A 1 826 ? -25.531 20.868 71.568 1.00 82.44 826 ASN A N 1
ATOM 6429 C CA . ASN A 1 826 ? -26.732 21.080 70.750 1.00 82.44 826 ASN A CA 1
ATOM 6430 C C . ASN A 1 826 ? -26.516 20.993 69.223 1.00 82.44 826 ASN A C 1
ATOM 6432 O O . ASN A 1 826 ? -27.507 20.984 68.494 1.00 82.44 826 ASN A O 1
ATOM 6436 N N . TRP A 1 827 ? -25.271 20.942 68.733 1.00 88.50 827 TRP A N 1
ATOM 6437 C CA . TRP A 1 827 ? -24.960 20.785 67.308 1.00 88.50 827 TRP A CA 1
ATOM 6438 C C . TRP A 1 827 ? -24.747 19.322 66.885 1.00 88.50 827 TRP A C 1
ATOM 6440 O O . TRP A 1 827 ? -25.080 18.976 65.751 1.00 88.50 827 TRP A O 1
ATOM 6450 N N . THR A 1 828 ? -24.262 18.444 67.774 1.00 89.62 828 THR A N 1
ATOM 6451 C CA . THR A 1 828 ? -23.917 17.052 67.424 1.00 89.62 828 THR A CA 1
ATOM 6452 C C . THR A 1 828 ? -25.152 16.237 67.049 1.00 89.62 828 THR A C 1
ATOM 6454 O O . THR A 1 828 ? -25.100 15.469 66.093 1.00 89.62 828 THR A O 1
ATOM 6457 N N . LYS A 1 829 ? -26.310 16.512 67.668 1.00 87.56 829 LYS A N 1
ATOM 6458 C CA . LYS A 1 829 ? -27.612 15.925 67.287 1.00 87.56 829 LYS A CA 1
ATOM 6459 C C . LYS A 1 829 ? -27.992 16.151 65.812 1.00 87.56 829 LYS A C 1
ATOM 6461 O O . LYS A 1 829 ? -28.600 15.278 65.199 1.00 87.56 829 LYS A O 1
ATOM 6466 N N . TYR A 1 830 ? -27.629 17.298 65.222 1.00 90.81 830 TYR A N 1
ATOM 6467 C CA . TYR A 1 830 ? -27.905 17.575 63.806 1.00 90.81 830 TYR A CA 1
ATOM 6468 C C . TYR A 1 830 ? -26.948 16.798 62.893 1.00 90.81 830 TYR A C 1
ATOM 6470 O O . TYR A 1 830 ? -27.371 16.301 61.853 1.00 90.81 830 TYR A O 1
ATOM 6478 N N . VAL A 1 831 ? -25.686 16.635 63.307 1.00 92.62 831 VAL A N 1
ATOM 6479 C CA . VAL A 1 831 ? -24.693 15.819 62.584 1.00 92.62 831 VAL A CA 1
ATOM 6480 C C . VAL A 1 831 ? -25.014 14.324 62.696 1.00 92.62 831 VAL A C 1
ATOM 6482 O O . VAL A 1 831 ? -24.858 13.595 61.726 1.00 92.62 831 VAL A O 1
ATOM 6485 N N . ALA A 1 832 ? -25.553 13.865 63.828 1.00 91.44 832 ALA A N 1
ATOM 6486 C CA . ALA A 1 832 ? -26.067 12.505 63.984 1.00 91.44 832 ALA A CA 1
ATOM 6487 C C . ALA A 1 832 ? -27.263 12.236 63.057 1.00 91.44 832 ALA A C 1
ATOM 6489 O O . ALA A 1 832 ? -27.302 11.203 62.389 1.00 91.44 832 ALA A O 1
ATOM 6490 N N . ALA A 1 833 ? -28.199 13.184 62.944 1.00 92.75 833 ALA A N 1
ATOM 6491 C CA . ALA A 1 833 ? -29.323 13.075 62.016 1.00 92.75 833 ALA A CA 1
ATOM 6492 C C . ALA A 1 833 ? -28.869 13.006 60.542 1.00 92.75 833 ALA A C 1
ATOM 6494 O O . ALA A 1 833 ? -29.391 12.188 59.780 1.00 92.75 833 ALA A O 1
ATOM 6495 N N . THR A 1 834 ? -27.874 13.804 60.131 1.00 92.81 834 THR A N 1
ATOM 6496 C CA . THR A 1 834 ? -27.338 13.737 58.759 1.00 92.81 834 THR A CA 1
ATOM 6497 C C . THR A 1 834 ? -26.475 12.498 58.515 1.00 92.81 834 THR A C 1
ATOM 6499 O O . THR A 1 834 ? -26.591 11.911 57.442 1.00 92.81 834 THR A O 1
ATOM 6502 N N . ALA A 1 835 ? -25.688 12.036 59.492 1.00 93.75 835 ALA A N 1
ATOM 6503 C CA . ALA A 1 835 ? -24.927 10.786 59.401 1.00 93.75 835 ALA A CA 1
ATOM 6504 C C . ALA A 1 835 ? -25.852 9.572 59.198 1.00 93.75 835 ALA A C 1
ATOM 6506 O O . ALA A 1 835 ? -25.639 8.756 58.296 1.00 93.75 835 ALA A O 1
ATOM 6507 N N . VAL A 1 836 ? -26.927 9.477 59.992 1.00 94.62 836 VAL A N 1
ATOM 6508 C CA . VAL A 1 836 ? -27.955 8.438 59.830 1.00 94.62 836 VAL A CA 1
ATOM 6509 C C . VAL A 1 836 ? -28.578 8.521 58.433 1.00 94.62 836 VAL A C 1
ATOM 6511 O O . VAL A 1 836 ? -28.612 7.517 57.728 1.00 94.62 836 VAL A O 1
ATOM 6514 N N . LEU A 1 837 ? -28.992 9.704 57.968 1.00 93.00 837 LEU A N 1
ATOM 6515 C CA . LEU A 1 837 ? -29.562 9.851 56.624 1.00 93.00 837 LEU A CA 1
ATOM 6516 C C . LEU A 1 837 ? -28.585 9.418 55.510 1.00 93.00 837 LEU A C 1
ATOM 6518 O O . LEU A 1 837 ? -28.969 8.662 54.618 1.00 93.00 837 LEU A O 1
ATOM 6522 N N . LEU A 1 838 ? -27.320 9.847 55.565 1.00 92.69 838 LEU A N 1
ATOM 6523 C CA . LEU A 1 838 ? -26.302 9.514 54.560 1.00 92.69 838 LEU A CA 1
ATOM 6524 C C . LEU A 1 838 ? -25.959 8.015 54.536 1.00 92.69 838 LEU A C 1
ATOM 6526 O O . LEU A 1 838 ? -25.811 7.440 53.459 1.00 92.69 838 LEU A O 1
ATOM 6530 N N . SER A 1 839 ? -25.885 7.368 55.701 1.00 94.50 839 SER A N 1
ATOM 6531 C CA . SER A 1 839 ? -25.597 5.928 55.813 1.00 94.50 839 SER A CA 1
ATOM 6532 C C . SER A 1 839 ? -26.731 5.026 55.305 1.00 94.50 839 SER A C 1
ATOM 6534 O O . SER A 1 839 ? -26.458 3.961 54.748 1.00 94.50 839 SER A O 1
ATOM 6536 N N . TRP A 1 840 ? -27.996 5.454 55.404 1.00 93.62 840 TRP A N 1
ATOM 6537 C CA . TRP A 1 840 ? -29.113 4.783 54.722 1.00 93.62 840 TRP A CA 1
ATOM 6538 C C . TRP A 1 840 ? -29.149 5.081 53.214 1.00 93.62 840 TRP A C 1
ATOM 6540 O O . TRP A 1 840 ? -29.522 4.206 52.430 1.00 93.62 840 TRP A O 1
ATOM 6550 N N . LEU A 1 841 ? -28.719 6.273 52.782 1.00 89.81 841 LEU A N 1
ATOM 6551 C CA . LEU A 1 841 ? -28.623 6.618 51.359 1.00 89.81 841 LEU A CA 1
ATOM 6552 C C . LEU A 1 841 ? -27.526 5.826 50.627 1.00 89.81 841 LEU A C 1
ATOM 6554 O O . LEU A 1 841 ? -27.808 5.296 49.555 1.00 89.81 841 LEU A O 1
ATOM 6558 N N . GLU A 1 842 ? -26.319 5.655 51.181 1.00 89.50 842 GLU A N 1
ATOM 6559 C CA . GLU A 1 842 ? -25.313 4.775 50.547 1.00 89.50 842 GLU A CA 1
ATOM 6560 C C . GLU A 1 842 ? -25.791 3.316 50.523 1.00 89.50 842 GLU A C 1
ATOM 6562 O O . GLU A 1 842 ? -25.590 2.634 49.522 1.00 89.50 842 GLU A O 1
ATOM 6567 N N . LEU A 1 843 ? -26.522 2.840 51.541 1.00 89.06 843 LEU A N 1
ATOM 6568 C CA . LEU A 1 843 ? -27.137 1.504 51.511 1.00 89.06 843 LEU A CA 1
ATOM 6569 C C . LEU A 1 843 ? -28.097 1.335 50.311 1.00 89.06 843 LEU A C 1
ATOM 6571 O O . LEU A 1 843 ? -28.123 0.276 49.677 1.00 89.06 843 LEU A O 1
ATOM 6575 N N . LEU A 1 844 ? -28.832 2.393 49.947 1.00 86.88 844 LEU A N 1
ATOM 6576 C CA . LEU A 1 844 ? -29.677 2.442 48.751 1.00 86.88 844 LEU A CA 1
ATOM 6577 C C . LEU A 1 844 ? -28.848 2.486 47.449 1.00 86.88 844 LEU A C 1
ATOM 6579 O O . LEU A 1 844 ? -29.173 1.773 46.497 1.00 86.88 844 LEU A O 1
ATOM 6583 N N . PHE A 1 845 ? -27.747 3.243 47.394 1.00 83.94 845 PHE A N 1
ATOM 6584 C CA . PHE A 1 845 ? -26.850 3.259 46.226 1.00 83.94 845 PHE A CA 1
ATOM 6585 C C . PHE A 1 845 ? -26.071 1.943 46.039 1.00 83.94 845 PHE A C 1
ATOM 6587 O O . PHE A 1 845 ? -25.848 1.521 44.902 1.00 83.94 845 PHE A O 1
ATOM 6594 N N . LEU A 1 846 ? -25.755 1.210 47.111 1.00 83.19 846 LEU A N 1
ATOM 6595 C CA . LEU A 1 846 ? -25.237 -0.160 47.027 1.00 83.19 846 LEU A CA 1
ATOM 6596 C C . LEU A 1 846 ? -26.251 -1.099 46.349 1.00 83.19 846 LEU A C 1
ATOM 6598 O O . LEU A 1 846 ? -25.870 -1.883 45.474 1.00 83.19 846 LEU A O 1
ATOM 6602 N N . LEU A 1 847 ? -27.547 -0.969 46.662 1.00 83.62 847 LEU A N 1
ATOM 6603 C CA . LEU A 1 847 ? -28.621 -1.721 45.999 1.00 83.62 847 LEU A CA 1
ATOM 6604 C C . LEU A 1 847 ? -28.783 -1.364 44.509 1.00 83.62 847 LEU A C 1
ATOM 6606 O O . LEU A 1 847 ? -29.187 -2.230 43.730 1.00 83.62 847 LEU A O 1
ATOM 6610 N N . ALA A 1 848 ? -28.396 -0.158 44.069 1.00 81.12 848 ALA A N 1
ATOM 6611 C CA . ALA A 1 848 ? -28.391 0.225 42.648 1.00 81.12 848 ALA A CA 1
ATOM 6612 C C . ALA A 1 848 ? -27.492 -0.680 41.776 1.00 81.12 848 ALA A C 1
ATOM 6614 O O . ALA A 1 848 ? -27.709 -0.806 40.569 1.00 81.12 848 ALA A O 1
ATOM 6615 N N . ARG A 1 849 ? -26.510 -1.360 42.387 1.00 79.94 849 ARG A N 1
ATOM 6616 C CA . ARG A 1 849 ? -25.575 -2.279 41.715 1.00 79.94 849 ARG A CA 1
ATOM 6617 C C . ARG A 1 849 ? -26.132 -3.715 41.578 1.00 79.94 849 ARG A C 1
ATOM 6619 O O . ARG A 1 849 ? -25.517 -4.546 40.912 1.00 79.94 849 ARG A O 1
ATOM 6626 N N . CYS A 1 850 ? -27.299 -4.026 42.159 1.00 78.44 850 CYS A N 1
ATOM 6627 C CA . CYS A 1 850 ? -27.934 -5.352 42.091 1.00 78.44 850 CYS A CA 1
ATOM 6628 C C . CYS A 1 850 ? -28.621 -5.624 40.732 1.00 78.44 850 CYS A C 1
ATOM 6630 O O . CYS A 1 850 ? -29.496 -4.850 40.336 1.00 78.44 850 CYS A O 1
ATOM 6632 N N . PRO A 1 851 ? -28.373 -6.768 40.053 1.00 69.25 851 PRO A N 1
ATOM 6633 C CA . PRO A 1 851 ? -28.944 -7.047 38.728 1.00 69.25 851 PRO A CA 1
ATOM 6634 C C . PRO A 1 851 ? -30.479 -7.058 38.631 1.00 69.25 851 PRO A C 1
ATOM 6636 O O . PRO A 1 851 ? -31.013 -6.765 37.559 1.00 69.25 851 PRO A O 1
ATOM 6639 N N . SER A 1 852 ? -31.171 -7.425 39.718 1.00 72.00 852 SER A N 1
ATOM 6640 C CA . SER A 1 852 ? -32.628 -7.631 39.779 1.00 72.00 852 SER A CA 1
ATOM 6641 C C . SER A 1 852 ? -33.431 -6.389 40.168 1.00 72.00 852 SER A C 1
ATOM 6643 O O . SER A 1 852 ? -34.530 -6.211 39.653 1.00 72.00 852 SER A O 1
ATOM 6645 N N . TRP A 1 853 ? -32.915 -5.563 41.084 1.00 76.31 853 TRP A N 1
ATOM 6646 C CA . TRP A 1 853 ? -33.629 -4.411 41.659 1.00 76.31 853 TRP A CA 1
ATOM 6647 C C . TRP A 1 853 ? -32.945 -3.066 41.375 1.00 76.31 853 TRP A C 1
ATOM 6649 O O . TRP A 1 853 ? -33.601 -2.030 41.422 1.00 76.31 853 TRP A O 1
ATOM 6659 N N . GLY A 1 854 ? -31.649 -3.053 41.048 1.00 79.00 854 GLY A N 1
ATOM 6660 C CA . GLY A 1 854 ? -30.851 -1.826 41.027 1.00 79.00 854 GLY A CA 1
ATOM 6661 C C . GLY A 1 854 ? -31.285 -0.786 39.992 1.00 79.00 854 GLY A C 1
ATOM 6662 O O . GLY A 1 854 ? -31.151 0.412 40.229 1.00 79.00 854 GLY A O 1
ATOM 6663 N N . TYR A 1 855 ? -31.906 -1.217 38.888 1.00 76.62 855 TYR A N 1
ATOM 6664 C CA . TYR A 1 855 ? -32.443 -0.293 37.886 1.00 76.62 855 TYR A CA 1
ATOM 6665 C C . TYR A 1 855 ? -33.601 0.568 38.419 1.00 76.62 855 TYR A C 1
ATOM 6667 O O . TYR A 1 855 ? -33.759 1.687 37.947 1.00 76.62 855 TYR A O 1
ATOM 6675 N N . TYR A 1 856 ? -34.356 0.120 39.433 1.00 82.88 856 TYR A N 1
ATOM 6676 C CA . TYR A 1 856 ? -35.366 0.965 40.085 1.00 82.88 856 TYR A CA 1
ATOM 6677 C C . TYR A 1 856 ? -34.727 2.122 40.865 1.00 82.88 856 TYR A C 1
ATOM 6679 O O . TYR A 1 856 ? -35.252 3.231 40.842 1.00 82.88 856 TYR A O 1
ATOM 6687 N N . VAL A 1 857 ? -33.570 1.896 41.500 1.00 83.88 857 VAL A N 1
ATOM 6688 C CA . VAL A 1 857 ? -32.819 2.952 42.202 1.00 83.88 857 VAL A CA 1
ATOM 6689 C C . VAL A 1 857 ? -32.232 3.957 41.206 1.00 83.88 857 VAL A C 1
ATOM 6691 O O . VAL A 1 857 ? -32.279 5.162 41.444 1.00 83.88 857 VAL A O 1
ATOM 6694 N N . LEU A 1 858 ? -31.742 3.482 40.055 1.00 78.31 858 LEU A N 1
ATOM 6695 C CA . LEU A 1 858 ? -31.266 4.350 38.970 1.00 78.31 858 LEU A CA 1
ATOM 6696 C C . LEU A 1 858 ? -32.412 5.172 38.352 1.00 78.31 858 LEU A C 1
ATOM 6698 O O . LEU A 1 858 ? -32.261 6.379 38.173 1.00 78.31 858 LEU A O 1
ATOM 6702 N N . MET A 1 859 ? -33.579 4.560 38.109 1.00 82.88 859 MET A N 1
ATOM 6703 C CA . MET A 1 859 ? -34.786 5.276 37.673 1.00 82.88 859 MET A CA 1
ATOM 6704 C C . MET A 1 859 ? -35.221 6.327 38.704 1.00 82.88 859 MET A C 1
ATOM 6706 O O . MET A 1 859 ? -35.468 7.467 38.323 1.00 82.88 859 MET A O 1
ATOM 6710 N N . PHE A 1 860 ? -35.247 5.994 40.001 1.00 81.94 860 PHE A N 1
ATOM 6711 C CA . PHE A 1 860 ? -35.539 6.957 41.070 1.00 81.94 860 PHE A CA 1
ATOM 6712 C C . PHE A 1 860 ? -34.549 8.129 41.071 1.00 81.94 860 PHE A C 1
ATOM 6714 O O . PHE A 1 860 ? -34.972 9.281 41.071 1.00 81.94 860 PHE A O 1
ATOM 6721 N N . SER A 1 861 ? -33.241 7.855 41.007 1.00 78.38 861 SER A N 1
ATOM 6722 C CA . SER A 1 861 ? -32.210 8.897 40.963 1.00 78.38 861 SER A CA 1
ATOM 6723 C C . SER A 1 861 ? -32.370 9.814 39.746 1.00 78.38 861 SER A C 1
ATOM 6725 O O . SER A 1 861 ? -32.212 11.030 39.874 1.00 78.38 861 SER A O 1
ATOM 6727 N N . ARG A 1 862 ? -32.744 9.264 38.582 1.00 78.25 862 ARG A N 1
ATOM 6728 C CA . ARG A 1 862 ? -32.992 10.058 37.376 1.00 78.25 862 ARG A CA 1
ATOM 6729 C C . ARG A 1 862 ? -34.257 10.911 37.488 1.00 78.25 862 ARG A C 1
ATOM 6731 O O . ARG A 1 862 ? -34.190 12.112 37.230 1.00 78.25 862 ARG A O 1
ATOM 6738 N N . VAL A 1 863 ? -35.373 10.323 37.921 1.00 84.44 863 VAL A N 1
ATOM 6739 C CA . VAL A 1 863 ? -36.640 11.042 38.134 1.00 84.44 863 VAL A CA 1
ATOM 6740 C C . VAL A 1 863 ? -36.468 12.141 39.185 1.00 84.44 863 VAL A C 1
ATOM 6742 O O . VAL A 1 863 ? -36.942 13.248 38.970 1.00 84.44 863 VAL A O 1
ATOM 6745 N N . ALA A 1 864 ? -35.718 11.901 40.265 1.00 82.06 864 ALA A N 1
ATOM 6746 C CA . ALA A 1 864 ? -35.413 12.917 41.272 1.00 82.06 864 ALA A CA 1
ATOM 6747 C C . ALA A 1 864 ? -34.646 14.121 40.690 1.00 82.06 864 ALA A C 1
ATOM 6749 O O . ALA A 1 864 ? -34.949 15.260 41.036 1.00 82.06 864 ALA A O 1
ATOM 6750 N N . VAL A 1 865 ? -33.699 13.897 39.768 1.00 83.19 865 VAL A N 1
ATOM 6751 C CA . VAL A 1 865 ? -32.993 14.980 39.056 1.00 83.19 865 VAL A CA 1
ATOM 6752 C C . VAL A 1 865 ? -33.939 15.771 38.151 1.00 83.19 865 VAL A C 1
ATOM 6754 O O . VAL A 1 865 ? -33.864 16.999 38.119 1.00 83.19 865 VAL A O 1
ATOM 6757 N N . ASP A 1 866 ? -34.834 15.103 37.424 1.00 82.44 866 ASP A N 1
ATOM 6758 C CA . ASP A 1 866 ? -35.773 15.785 36.528 1.00 82.44 866 ASP A CA 1
ATOM 6759 C C . ASP A 1 866 ? -36.887 16.522 37.310 1.00 82.44 866 ASP A C 1
ATOM 6761 O O . ASP A 1 866 ? -37.221 17.656 36.969 1.00 82.44 866 ASP A O 1
ATOM 6765 N N . VAL A 1 867 ? -37.340 15.985 38.450 1.00 84.06 867 VAL A N 1
ATOM 6766 C CA . VAL A 1 867 ? -38.180 16.688 39.442 1.00 84.06 867 VAL A CA 1
ATOM 6767 C C . VAL A 1 867 ? -37.463 17.915 40.022 1.00 84.06 867 VAL A C 1
ATOM 6769 O O . VAL A 1 867 ? -38.071 18.984 40.111 1.00 84.06 867 VAL A O 1
ATOM 6772 N N . LEU A 1 868 ? -36.166 17.821 40.350 1.00 83.31 868 LEU A N 1
ATOM 6773 C CA . LEU A 1 868 ? -35.378 18.973 40.812 1.00 83.31 868 LEU A CA 1
ATOM 6774 C C . LEU A 1 868 ? -35.277 20.076 39.751 1.00 83.31 868 LEU A C 1
ATOM 6776 O O . LEU A 1 868 ? -35.333 21.253 40.103 1.00 83.31 868 LEU A O 1
ATOM 6780 N N . LYS A 1 869 ? -35.149 19.729 38.461 1.00 84.56 869 LYS A N 1
ATOM 6781 C CA . LYS A 1 869 ? -35.160 20.718 37.366 1.00 84.56 869 LYS A CA 1
ATOM 6782 C C . LYS A 1 869 ? -36.494 21.453 37.301 1.00 84.56 869 LYS A C 1
ATOM 6784 O O . LYS A 1 869 ? -36.493 22.679 37.241 1.00 84.56 869 LYS A O 1
ATOM 6789 N N . VAL A 1 870 ? -37.610 20.721 37.357 1.00 83.69 870 VAL A N 1
ATOM 6790 C CA . VAL A 1 870 ? -38.960 21.309 37.370 1.00 83.69 870 VAL A CA 1
ATOM 6791 C C . VAL A 1 870 ? -39.100 22.263 38.554 1.00 83.69 870 VAL A C 1
ATOM 6793 O O . VAL A 1 870 ? -39.378 23.444 38.350 1.00 83.69 870 VAL A O 1
ATOM 6796 N N . LEU A 1 871 ? -38.809 21.801 39.774 1.00 81.44 871 LEU A N 1
ATOM 6797 C CA . LEU A 1 871 ? -38.877 22.636 40.976 1.00 81.44 871 LEU A CA 1
ATOM 6798 C C . LEU A 1 871 ? -37.987 23.884 40.848 1.00 81.44 871 LEU A C 1
ATOM 6800 O O . LEU A 1 871 ? -38.452 24.987 41.117 1.00 81.44 871 LEU A O 1
ATOM 6804 N N . SER A 1 872 ? -36.756 23.729 40.346 1.00 82.75 872 SER A N 1
ATOM 6805 C CA . SER A 1 872 ? -35.814 24.826 40.086 1.00 82.75 872 SER A CA 1
ATOM 6806 C C . SER A 1 872 ? -36.375 25.879 39.121 1.00 82.75 872 SER A C 1
ATOM 6808 O O . SER A 1 872 ? -36.311 27.070 39.424 1.00 82.75 872 SER A O 1
ATOM 6810 N N . THR A 1 873 ? -37.017 25.477 38.014 1.00 84.88 873 THR A N 1
ATOM 6811 C CA . THR A 1 873 ? -37.663 26.441 37.096 1.00 84.88 873 THR A CA 1
ATOM 6812 C C . THR A 1 873 ? -38.792 27.236 37.754 1.00 84.88 873 THR A C 1
ATOM 6814 O O . THR A 1 873 ? -39.014 28.392 37.397 1.00 84.88 873 THR A O 1
ATOM 6817 N N . PHE A 1 874 ? -39.456 26.668 38.765 1.00 85.00 874 PHE A N 1
ATOM 6818 C CA . PHE A 1 874 ? -40.509 27.342 39.519 1.00 85.00 874 PHE A CA 1
ATOM 6819 C C . PHE A 1 874 ? -40.018 28.101 40.762 1.00 85.00 874 PHE A C 1
ATOM 6821 O O . PHE A 1 874 ? -40.817 28.831 41.345 1.00 85.00 874 PHE A O 1
ATOM 6828 N N . VAL A 1 875 ? -38.737 28.039 41.159 1.00 86.44 875 VAL A N 1
ATOM 6829 C CA . VAL A 1 875 ? -38.226 28.733 42.368 1.00 86.44 875 VAL A CA 1
ATOM 6830 C C . VAL A 1 875 ? -38.552 30.233 42.375 1.00 86.44 875 VAL A C 1
ATOM 6832 O O . VAL A 1 875 ? -38.890 30.774 43.425 1.00 86.44 875 VAL A O 1
ATOM 6835 N N . LEU A 1 876 ? -38.547 30.908 41.220 1.00 87.25 876 LEU A N 1
ATOM 6836 C CA . LEU A 1 876 ? -38.954 32.319 41.124 1.00 87.25 876 LEU A CA 1
ATOM 6837 C C . LEU A 1 876 ? -40.431 32.545 41.504 1.00 87.25 876 LEU A C 1
ATOM 6839 O O . LEU A 1 876 ? -40.756 33.551 42.132 1.00 87.25 876 LEU A O 1
ATOM 6843 N N . MET A 1 877 ? -41.314 31.594 41.189 1.00 87.00 877 MET A N 1
ATOM 6844 C CA . MET A 1 877 ? -42.721 31.605 41.601 1.00 87.00 877 MET A CA 1
ATOM 6845 C C . MET A 1 877 ? -42.862 31.343 43.109 1.00 87.00 877 MET A C 1
ATOM 6847 O O . MET A 1 877 ? -43.620 32.049 43.771 1.00 87.00 877 MET A O 1
ATOM 6851 N N . PHE A 1 878 ? -42.088 30.405 43.676 1.00 87.50 878 PHE A N 1
ATOM 6852 C CA . PHE A 1 878 ? -42.023 30.200 45.133 1.00 87.50 878 PHE A CA 1
ATOM 6853 C C . PHE A 1 878 ? -41.565 31.472 45.860 1.00 87.50 878 PHE A C 1
ATOM 6855 O O . PHE A 1 878 ? -42.199 31.878 46.831 1.00 87.50 878 PHE A O 1
ATOM 6862 N N . ILE A 1 879 ? -40.515 32.144 45.376 1.00 89.69 879 ILE A N 1
ATOM 6863 C CA . ILE A 1 879 ? -40.025 33.417 45.931 1.00 89.69 879 ILE A CA 1
ATOM 6864 C C . ILE A 1 879 ? -41.106 34.507 45.831 1.00 89.69 879 ILE A C 1
ATOM 6866 O O . ILE A 1 879 ? -41.366 35.200 46.815 1.00 89.69 879 ILE A O 1
ATOM 6870 N N . GLY A 1 880 ? -41.782 34.624 44.683 1.00 90.38 880 GLY A N 1
ATOM 6871 C CA . GLY A 1 880 ? -42.873 35.582 44.475 1.00 90.38 880 GLY A CA 1
ATOM 6872 C C . GLY A 1 880 ? -44.037 35.391 45.453 1.00 90.38 880 GLY A C 1
ATOM 6873 O O . GLY A 1 880 ? -44.435 36.343 46.127 1.00 90.38 880 GLY A O 1
ATOM 6874 N N . PHE A 1 881 ? -44.541 34.162 45.605 1.00 89.88 881 PHE A N 1
ATOM 6875 C CA . PHE A 1 881 ? -45.582 33.873 46.596 1.00 89.88 881 PHE A CA 1
ATOM 6876 C C . PHE A 1 881 ? -45.072 33.981 48.045 1.00 89.88 881 PHE A C 1
ATOM 6878 O O . PHE A 1 881 ? -45.843 34.388 48.909 1.00 89.88 881 PHE A O 1
ATOM 6885 N N . THR A 1 882 ? -43.786 33.718 48.319 1.00 90.00 882 THR A N 1
ATOM 6886 C CA . THR A 1 882 ? -43.191 33.902 49.660 1.00 90.00 882 THR A CA 1
ATOM 6887 C C . THR A 1 882 ? -43.282 35.363 50.089 1.00 90.00 882 THR A C 1
ATOM 6889 O O . THR A 1 882 ? -43.786 35.650 51.172 1.00 90.00 882 THR A O 1
ATOM 6892 N N . PHE A 1 883 ? -42.874 36.301 49.227 1.00 90.38 883 PHE A N 1
ATOM 6893 C CA . PHE A 1 883 ? -43.052 37.728 49.506 1.00 90.38 883 PHE A CA 1
ATOM 6894 C C . PHE A 1 883 ? -44.532 38.135 49.527 1.00 90.38 883 PHE A C 1
ATOM 6896 O O . PHE A 1 883 ? -44.923 38.938 50.372 1.00 90.38 883 PHE A O 1
ATOM 6903 N N . SER A 1 884 ? -45.380 37.552 48.670 1.00 88.81 884 SER A N 1
ATOM 6904 C CA . SER A 1 884 ? -46.821 37.835 48.687 1.00 88.81 884 SER A CA 1
ATOM 6905 C C . SER A 1 884 ? -47.500 37.422 49.997 1.00 88.81 884 SER A C 1
ATOM 6907 O O . SER A 1 884 ? -48.393 38.141 50.438 1.00 88.81 884 SER A O 1
ATOM 6909 N N . PHE A 1 885 ? -47.119 36.299 50.613 1.00 85.81 885 PHE A N 1
ATOM 6910 C CA . PHE A 1 885 ? -47.678 35.862 51.898 1.00 85.81 885 PHE A CA 1
ATOM 6911 C C . PHE A 1 885 ? -47.021 36.566 53.092 1.00 85.81 885 PHE A C 1
ATOM 6913 O O . PHE A 1 885 ? -47.736 36.946 54.012 1.00 85.81 885 PHE A O 1
ATOM 6920 N N . LEU A 1 886 ? -45.717 36.866 53.039 1.00 87.00 886 LEU A N 1
ATOM 6921 C CA . LEU A 1 886 ? -45.048 37.715 54.037 1.00 87.00 886 LEU A CA 1
ATOM 6922 C C . LEU A 1 886 ? -45.718 39.099 54.158 1.00 87.00 886 LEU A C 1
ATOM 6924 O O . LEU A 1 886 ? -45.873 39.615 55.262 1.00 87.00 886 LEU A O 1
ATOM 6928 N N . ILE A 1 887 ? -46.157 39.677 53.031 1.00 86.00 887 ILE A N 1
ATOM 6929 C CA . ILE A 1 887 ? -46.938 40.924 53.000 1.00 86.00 887 ILE A CA 1
ATOM 6930 C C . ILE A 1 887 ? -48.385 40.688 53.461 1.00 86.00 887 ILE A C 1
ATOM 6932 O O . ILE A 1 887 ? -48.890 41.460 54.269 1.00 86.00 887 ILE A O 1
ATOM 6936 N N . LEU A 1 888 ? -49.059 39.638 52.971 1.00 80.19 888 LEU A N 1
ATOM 6937 C CA . LEU A 1 888 ? -50.476 39.376 53.277 1.00 80.19 888 LEU A CA 1
ATOM 6938 C C . LEU A 1 888 ? -50.742 39.059 54.758 1.00 80.19 888 LEU A C 1
ATOM 6940 O O . LEU A 1 888 ? -51.834 39.340 55.246 1.00 80.19 888 LEU A O 1
ATOM 6944 N N . PHE A 1 889 ? -49.764 38.473 55.449 1.00 79.56 889 PHE A N 1
ATOM 6945 C CA . PHE A 1 889 ? -49.854 38.083 56.858 1.00 79.56 889 PHE A CA 1
ATOM 6946 C C . PHE A 1 889 ? -48.995 38.959 57.785 1.00 79.56 889 PHE A C 1
ATOM 6948 O O . PHE A 1 889 ? -48.799 38.600 58.942 1.00 79.56 889 PHE A O 1
ATOM 6955 N N . GLU A 1 890 ? -48.479 40.096 57.301 1.00 81.69 890 GLU A N 1
ATOM 6956 C CA . GLU A 1 890 ? -47.774 41.127 58.092 1.00 81.69 890 GLU A CA 1
ATOM 6957 C C . GLU A 1 890 ? -46.613 40.608 58.980 1.00 81.69 890 GLU A C 1
ATOM 6959 O O . GLU A 1 890 ? -46.283 41.202 60.006 1.00 81.69 890 GLU A O 1
ATOM 6964 N N . GLY A 1 891 ? -45.969 39.497 58.602 1.00 73.31 891 GLY A N 1
ATOM 6965 C CA . GLY A 1 891 ? -44.914 38.862 59.406 1.00 73.31 891 GLY A CA 1
ATOM 6966 C C . GLY A 1 891 ? -45.406 38.093 60.644 1.00 73.31 891 GLY A C 1
ATOM 6967 O O . GLY A 1 891 ? -44.611 37.818 61.545 1.00 73.31 891 GLY A O 1
ATOM 6968 N N . THR A 1 892 ? -46.694 37.751 60.716 1.00 77.75 892 THR A N 1
ATOM 6969 C CA . THR A 1 892 ? -47.260 36.877 61.761 1.00 77.75 892 THR A CA 1
ATOM 6970 C C . THR A 1 892 ? -46.966 35.397 61.493 1.00 77.75 892 THR A C 1
ATOM 6972 O O . THR A 1 892 ? -46.695 34.995 60.360 1.00 77.75 892 THR A O 1
ATOM 6975 N N . ASP A 1 893 ? -47.000 34.562 62.536 1.00 74.12 893 ASP A N 1
ATOM 6976 C CA . ASP A 1 893 ? -46.798 33.116 62.393 1.00 74.12 893 ASP A CA 1
ATOM 6977 C C . ASP A 1 893 ? -47.917 32.499 61.521 1.00 74.12 893 ASP A C 1
ATOM 6979 O O . ASP A 1 893 ? -49.093 32.761 61.776 1.00 74.12 893 ASP A O 1
ATOM 6983 N N . PRO A 1 894 ? -47.604 31.667 60.504 1.00 73.12 894 PRO A N 1
ATOM 6984 C CA . PRO A 1 894 ? -46.324 30.991 60.260 1.00 73.12 894 PRO A CA 1
ATOM 6985 C C . PRO A 1 894 ? -45.395 31.677 59.230 1.00 73.12 894 PRO A C 1
ATOM 6987 O O . PRO A 1 894 ? -44.410 31.073 58.809 1.00 73.12 894 PRO A O 1
ATOM 6990 N N . PHE A 1 895 ? -45.690 32.904 58.795 1.00 83.62 895 PHE A N 1
ATOM 6991 C CA . PHE A 1 895 ? -44.981 33.628 57.727 1.00 83.62 895 PHE A CA 1
ATOM 6992 C C . PHE A 1 895 ? -44.111 34.779 58.262 1.00 83.62 895 PHE A C 1
ATOM 6994 O O . PHE A 1 895 ? -44.140 35.895 57.748 1.00 83.62 895 PHE A O 1
ATOM 7001 N N . ARG A 1 896 ? -43.335 34.517 59.319 1.00 82.88 896 ARG A N 1
ATOM 7002 C CA . ARG A 1 896 ? -42.597 35.548 60.063 1.00 82.88 896 ARG A CA 1
ATOM 7003 C C . ARG A 1 896 ? -41.326 36.044 59.367 1.00 82.88 896 ARG A C 1
ATOM 7005 O O . ARG A 1 896 ? -41.169 37.240 59.142 1.00 82.88 896 ARG A O 1
ATOM 7012 N N . ASN A 1 897 ? -40.407 35.139 59.030 1.00 87.44 897 ASN A N 1
ATOM 7013 C CA . ASN A 1 897 ? -39.164 35.454 58.310 1.00 87.44 897 ASN A CA 1
ATOM 7014 C C . ASN A 1 897 ? -39.179 34.869 56.890 1.00 87.44 897 ASN A C 1
ATOM 7016 O O . ASN A 1 897 ? -39.894 33.903 56.634 1.00 87.44 897 ASN A O 1
ATOM 7020 N N . PHE A 1 898 ? -38.345 35.376 55.969 1.00 89.31 898 PHE A N 1
ATOM 7021 C CA . PHE A 1 898 ? -38.280 34.865 54.584 1.00 89.31 898 PHE A CA 1
ATOM 7022 C C . PHE A 1 898 ? -38.052 33.344 54.513 1.00 89.31 898 PHE A C 1
ATOM 7024 O O . PHE A 1 898 ? -38.779 32.654 53.808 1.00 89.31 898 PHE A O 1
ATOM 7031 N N . PHE A 1 899 ? -37.084 32.806 55.265 1.00 86.75 899 PHE A N 1
ATOM 7032 C CA . PHE A 1 899 ? -36.773 31.370 55.237 1.00 86.75 899 PHE A CA 1
ATOM 7033 C C . PHE A 1 899 ? -37.875 30.503 55.862 1.00 86.75 899 PHE A C 1
ATOM 7035 O O . PHE A 1 899 ? -38.213 29.463 55.306 1.00 86.75 899 PHE A O 1
ATOM 7042 N N . GLU A 1 900 ? -38.471 30.941 56.973 1.00 84.50 900 GLU A N 1
ATOM 7043 C CA . GLU A 1 900 ? -39.610 30.260 57.611 1.00 84.50 900 GLU A CA 1
ATOM 7044 C C . GLU A 1 900 ? -40.831 30.254 56.680 1.00 84.50 900 GLU A C 1
ATOM 7046 O O . GLU A 1 900 ? -41.418 29.202 56.429 1.00 84.50 900 GLU A O 1
ATOM 7051 N N . SER A 1 901 ? -41.128 31.409 56.076 1.00 88.00 901 SER A N 1
ATOM 7052 C CA . SER A 1 901 ? -42.191 31.593 55.086 1.00 88.00 901 SER A CA 1
ATOM 7053 C C . SER A 1 901 ? -41.986 30.700 53.864 1.00 88.00 901 SER A C 1
ATOM 7055 O O . SER A 1 901 ? -42.916 30.022 53.442 1.00 88.00 901 SER A O 1
ATOM 7057 N N . PHE A 1 902 ? -40.766 30.657 53.318 1.00 88.38 902 PHE A N 1
ATOM 7058 C CA . PHE A 1 902 ? -40.412 29.826 52.166 1.00 88.38 902 PHE A CA 1
ATOM 7059 C C . PHE A 1 902 ? -40.553 28.330 52.484 1.00 88.38 902 PHE A C 1
ATOM 7061 O O . PHE A 1 902 ? -41.080 27.576 51.668 1.00 88.38 902 PHE A O 1
ATOM 7068 N N . ILE A 1 903 ? -40.141 27.896 53.682 1.00 85.19 903 ILE A N 1
ATOM 7069 C CA . ILE A 1 903 ? -40.280 26.502 54.128 1.00 85.19 903 ILE A CA 1
ATOM 7070 C C . ILE A 1 903 ? -41.756 26.136 54.340 1.00 85.19 903 ILE A C 1
ATOM 7072 O O . ILE A 1 903 ? -42.189 25.111 53.815 1.00 85.19 903 ILE A O 1
ATOM 7076 N N . LYS A 1 904 ? -42.558 26.957 55.038 1.00 84.25 904 LYS A N 1
ATOM 7077 C CA . LYS A 1 904 ? -43.997 26.679 55.219 1.00 84.25 904 LYS A CA 1
ATOM 7078 C C . LYS A 1 904 ? -44.737 26.678 53.879 1.00 84.25 904 LYS A C 1
ATOM 7080 O O . LYS A 1 904 ? -45.555 25.792 53.650 1.00 84.25 904 LYS A O 1
ATOM 7085 N N . LEU A 1 905 ? -44.403 27.599 52.975 1.00 86.56 905 LEU A N 1
ATOM 7086 C CA . LEU A 1 905 ? -44.961 27.663 51.623 1.00 86.56 905 LEU A CA 1
ATOM 7087 C C . LEU A 1 905 ? -44.597 26.423 50.794 1.00 86.56 905 LEU A C 1
ATOM 7089 O O . LEU A 1 905 ? -45.469 25.872 50.129 1.00 86.56 905 LEU A O 1
ATOM 7093 N N . LEU A 1 906 ? -43.353 25.936 50.877 1.00 82.44 906 LEU A N 1
ATOM 7094 C CA . LEU A 1 906 ? -42.936 24.681 50.244 1.00 82.44 906 LEU A CA 1
ATOM 7095 C C . LEU A 1 906 ? -43.706 23.477 50.806 1.00 82.44 906 LEU A C 1
ATOM 7097 O O . LEU A 1 906 ? -44.241 22.689 50.027 1.00 82.44 906 LEU A O 1
ATOM 7101 N N . VAL A 1 907 ? -43.845 23.370 52.132 1.00 81.12 907 VAL A N 1
ATOM 7102 C CA . VAL A 1 907 ? -44.662 22.326 52.779 1.00 81.12 907 VAL A CA 1
ATOM 7103 C C . VAL A 1 907 ? -46.124 22.392 52.315 1.00 81.12 907 VAL A C 1
ATOM 7105 O O . VAL A 1 907 ? -46.687 21.363 51.959 1.00 81.12 907 VAL A O 1
ATOM 7108 N N . MET A 1 908 ? -46.716 23.584 52.192 1.00 78.81 908 MET A N 1
ATOM 7109 C CA . MET A 1 908 ? -48.097 23.793 51.716 1.00 78.81 908 MET A CA 1
ATOM 7110 C C . MET A 1 908 ? -48.371 23.364 50.259 1.00 78.81 908 MET A C 1
ATOM 7112 O O . MET A 1 908 ? -49.534 23.341 49.840 1.00 78.81 908 MET A O 1
ATOM 7116 N N . THR A 1 909 ? -47.331 23.035 49.480 1.00 77.62 909 THR A N 1
ATOM 7117 C CA . THR A 1 909 ? -47.476 22.413 48.145 1.00 77.62 909 THR A CA 1
ATOM 7118 C C . THR A 1 909 ? -47.602 20.892 48.188 1.00 77.62 909 THR A C 1
ATOM 7120 O O . THR A 1 909 ? -48.081 20.302 47.224 1.00 77.62 909 THR A O 1
ATOM 7123 N N . LEU A 1 910 ? -47.195 20.266 49.296 1.00 70.06 910 LEU A N 1
ATOM 7124 C CA . LEU A 1 910 ? -47.201 18.815 49.502 1.00 70.06 910 LEU A CA 1
ATOM 7125 C C . LEU A 1 910 ? -48.277 18.392 50.515 1.00 70.06 910 LEU A C 1
ATOM 7127 O O . LEU A 1 910 ? -48.910 17.352 50.348 1.00 70.06 910 LEU A O 1
ATOM 7131 N N . GLU A 1 911 ? -48.509 19.213 51.541 1.00 70.62 911 GLU A N 1
ATOM 7132 C CA . GLU A 1 911 ? -49.472 18.978 52.614 1.00 70.62 911 GLU A CA 1
ATOM 7133 C C . GLU A 1 911 ? -50.559 20.063 52.612 1.00 70.62 911 GLU A C 1
ATOM 7135 O O . GLU A 1 911 ? -50.283 21.257 52.743 1.00 70.62 911 GLU A O 1
ATOM 7140 N N . PHE A 1 912 ? -51.823 19.647 52.500 1.00 65.25 912 PHE A N 1
ATOM 7141 C CA . PHE A 1 912 ? -52.997 20.530 52.426 1.00 65.25 912 PHE A CA 1
ATOM 7142 C C . PHE A 1 912 ? -53.435 21.081 53.809 1.00 65.25 912 PHE A C 1
ATOM 7144 O O . PHE A 1 912 ? -54.626 21.148 54.122 1.00 65.25 912 PHE A O 1
ATOM 7151 N N . ASP A 1 913 ? -52.477 21.464 54.660 1.00 66.31 913 ASP A N 1
ATOM 7152 C CA . ASP A 1 913 ? -52.728 22.092 55.966 1.00 66.31 913 ASP A CA 1
ATOM 7153 C C . ASP A 1 913 ? -53.068 23.583 55.807 1.00 66.31 913 ASP A C 1
ATOM 7155 O O . ASP A 1 913 ? -52.189 24.449 55.794 1.00 66.31 913 ASP A O 1
ATOM 7159 N N . TYR A 1 914 ? -54.364 23.878 55.671 1.00 67.56 914 TYR A N 1
ATOM 7160 C CA . TYR A 1 914 ? -54.873 25.243 55.487 1.00 67.56 914 TYR A CA 1
ATOM 7161 C C . TYR A 1 914 ? -55.786 25.736 56.618 1.00 67.56 914 TYR A C 1
ATOM 7163 O O . TYR A 1 914 ? -56.306 26.849 56.537 1.00 67.56 914 TYR A O 1
ATOM 7171 N N . GLN A 1 915 ? -56.012 24.932 57.664 1.00 57.16 915 GLN A N 1
ATOM 7172 C CA . GLN A 1 915 ? -57.142 25.125 58.587 1.00 57.16 915 GLN A CA 1
ATOM 7173 C C . GLN A 1 915 ? -57.061 26.400 59.446 1.00 57.16 915 GLN A C 1
ATOM 7175 O O . GLN A 1 915 ? -58.091 26.848 59.941 1.00 57.16 915 GLN A O 1
ATOM 7180 N N . ASN A 1 916 ? -55.875 27.007 59.578 1.00 58.53 916 ASN A N 1
ATOM 7181 C CA . ASN A 1 916 ? -55.626 28.154 60.460 1.00 58.53 916 ASN A CA 1
ATOM 7182 C C . ASN A 1 916 ? -55.075 29.414 59.752 1.00 58.53 916 ASN A C 1
ATOM 7184 O O . ASN A 1 916 ? -54.702 30.361 60.432 1.00 58.53 916 ASN A O 1
ATOM 7188 N N . MET A 1 917 ? -54.997 29.464 58.412 1.00 64.06 917 MET A N 1
ATOM 7189 C CA . MET A 1 917 ? -54.353 30.604 57.718 1.00 64.06 917 MET A CA 1
ATOM 7190 C C . MET A 1 917 ? -55.190 31.886 57.630 1.00 64.06 917 MET A C 1
ATOM 7192 O O . MET A 1 917 ? -54.628 32.952 57.411 1.00 64.06 917 MET A O 1
ATOM 7196 N N . PHE A 1 918 ? -56.516 31.815 57.751 1.00 67.25 918 PHE A N 1
ATOM 7197 C CA . PHE A 1 918 ? -57.378 32.992 57.631 1.00 67.25 918 PHE A CA 1
ATOM 7198 C C . PHE A 1 918 ? -58.363 33.054 58.794 1.00 67.25 918 PHE A C 1
ATOM 7200 O O . PHE A 1 918 ? -59.268 32.225 58.889 1.00 67.25 918 PHE A O 1
ATOM 7207 N N . GLU A 1 919 ? -58.222 34.070 59.645 1.00 61.84 919 GLU A N 1
ATOM 7208 C CA . GLU A 1 919 ? -59.185 34.331 60.713 1.00 61.84 919 GLU A CA 1
ATOM 7209 C C . GLU A 1 919 ? -60.603 34.608 60.161 1.00 61.84 919 GLU A C 1
ATOM 7211 O O . GLU A 1 919 ? -60.763 35.156 59.059 1.00 61.84 919 GLU A O 1
ATOM 7216 N N . PRO A 1 920 ? -61.667 34.279 60.922 1.00 58.09 920 PRO A N 1
ATOM 7217 C CA . PRO A 1 920 ? -63.054 34.523 60.531 1.00 58.09 920 PRO A CA 1
ATOM 7218 C C . PRO A 1 920 ? -63.446 36.010 60.671 1.00 58.09 920 PRO A C 1
ATOM 7220 O O . PRO A 1 920 ? -64.249 36.393 61.525 1.00 58.09 920 PRO A O 1
ATOM 7223 N N . VAL A 1 921 ? -62.891 36.860 59.801 1.00 56.88 921 VAL A N 1
ATOM 7224 C CA . VAL A 1 921 ? -63.156 38.309 59.756 1.00 56.88 921 VAL A CA 1
ATOM 7225 C C . VAL A 1 921 ? -64.649 38.597 59.539 1.00 56.88 921 VAL A C 1
ATOM 7227 O O . VAL A 1 921 ? -65.252 38.177 58.549 1.00 56.88 921 VAL A O 1
ATOM 7230 N N . LYS A 1 922 ? -65.248 39.378 60.448 1.00 50.44 922 LYS A N 1
ATOM 7231 C CA . LYS A 1 922 ? -66.652 39.817 60.377 1.00 50.44 922 LYS A CA 1
ATOM 7232 C C . LYS A 1 922 ? -66.844 40.979 59.394 1.00 50.44 922 LYS A C 1
ATOM 7234 O O . LYS A 1 922 ? -67.059 42.116 59.801 1.00 50.44 922 LYS A O 1
ATOM 7239 N N . GLY A 1 923 ? -66.808 40.679 58.098 1.00 58.06 923 GLY A N 1
ATOM 7240 C CA . GLY A 1 923 ? -67.177 41.616 57.033 1.00 58.06 923 GLY A CA 1
ATOM 7241 C C . GLY A 1 923 ? -66.391 41.393 55.744 1.00 58.06 923 GLY A C 1
ATOM 7242 O O . GLY A 1 923 ? -65.193 41.122 55.777 1.00 58.06 923 GLY A O 1
ATOM 7243 N N . VAL A 1 924 ? -67.057 41.521 54.593 1.00 58.34 924 VAL A N 1
ATOM 7244 C CA . VAL A 1 924 ? -66.411 41.375 53.279 1.00 58.34 924 VAL A CA 1
ATOM 7245 C C . VAL A 1 924 ? -65.803 42.713 52.859 1.00 58.34 924 VAL A C 1
ATOM 7247 O O . VAL A 1 924 ? -66.460 43.541 52.234 1.00 58.34 924 VAL A O 1
ATOM 7250 N N . THR A 1 925 ? -64.537 42.930 53.208 1.00 63.81 925 THR A N 1
ATOM 7251 C CA . THR A 1 925 ? -63.730 44.028 52.658 1.00 63.81 925 THR A CA 1
ATOM 7252 C C . THR A 1 925 ? -63.051 43.588 51.359 1.00 63.81 925 THR A C 1
ATOM 7254 O O . THR A 1 925 ? -62.696 42.418 51.200 1.00 63.81 925 THR A O 1
ATOM 7257 N N . ALA A 1 926 ? -62.811 44.524 50.434 1.00 59.03 926 ALA A N 1
ATOM 7258 C CA . ALA A 1 926 ? -62.098 44.231 49.183 1.00 59.03 926 ALA A CA 1
ATOM 7259 C C . ALA A 1 926 ? -60.699 43.624 49.431 1.00 59.03 926 ALA A C 1
ATOM 7261 O O . ALA A 1 926 ? -60.281 42.722 48.710 1.00 59.03 926 ALA A O 1
ATOM 7262 N N . LEU A 1 927 ? -60.033 44.050 50.512 1.00 62.16 927 LEU A N 1
ATOM 7263 C CA . LEU A 1 927 ? -58.731 43.541 50.952 1.00 62.16 927 LEU A CA 1
ATOM 7264 C C . LEU A 1 927 ? -58.772 42.044 51.332 1.00 62.16 927 LEU A C 1
ATOM 7266 O O . LEU A 1 927 ? -57.866 41.283 50.987 1.00 62.16 927 LEU A O 1
ATOM 7270 N N . SER A 1 928 ? -59.859 41.590 51.973 1.00 68.56 928 SER A N 1
ATOM 7271 C CA . SER A 1 928 ? -60.066 40.167 52.282 1.00 68.56 928 SER A CA 1
ATOM 7272 C C . SER A 1 928 ? -60.295 39.331 51.015 1.00 68.56 928 SER A C 1
ATOM 7274 O O . SER A 1 928 ? -59.842 38.189 50.929 1.00 68.56 928 SER A O 1
ATOM 7276 N N . VAL A 1 929 ? -60.945 39.906 49.995 1.00 75.25 929 VAL A N 1
ATOM 7277 C CA . VAL A 1 929 ? -61.133 39.246 48.693 1.00 75.25 929 VAL A CA 1
ATOM 7278 C C . VAL A 1 929 ? -59.797 39.096 47.960 1.00 75.25 929 VAL A C 1
ATOM 7280 O O . VAL A 1 929 ? -59.503 38.005 47.474 1.00 75.25 929 VAL A O 1
ATOM 7283 N N . THR A 1 930 ? -58.945 40.128 47.934 1.00 76.50 930 THR A N 1
ATOM 7284 C CA . THR A 1 930 ? -57.625 40.038 47.282 1.00 76.50 930 THR A CA 1
ATOM 7285 C C . THR A 1 930 ? -56.720 38.981 47.914 1.00 76.50 930 THR A C 1
ATOM 7287 O O . THR A 1 930 ? -56.108 38.212 47.178 1.00 76.50 930 THR A O 1
ATOM 7290 N N . GLY A 1 931 ? -56.695 38.861 49.249 1.00 76.44 931 GLY A N 1
ATOM 7291 C CA . GLY A 1 931 ? -55.916 37.822 49.940 1.00 76.44 931 GLY A CA 1
ATOM 7292 C C . GLY A 1 931 ? -56.390 36.392 49.651 1.00 76.44 931 GLY A C 1
ATOM 7293 O O . GLY A 1 931 ? -55.588 35.469 49.522 1.00 76.44 931 GLY A O 1
ATOM 7294 N N . ARG A 1 932 ? -57.703 36.201 49.477 1.00 81.19 932 ARG A N 1
ATOM 7295 C CA . ARG A 1 932 ? -58.270 34.904 49.073 1.00 81.19 932 ARG A CA 1
ATOM 7296 C C . ARG A 1 932 ? -57.983 34.589 47.603 1.00 81.19 932 ARG A C 1
ATOM 7298 O O . ARG A 1 932 ? -57.746 33.432 47.274 1.00 81.19 932 ARG A O 1
ATOM 7305 N N . LEU A 1 933 ? -57.953 35.595 46.726 1.00 82.81 933 LEU A N 1
ATOM 7306 C CA . LEU A 1 933 ? -57.616 35.418 45.308 1.00 82.81 933 LEU A CA 1
ATOM 7307 C C . LEU A 1 933 ? -56.131 35.096 45.083 1.00 82.81 933 LEU A C 1
ATOM 7309 O O . LEU A 1 933 ? -55.832 34.220 44.272 1.00 82.81 933 LEU A O 1
ATOM 7313 N N . THR A 1 934 ? -55.199 35.725 45.810 1.00 83.62 934 THR A N 1
ATOM 7314 C CA . THR A 1 934 ? -53.773 35.346 45.740 1.00 83.62 934 THR A CA 1
ATOM 7315 C C . THR A 1 934 ? -53.546 33.929 46.264 1.00 83.62 934 THR A C 1
ATOM 7317 O O . THR A 1 934 ? -52.796 33.170 45.651 1.00 83.62 934 THR A O 1
ATOM 7320 N N . PHE A 1 935 ? -54.259 33.521 47.319 1.00 83.31 935 PHE A N 1
ATOM 7321 C CA . PHE A 1 935 ? -54.223 32.145 47.815 1.00 83.31 935 PHE A CA 1
ATOM 7322 C C . PHE A 1 935 ? -54.813 31.122 46.824 1.00 83.31 935 PHE A C 1
ATOM 7324 O O . PHE A 1 935 ? -54.196 30.091 46.570 1.00 83.31 935 PHE A O 1
ATOM 7331 N N . ILE A 1 936 ? -55.953 31.410 46.184 1.00 85.31 936 ILE A N 1
ATOM 7332 C CA . ILE A 1 936 ? -56.515 30.542 45.129 1.00 85.31 936 ILE A CA 1
ATOM 7333 C C . ILE A 1 936 ? -55.562 30.447 43.923 1.00 85.31 936 ILE A C 1
ATOM 7335 O O . ILE A 1 936 ? -55.385 29.364 43.367 1.00 85.31 936 ILE A O 1
ATOM 7339 N N . SER A 1 937 ? -54.898 31.547 43.552 1.00 86.12 937 SER A N 1
ATOM 7340 C CA . SER A 1 937 ? -53.864 31.555 42.508 1.00 86.12 937 SER A CA 1
ATOM 7341 C C . SER A 1 937 ? -52.681 30.643 42.864 1.00 86.12 937 SER A C 1
ATOM 7343 O O . SER A 1 937 ? -52.250 29.845 42.031 1.00 86.12 937 SER A O 1
ATOM 7345 N N . PHE A 1 938 ? -52.217 30.679 44.120 1.00 87.81 938 PHE A N 1
ATOM 7346 C CA . PHE A 1 938 ? -51.199 29.759 44.639 1.00 87.81 938 PHE A CA 1
ATOM 7347 C C . PHE A 1 938 ? -51.642 28.287 44.543 1.00 87.81 938 PHE A C 1
ATOM 7349 O O . PHE A 1 938 ? -50.894 27.459 44.024 1.00 87.81 938 PHE A O 1
ATOM 7356 N N . LEU A 1 939 ? -52.873 27.955 44.952 1.00 85.19 939 LEU A N 1
ATOM 7357 C CA . LEU A 1 939 ? -53.391 26.584 44.846 1.00 85.19 939 LEU A CA 1
ATOM 7358 C C . LEU A 1 939 ? -53.440 26.086 43.393 1.00 85.19 939 LEU A C 1
ATOM 7360 O O . LEU A 1 939 ? -53.064 24.948 43.118 1.00 85.19 939 LEU A O 1
ATOM 7364 N N . ILE A 1 940 ? -53.877 26.925 42.452 1.00 87.12 940 ILE A N 1
ATOM 7365 C CA . ILE A 1 940 ? -53.970 26.543 41.037 1.00 87.12 940 ILE A CA 1
ATOM 7366 C C . ILE A 1 940 ? -52.573 26.383 40.426 1.00 87.12 940 ILE A C 1
ATOM 7368 O O . ILE A 1 940 ? -52.272 25.337 39.854 1.00 87.12 940 ILE A O 1
ATOM 7372 N N . LEU A 1 941 ? -51.710 27.395 40.548 1.00 84.56 941 LEU A N 1
ATOM 7373 C CA . LEU A 1 941 ? -50.412 27.419 39.868 1.00 84.56 941 LEU A CA 1
ATOM 7374 C C . LEU A 1 941 ? -49.376 26.497 40.525 1.00 84.56 941 LEU A C 1
ATOM 7376 O O . LEU A 1 941 ? -48.612 25.838 39.819 1.00 84.56 941 LEU A O 1
ATOM 7380 N N . VAL A 1 942 ? -49.353 26.427 41.859 1.00 83.19 942 VAL A N 1
ATOM 7381 C CA . VAL A 1 942 ? -48.321 25.696 42.607 1.00 83.19 942 VAL A CA 1
ATOM 7382 C C . VAL A 1 942 ? -48.818 24.331 43.081 1.00 83.19 942 VAL A C 1
ATOM 7384 O O . VAL A 1 942 ? -48.159 23.335 42.806 1.00 83.19 942 VAL A O 1
ATOM 7387 N N . SER A 1 943 ? -49.983 24.232 43.727 1.00 79.88 943 SER A N 1
ATOM 7388 C CA . SER A 1 943 ? -50.450 22.934 44.253 1.00 79.88 943 SER A CA 1
ATOM 7389 C C . SER A 1 943 ? -51.035 22.011 43.172 1.00 79.88 943 SER A C 1
ATOM 7391 O O . SER A 1 943 ? -50.846 20.800 43.243 1.00 79.88 943 SER A O 1
ATOM 7393 N N . ILE A 1 944 ? -51.728 22.548 42.158 1.00 85.12 944 ILE A N 1
ATOM 7394 C CA . ILE A 1 944 ? -52.385 21.744 41.108 1.00 85.12 944 ILE A CA 1
ATOM 7395 C C . ILE A 1 944 ? -51.509 21.617 39.854 1.00 85.12 944 ILE A C 1
ATOM 7397 O O . ILE A 1 944 ? -51.197 20.501 39.434 1.00 85.12 944 ILE A O 1
ATOM 7401 N N . VAL A 1 945 ? -51.118 22.731 39.224 1.00 85.19 945 VAL A N 1
ATOM 7402 C CA . VAL A 1 945 ? -50.407 22.701 37.931 1.00 85.19 945 VAL A CA 1
ATOM 7403 C C . VAL A 1 945 ? -49.004 22.105 38.068 1.00 85.19 945 VAL A C 1
ATOM 7405 O O . VAL A 1 945 ? -48.668 21.198 37.306 1.00 85.19 945 VAL A O 1
ATOM 7408 N N . MET A 1 946 ? -48.201 22.538 39.048 1.00 84.12 946 MET A N 1
ATOM 7409 C CA . MET A 1 946 ? -46.845 22.000 39.235 1.00 84.12 946 MET A CA 1
ATOM 7410 C C . MET A 1 946 ? -46.855 20.504 39.593 1.00 84.12 946 MET A C 1
ATOM 7412 O O . MET A 1 946 ? -46.076 19.745 39.021 1.00 84.12 946 MET A O 1
ATOM 7416 N N . MET A 1 947 ? -47.749 20.060 40.486 1.00 81.94 947 MET A N 1
ATOM 7417 C CA . MET A 1 947 ? -47.830 18.652 40.902 1.00 81.94 947 MET A CA 1
ATOM 7418 C C . MET A 1 947 ? -48.246 17.732 39.745 1.00 81.94 947 MET A C 1
ATOM 7420 O O . MET A 1 947 ? -47.614 16.701 39.507 1.00 81.94 947 MET A O 1
ATOM 7424 N N . ASN A 1 948 ? -49.253 18.131 38.960 1.00 83.06 948 ASN A N 1
ATOM 7425 C CA . ASN A 1 948 ? -49.664 17.378 37.772 1.00 83.06 948 ASN A CA 1
ATOM 7426 C C . ASN A 1 948 ? -48.581 17.374 36.680 1.00 83.06 948 ASN A C 1
ATOM 7428 O O . ASN A 1 948 ? -48.406 16.363 36.000 1.00 83.06 948 ASN A O 1
ATOM 7432 N N . LEU A 1 949 ? -47.813 18.460 36.535 1.00 83.69 949 LEU A N 1
ATOM 7433 C CA . LEU A 1 949 ? -46.673 18.521 35.617 1.00 83.69 949 LEU A CA 1
ATOM 7434 C C . LEU A 1 949 ? -45.527 17.597 36.063 1.00 83.69 949 LEU A C 1
ATOM 7436 O O . LEU A 1 949 ? -44.975 16.877 35.232 1.00 83.69 949 LEU A O 1
ATOM 7440 N N . MET A 1 950 ? -45.197 17.564 37.359 1.00 81.44 950 MET A N 1
ATOM 7441 C CA . MET A 1 950 ? -44.206 16.635 37.917 1.00 81.44 950 MET A CA 1
ATOM 7442 C C . MET A 1 950 ? -44.616 15.174 37.706 1.00 81.44 950 MET A C 1
ATOM 7444 O O . MET A 1 950 ? -43.802 14.374 37.243 1.00 81.44 950 MET A O 1
ATOM 7448 N N . LEU A 1 951 ? -45.879 14.832 37.984 1.00 82.38 951 LEU A N 1
ATOM 7449 C CA . LEU A 1 951 ? -46.403 13.486 37.755 1.00 82.38 951 LEU A CA 1
ATOM 7450 C C . LEU A 1 951 ? -46.384 13.122 36.262 1.00 82.38 951 LEU A C 1
ATOM 7452 O O . LEU A 1 951 ? -45.907 12.048 35.906 1.00 82.38 951 LEU A O 1
ATOM 7456 N N . GLY A 1 952 ? -46.836 14.021 35.382 1.00 80.88 952 GLY A N 1
ATOM 7457 C CA . GLY A 1 952 ? -46.834 13.803 33.934 1.00 80.88 952 GLY A CA 1
ATOM 7458 C C . GLY A 1 952 ? -45.432 13.567 33.366 1.00 80.88 952 GLY A C 1
ATOM 7459 O O . GLY A 1 952 ? -45.232 12.636 32.589 1.00 80.88 952 GLY A O 1
ATOM 7460 N N . LEU A 1 953 ? -44.438 14.348 33.803 1.00 79.88 953 LEU A N 1
ATOM 7461 C CA . LEU A 1 953 ? -43.041 14.173 33.390 1.00 79.88 953 LEU A CA 1
ATOM 7462 C C . LEU A 1 953 ? -42.424 12.868 33.920 1.00 79.88 953 LEU A C 1
ATOM 7464 O O . LEU A 1 953 ? -41.646 12.239 33.208 1.00 79.88 953 LEU A O 1
ATOM 7468 N N . ALA A 1 954 ? -42.790 12.427 35.128 1.00 73.81 954 ALA A N 1
ATOM 7469 C CA . ALA A 1 954 ? -42.326 11.154 35.683 1.00 73.81 954 ALA A CA 1
ATOM 7470 C C . ALA A 1 954 ? -43.001 9.921 35.044 1.00 73.81 954 ALA A C 1
ATOM 7472 O O . ALA A 1 954 ? -42.388 8.855 34.972 1.00 73.81 954 ALA A O 1
ATOM 7473 N N . VAL A 1 955 ? -44.256 10.046 34.593 1.00 75.44 955 VAL A N 1
ATOM 7474 C CA . VAL A 1 955 ? -45.059 8.929 34.063 1.00 75.44 955 VAL A CA 1
ATOM 7475 C C . VAL A 1 955 ? -44.891 8.735 32.554 1.00 75.44 955 VAL A C 1
ATOM 7477 O O . VAL A 1 955 ? -44.821 7.592 32.101 1.00 75.44 955 VAL A O 1
ATOM 7480 N N . ASN A 1 956 ? -44.772 9.813 31.772 1.00 74.12 956 ASN A N 1
ATOM 7481 C CA . ASN A 1 956 ? -44.740 9.727 30.306 1.00 74.12 956 ASN A CA 1
ATOM 7482 C C . ASN A 1 956 ? -43.537 8.943 29.741 1.00 74.12 956 ASN A C 1
ATOM 7484 O O . ASN A 1 956 ? -43.627 8.446 28.622 1.00 74.12 956 ASN A O 1
ATOM 7488 N N . ASP A 1 957 ? -42.437 8.812 30.493 1.00 70.38 957 ASP A N 1
ATOM 7489 C CA . ASP A 1 957 ? -41.175 8.231 30.003 1.00 70.38 957 ASP A CA 1
ATOM 7490 C C . ASP A 1 957 ? -40.789 6.886 30.658 1.00 70.38 957 ASP A C 1
ATOM 7492 O O . ASP A 1 957 ? -39.674 6.394 30.490 1.00 70.38 957 ASP A O 1
ATOM 7496 N N . ILE A 1 958 ? -41.700 6.236 31.403 1.00 78.94 958 ILE A N 1
ATOM 7497 C CA . ILE A 1 958 ? -41.413 4.993 32.161 1.00 78.94 958 ILE A CA 1
ATOM 7498 C C . ILE A 1 958 ? -40.772 3.892 31.289 1.00 78.94 958 ILE A C 1
ATOM 7500 O O . ILE A 1 958 ? -39.936 3.121 31.772 1.00 78.94 958 ILE A O 1
ATOM 7504 N N . SER A 1 959 ? -41.140 3.800 30.009 1.00 76.69 959 SER A N 1
ATOM 7505 C CA . SER A 1 959 ? -40.607 2.810 29.066 1.00 76.69 959 SER A CA 1
ATOM 7506 C C . SER A 1 959 ? -39.151 3.086 28.668 1.00 76.69 959 SER A C 1
ATOM 7508 O O . SER A 1 959 ? -38.329 2.164 28.736 1.00 76.69 959 SER A O 1
ATOM 7510 N N . ALA A 1 960 ? -38.795 4.326 28.314 1.00 75.81 960 ALA A N 1
ATOM 7511 C CA . ALA A 1 960 ? -37.421 4.682 27.962 1.00 75.81 960 ALA A CA 1
ATOM 7512 C C . ALA A 1 960 ? -36.527 4.778 29.208 1.00 75.81 960 ALA A C 1
ATOM 7514 O O . ALA A 1 960 ? -35.416 4.248 29.188 1.00 75.81 960 ALA A O 1
ATOM 7515 N N . LEU A 1 961 ? -37.035 5.306 30.330 1.00 78.75 961 LEU A N 1
ATOM 7516 C CA . LEU A 1 961 ? -36.364 5.267 31.637 1.00 78.75 961 LEU A CA 1
ATOM 7517 C C . LEU A 1 961 ? -36.014 3.832 32.060 1.00 78.75 961 LEU A C 1
ATOM 7519 O O . LEU A 1 961 ? -34.948 3.600 32.627 1.00 78.75 961 LEU A O 1
ATOM 7523 N N . LYS A 1 962 ? -36.859 2.841 31.747 1.00 80.62 962 LYS A N 1
ATOM 7524 C CA . LYS A 1 962 ? -36.563 1.420 32.000 1.00 80.62 962 LYS A CA 1
ATOM 7525 C C . LYS A 1 962 ? -35.485 0.862 31.061 1.00 80.62 962 LYS A C 1
ATOM 7527 O O . LYS A 1 962 ? -34.656 0.064 31.502 1.00 80.62 962 LYS A O 1
ATOM 7532 N N . ALA A 1 963 ? -35.466 1.273 29.792 1.00 75.00 963 ALA A N 1
ATOM 7533 C CA . ALA A 1 963 ? -34.421 0.886 28.840 1.00 75.00 963 ALA A CA 1
ATOM 7534 C C . ALA A 1 963 ? -33.057 1.496 29.221 1.00 75.00 963 ALA A C 1
ATOM 7536 O O . ALA A 1 963 ? -32.077 0.765 29.375 1.00 75.00 963 ALA A O 1
ATOM 7537 N N . GLN A 1 964 ? -33.024 2.805 29.487 1.00 78.19 964 GLN A N 1
ATOM 7538 C CA . GLN A 1 964 ? -31.861 3.535 29.998 1.00 78.19 964 GLN A CA 1
ATOM 7539 C C . GLN A 1 964 ? -31.414 2.999 31.370 1.00 78.19 964 GLN A C 1
ATOM 7541 O O . GLN A 1 964 ? -30.224 2.828 31.622 1.00 78.19 964 GLN A O 1
ATOM 7546 N N . GLY A 1 965 ? -32.355 2.634 32.243 1.00 77.19 965 GLY A N 1
ATOM 7547 C CA . GLY A 1 965 ? -32.066 1.963 33.508 1.00 77.19 965 GLY A CA 1
ATOM 7548 C C . GLY A 1 965 ? -31.357 0.616 33.321 1.00 77.19 965 GLY A C 1
ATOM 7549 O O . GLY A 1 965 ? -30.481 0.279 34.117 1.00 77.19 965 GLY A O 1
ATOM 7550 N N . LYS A 1 966 ? -31.655 -0.143 32.250 1.00 77.44 966 LYS A N 1
ATOM 7551 C CA . LYS A 1 966 ? -30.930 -1.387 31.922 1.00 77.44 966 LYS A CA 1
ATOM 7552 C C . LYS A 1 966 ? -29.496 -1.104 31.454 1.00 77.44 966 LYS A C 1
ATOM 7554 O O . LYS A 1 966 ? -28.585 -1.798 31.916 1.00 77.44 966 LYS A O 1
ATOM 7559 N N . THR A 1 967 ? -29.277 -0.115 30.580 1.00 78.75 967 THR A N 1
ATOM 7560 C CA . THR A 1 967 ? -27.931 0.228 30.075 1.00 78.75 967 THR A CA 1
ATOM 7561 C C . THR A 1 967 ? -27.055 0.828 31.174 1.00 78.75 967 THR A C 1
ATOM 7563 O O . THR A 1 967 ? -25.945 0.349 31.399 1.00 78.75 967 THR A O 1
ATOM 7566 N N . GLN A 1 968 ? -27.570 1.790 31.945 1.00 78.50 968 GLN A N 1
ATOM 7567 C CA . GLN A 1 968 ? -26.858 2.390 33.079 1.00 78.50 968 GLN A CA 1
ATOM 7568 C C . GLN A 1 968 ? -26.539 1.363 34.173 1.00 78.50 968 GLN A C 1
ATOM 7570 O O . GLN A 1 968 ? -25.432 1.374 34.712 1.00 78.50 968 GLN A O 1
ATOM 7575 N N . ARG A 1 969 ? -27.451 0.415 34.450 1.00 84.12 969 ARG A N 1
ATOM 7576 C CA . ARG A 1 969 ? -27.177 -0.736 35.329 1.00 84.12 969 ARG A CA 1
ATOM 7577 C C . ARG A 1 969 ? -25.992 -1.552 34.815 1.00 84.12 969 ARG A C 1
ATOM 7579 O O . ARG A 1 969 ? -25.130 -1.891 35.613 1.00 84.12 969 ARG A O 1
ATOM 7586 N N . LEU A 1 970 ? -25.917 -1.854 33.515 1.00 80.44 970 LEU A N 1
ATOM 7587 C CA . LEU A 1 970 ? -24.792 -2.604 32.936 1.00 80.44 970 LEU A CA 1
ATOM 7588 C C . LEU A 1 970 ? -23.469 -1.822 33.010 1.00 80.44 970 LEU A C 1
ATOM 7590 O O . LEU A 1 970 ? -22.445 -2.414 33.352 1.00 80.44 970 LEU A O 1
ATOM 7594 N N . VAL A 1 971 ? -23.485 -0.503 32.790 1.00 81.25 971 VAL A N 1
ATOM 7595 C CA . VAL A 1 971 ? -22.314 0.375 32.987 1.00 81.25 971 VAL A CA 1
ATOM 7596 C C . VAL A 1 971 ? -21.843 0.337 34.446 1.00 81.25 971 VAL A C 1
ATOM 7598 O O . VAL A 1 971 ? -20.707 -0.060 34.706 1.00 81.25 971 VAL A O 1
ATOM 7601 N N . LYS A 1 972 ? -22.716 0.661 35.413 1.00 77.31 972 LYS A N 1
ATOM 7602 C CA . LYS A 1 972 ? -22.389 0.658 36.854 1.00 77.31 972 LYS A CA 1
ATOM 7603 C C . LYS A 1 972 ? -21.977 -0.730 37.357 1.00 77.31 972 LYS A C 1
ATOM 7605 O O . LYS A 1 972 ? -21.040 -0.838 38.147 1.00 77.31 972 LYS A O 1
ATOM 7610 N N . GLN A 1 973 ? -22.618 -1.795 36.871 1.00 80.62 973 GLN A N 1
ATOM 7611 C CA . GLN A 1 973 ? -22.243 -3.178 37.171 1.00 80.62 973 GLN A CA 1
ATOM 7612 C C . GLN A 1 973 ? -20.835 -3.489 36.652 1.00 80.62 973 GLN A C 1
ATOM 7614 O O . GLN A 1 973 ? -20.041 -4.049 37.398 1.00 80.62 973 GLN A O 1
ATOM 7619 N N . THR A 1 974 ? -20.498 -3.101 35.419 1.00 82.31 974 THR A N 1
ATOM 7620 C CA . THR A 1 974 ? -19.177 -3.356 34.814 1.00 82.31 974 THR A CA 1
ATOM 7621 C C . THR A 1 974 ? -18.072 -2.552 35.499 1.00 82.31 974 THR A C 1
ATOM 7623 O O . THR A 1 974 ? -17.027 -3.114 35.825 1.00 82.31 974 THR A O 1
ATOM 7626 N N . GLN A 1 975 ? -18.326 -1.274 35.803 1.00 79.69 975 GLN A N 1
ATOM 7627 C CA . GLN A 1 975 ? -17.440 -0.435 36.616 1.00 79.69 975 GLN A CA 1
ATOM 7628 C C . GLN A 1 975 ? -17.171 -1.088 37.979 1.00 79.69 975 GLN A C 1
ATOM 7630 O O . GLN A 1 975 ? -16.020 -1.350 38.321 1.00 79.69 975 GLN A O 1
ATOM 7635 N N . PHE A 1 976 ? -18.220 -1.439 38.730 1.00 78.50 976 PHE A N 1
ATOM 7636 C CA . PHE A 1 976 ? -18.079 -2.094 40.032 1.00 78.50 976 PHE A CA 1
ATOM 7637 C C . PHE A 1 976 ? -17.349 -3.444 39.941 1.00 78.50 976 PHE A C 1
ATOM 7639 O O . PHE A 1 976 ? -16.502 -3.743 40.778 1.00 78.50 976 PHE A O 1
ATOM 7646 N N . LEU A 1 977 ? -17.633 -4.251 38.916 1.00 81.69 977 LEU A N 1
ATOM 7647 C CA . LEU A 1 977 ? -16.996 -5.552 38.708 1.00 81.69 977 LEU A CA 1
ATOM 7648 C C . LEU A 1 977 ? -15.502 -5.415 38.375 1.00 81.69 977 LEU A C 1
ATOM 7650 O O . LEU A 1 977 ? -14.713 -6.267 38.777 1.00 81.69 977 LEU A O 1
ATOM 7654 N N . SER A 1 978 ? -15.114 -4.327 37.702 1.00 79.69 978 SER A N 1
ATOM 7655 C CA . SER A 1 978 ? -13.721 -3.953 37.438 1.00 79.69 978 SER A CA 1
ATOM 7656 C C . SER A 1 978 ? -12.986 -3.534 38.714 1.00 79.69 978 SER A C 1
ATOM 7658 O O . SER A 1 978 ? -11.912 -4.065 38.997 1.00 79.69 978 SER A O 1
ATOM 7660 N N . LEU A 1 979 ? -13.590 -2.669 39.542 1.00 76.69 979 LEU A N 1
ATOM 7661 C CA . LEU A 1 979 ? -13.042 -2.324 40.863 1.00 76.69 979 LEU A CA 1
ATOM 7662 C C . LEU A 1 979 ? -12.891 -3.563 41.745 1.00 76.69 979 LEU A C 1
ATOM 7664 O O . LEU A 1 979 ? -11.885 -3.732 42.431 1.00 76.69 979 LEU A O 1
ATOM 7668 N N . LEU A 1 980 ? -13.877 -4.457 41.688 1.00 77.50 980 LEU A N 1
ATOM 7669 C CA . LEU A 1 980 ? -13.870 -5.687 42.454 1.00 77.50 980 LEU A CA 1
ATOM 7670 C C . LEU A 1 980 ? -12.808 -6.674 41.947 1.00 77.50 980 LEU A C 1
ATOM 7672 O O . LEU A 1 980 ? -12.144 -7.297 42.768 1.00 77.50 980 LEU A O 1
ATOM 7676 N N . GLU A 1 981 ? -12.579 -6.781 40.634 1.00 79.06 981 GLU A N 1
ATOM 7677 C CA . GLU A 1 981 ? -11.442 -7.530 40.082 1.00 79.06 981 GLU A CA 1
ATOM 7678 C C . GLU A 1 981 ? -10.112 -6.921 40.565 1.00 79.06 981 GLU A C 1
ATOM 7680 O O . GLU A 1 981 ? -9.301 -7.621 41.170 1.00 79.06 981 GLU A O 1
ATOM 7685 N N . MET A 1 982 ? -9.923 -5.607 40.424 1.00 74.75 982 MET A N 1
ATOM 7686 C CA . MET A 1 982 ? -8.717 -4.900 40.877 1.00 74.75 982 MET A CA 1
ATOM 7687 C C . MET A 1 982 ? -8.419 -5.082 42.376 1.00 74.75 982 MET A C 1
ATOM 7689 O O . MET A 1 982 ? -7.269 -5.313 42.754 1.00 74.75 982 MET A O 1
ATOM 7693 N N . LEU A 1 983 ? -9.441 -5.012 43.233 1.00 73.00 983 LEU A N 1
ATOM 7694 C CA . LEU A 1 983 ? -9.306 -5.190 44.680 1.00 73.00 983 LEU A CA 1
ATOM 7695 C C . LEU A 1 983 ? -9.022 -6.651 45.052 1.00 73.00 983 LEU A C 1
ATOM 7697 O O . LEU A 1 983 ? -8.131 -6.928 45.855 1.00 73.00 983 LEU A O 1
ATOM 7701 N N . VAL A 1 984 ? -9.742 -7.596 44.448 1.00 72.00 984 VAL A N 1
ATOM 7702 C CA . VAL A 1 984 ? -9.652 -9.024 44.785 1.00 72.00 984 VAL A CA 1
ATOM 7703 C C . VAL A 1 984 ? -8.373 -9.676 44.239 1.00 72.00 984 VAL A C 1
ATOM 7705 O O . VAL A 1 984 ? -7.875 -10.623 44.849 1.00 72.00 984 VAL A O 1
ATOM 7708 N N . TYR A 1 985 ? -7.804 -9.168 43.143 1.00 71.25 985 TYR A N 1
ATOM 7709 C CA . TYR A 1 985 ? -6.484 -9.572 42.637 1.00 71.25 985 TYR A CA 1
ATOM 7710 C C . TYR A 1 985 ? -5.316 -8.786 43.271 1.00 71.25 985 TYR A C 1
ATOM 7712 O O . TYR A 1 985 ? -4.155 -8.997 42.907 1.00 71.25 985 TYR A O 1
ATOM 7720 N N . ASN A 1 986 ? -5.570 -7.901 44.244 1.00 73.56 986 ASN A N 1
ATOM 7721 C CA . ASN A 1 986 ? -4.512 -7.097 44.847 1.00 73.56 986 ASN A CA 1
ATOM 7722 C C . ASN A 1 986 ? -3.558 -7.937 45.723 1.00 73.56 986 ASN A C 1
ATOM 7724 O O . ASN A 1 986 ? -3.952 -8.631 46.666 1.00 73.56 986 ASN A O 1
ATOM 7728 N N . ARG A 1 987 ? -2.255 -7.806 45.446 1.00 70.19 987 ARG A N 1
ATOM 7729 C CA . ARG A 1 987 ? -1.166 -8.492 46.155 1.00 70.19 987 ARG A CA 1
ATOM 7730 C C . ARG A 1 987 ? -1.062 -8.094 47.636 1.00 70.19 987 ARG A C 1
ATOM 7732 O O . ARG A 1 987 ? -0.487 -8.864 48.400 1.00 70.19 987 ARG A O 1
ATOM 7739 N N . THR A 1 988 ? -1.608 -6.951 48.066 1.00 68.62 988 THR A N 1
ATOM 7740 C CA . THR A 1 988 ? -1.691 -6.584 49.497 1.00 68.62 988 THR A CA 1
ATOM 7741 C C . THR A 1 988 ? -2.787 -7.364 50.221 1.00 68.62 988 THR A C 1
ATOM 7743 O O . THR A 1 988 ? -2.519 -7.968 51.259 1.00 68.62 988 THR A O 1
ATOM 7746 N N . LEU A 1 989 ? -3.989 -7.447 49.643 1.00 67.56 989 LEU A N 1
ATOM 7747 C CA . LEU A 1 989 ? -5.123 -8.186 50.204 1.00 67.56 989 LEU A CA 1
ATOM 7748 C C . LEU A 1 989 ? -4.788 -9.680 50.373 1.00 67.56 989 LEU A C 1
ATOM 7750 O O . LEU A 1 989 ? -5.082 -10.269 51.412 1.00 67.56 989 LEU A O 1
ATOM 7754 N N . LYS A 1 990 ? -4.063 -10.260 49.404 1.00 70.44 990 LYS A N 1
ATOM 7755 C CA . LYS A 1 990 ? -3.531 -11.636 49.457 1.00 70.44 990 LYS A CA 1
ATOM 7756 C C . LYS A 1 990 ? -2.507 -11.885 50.583 1.00 70.44 990 LYS A C 1
ATOM 7758 O O . LYS A 1 990 ? -2.302 -13.037 50.956 1.00 70.44 990 LYS A O 1
ATOM 7763 N N . ARG A 1 991 ? -1.858 -10.842 51.120 1.00 72.94 991 ARG A N 1
ATOM 7764 C CA . ARG A 1 991 ? -0.957 -10.936 52.292 1.00 72.94 991 ARG A CA 1
ATOM 7765 C C . ARG A 1 991 ? -1.693 -10.737 53.619 1.00 72.94 991 ARG A C 1
ATOM 7767 O O . ARG A 1 991 ? -1.272 -11.304 54.619 1.00 72.94 991 ARG A O 1
ATOM 7774 N N . LEU A 1 992 ? -2.743 -9.913 53.626 1.00 67.94 992 LEU A N 1
ATOM 7775 C CA . LEU A 1 992 ? -3.496 -9.542 54.829 1.00 67.94 992 LEU A CA 1
ATOM 7776 C C . LEU A 1 992 ? -4.557 -10.585 55.215 1.00 67.94 992 LEU A C 1
ATOM 7778 O O . LEU A 1 992 ? -4.781 -10.819 56.400 1.00 67.94 992 LEU A O 1
ATOM 7782 N N . LEU A 1 993 ? -5.209 -11.226 54.238 1.00 68.94 993 LEU A N 1
ATOM 7783 C CA . LEU A 1 993 ? -6.224 -12.248 54.509 1.00 68.94 993 LEU A CA 1
ATOM 7784 C C . LEU A 1 993 ? -5.601 -13.626 54.805 1.00 68.94 993 LEU A C 1
ATOM 7786 O O . LEU A 1 993 ? -4.725 -14.076 54.061 1.00 68.94 993 LEU A O 1
ATOM 7790 N N . PRO A 1 994 ? -6.103 -14.373 55.810 1.00 74.62 994 PRO A N 1
ATOM 7791 C CA . PRO A 1 994 ? -5.688 -15.750 56.056 1.00 74.62 994 PRO A CA 1
ATOM 7792 C C . PRO A 1 994 ? -5.858 -16.641 54.817 1.00 74.62 994 PRO A C 1
ATOM 7794 O O . PRO A 1 994 ? -6.941 -16.720 54.234 1.00 74.62 994 PRO A O 1
ATOM 7797 N N . LEU A 1 995 ? -4.815 -17.396 54.452 1.00 63.44 995 LEU A N 1
ATOM 7798 C CA . LEU A 1 995 ? -4.801 -18.229 53.236 1.00 63.44 995 LEU A CA 1
ATOM 7799 C C . LEU A 1 995 ? -5.948 -19.255 53.162 1.00 63.44 995 LEU A C 1
ATOM 7801 O O . LEU A 1 995 ? -6.376 -19.602 52.063 1.00 63.44 995 LEU A O 1
ATOM 7805 N N . ARG A 1 996 ? -6.474 -19.720 54.306 1.00 66.94 996 ARG A N 1
ATOM 7806 C CA . ARG A 1 996 ? -7.654 -20.608 54.367 1.00 66.94 996 ARG A CA 1
ATOM 7807 C C . ARG A 1 996 ? -8.944 -19.928 53.890 1.00 66.94 996 ARG A C 1
ATOM 7809 O O . ARG A 1 996 ? -9.803 -20.606 53.344 1.00 66.94 996 ARG A O 1
ATOM 7816 N N . ILE A 1 997 ? -9.063 -18.614 54.084 1.00 68.56 997 ILE A N 1
ATOM 7817 C CA . ILE A 1 997 ? -10.191 -17.798 53.617 1.00 68.56 997 ILE A CA 1
ATOM 7818 C C . ILE A 1 997 ? -9.972 -17.412 52.151 1.00 68.56 997 ILE A C 1
ATOM 7820 O O . ILE A 1 997 ? -10.888 -17.511 51.344 1.00 68.56 997 ILE A O 1
ATOM 7824 N N . TYR A 1 998 ? -8.752 -17.011 51.786 1.00 68.94 998 TYR A N 1
ATOM 7825 C CA . TYR A 1 998 ? -8.467 -16.478 50.453 1.00 68.94 998 TYR A CA 1
ATOM 7826 C C . TYR A 1 998 ? -8.393 -17.554 49.342 1.00 68.94 998 TYR A C 1
ATOM 7828 O O . TYR A 1 998 ? -8.889 -17.310 48.243 1.00 68.94 998 TYR A O 1
ATOM 7836 N N . ARG A 1 999 ? -7.850 -18.761 49.596 1.00 65.62 999 ARG A N 1
ATOM 7837 C CA . ARG A 1 999 ? -7.715 -19.815 48.557 1.00 65.62 999 ARG A CA 1
ATOM 7838 C C . ARG A 1 999 ? -9.045 -20.250 47.906 1.00 65.62 999 ARG A C 1
ATOM 7840 O O . ARG A 1 999 ? -9.098 -20.235 46.683 1.00 65.62 999 ARG A O 1
ATOM 7847 N N . PRO A 1 1000 ? -10.140 -20.543 48.642 1.00 68.06 1000 PRO A N 1
ATOM 7848 C CA . PRO A 1 1000 ? -11.426 -20.898 48.025 1.00 68.06 1000 PRO A CA 1
ATOM 7849 C C . PRO A 1 1000 ? -12.032 -19.807 47.129 1.00 68.06 1000 PRO A C 1
ATOM 7851 O O . PRO A 1 1000 ? -12.901 -20.105 46.307 1.00 68.06 1000 PRO A O 1
ATOM 7854 N N . PHE A 1 1001 ? -11.597 -18.552 47.288 1.00 66.62 1001 PHE A N 1
ATOM 7855 C CA . PHE A 1 1001 ? -11.925 -17.474 46.360 1.00 66.62 1001 PHE A CA 1
ATOM 7856 C C . PHE A 1 1001 ? -10.947 -17.405 45.185 1.00 66.62 1001 PHE A C 1
ATOM 7858 O O . PHE A 1 1001 ? -11.382 -17.090 44.084 1.00 66.62 1001 PHE A O 1
ATOM 7865 N N . GLU A 1 1002 ? -9.662 -17.717 45.379 1.00 67.25 1002 GLU A N 1
ATOM 7866 C CA . GLU A 1 1002 ? -8.647 -17.678 44.320 1.00 67.25 1002 GLU A CA 1
ATOM 7867 C C . GLU A 1 1002 ? -9.058 -18.508 43.096 1.00 67.25 1002 GLU A C 1
ATOM 7869 O O . GLU A 1 1002 ? -9.141 -17.957 41.994 1.00 67.25 1002 GLU A O 1
ATOM 7874 N N . ASP A 1 1003 ? -9.442 -19.765 43.329 1.00 65.00 1003 ASP A N 1
ATOM 7875 C CA . ASP A 1 1003 ? -9.781 -20.767 42.306 1.00 65.00 1003 ASP A CA 1
ATOM 7876 C C . ASP A 1 1003 ? -11.123 -20.506 41.586 1.00 65.00 1003 ASP A C 1
ATOM 7878 O O . ASP A 1 1003 ? -11.517 -21.253 40.691 1.00 65.00 1003 ASP A O 1
ATOM 7882 N N . ARG A 1 1004 ? -11.886 -19.480 41.997 1.00 68.19 1004 ARG A N 1
ATOM 7883 C CA . ARG A 1 1004 ? -13.285 -19.267 41.570 1.00 68.19 1004 ARG A CA 1
ATOM 7884 C C . ARG A 1 1004 ? -13.550 -17.924 40.883 1.00 68.19 1004 ARG A C 1
ATOM 7886 O O . ARG A 1 1004 ? -14.712 -17.582 40.689 1.00 68.19 1004 ARG A O 1
ATOM 7893 N N . ARG A 1 1005 ? -12.519 -17.157 40.505 1.00 73.19 1005 ARG A N 1
ATOM 7894 C CA . ARG A 1 1005 ? -12.659 -15.786 39.944 1.00 73.19 1005 ARG A CA 1
ATOM 7895 C C . ARG A 1 1005 ? -12.641 -15.677 38.423 1.00 73.19 1005 ARG A C 1
ATOM 7897 O O . ARG A 1 1005 ? -13.158 -14.692 37.887 1.00 73.19 1005 ARG A O 1
ATOM 7904 N N . ALA A 1 1006 ? -12.053 -16.654 37.739 1.00 76.12 1006 ALA A N 1
ATOM 7905 C CA . ALA A 1 1006 ? -12.077 -16.711 36.286 1.00 76.12 1006 ALA A CA 1
ATOM 7906 C C . ALA A 1 1006 ? -13.475 -17.111 35.781 1.00 76.12 1006 ALA A C 1
ATOM 7908 O O . ALA A 1 1006 ? -14.152 -17.969 36.366 1.00 76.12 1006 ALA A O 1
ATOM 7909 N N . VAL A 1 1007 ? -13.901 -16.478 34.692 1.00 79.62 1007 VAL A N 1
ATOM 7910 C CA . VAL A 1 1007 ? -14.908 -17.020 33.772 1.00 79.62 1007 VAL A CA 1
ATOM 7911 C C . VAL A 1 1007 ? -14.174 -17.840 32.721 1.00 79.62 1007 VAL A C 1
ATOM 7913 O O . VAL A 1 1007 ? -13.093 -17.453 32.289 1.00 79.62 1007 VAL A O 1
ATOM 7916 N N . ASP A 1 1008 ? -14.759 -18.976 32.372 1.00 77.88 1008 ASP A N 1
ATOM 7917 C CA . ASP A 1 1008 ? -14.226 -19.949 31.426 1.00 77.88 1008 ASP A CA 1
ATOM 7918 C C . ASP A 1 1008 ? -14.314 -19.404 29.982 1.00 77.88 1008 ASP A C 1
ATOM 7920 O O . ASP A 1 1008 ? -15.316 -18.781 29.631 1.00 77.88 1008 ASP A O 1
ATOM 7924 N N . ASP A 1 1009 ? -13.296 -19.645 29.143 1.00 76.75 1009 ASP A N 1
ATOM 7925 C CA . ASP A 1 1009 ? -13.094 -19.007 27.820 1.00 76.75 1009 ASP A CA 1
ATOM 7926 C C . ASP A 1 1009 ? -14.276 -19.164 26.825 1.00 76.75 1009 ASP A C 1
ATOM 7928 O O . ASP A 1 1009 ? -14.379 -18.433 25.838 1.00 76.75 1009 ASP A O 1
ATOM 7932 N N . LYS A 1 1010 ? -15.200 -20.103 27.075 1.00 83.44 1010 LYS A N 1
ATOM 7933 C CA . LYS A 1 1010 ? -16.416 -20.334 26.276 1.00 83.44 1010 LYS A CA 1
ATOM 7934 C C . LYS A 1 1010 ? -17.573 -20.887 27.111 1.00 83.44 1010 LYS A C 1
ATOM 7936 O O . LYS A 1 1010 ? -17.356 -21.625 28.072 1.00 83.44 1010 LYS A O 1
ATOM 7941 N N . ILE A 1 1011 ? -18.807 -20.626 26.680 1.00 84.62 1011 ILE A N 1
ATOM 7942 C CA . ILE A 1 1011 ? -20.027 -21.253 27.215 1.00 84.62 1011 ILE A CA 1
ATOM 7943 C C . ILE A 1 1011 ? -20.829 -21.940 26.103 1.00 84.62 1011 ILE A C 1
ATOM 7945 O O . ILE A 1 1011 ? -20.923 -21.439 24.985 1.00 84.62 1011 ILE A O 1
ATOM 7949 N N . ILE A 1 1012 ? -21.422 -23.094 26.425 1.00 81.25 1012 ILE A N 1
ATOM 7950 C CA . ILE A 1 1012 ? -22.272 -23.871 25.514 1.00 81.25 1012 ILE A CA 1
ATOM 7951 C C . ILE A 1 1012 ? -23.726 -23.788 25.989 1.00 81.25 1012 ILE A C 1
ATOM 7953 O O . ILE A 1 1012 ? -24.047 -24.178 27.114 1.00 81.25 1012 ILE A O 1
ATOM 7957 N N . VAL A 1 1013 ? -24.609 -23.316 25.113 1.00 78.44 1013 VAL A N 1
ATOM 7958 C CA . VAL A 1 1013 ? -26.060 -23.255 25.297 1.00 78.44 1013 VAL A CA 1
ATOM 7959 C C . VAL A 1 1013 ? -26.704 -24.280 24.362 1.00 78.44 1013 VAL A C 1
ATOM 7961 O O . VAL A 1 1013 ? -26.477 -24.261 23.157 1.00 78.44 1013 VAL A O 1
ATOM 7964 N N . ARG A 1 1014 ? -27.524 -25.186 24.905 1.00 75.75 1014 ARG A N 1
ATOM 7965 C CA . ARG A 1 1014 ? -28.336 -26.119 24.104 1.00 75.75 1014 ARG A CA 1
ATOM 7966 C C . ARG A 1 1014 ? -29.754 -25.548 23.967 1.00 75.75 1014 ARG A C 1
ATOM 7968 O O . ARG A 1 1014 ? -30.350 -25.268 25.010 1.00 75.75 1014 ARG A O 1
ATOM 7975 N N . PRO A 1 1015 ? -30.305 -25.355 22.753 1.00 70.94 1015 PRO A N 1
ATOM 7976 C CA . PRO A 1 1015 ? -31.607 -24.715 22.577 1.00 70.94 1015 PRO A CA 1
ATOM 7977 C C . PRO A 1 1015 ? -32.766 -25.622 23.013 1.00 70.94 1015 PRO A C 1
ATOM 7979 O O . PRO A 1 1015 ? -33.629 -25.157 23.754 1.00 70.94 1015 PRO A O 1
ATOM 7982 N N . ALA A 1 1016 ? -32.748 -26.907 22.643 1.00 63.28 1016 ALA A N 1
ATOM 7983 C CA . ALA A 1 1016 ? -33.863 -27.833 22.855 1.00 63.28 1016 ALA A CA 1
ATOM 7984 C C . ALA A 1 1016 ? -34.048 -28.316 24.311 1.00 63.28 1016 ALA A C 1
ATOM 7986 O O . ALA A 1 1016 ? -35.176 -28.516 24.755 1.00 63.28 1016 ALA A O 1
ATOM 7987 N N . LYS A 1 1017 ? -32.972 -28.492 25.096 1.00 64.31 1017 LYS A N 1
ATOM 7988 C CA . LYS A 1 1017 ? -33.091 -29.091 26.444 1.00 64.31 1017 LYS A CA 1
ATOM 7989 C C . LYS A 1 1017 ? -33.627 -28.084 27.481 1.00 64.31 1017 LYS A C 1
ATOM 7991 O O . LYS A 1 1017 ? -33.064 -26.985 27.577 1.00 64.31 1017 LYS A O 1
ATOM 7996 N N . PRO A 1 1018 ? -34.664 -28.406 28.284 1.00 58.28 1018 PRO A N 1
ATOM 7997 C CA . PRO A 1 1018 ? -35.172 -27.518 29.339 1.00 58.28 1018 PRO A CA 1
ATOM 7998 C C . PRO A 1 1018 ? -34.097 -27.209 30.402 1.00 58.28 1018 PRO A C 1
ATOM 8000 O O . PRO A 1 1018 ? -33.008 -27.776 30.388 1.00 58.28 1018 PRO A O 1
ATOM 8003 N N . LEU A 1 1019 ? -34.362 -26.272 31.322 1.00 56.72 1019 LEU A N 1
ATOM 8004 C CA . LEU A 1 1019 ? -33.353 -25.766 32.280 1.00 56.72 1019 LEU A CA 1
ATOM 8005 C C . LEU A 1 1019 ? -32.902 -26.783 33.358 1.00 56.72 1019 LEU A C 1
ATOM 8007 O O . LEU A 1 1019 ? -32.133 -26.432 34.254 1.00 56.72 1019 LEU A O 1
ATOM 8011 N N . GLU A 1 1020 ? -33.349 -28.032 33.281 1.00 48.97 1020 GLU A N 1
ATOM 8012 C CA . GLU A 1 1020 ? -33.201 -29.049 34.320 1.00 48.97 1020 GLU A CA 1
ATOM 8013 C C . GLU A 1 1020 ? -31.919 -29.876 34.156 1.00 48.97 1020 GLU A C 1
ATOM 8015 O O . GLU A 1 1020 ? -31.938 -31.060 33.832 1.00 48.97 1020 GLU A O 1
ATOM 8020 N N . SER A 1 1021 ? -30.772 -29.236 34.395 1.00 40.97 1021 SER A N 1
ATOM 8021 C CA . SER A 1 1021 ? -29.639 -29.851 35.113 1.00 40.97 1021 SER A CA 1
ATOM 8022 C C . SER A 1 1021 ? -28.461 -28.882 35.290 1.00 40.97 1021 SER A C 1
ATOM 8024 O O . SER A 1 1021 ? -28.130 -28.095 34.407 1.00 40.97 1021 SER A O 1
ATOM 8026 N N . ILE A 1 1022 ? -27.778 -29.028 36.435 1.00 41.06 1022 ILE A N 1
ATOM 8027 C CA . ILE A 1 1022 ? -26.466 -28.445 36.781 1.00 41.06 1022 ILE A CA 1
ATOM 8028 C C . ILE A 1 1022 ? -26.451 -26.913 37.006 1.00 41.06 1022 ILE A C 1
ATOM 8030 O O . ILE A 1 1022 ? -27.019 -26.105 36.279 1.00 41.06 1022 ILE A O 1
ATOM 8034 N N . ASN A 1 1023 ? -25.718 -26.497 38.046 1.00 46.47 1023 ASN A N 1
ATOM 8035 C CA . ASN A 1 1023 ? -25.704 -25.150 38.645 1.00 46.47 1023 ASN A CA 1
ATOM 8036 C C . ASN A 1 1023 ? -25.088 -24.009 37.792 1.00 46.47 1023 ASN A C 1
ATOM 8038 O O . ASN A 1 1023 ? -24.696 -22.979 38.348 1.00 46.47 1023 ASN A O 1
ATOM 8042 N N . HIS A 1 1024 ? -24.975 -24.170 36.471 1.00 52.34 1024 HIS A N 1
ATOM 8043 C CA . HIS A 1 1024 ? -24.139 -23.338 35.587 1.00 52.34 1024 HIS A CA 1
ATOM 8044 C C . HIS A 1 1024 ? -24.914 -22.532 34.522 1.00 52.34 1024 HIS A C 1
ATOM 8046 O O . HIS A 1 1024 ? -24.321 -21.699 33.843 1.00 52.34 1024 HIS A O 1
ATOM 8052 N N . THR A 1 1025 ? -26.224 -22.738 34.371 1.00 65.75 1025 THR A N 1
ATOM 8053 C CA . THR A 1 1025 ? -27.027 -22.161 33.274 1.00 65.75 1025 THR A CA 1
ATOM 8054 C C . THR A 1 1025 ? -27.313 -20.656 33.405 1.00 65.75 1025 THR A C 1
ATOM 8056 O O . THR A 1 1025 ? -27.400 -20.106 34.508 1.00 65.75 1025 THR A O 1
ATOM 8059 N N . LEU A 1 1026 ? -27.460 -19.988 32.253 1.00 69.75 1026 LEU A N 1
ATOM 8060 C CA . LEU A 1 1026 ? -27.815 -18.568 32.112 1.00 69.75 1026 LEU A CA 1
ATOM 8061 C C . LEU A 1 1026 ? -29.285 -18.281 32.506 1.00 69.75 1026 LEU A C 1
ATOM 8063 O O . LEU A 1 1026 ? -30.119 -19.188 32.446 1.00 69.75 1026 LEU A O 1
ATOM 8067 N N . PRO A 1 1027 ? -29.637 -17.026 32.860 1.00 74.94 1027 PRO A N 1
ATOM 8068 C CA . PRO A 1 1027 ? -31.029 -16.600 33.036 1.00 74.94 1027 PRO A CA 1
ATOM 8069 C C . PRO A 1 1027 ? -31.880 -16.852 31.782 1.00 74.94 1027 PRO A C 1
ATOM 8071 O O . PRO A 1 1027 ? -31.390 -16.653 30.670 1.00 74.94 1027 PRO A O 1
ATOM 8074 N N . LYS A 1 1028 ? -33.162 -17.214 31.961 1.00 72.19 1028 LYS A N 1
ATOM 8075 C CA . LYS A 1 1028 ? -34.099 -17.530 30.861 1.00 72.19 1028 LYS A CA 1
ATOM 8076 C C . LYS A 1 1028 ? -34.091 -16.473 29.752 1.00 72.19 1028 LYS A C 1
ATOM 8078 O O . LYS A 1 1028 ? -33.763 -16.805 28.623 1.00 72.19 1028 LYS A O 1
ATOM 8083 N N . SER A 1 1029 ? -34.290 -15.203 30.102 1.00 73.88 1029 SER A N 1
ATOM 8084 C CA . SER A 1 1029 ? -34.323 -14.089 29.145 1.00 73.88 1029 SER A CA 1
ATOM 8085 C C . SER A 1 1029 ? -33.010 -13.845 28.390 1.00 73.88 1029 SER A C 1
ATOM 8087 O O . SER A 1 1029 ? -33.049 -13.343 27.273 1.00 73.88 1029 SER A O 1
ATOM 8089 N N . LEU A 1 1030 ? -31.850 -14.199 28.960 1.00 75.62 1030 LEU A N 1
ATOM 8090 C CA . LEU A 1 1030 ? -30.562 -14.106 28.254 1.00 75.62 1030 LEU A CA 1
ATOM 8091 C C . LEU A 1 1030 ? -30.317 -15.326 27.363 1.00 75.62 1030 LEU A C 1
ATOM 8093 O O . LEU A 1 1030 ? -29.753 -15.186 26.284 1.00 75.62 1030 LEU A O 1
ATOM 8097 N N . ARG A 1 1031 ? -30.769 -16.516 27.780 1.00 76.50 1031 ARG A N 1
ATOM 8098 C CA . ARG A 1 1031 ? -30.783 -17.709 26.922 1.00 76.50 1031 ARG A CA 1
ATOM 8099 C C . ARG A 1 1031 ? -31.719 -17.510 25.725 1.00 76.50 1031 ARG A C 1
ATOM 8101 O O . ARG A 1 1031 ? -31.341 -17.861 24.616 1.00 76.50 1031 ARG A O 1
ATOM 8108 N N . GLU A 1 1032 ? -32.900 -16.944 25.955 1.00 75.62 1032 GLU A N 1
ATOM 8109 C CA . GLU A 1 1032 ? -33.872 -16.572 24.923 1.00 75.62 1032 GLU A CA 1
ATOM 8110 C C . GLU A 1 1032 ? -33.266 -15.527 23.975 1.00 75.62 1032 GLU A C 1
ATOM 8112 O O . GLU A 1 1032 ? -33.161 -15.811 22.791 1.00 75.62 1032 GLU A O 1
ATOM 8117 N N . ALA A 1 1033 ? -32.709 -14.417 24.481 1.00 73.81 1033 ALA A N 1
ATOM 8118 C CA . ALA A 1 1033 ? -32.052 -13.409 23.638 1.00 73.81 1033 ALA A CA 1
ATOM 8119 C C . ALA A 1 1033 ? -30.877 -13.957 22.797 1.00 73.81 1033 ALA A C 1
ATOM 8121 O O . ALA A 1 1033 ? -30.736 -13.585 21.637 1.00 73.81 1033 ALA A O 1
ATOM 8122 N N . VAL A 1 1034 ? -30.052 -14.863 23.345 1.00 76.81 1034 VAL A N 1
ATOM 8123 C CA . VAL A 1 1034 ? -28.986 -15.548 22.584 1.00 76.81 1034 VAL A CA 1
ATOM 8124 C C . VAL A 1 1034 ? -29.569 -16.404 21.456 1.00 76.81 1034 VAL A C 1
ATOM 8126 O O . VAL A 1 1034 ? -29.049 -16.376 20.345 1.00 76.81 1034 VAL A O 1
ATOM 8129 N N . ILE A 1 1035 ? -30.646 -17.147 21.722 1.00 75.94 1035 ILE A N 1
ATOM 8130 C CA . ILE A 1 1035 ? -31.319 -17.984 20.721 1.00 75.94 1035 ILE A CA 1
ATOM 8131 C C . ILE A 1 1035 ? -31.965 -17.098 19.642 1.00 75.94 1035 ILE A C 1
ATOM 8133 O O 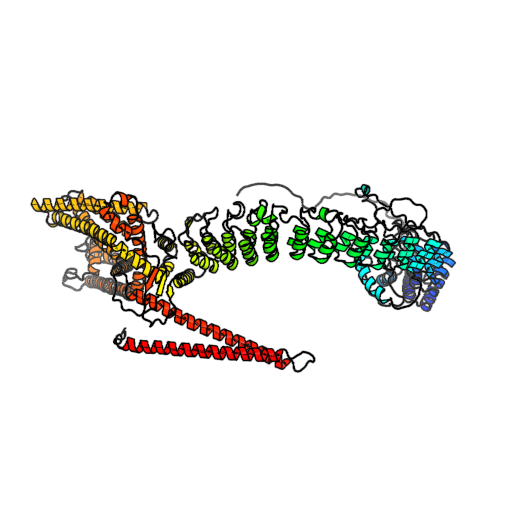. ILE A 1 1035 ? -31.732 -17.316 18.455 1.00 75.94 1035 ILE A O 1
ATOM 8137 N N . ASP A 1 1036 ? -32.700 -16.060 20.039 1.00 73.75 1036 ASP A N 1
ATOM 8138 C CA . ASP A 1 1036 ? -33.365 -15.113 19.138 1.00 73.75 1036 ASP A CA 1
ATOM 8139 C C . ASP A 1 1036 ? -32.356 -14.347 18.254 1.00 73.75 1036 ASP A C 1
ATOM 8141 O O . ASP A 1 1036 ? -32.612 -14.164 17.067 1.00 73.75 1036 ASP A O 1
ATOM 8145 N N . SER A 1 1037 ? -31.170 -13.998 18.777 1.00 72.25 1037 SER A N 1
ATOM 8146 C CA . SER A 1 1037 ? -30.085 -13.352 18.004 1.00 72.25 1037 SER A CA 1
ATOM 8147 C C . SER A 1 1037 ? -29.405 -14.252 16.959 1.00 72.25 1037 SER A C 1
ATOM 8149 O O . SER A 1 1037 ? -28.597 -13.780 16.161 1.00 72.25 1037 SER A O 1
ATOM 8151 N N . ILE A 1 1038 ? -29.699 -15.557 16.969 1.00 73.00 1038 ILE A N 1
ATOM 8152 C CA . ILE A 1 1038 ? -29.293 -16.491 15.910 1.00 73.00 1038 ILE A CA 1
ATOM 8153 C C . ILE A 1 1038 ? -30.467 -16.735 14.955 1.00 73.00 1038 ILE A C 1
ATOM 8155 O O . ILE A 1 1038 ? -30.238 -16.875 13.757 1.00 73.00 1038 ILE A O 1
ATOM 8159 N N . TRP A 1 1039 ? -31.714 -16.700 15.445 1.00 67.31 1039 TRP A N 1
ATOM 8160 C CA . TRP A 1 1039 ? -32.903 -16.737 14.586 1.00 67.31 1039 TRP A CA 1
ATOM 8161 C C . TRP A 1 1039 ? -32.969 -15.563 13.617 1.00 67.31 1039 TRP A C 1
ATOM 8163 O O . TRP A 1 1039 ? -33.235 -15.799 12.439 1.00 67.31 1039 TRP A O 1
ATOM 8173 N N . SER A 1 1040 ? -32.680 -14.339 14.079 1.00 66.50 1040 SER A N 1
ATOM 8174 C CA . SER A 1 1040 ? -32.572 -13.179 13.186 1.00 66.50 1040 SER A CA 1
ATOM 8175 C C . SER A 1 1040 ? -31.539 -13.448 12.095 1.00 66.50 1040 SER A C 1
ATOM 8177 O O . SER A 1 1040 ? -31.920 -13.555 10.940 1.00 66.50 1040 SER A O 1
ATOM 8179 N N . LYS A 1 1041 ? -30.287 -13.761 12.456 1.00 64.38 1041 LYS A N 1
ATOM 8180 C CA . LYS A 1 1041 ? -29.209 -14.048 11.490 1.00 64.38 1041 LYS A CA 1
ATOM 8181 C C . LYS A 1 1041 ? -29.529 -15.169 10.509 1.00 64.38 1041 LYS A C 1
ATOM 8183 O O . LYS A 1 1041 ? -29.167 -15.062 9.346 1.00 64.38 1041 LYS A O 1
ATOM 8188 N N . SER A 1 1042 ? -30.188 -16.249 10.939 1.00 61.16 1042 SER A N 1
ATOM 8189 C CA . SER A 1 1042 ? -30.597 -17.306 10.001 1.00 61.16 1042 SER A CA 1
ATOM 8190 C C . SER A 1 1042 ? -31.590 -16.786 8.960 1.00 61.16 1042 SER A C 1
ATOM 8192 O O . SER A 1 1042 ? -31.479 -17.127 7.789 1.00 61.16 1042 SER A O 1
ATOM 8194 N N . GLN A 1 1043 ? -32.507 -15.910 9.372 1.00 58.31 1043 GLN A N 1
ATOM 8195 C CA . GLN A 1 1043 ? -33.511 -15.311 8.502 1.00 58.31 1043 GLN A CA 1
ATOM 8196 C C . GLN A 1 1043 ? -32.941 -14.155 7.657 1.00 58.31 1043 GLN A C 1
ATOM 8198 O O . GLN A 1 1043 ? -33.333 -14.000 6.505 1.00 58.31 1043 GLN A O 1
ATOM 8203 N N . ASP A 1 1044 ? -31.985 -13.392 8.187 1.00 57.03 1044 ASP A N 1
ATOM 8204 C CA . ASP A 1 1044 ? -31.264 -12.339 7.469 1.00 57.03 1044 ASP A CA 1
ATOM 8205 C C . ASP A 1 1044 ? -30.355 -12.954 6.388 1.00 57.03 1044 ASP A C 1
ATOM 8207 O O . ASP A 1 1044 ? -30.392 -12.513 5.243 1.00 57.03 1044 ASP A O 1
ATOM 8211 N N . ASN A 1 1045 ? -29.641 -14.048 6.696 1.00 57.75 1045 ASN A N 1
ATOM 8212 C CA . ASN A 1 1045 ? -28.875 -14.827 5.715 1.00 57.75 1045 ASN A CA 1
ATOM 8213 C C . ASN A 1 1045 ? -29.779 -15.463 4.642 1.00 57.75 1045 ASN A C 1
ATOM 8215 O O . ASN A 1 1045 ? -29.413 -15.468 3.470 1.00 57.75 1045 ASN A O 1
ATOM 8219 N N . GLU A 1 1046 ? -30.952 -16.003 5.008 1.00 57.56 1046 GLU A N 1
ATOM 8220 C CA . GLU A 1 1046 ? -31.946 -16.485 4.030 1.00 57.56 1046 GLU A CA 1
ATOM 8221 C C . GLU A 1 1046 ? -32.365 -15.358 3.072 1.00 57.56 1046 GLU A C 1
ATOM 8223 O O . GLU A 1 1046 ? -32.395 -15.558 1.855 1.00 57.56 1046 GLU A O 1
ATOM 8228 N N . VAL A 1 1047 ? -32.650 -14.166 3.607 1.00 58.69 1047 VAL A N 1
ATOM 8229 C CA . VAL A 1 1047 ? -33.027 -12.986 2.818 1.00 58.69 1047 VAL A CA 1
ATOM 8230 C C . VAL A 1 1047 ? -31.874 -12.534 1.917 1.00 58.69 1047 VAL A C 1
ATOM 8232 O O . VAL A 1 1047 ? -32.086 -12.404 0.712 1.00 58.69 1047 VAL A O 1
ATOM 8235 N N . GLU A 1 1048 ? -30.656 -12.375 2.441 1.00 56.28 1048 GLU A N 1
ATOM 8236 C CA . GLU A 1 1048 ? -29.473 -11.962 1.673 1.00 56.28 1048 GLU A CA 1
ATOM 8237 C C . GLU A 1 1048 ? -29.141 -12.959 0.550 1.00 56.28 1048 GLU A C 1
ATOM 8239 O O . GLU A 1 1048 ? -28.901 -12.546 -0.585 1.00 56.28 1048 GLU A O 1
ATOM 8244 N N . VAL A 1 1049 ? -29.234 -14.270 0.807 1.00 58.97 1049 VAL A N 1
ATOM 8245 C CA . VAL A 1 1049 ? -29.093 -15.303 -0.233 1.00 58.97 1049 VAL A CA 1
ATOM 8246 C C . VAL A 1 1049 ? -30.193 -15.181 -1.290 1.00 58.97 1049 VAL A C 1
ATOM 8248 O O . VAL A 1 1049 ? -29.892 -15.268 -2.481 1.00 58.97 1049 VAL A O 1
ATOM 8251 N N . THR A 1 1050 ? -31.455 -14.930 -0.915 1.00 60.41 1050 THR A N 1
ATOM 8252 C CA . THR A 1 1050 ? -32.519 -14.733 -1.919 1.00 60.41 1050 THR A CA 1
ATOM 8253 C C . THR A 1 1050 ? -32.362 -13.452 -2.741 1.00 60.41 1050 THR A C 1
ATOM 8255 O O . THR A 1 1050 ? -32.651 -13.492 -3.935 1.00 60.41 1050 THR A O 1
ATOM 8258 N N . ILE A 1 1051 ? -31.860 -12.360 -2.155 1.00 63.38 1051 ILE A N 1
ATOM 8259 C CA . ILE A 1 1051 ? -31.572 -11.104 -2.868 1.00 63.38 1051 ILE A CA 1
ATOM 8260 C C . ILE A 1 1051 ? -30.374 -11.290 -3.805 1.00 63.38 1051 ILE A C 1
ATOM 8262 O O . ILE A 1 1051 ? -30.460 -10.955 -4.981 1.00 63.38 1051 ILE A O 1
ATOM 8266 N N . SER A 1 1052 ? -29.288 -11.905 -3.331 1.00 59.44 1052 SER A N 1
ATOM 8267 C CA . SER A 1 1052 ? -28.105 -12.212 -4.146 1.00 59.44 1052 SER A CA 1
ATOM 8268 C C . SER A 1 1052 ? -28.460 -13.096 -5.351 1.00 59.44 1052 SER A C 1
ATOM 8270 O O . SER A 1 1052 ? -28.056 -12.814 -6.479 1.00 59.44 1052 SER A O 1
ATOM 8272 N N . LEU A 1 1053 ? -29.312 -14.109 -5.152 1.00 62.91 1053 LEU A N 1
ATOM 8273 C CA . LEU A 1 1053 ? -29.849 -14.919 -6.248 1.00 62.91 1053 LEU A CA 1
ATOM 8274 C C . LEU A 1 1053 ? -30.749 -14.110 -7.198 1.00 62.91 1053 LEU A C 1
ATOM 8276 O O . LEU A 1 1053 ? -30.697 -14.341 -8.401 1.00 62.91 1053 LEU A O 1
ATOM 8280 N N . GLN A 1 1054 ? -31.552 -13.159 -6.710 1.00 66.81 1054 GLN A N 1
ATOM 8281 C CA . GLN A 1 1054 ? -32.344 -12.261 -7.567 1.00 66.81 1054 GLN A CA 1
ATOM 8282 C C . GLN A 1 1054 ? -31.453 -11.343 -8.420 1.00 66.81 1054 GLN A C 1
ATOM 8284 O O . GLN A 1 1054 ? -31.666 -11.265 -9.628 1.00 66.81 1054 GLN A O 1
ATOM 8289 N N . ASP A 1 1055 ? -30.413 -10.745 -7.839 1.00 64.19 1055 ASP A N 1
ATOM 8290 C CA . ASP A 1 1055 ? -29.420 -9.929 -8.551 1.00 64.19 1055 ASP A CA 1
ATOM 8291 C C . ASP A 1 1055 ? -28.640 -10.730 -9.606 1.00 64.19 1055 ASP A C 1
ATOM 8293 O O . ASP A 1 1055 ? -28.298 -10.203 -10.667 1.00 64.19 1055 ASP A O 1
ATOM 8297 N N . ILE A 1 1056 ? -28.331 -12.000 -9.320 1.00 61.25 1056 ILE A N 1
ATOM 8298 C CA . ILE A 1 1056 ? -27.690 -12.920 -10.270 1.00 61.25 1056 ILE A CA 1
ATOM 8299 C C . ILE A 1 1056 ? -28.651 -13.262 -11.416 1.00 61.25 1056 ILE A C 1
ATOM 8301 O O . ILE A 1 1056 ? -28.250 -13.170 -12.575 1.00 61.25 1056 ILE A O 1
ATOM 8305 N N . ASN A 1 1057 ? -29.916 -13.583 -11.114 1.00 66.00 1057 ASN A N 1
ATOM 8306 C CA . ASN A 1 1057 ? -30.937 -13.846 -12.132 1.00 66.00 1057 ASN A CA 1
ATOM 8307 C C . ASN A 1 1057 ? -31.120 -12.630 -13.054 1.00 66.00 1057 ASN A C 1
ATOM 8309 O O . ASN A 1 1057 ? -31.055 -12.787 -14.269 1.00 66.00 1057 ASN A O 1
ATOM 8313 N N . GLN A 1 1058 ? -31.251 -11.416 -12.500 1.00 69.75 1058 GLN A N 1
ATOM 8314 C CA . GLN A 1 1058 ? -31.406 -10.190 -13.293 1.00 69.75 1058 GLN A CA 1
ATOM 8315 C C . GLN A 1 1058 ? -30.214 -9.968 -14.233 1.00 69.75 1058 GLN A C 1
ATOM 8317 O O . GLN A 1 1058 ? -30.408 -9.709 -15.415 1.00 69.75 1058 GLN A O 1
ATOM 8322 N N . LYS A 1 1059 ? -28.976 -10.144 -13.752 1.00 67.56 1059 LYS A N 1
ATOM 8323 C CA . LYS A 1 1059 ? -27.769 -10.012 -14.592 1.00 67.56 1059 LYS A CA 1
ATOM 8324 C C . LYS A 1 1059 ? -27.700 -11.069 -15.697 1.00 67.56 1059 LYS A C 1
ATOM 8326 O O . LYS A 1 1059 ? -27.173 -10.785 -16.770 1.00 67.56 1059 LYS A O 1
ATOM 8331 N N . ILE A 1 1060 ? -28.216 -12.275 -15.458 1.00 67.12 1060 ILE A N 1
ATOM 8332 C CA . ILE A 1 1060 ? -28.283 -13.346 -16.463 1.00 67.12 1060 ILE A CA 1
ATOM 8333 C C . ILE A 1 1060 ? -29.394 -13.076 -17.482 1.00 67.12 1060 ILE A C 1
ATOM 8335 O O . ILE A 1 1060 ? -29.173 -13.296 -18.673 1.00 67.12 1060 ILE A O 1
ATOM 8339 N N . GLU A 1 1061 ? -30.543 -12.546 -17.063 1.00 68.19 1061 GLU A N 1
ATOM 8340 C CA . GLU A 1 1061 ? -31.587 -12.060 -17.972 1.00 68.19 1061 GLU A CA 1
ATOM 8341 C C . GLU A 1 1061 ? -31.060 -10.903 -18.836 1.00 68.19 1061 GLU A C 1
ATOM 8343 O O . GLU A 1 1061 ? -31.126 -10.999 -20.060 1.00 68.19 1061 GLU A O 1
ATOM 8348 N N . ASP A 1 1062 ? -30.421 -9.890 -18.240 1.00 67.88 1062 ASP A N 1
ATOM 8349 C CA . ASP A 1 1062 ? -29.797 -8.759 -18.944 1.00 67.88 1062 ASP A CA 1
ATOM 8350 C C . ASP A 1 1062 ? -28.751 -9.230 -19.977 1.00 67.88 1062 ASP A C 1
ATOM 8352 O O . ASP A 1 1062 ? -28.758 -8.781 -21.126 1.00 67.88 1062 ASP A O 1
ATOM 8356 N N . LEU A 1 1063 ? -27.870 -10.170 -19.602 1.00 61.59 1063 LEU A N 1
ATOM 8357 C CA . LEU A 1 1063 ? -26.888 -10.780 -20.511 1.00 61.59 1063 LEU A CA 1
ATOM 8358 C C . LEU A 1 1063 ? -27.560 -11.565 -21.643 1.00 61.59 1063 LEU A C 1
ATOM 8360 O O . LEU A 1 1063 ? -27.175 -11.420 -22.805 1.00 61.59 1063 LEU A O 1
ATOM 8364 N N . THR A 1 1064 ? -28.584 -12.359 -21.327 1.00 67.56 1064 THR A N 1
ATOM 8365 C CA . THR A 1 1064 ? -29.370 -13.109 -22.317 1.00 67.56 1064 THR A CA 1
ATOM 8366 C C . THR A 1 1064 ? -30.031 -12.155 -23.315 1.00 67.56 1064 THR A C 1
ATOM 8368 O O . THR A 1 1064 ? -30.070 -12.430 -24.515 1.00 67.56 1064 THR A O 1
ATOM 8371 N N . ASP A 1 1065 ? -30.513 -11.008 -22.843 1.00 67.44 1065 ASP A N 1
ATOM 8372 C CA . ASP A 1 1065 ? -31.170 -9.999 -23.665 1.00 67.44 1065 ASP A CA 1
ATOM 8373 C C . ASP A 1 1065 ? -30.175 -9.213 -24.538 1.00 67.44 1065 ASP A C 1
ATOM 8375 O O . ASP A 1 1065 ? -30.457 -8.935 -25.704 1.00 67.44 1065 ASP A O 1
ATOM 8379 N N . VAL A 1 1066 ? -28.965 -8.937 -24.037 1.00 65.44 1066 VAL A N 1
ATOM 8380 C CA . VAL A 1 1066 ? -27.848 -8.408 -24.842 1.00 65.44 1066 VAL A CA 1
ATOM 8381 C C . VAL A 1 1066 ? -27.440 -9.396 -25.941 1.00 65.44 1066 VAL A C 1
ATOM 8383 O O . VAL A 1 1066 ? -27.273 -8.986 -27.092 1.00 65.44 1066 VAL A O 1
ATOM 8386 N N . VAL A 1 1067 ? -27.345 -10.694 -25.636 1.00 64.94 1067 VAL A N 1
ATOM 8387 C CA . VAL A 1 1067 ? -27.031 -11.739 -26.627 1.00 64.94 1067 VAL A CA 1
ATOM 8388 C C . VAL A 1 1067 ? -28.140 -11.858 -27.685 1.00 64.94 1067 VAL A C 1
ATOM 8390 O O . VAL A 1 1067 ? -27.837 -11.881 -28.879 1.00 64.94 1067 VAL A O 1
ATOM 8393 N N . LYS A 1 1068 ? -29.422 -11.819 -27.289 1.00 66.12 1068 LYS A N 1
ATOM 8394 C CA . LYS A 1 1068 ? -30.573 -11.790 -28.217 1.00 66.12 1068 LYS A CA 1
ATOM 8395 C C . LYS A 1 1068 ? -30.568 -10.553 -29.122 1.00 66.12 1068 LYS A C 1
ATOM 8397 O O . LYS A 1 1068 ? -30.800 -10.668 -30.330 1.00 66.12 1068 LYS A O 1
ATOM 8402 N N . ARG A 1 1069 ? -30.238 -9.372 -28.583 1.00 58.66 1069 ARG A N 1
ATOM 8403 C CA . ARG A 1 1069 ? -30.054 -8.148 -29.387 1.00 58.66 1069 ARG A CA 1
ATOM 8404 C C . ARG A 1 1069 ? -28.892 -8.312 -30.375 1.00 58.66 1069 ARG A C 1
ATOM 8406 O O . ARG A 1 1069 ? -29.062 -7.989 -31.549 1.00 58.66 1069 ARG A O 1
ATOM 8413 N N . GLY A 1 1070 ? -27.774 -8.910 -29.957 1.00 56.22 1070 GLY A N 1
ATOM 8414 C CA . GLY A 1 1070 ? -26.638 -9.243 -30.829 1.00 56.22 1070 GLY A CA 1
ATOM 8415 C C . GLY A 1 1070 ? -26.965 -10.236 -31.955 1.00 56.22 1070 GLY A C 1
ATOM 8416 O O . GLY A 1 1070 ? -26.491 -10.063 -33.079 1.00 56.22 1070 GLY A O 1
ATOM 8417 N N . SER A 1 1071 ? -27.827 -11.231 -31.716 1.00 55.41 1071 SER A N 1
ATOM 8418 C CA . SER A 1 1071 ? -28.313 -12.119 -32.787 1.00 55.41 1071 SER A CA 1
ATOM 8419 C C . SER A 1 1071 ? -29.280 -11.422 -33.752 1.00 55.41 1071 SER A C 1
ATOM 8421 O O . SER A 1 1071 ? -29.349 -11.786 -34.921 1.00 55.41 1071 SER A O 1
ATOM 8423 N N . SER A 1 1072 ? -30.002 -10.388 -33.301 1.00 54.81 1072 SER A N 1
ATOM 8424 C CA . SER A 1 1072 ? -30.917 -9.626 -34.166 1.00 54.81 1072 SER A CA 1
ATOM 8425 C C . SER A 1 1072 ? -30.202 -8.653 -35.119 1.00 54.81 1072 SER A C 1
ATOM 8427 O O . SER A 1 1072 ? -30.698 -8.399 -36.216 1.00 54.81 1072 SER A O 1
ATOM 8429 N N . SER A 1 1073 ? -29.021 -8.144 -34.745 1.00 49.81 1073 SER A N 1
ATOM 8430 C CA . SER A 1 1073 ? -28.254 -7.166 -35.534 1.00 49.81 1073 SER A CA 1
ATOM 8431 C C . SER A 1 1073 ? -27.236 -7.778 -36.506 1.00 49.81 1073 SER A C 1
ATOM 8433 O O . SER A 1 1073 ? -26.754 -7.081 -37.397 1.00 49.81 1073 SER A O 1
ATOM 8435 N N . SER A 1 1074 ? -26.920 -9.069 -36.372 1.00 47.09 1074 SER A N 1
ATOM 8436 C CA . SER A 1 1074 ? -25.869 -9.764 -37.138 1.00 47.09 1074 SER A CA 1
ATOM 8437 C C . SER A 1 1074 ? -26.346 -10.433 -38.438 1.00 47.09 1074 SER A C 1
ATOM 8439 O O . SER A 1 1074 ? -25.556 -11.059 -39.139 1.00 47.09 1074 SER A O 1
ATOM 8441 N N . SER A 1 1075 ? -27.610 -10.251 -38.831 1.00 46.94 1075 SER A N 1
ATOM 8442 C CA . SER A 1 1075 ? -28.215 -10.837 -40.045 1.00 46.94 1075 SER A CA 1
ATOM 8443 C C . SER A 1 1075 ? -27.789 -10.184 -41.380 1.00 46.94 1075 SER A C 1
ATOM 8445 O O . SER A 1 1075 ? -28.477 -10.337 -42.389 1.00 46.94 1075 SER A O 1
ATOM 8447 N N . SER A 1 1076 ? -26.677 -9.438 -41.407 1.00 44.25 1076 SER A N 1
ATOM 8448 C CA . SER A 1 1076 ? -26.316 -8.532 -42.513 1.00 44.25 1076 SER A CA 1
ATOM 8449 C C . SER A 1 1076 ? -24.836 -8.521 -42.934 1.00 44.25 1076 SER A C 1
ATOM 8451 O O . SER A 1 1076 ? -24.486 -7.784 -43.856 1.00 44.25 1076 SER A O 1
ATOM 8453 N N . SER A 1 1077 ? -23.958 -9.337 -42.335 1.00 37.19 1077 SER A N 1
ATOM 8454 C CA . SER A 1 1077 ? -22.549 -9.447 -42.756 1.00 37.19 1077 SER A CA 1
ATOM 8455 C C . SER A 1 1077 ? -22.022 -10.889 -42.742 1.00 37.19 1077 SER A C 1
ATOM 8457 O O . SER A 1 1077 ? -22.484 -11.749 -41.997 1.00 37.19 1077 SER A O 1
ATOM 8459 N N . VAL A 1 1078 ? -21.083 -11.173 -43.649 1.00 44.44 1078 VAL A N 1
ATOM 8460 C CA . VAL A 1 1078 ? -20.623 -12.530 -43.993 1.00 44.44 1078 VAL A CA 1
ATOM 8461 C C . VAL A 1 1078 ? -19.369 -12.915 -43.202 1.00 44.44 1078 VAL A C 1
ATOM 8463 O O . VAL A 1 1078 ? -18.459 -12.103 -43.063 1.00 44.44 1078 VAL A O 1
ATOM 8466 N N . GLY A 1 1079 ? -19.254 -14.193 -42.817 1.00 44.50 1079 GLY A N 1
ATOM 8467 C CA . GLY A 1 1079 ? -17.938 -14.837 -42.677 1.00 44.50 1079 GLY A CA 1
ATOM 8468 C C . GLY A 1 1079 ? -17.360 -14.993 -41.267 1.00 44.50 1079 GLY A C 1
ATOM 8469 O O . GLY A 1 1079 ? -16.142 -14.955 -41.120 1.00 44.50 1079 GLY A O 1
ATOM 8470 N N . GLY A 1 1080 ? -18.189 -15.218 -40.244 1.00 35.94 1080 GLY A N 1
ATOM 8471 C CA . GLY A 1 1080 ? -17.748 -15.680 -38.920 1.00 35.94 1080 GLY A CA 1
ATOM 8472 C C . GLY A 1 1080 ? -18.445 -16.985 -38.525 1.00 35.94 1080 GLY A C 1
ATOM 8473 O O . GLY A 1 1080 ? -19.620 -17.166 -38.832 1.00 35.94 1080 GLY A O 1
ATOM 8474 N N . GLY A 1 1081 ? -17.739 -17.908 -37.863 1.00 44.75 1081 GLY A N 1
ATOM 8475 C CA . GLY A 1 1081 ? -18.348 -19.146 -37.352 1.00 44.75 1081 GLY A CA 1
ATOM 8476 C C . GLY A 1 1081 ? -19.348 -18.880 -36.217 1.00 44.75 1081 GLY A C 1
ATOM 8477 O O . GLY A 1 1081 ? -19.185 -17.916 -35.470 1.00 44.75 1081 GLY A O 1
ATOM 8478 N N . ASN A 1 1082 ? -20.360 -19.745 -36.062 1.00 52.41 1082 ASN A N 1
ATOM 8479 C CA . ASN A 1 1082 ? -21.467 -19.594 -35.099 1.00 52.41 1082 ASN A CA 1
ATOM 8480 C C . ASN A 1 1082 ? -21.042 -19.750 -33.618 1.00 52.41 1082 ASN A C 1
ATOM 8482 O O . ASN A 1 1082 ? -21.501 -20.654 -32.924 1.00 52.41 1082 ASN A O 1
ATOM 8486 N N . ILE A 1 1083 ? -20.215 -18.842 -33.096 1.00 54.62 1083 ILE A N 1
ATOM 8487 C CA . ILE A 1 1083 ? -19.818 -18.790 -31.675 1.00 54.62 1083 ILE A CA 1
ATOM 8488 C C . ILE A 1 1083 ? -21.030 -18.483 -30.769 1.00 54.62 1083 ILE A C 1
ATOM 8490 O O . ILE A 1 1083 ? -21.078 -18.919 -29.622 1.00 54.62 1083 ILE A O 1
ATOM 8494 N N . LEU A 1 1084 ? -22.049 -17.796 -31.299 1.00 56.66 1084 LEU A N 1
ATOM 8495 C CA . LEU A 1 1084 ? -23.282 -17.451 -30.581 1.00 56.66 1084 LEU A CA 1
ATOM 8496 C C . LEU A 1 1084 ? -24.138 -18.665 -30.177 1.00 56.66 1084 LEU A C 1
ATOM 8498 O O . LEU A 1 1084 ? -24.810 -18.589 -29.155 1.00 56.66 1084 LEU A O 1
ATOM 8502 N N . GLN A 1 1085 ? -24.125 -19.774 -30.929 1.00 58.09 1085 GLN A N 1
ATOM 8503 C CA . GLN A 1 1085 ? -24.966 -20.942 -30.610 1.00 58.09 1085 GLN A CA 1
ATOM 8504 C C . GLN A 1 1085 ? -24.482 -21.713 -29.367 1.00 58.09 1085 GLN A C 1
ATOM 8506 O O . GLN A 1 1085 ? -25.293 -21.895 -28.462 1.00 58.09 1085 GLN A O 1
ATOM 8511 N N . PRO A 1 1086 ? -23.194 -22.104 -29.255 1.00 57.00 1086 PRO A N 1
ATOM 8512 C CA . PRO A 1 1086 ? -22.656 -22.704 -28.031 1.00 57.00 1086 PRO A CA 1
ATOM 8513 C C . PRO A 1 1086 ? -22.777 -21.796 -26.801 1.00 57.00 1086 PRO A C 1
ATOM 8515 O O . PRO A 1 1086 ? -22.936 -22.277 -25.684 1.00 57.00 1086 PRO A O 1
ATOM 8518 N N . LEU A 1 1087 ? -22.712 -20.474 -26.999 1.00 55.41 1087 LEU A N 1
ATOM 8519 C CA . LEU A 1 1087 ? -22.864 -19.499 -25.919 1.00 55.41 1087 LEU A CA 1
ATOM 8520 C C . LEU A 1 1087 ? -24.330 -19.401 -25.456 1.00 55.41 1087 LEU A C 1
ATOM 8522 O O . LEU A 1 1087 ? -24.576 -19.265 -24.260 1.00 55.41 1087 LEU A O 1
ATOM 8526 N N . LEU A 1 1088 ? -25.300 -19.560 -26.369 1.00 64.69 1088 LEU A N 1
ATOM 8527 C CA . LEU A 1 1088 ? -26.714 -19.714 -26.012 1.00 64.69 1088 LEU A CA 1
ATOM 8528 C C . LEU A 1 1088 ? -26.968 -21.011 -25.234 1.00 64.69 1088 LEU A C 1
ATOM 8530 O O . LEU A 1 1088 ? -27.600 -20.954 -24.187 1.00 64.69 1088 LEU A O 1
ATOM 8534 N N . SER A 1 1089 ? -26.453 -22.156 -25.699 1.00 61.69 1089 SER A N 1
ATOM 8535 C CA . SER A 1 1089 ? -26.699 -23.436 -25.019 1.00 61.69 1089 SER A CA 1
ATOM 8536 C C . SER A 1 1089 ? -26.080 -23.471 -23.622 1.00 61.69 1089 SER A C 1
ATOM 8538 O O . SER A 1 1089 ? -26.729 -23.917 -22.690 1.00 61.69 1089 SER A O 1
ATOM 8540 N N . VAL A 1 1090 ? -24.881 -22.905 -23.435 1.00 61.94 1090 VAL A N 1
ATOM 8541 C CA . VAL A 1 1090 ? -24.270 -22.764 -22.099 1.00 61.94 1090 VAL A CA 1
ATOM 8542 C C . VAL A 1 1090 ? -25.086 -21.823 -21.198 1.00 61.94 1090 VAL A C 1
ATOM 8544 O O . VAL A 1 1090 ? -25.180 -22.064 -19.998 1.00 61.94 1090 VAL A O 1
ATOM 8547 N N . LEU A 1 1091 ? -25.718 -20.775 -21.744 1.00 64.62 1091 LEU A N 1
ATOM 8548 C CA . LEU A 1 1091 ? -26.662 -19.935 -20.990 1.00 64.62 1091 LEU A CA 1
ATOM 8549 C C . LEU A 1 1091 ? -27.944 -20.695 -20.607 1.00 64.62 1091 LEU A C 1
ATOM 8551 O O . LEU A 1 1091 ? -28.428 -20.524 -19.490 1.00 64.62 1091 LEU A O 1
ATOM 8555 N N . GLU A 1 1092 ? -28.471 -21.542 -21.491 1.00 67.94 1092 GLU A N 1
ATOM 8556 C CA . GLU A 1 1092 ? -29.635 -22.400 -21.224 1.00 67.94 1092 GLU A CA 1
ATOM 8557 C C . GLU A 1 1092 ? -29.313 -23.492 -20.184 1.00 67.94 1092 GLU A C 1
ATOM 8559 O O . GLU A 1 1092 ? -30.099 -23.695 -19.257 1.00 67.94 1092 GLU A O 1
ATOM 8564 N N . ASP A 1 1093 ? -28.130 -24.113 -20.253 1.00 65.50 1093 ASP A N 1
ATOM 8565 C CA . ASP A 1 1093 ? -27.624 -25.065 -19.254 1.00 65.50 1093 ASP A CA 1
ATOM 8566 C C . ASP A 1 1093 ? -27.471 -24.396 -17.873 1.00 65.50 1093 ASP A C 1
ATOM 8568 O O . ASP A 1 1093 ? -27.956 -24.923 -16.869 1.00 65.50 1093 ASP A O 1
ATOM 8572 N N . ILE A 1 1094 ? -26.880 -23.193 -17.812 1.00 61.41 1094 ILE A N 1
ATOM 8573 C CA . ILE A 1 1094 ? -26.763 -22.401 -16.572 1.00 61.41 1094 ILE A CA 1
ATOM 8574 C C . ILE A 1 1094 ? -28.149 -22.052 -16.008 1.00 61.41 1094 ILE A C 1
ATOM 8576 O O . ILE A 1 1094 ? -28.369 -22.178 -14.802 1.00 61.41 1094 ILE A O 1
ATOM 8580 N N . GLN A 1 1095 ? -29.105 -21.651 -16.852 1.00 67.19 1095 GLN A N 1
ATOM 8581 C CA . GLN A 1 1095 ? -30.482 -21.382 -16.419 1.00 67.19 1095 GLN A CA 1
ATOM 8582 C C . GLN A 1 1095 ? -31.182 -22.651 -15.907 1.00 67.19 1095 GLN A C 1
ATOM 8584 O O . GLN A 1 1095 ? -31.944 -22.578 -14.941 1.00 67.19 1095 GLN A O 1
ATOM 8589 N N . HIS A 1 1096 ? -30.898 -23.819 -16.488 1.00 69.81 1096 HIS A N 1
ATOM 8590 C CA . HIS A 1 1096 ? -31.435 -25.099 -16.030 1.00 69.81 1096 HIS A CA 1
ATOM 8591 C C . HIS A 1 1096 ? -30.832 -25.538 -14.681 1.00 69.81 1096 HIS A C 1
ATOM 8593 O O . HIS A 1 1096 ? -31.577 -25.916 -13.771 1.00 69.81 1096 HIS A O 1
ATOM 8599 N N . GLU A 1 1097 ? -29.512 -25.428 -14.493 1.00 61.50 1097 GLU A N 1
ATOM 8600 C CA . GLU A 1 1097 ? -28.873 -25.676 -13.191 1.00 61.50 1097 GLU A CA 1
ATOM 8601 C C . GLU A 1 1097 ? -29.368 -24.698 -12.115 1.00 61.50 1097 GLU A C 1
ATOM 8603 O O . GLU A 1 1097 ? -29.643 -25.108 -10.984 1.00 61.50 1097 GLU A O 1
ATOM 8608 N N . GLN A 1 1098 ? -29.576 -23.422 -12.456 1.00 59.91 1098 GLN A N 1
ATOM 8609 C CA . GLN A 1 1098 ? -30.163 -22.442 -11.538 1.00 59.91 1098 GLN A CA 1
ATOM 8610 C C . GLN A 1 1098 ? -31.632 -22.732 -11.215 1.00 59.91 1098 GLN A C 1
ATOM 8612 O O . GLN A 1 1098 ? -32.034 -22.577 -10.061 1.00 59.91 1098 GLN A O 1
ATOM 8617 N N . ALA A 1 1099 ? -32.433 -23.203 -12.174 1.00 65.94 1099 ALA A N 1
ATOM 8618 C CA . ALA A 1 1099 ? -33.804 -23.639 -11.916 1.00 65.94 1099 ALA A CA 1
ATOM 8619 C C . ALA A 1 1099 ? -33.842 -24.834 -10.944 1.00 65.94 1099 ALA A C 1
ATOM 8621 O O . ALA A 1 1099 ? -34.639 -24.835 -10.003 1.00 65.94 1099 ALA A O 1
ATOM 8622 N N . ALA A 1 1100 ? -32.933 -25.802 -11.104 1.00 65.62 1100 ALA A N 1
ATOM 8623 C CA . ALA A 1 1100 ? -32.769 -26.910 -10.164 1.00 65.62 1100 ALA A CA 1
ATOM 8624 C C . ALA A 1 1100 ? -32.314 -26.426 -8.773 1.00 65.62 1100 ALA A C 1
ATOM 8626 O O . ALA A 1 1100 ? -32.899 -26.811 -7.760 1.00 65.62 1100 ALA A O 1
ATOM 8627 N N . MET A 1 1101 ? -31.328 -25.526 -8.703 1.00 56.56 1101 MET A N 1
ATOM 8628 C CA . MET A 1 1101 ? -30.827 -24.963 -7.443 1.00 56.56 1101 MET A CA 1
ATOM 8629 C C . MET A 1 1101 ? -31.893 -24.130 -6.709 1.00 56.56 1101 MET A C 1
ATOM 8631 O O . MET A 1 1101 ? -31.995 -24.185 -5.483 1.00 56.56 1101 MET A O 1
ATOM 8635 N N . LYS A 1 1102 ? -32.748 -23.419 -7.453 1.00 65.06 1102 LYS A N 1
ATOM 8636 C CA . LYS A 1 1102 ? -33.910 -22.688 -6.932 1.00 65.06 1102 LYS A CA 1
ATOM 8637 C C . LYS A 1 1102 ? -34.995 -23.633 -6.409 1.00 65.06 1102 LYS A C 1
ATOM 8639 O O . LYS A 1 1102 ? -35.518 -23.388 -5.327 1.00 65.06 1102 LYS A O 1
ATOM 8644 N N . ALA A 1 1103 ? -35.273 -24.737 -7.104 1.00 68.31 1103 ALA A N 1
ATOM 8645 C CA . ALA A 1 1103 ? -36.190 -25.770 -6.618 1.00 68.31 1103 ALA A CA 1
ATOM 8646 C C . ALA A 1 1103 ? -35.685 -26.432 -5.320 1.00 68.31 1103 ALA A C 1
ATOM 8648 O O . ALA A 1 1103 ? -36.470 -26.637 -4.397 1.00 68.31 1103 ALA A O 1
ATOM 8649 N N . VAL A 1 1104 ? -34.375 -26.691 -5.206 1.00 62.25 1104 VAL A N 1
ATOM 8650 C CA . VAL A 1 1104 ? -33.747 -27.157 -3.954 1.00 62.25 1104 VAL A CA 1
ATOM 8651 C C . VAL A 1 1104 ? -33.884 -26.111 -2.842 1.00 62.25 1104 VAL A C 1
ATOM 8653 O O . VAL A 1 1104 ? -34.228 -26.457 -1.714 1.00 62.25 1104 VAL A O 1
ATOM 8656 N N . LEU A 1 1105 ? -33.674 -24.826 -3.141 1.00 54.44 1105 LEU A N 1
ATOM 8657 C CA . LEU A 1 1105 ? -33.855 -23.749 -2.165 1.00 54.44 1105 LEU A CA 1
ATOM 8658 C C . LEU A 1 1105 ? -35.316 -23.624 -1.694 1.00 54.44 1105 LEU A C 1
ATOM 8660 O O . LEU A 1 1105 ? -35.557 -23.364 -0.516 1.00 54.44 1105 LEU A O 1
ATOM 8664 N N . ASP A 1 1106 ? -36.292 -23.815 -2.581 1.00 65.12 1106 ASP A N 1
ATOM 8665 C CA . ASP A 1 1106 ? -37.716 -23.729 -2.240 1.00 65.12 1106 ASP A CA 1
ATOM 8666 C C . ASP A 1 1106 ? -38.221 -24.976 -1.473 1.00 65.12 1106 ASP A C 1
ATOM 8668 O O . ASP A 1 1106 ? -39.051 -24.832 -0.574 1.00 65.12 1106 ASP A O 1
ATOM 8672 N N . ASP A 1 1107 ? -37.647 -26.164 -1.704 1.00 61.69 1107 ASP A N 1
ATOM 8673 C CA . ASP A 1 1107 ? -37.818 -27.363 -0.857 1.00 61.69 1107 ASP A CA 1
ATOM 8674 C C . ASP A 1 1107 ? -37.181 -27.194 0.542 1.00 61.69 1107 ASP A C 1
ATOM 8676 O O . ASP A 1 1107 ? -37.759 -27.580 1.562 1.00 61.69 1107 ASP A O 1
ATOM 8680 N N . ILE A 1 1108 ? -36.022 -26.533 0.630 1.00 54.97 1108 ILE A N 1
ATOM 8681 C CA . ILE A 1 1108 ? -35.429 -26.140 1.918 1.00 54.97 1108 ILE A CA 1
ATOM 8682 C C . ILE A 1 1108 ? -36.362 -25.162 2.654 1.00 54.97 1108 ILE A C 1
ATOM 8684 O O . ILE A 1 1108 ? -36.648 -25.363 3.838 1.00 54.97 1108 ILE A O 1
ATOM 8688 N N . LYS A 1 1109 ? -36.916 -24.152 1.964 1.00 55.12 1109 LYS A N 1
ATOM 8689 C CA . LYS A 1 1109 ? -37.906 -23.229 2.550 1.00 55.12 1109 LYS A CA 1
ATOM 8690 C C . LYS A 1 1109 ? -39.171 -23.947 3.015 1.00 55.12 1109 LYS A C 1
ATOM 8692 O O . LYS A 1 1109 ? -39.684 -23.588 4.074 1.00 55.12 1109 LYS A O 1
ATOM 8697 N N . SER A 1 1110 ? -39.684 -24.944 2.283 1.00 62.59 1110 SER A N 1
ATOM 8698 C CA . SER A 1 1110 ? -40.879 -25.679 2.723 1.00 62.59 1110 SER A CA 1
ATOM 8699 C C . SER A 1 1110 ? -40.602 -26.485 3.992 1.00 62.59 1110 SER A C 1
ATOM 8701 O O . SER A 1 1110 ? -41.380 -26.394 4.937 1.00 62.59 1110 SER A O 1
ATOM 8703 N N . LYS A 1 1111 ? -39.452 -27.161 4.090 1.00 57.53 1111 LYS A N 1
ATOM 8704 C CA . LYS A 1 1111 ? -39.034 -27.885 5.307 1.00 57.53 1111 LYS A CA 1
ATOM 8705 C C . LYS A 1 1111 ? -38.825 -26.955 6.510 1.00 57.53 1111 LYS A C 1
ATOM 8707 O O . LYS A 1 1111 ? -39.213 -27.286 7.630 1.00 57.53 1111 LYS A O 1
ATOM 8712 N N . ILE A 1 1112 ? -38.287 -25.754 6.292 1.00 51.97 1112 ILE A N 1
ATOM 8713 C CA . ILE A 1 1112 ? -38.155 -24.722 7.337 1.00 51.97 1112 ILE A CA 1
ATOM 8714 C C . ILE A 1 1112 ? -39.529 -24.135 7.724 1.00 51.97 1112 ILE A C 1
ATOM 8716 O O . ILE A 1 1112 ? -39.768 -23.828 8.895 1.00 51.97 1112 ILE A O 1
ATOM 8720 N N . ALA A 1 1113 ? -40.472 -24.027 6.784 1.00 53.19 1113 ALA A N 1
ATOM 8721 C CA . ALA A 1 1113 ? -41.857 -23.654 7.074 1.00 53.19 1113 ALA A CA 1
ATOM 8722 C C . ALA A 1 1113 ? -42.605 -24.746 7.866 1.00 53.19 1113 ALA A C 1
ATOM 8724 O O . ALA A 1 1113 ? -43.376 -24.418 8.770 1.00 53.19 1113 ALA A O 1
ATOM 8725 N N . GLU A 1 1114 ? -42.331 -26.026 7.606 1.00 53.50 1114 GLU A N 1
ATOM 8726 C CA . GLU A 1 1114 ? -42.848 -27.153 8.390 1.00 53.50 1114 GLU A CA 1
ATOM 8727 C C . GLU A 1 1114 ? -42.281 -27.169 9.822 1.00 53.50 1114 GLU A C 1
ATOM 8729 O O . GLU A 1 1114 ? -43.055 -27.325 10.768 1.00 53.50 1114 GLU A O 1
ATOM 8734 N N . ASP A 1 1115 ? -40.986 -26.895 10.039 1.00 46.97 1115 ASP A N 1
ATOM 8735 C CA . ASP A 1 1115 ? -40.434 -26.755 11.403 1.00 46.97 1115 ASP A CA 1
ATOM 8736 C C . ASP A 1 1115 ? -40.903 -25.463 12.114 1.00 46.97 1115 ASP A C 1
ATOM 8738 O O . ASP A 1 1115 ? -41.010 -25.413 13.342 1.00 46.97 1115 ASP A O 1
ATOM 8742 N N . ARG A 1 1116 ? -41.296 -24.416 11.372 1.00 48.09 1116 ARG A N 1
ATOM 8743 C CA . ARG A 1 1116 ? -42.050 -23.280 11.941 1.00 48.09 1116 ARG A CA 1
ATOM 8744 C C . ARG A 1 1116 ? -43.466 -23.698 12.366 1.00 48.09 1116 ARG A C 1
ATOM 8746 O O . ARG A 1 1116 ? -43.908 -23.311 13.451 1.00 48.09 1116 ARG A O 1
ATOM 8753 N N . ALA A 1 1117 ? -44.166 -24.495 11.557 1.00 47.16 1117 ALA A N 1
ATOM 8754 C CA . ALA A 1 1117 ? -45.514 -24.981 11.858 1.00 47.16 1117 ALA A CA 1
ATOM 8755 C C . ALA A 1 1117 ? -45.530 -25.971 13.039 1.00 47.16 1117 ALA A C 1
ATOM 8757 O O . ALA A 1 1117 ? -46.382 -25.857 13.926 1.00 47.16 1117 ALA A O 1
ATOM 8758 N N . SER A 1 1118 ? -44.547 -26.876 13.121 1.00 49.25 1118 SER A N 1
ATOM 8759 C CA . SER A 1 1118 ? -44.388 -27.809 14.243 1.00 49.25 1118 SER A CA 1
ATOM 8760 C C . SER A 1 1118 ? -44.287 -27.044 15.571 1.00 49.25 1118 SER A C 1
ATOM 8762 O O . SER A 1 1118 ? -45.033 -27.316 16.516 1.00 49.25 1118 SER A O 1
ATOM 8764 N N . ARG A 1 1119 ? -43.471 -25.983 15.619 1.00 42.53 1119 ARG A N 1
ATOM 8765 C CA . ARG A 1 1119 ? -43.289 -25.120 16.798 1.00 42.53 1119 ARG A CA 1
ATOM 8766 C C . ARG A 1 1119 ? -44.483 -24.230 17.117 1.00 42.53 1119 ARG A C 1
ATOM 8768 O O . ARG A 1 1119 ? -44.672 -23.890 18.286 1.00 42.53 1119 ARG A O 1
ATOM 8775 N N . ALA A 1 1120 ? -45.295 -23.857 16.128 1.00 44.56 1120 ALA A N 1
ATOM 8776 C CA . ALA A 1 1120 ? -46.564 -23.182 16.386 1.00 44.56 1120 ALA A CA 1
ATOM 8777 C C . ALA A 1 1120 ? -47.492 -24.084 17.221 1.00 44.56 1120 ALA A C 1
ATOM 8779 O O . ALA A 1 1120 ? -48.086 -23.607 18.189 1.00 44.56 1120 ALA A O 1
ATOM 8780 N N . SER A 1 1121 ? -47.522 -25.397 16.945 1.00 38.88 1121 SER A N 1
ATOM 8781 C CA . SER A 1 1121 ? -48.272 -26.353 17.775 1.00 38.88 1121 SER A CA 1
ATOM 8782 C C . SER A 1 1121 ? -47.699 -26.488 19.198 1.00 38.88 1121 SER A C 1
ATOM 8784 O O . SER A 1 1121 ? -48.458 -26.496 20.167 1.00 38.88 1121 SER A O 1
ATOM 8786 N N . VAL A 1 1122 ? -46.366 -26.473 19.354 1.00 41.88 1122 VAL A N 1
ATOM 8787 C CA . VAL A 1 1122 ? -45.688 -26.525 20.667 1.00 41.88 1122 VAL A CA 1
ATOM 8788 C C . VAL A 1 1122 ? -45.936 -25.256 21.497 1.00 41.88 1122 VAL A C 1
ATOM 8790 O O . VAL A 1 1122 ? -46.149 -25.343 22.707 1.00 41.88 1122 VAL A O 1
ATOM 8793 N N . ARG A 1 1123 ? -45.987 -24.070 20.870 1.00 38.03 1123 ARG A N 1
ATOM 8794 C CA . ARG A 1 1123 ? -46.426 -22.830 21.542 1.00 38.03 1123 ARG A CA 1
ATOM 8795 C C . ARG A 1 1123 ? -47.910 -22.864 21.931 1.00 38.03 1123 ARG A C 1
ATOM 8797 O O . ARG A 1 1123 ? -48.271 -22.236 22.921 1.00 38.03 1123 ARG A O 1
ATOM 8804 N N . GLY A 1 1124 ? -48.744 -23.621 21.215 1.00 35.03 1124 GLY A N 1
ATOM 8805 C CA . GLY A 1 1124 ? -50.191 -23.726 21.440 1.00 35.03 1124 GLY A CA 1
ATOM 8806 C C . GLY A 1 1124 ? -50.623 -24.272 22.809 1.00 35.03 1124 GLY A C 1
ATOM 8807 O O . GLY A 1 1124 ? -51.777 -24.096 23.184 1.00 35.03 1124 GLY A O 1
ATOM 8808 N N . HIS A 1 1125 ? -49.717 -24.881 23.584 1.00 36.56 1125 HIS A N 1
ATOM 8809 C CA . HIS A 1 1125 ? -50.000 -25.341 24.953 1.00 36.56 1125 HIS A CA 1
ATOM 8810 C C . HIS A 1 1125 ? -49.891 -24.254 26.040 1.00 36.56 1125 HIS A C 1
ATOM 8812 O O . HIS A 1 1125 ? -50.161 -24.536 27.207 1.00 36.56 1125 HIS A O 1
ATOM 8818 N N . TRP A 1 1126 ? -49.539 -23.012 25.687 1.00 35.56 1126 TRP A N 1
ATOM 8819 C CA . TRP A 1 1126 ? -49.541 -21.875 26.614 1.00 35.56 1126 TRP A CA 1
ATOM 8820 C C . TRP A 1 1126 ? -50.415 -20.747 26.055 1.00 35.56 1126 TRP A C 1
ATOM 8822 O O . TRP A 1 1126 ? -50.208 -20.281 24.937 1.00 35.56 1126 TRP A O 1
ATOM 8832 N N . GLY A 1 1127 ? -51.426 -20.346 26.833 1.00 29.98 1127 GLY A N 1
ATOM 8833 C CA . GLY A 1 1127 ? -52.515 -19.477 26.376 1.00 29.98 1127 GLY A CA 1
ATOM 8834 C C . GLY A 1 1127 ? -52.087 -18.075 25.907 1.00 29.98 1127 GLY A C 1
ATOM 8835 O O . GLY A 1 1127 ? -50.982 -17.614 26.211 1.00 29.98 1127 GLY A O 1
ATOM 8836 N N . PRO A 1 1128 ? -52.967 -17.371 25.171 1.00 32.94 1128 PRO A N 1
ATOM 8837 C CA . PRO A 1 1128 ? -52.649 -16.078 24.576 1.00 32.94 1128 PRO A CA 1
ATOM 8838 C C . PRO A 1 1128 ? -52.303 -15.028 25.637 1.00 32.94 1128 PRO A C 1
ATOM 8840 O O . PRO A 1 1128 ? -52.932 -14.952 26.695 1.00 32.94 1128 PRO A O 1
ATOM 8843 N N . ARG A 1 1129 ? -51.344 -14.149 25.316 1.00 30.09 1129 ARG A N 1
ATOM 8844 C CA . ARG A 1 1129 ? -51.164 -12.897 26.065 1.00 30.09 1129 ARG A CA 1
ATOM 8845 C C . ARG A 1 1129 ? -52.475 -12.097 25.991 1.00 30.09 1129 ARG A C 1
ATOM 8847 O O . ARG A 1 1129 ? -53.016 -11.977 24.889 1.00 30.09 1129 ARG A O 1
ATOM 8854 N N . PRO A 1 1130 ? -52.976 -11.522 27.098 1.00 31.30 1130 PRO A N 1
ATOM 8855 C CA . PRO A 1 1130 ? -54.100 -10.597 27.022 1.00 31.30 1130 PRO A CA 1
ATOM 8856 C C . PRO A 1 1130 ? -53.713 -9.379 26.163 1.00 31.30 1130 PRO A C 1
ATOM 8858 O O . PRO A 1 1130 ? -52.540 -8.984 26.163 1.00 31.30 1130 PRO A O 1
ATOM 8861 N N . PRO A 1 1131 ? -54.662 -8.779 25.424 1.00 34.84 1131 PRO A N 1
ATOM 8862 C CA . PRO A 1 1131 ? -54.370 -7.633 24.575 1.00 34.84 1131 PRO A CA 1
ATOM 8863 C C . PRO A 1 1131 ? -53.930 -6.437 25.422 1.00 34.84 1131 PRO A C 1
ATOM 8865 O O . PRO A 1 1131 ? -54.536 -6.135 26.452 1.00 34.84 1131 PRO A O 1
ATOM 8868 N N . GLN A 1 1132 ? -52.906 -5.721 24.957 1.00 38.12 1132 GLN A N 1
ATOM 8869 C CA . GLN A 1 1132 ? -52.567 -4.415 25.514 1.00 38.12 1132 GLN A CA 1
ATOM 8870 C C . GLN A 1 1132 ? -53.728 -3.452 25.235 1.00 38.12 1132 GLN A C 1
ATOM 8872 O O . GLN A 1 1132 ? -54.033 -3.158 24.080 1.00 38.12 1132 GLN A O 1
ATOM 8877 N N . ARG A 1 1133 ? -54.372 -2.962 26.296 1.00 27.94 1133 ARG A N 1
ATOM 8878 C CA . ARG A 1 1133 ? -55.200 -1.758 26.244 1.00 27.94 1133 ARG A CA 1
ATOM 8879 C C . ARG A 1 1133 ? -54.391 -0.608 26.828 1.00 27.94 1133 ARG A C 1
ATOM 8881 O O . ARG A 1 1133 ? -53.986 -0.727 27.979 1.00 27.94 1133 ARG A O 1
ATOM 8888 N N . THR A 1 1134 ? -54.213 0.426 25.999 1.00 33.16 1134 THR A N 1
ATOM 8889 C CA . THR A 1 1134 ? -54.004 1.847 26.353 1.00 33.16 1134 THR A CA 1
ATOM 8890 C C . THR A 1 1134 ? -53.220 2.099 27.639 1.00 33.16 1134 THR A C 1
ATOM 8892 O O . THR A 1 1134 ? -53.880 2.195 28.699 1.00 33.16 1134 THR A O 1
#

Nearest PDB structures (foldseek):
  4o1o-assembly2_C  TM=4.168E-01  e=3.066E-08  Sus scrofa
  4o1p-assembly2_C  TM=4.101E-01  e=3.066E-08  Sus scrofa
  4oav-assembly1_B  TM=3.258E-01  e=5.079E-09  Homo sapiens
  6m12-assembly1_a  TM=2.662E-01  e=2.631E-08  Sus scrofa
  6m11-assembly1_a  TM=2.712E-01  e=8.613E-08  Sus scrofa

Foldseek 3Di:
DDDDDDDDDDDDDDDDDDDDDDDDDDDDDDDDDDPPVPVVVVVVVCVVVLVVQLALLQQLLVCLLVLVLVSNLVSVVVPHALQRAALPFRHGSLLSCLLVLPQSSNVSSVVRPHDQCRATQLQDGSLLNNLLNLNQVSNVVSCVVPVCLLADWRDNDDDDPPPPCSHRDDDDPVSVCLSVQDRDATQDHSLLSNQLQLSLSSVVVSLVSPHDQCRATPQSDGSQLNGPNRPDDDPDDPDPDDDHPVVVVPDDDVPVLVVVLVVLVVVPPDDDPDRSSLSSNVSSVVSPRAADPAPQDDPVCLPPPPPGQFGRGSCLSCLSNLDPVSNLSCVVSPHDQLHAHRQQDGSLLSCLVVVRLSSNLSVLPDDPVVPPDDDDDPVDPQCRAGNQRDTSLLSNLLVVPPSSNVSSVVSPYDQCGATVQRDGSLLSCLLCLPLVSLVVLLPGPPSLVQLCGAGNQRDHSCNSNLQNLNLNSNVSSVVSVRQQQDATPQRQHSLLSNLLVLNLSNLLVLLPDPNCVVVVLLLDFGDDDVFTDGSLLSNLLVLSLSSLLSSVVSVYDQQAFGDCPHFQRDTSLLNNLLVLSLSSNVSSCVRDLCQQCDAGNQRDGSLLNNLLNQNLNSNLVSVVSLRAQLDWTQDPVGIAGSLLSLVVRHPPSLVSVLVSQLVQFDWPPDPLQDQPTKGKHFCSHQAHPVQAADSNSNVVNLLPHPCLVSSLVSCPRLSNVQQLQQLCVLLVVVLVVVLVLLVLLLVLLVLLLCCCAPVVDPDPVSVVSNLVSLVSNLVSLVVLVVLVVVVCVVVPPCQCVDPLSVLNVLLSVLSVCLSPDDSPDPVNNVSSVVNSVSSVVNSLCSCLLDLPCNLVSVLVVVLVVVLVVLVVVCVVVLQVVLVVLCVLVVLDPPSNDSVSSSVVLVVCLVDVPDPPSDDPDDDDDPSVVVSVVSVVVCCVVRNPVSVVVSVCVSPVCPPVSSSVSNSVSSSSNSVVSNSSSCVLSDPVVVVVDDCVVNVVSSVRNGDDRMDIQRSNDPPPDDPNDDDPVSSVVSVVSVVVVVVVVLVVVVVVLVVVVVVLVVVVVVLVVVVVPPPPDDDDPPPSVVVVVVSVVVVVVSVVVVVVSVVVVVVVVVVVVVVVVVCVVDDDDDDDDD

Organism: Lygus hesperus (NCBI:txid30085)

pLDDT: mean 74.52, std 17.92, range [24.61, 95.69]

Solvent-accessible surface area (backbone atoms only — not comparable to full-atom values): 63630 Å² total; per-residue (Å²): 130,90,83,86,90,89,83,87,87,84,86,88,82,86,90,84,90,83,91,88,87,90,80,90,78,90,81,83,79,88,81,77,99,78,60,69,90,60,55,54,60,58,51,51,54,48,56,52,55,51,52,51,39,17,46,36,23,34,55,36,45,55,25,45,74,70,68,37,53,70,58,35,54,50,36,44,75,77,58,24,52,35,67,23,31,39,78,85,56,35,46,31,45,53,37,48,17,27,46,70,58,38,49,69,54,36,54,53,29,47,76,53,64,25,63,82,78,50,55,25,68,67,15,43,37,28,51,46,37,6,27,54,60,55,25,46,71,44,41,50,56,49,33,75,76,42,63,71,57,52,66,38,57,24,48,75,67,80,83,64,89,83,60,80,85,67,44,40,77,78,80,68,62,68,60,58,46,61,76,59,67,72,88,73,61,45,40,41,33,29,52,34,34,6,29,15,48,42,29,47,70,44,38,58,51,36,51,77,73,67,33,65,55,82,45,48,27,81,80,71,45,31,28,64,43,41,34,48,76,53,72,77,81,76,93,86,73,95,70,99,80,80,86,73,72,78,61,66,81,80,56,69,71,68,68,64,48,57,59,53,52,63,57,60,65,72,61,85,82,74,82,89,70,78,55,48,58,48,51,44,52,50,55,41,44,74,72,64,38,76,65,69,82,48,76,77,74,54,88,86,48,78,85,71,77,80,88,66,91,54,56,56,46,48,59,42,48,25,48,73,70,61,41,56,68,42,41,52,49,42,51,76,68,60,46,50,63,77,23,48,26,71,85,37,35,28,39,60,41,50,22,46,73,73,66,36,62,67,50,39,48,55,62,64,71,61,70,67,83,82,56,84,88,75,80,94,79,68,94,63,76,61,64,44,64,34,82,62,35,33,26,38,54,45,49,14,45,68,66,72,34,66,75,57,36,51,53,39,52,73,74,61,45,67,68,81,51,46,27,74,53,45,42,33,50,56,35,39,21,17,50,71,34,40,50,61,61,41,50,54,54,65,69,40,84,72,41,83,76,48,47,82,43,49,28,81,76,52,40,31,26,64,51,29,7,47,69,52,58,21,54,62,36,44,51,53,40,47,76,71,66,38,75,73,69,50,56,37,81,47,57,37,37,53,52,35,49,19,28,72,66,69,32,38,69,48,35,41,53,51,45,68,34,66,69,30,55,78,67,47,54,59,63,47,58,26,76,45,96,78,39,18,40,28,26,54,35,45,10,20,53,73,42,38,38,59,39,36,49,31,41,51,73,48,66,40,66,71,78,52,57,30,36,56,94,60,54,34,28,28,32,30,57,36,37,7,28,56,70,55,25,49,66,32,39,50,60,50,47,76,73,38,76,61,60,58,72,43,56,28,77,69,54,44,31,32,51,42,42,5,20,64,62,35,28,60,68,48,36,50,54,40,44,76,61,54,44,52,45,48,44,69,32,70,52,98,95,39,81,45,31,32,48,50,29,30,69,72,42,34,84,63,43,60,66,54,49,50,59,50,56,50,69,34,55,40,69,72,84,58,56,71,79,36,75,82,28,45,38,36,38,52,41,56,79,47,40,42,92,60,74,84,77,59,62,51,50,30,57,53,46,63,71,66,43,92,58,55,78,61,44,43,57,59,55,65,36,61,71,48,44,51,50,53,51,52,44,43,69,53,51,47,63,59,55,52,52,51,53,49,50,51,50,51,27,40,51,23,48,47,52,28,46,39,42,54,67,69,71,53,56,85,49,68,72,58,43,51,51,33,53,53,23,36,56,51,22,53,56,41,44,53,52,51,53,52,55,48,52,58,48,50,76,73,41,81,86,57,57,79,76,40,68,71,46,48,44,52,54,50,22,51,56,31,45,55,49,56,69,73,49,67,74,85,43,90,61,46,59,56,43,40,53,50,21,49,52,35,41,55,49,50,56,49,57,58,45,29,58,38,94,90,58,5,38,59,46,48,37,49,56,51,47,53,53,55,47,50,50,54,53,57,74,42,44,67,58,54,52,52,50,31,54,52,45,32,60,74,49,74,41,40,89,73,27,50,47,73,69,50,19,43,51,52,54,56,46,52,52,79,41,90,82,61,93,78,81,70,78,89,68,94,66,93,46,73,69,61,50,52,58,51,49,56,50,51,49,44,46,48,57,52,44,46,48,46,48,53,49,49,50,49,66,60,58,77,42,52,69,58,46,50,53,50,16,53,37,52,35,51,50,53,35,50,54,51,52,44,55,48,47,58,56,72,65,27,74,64,55,69,70,72,46,58,64,85,68,47,50,76,50,64,86,44,65,74,69,72,68,55,51,79,46,50,75,51,56,72,92,87,68,73,102,77,74,74,60,67,70,58,50,48,49,49,52,52,64,46,53,49,50,55,51,50,51,53,49,51,52,53,49,53,50,47,58,50,50,51,53,50,52,53,50,52,51,53,51,53,53,53,63,68,70,55,84,80,72,87,90,75,80,76,64,65,56,64,54,47,50,54,50,51,50,51,51,49,56,48,51,52,53,48,52,52,51,52,52,51,49,50,56,53,51,49,58,52,51,54,48,52,59,64,53,63,82,56,79,80,78,79,81,90,75,133